Protein AF-0000000080265928 (afdb_homodimer)

Structure (mmCIF, N/CA/C/O backbone):
data_AF-0000000080265928-model_v1
#
loop_
_entity.id
_entity.type
_entity.pdbx_description
1 polymer '2-dehydropantoate 2-reductase'
#
loop_
_atom_site.group_PDB
_atom_site.id
_atom_site.type_symbol
_atom_site.label_atom_id
_atom_site.label_alt_id
_atom_site.label_comp_id
_atom_site.label_asym_id
_atom_site.label_entity_id
_atom_site.label_seq_id
_atom_site.pdbx_PDB_ins_code
_atom_site.Cartn_x
_atom_site.Cartn_y
_atom_site.Cartn_z
_atom_site.occupancy
_atom_site.B_iso_or_equiv
_atom_site.auth_seq_id
_atom_site.auth_comp_id
_atom_site.auth_asym_id
_atom_site.auth_atom_id
_atom_site.pdbx_PDB_model_num
ATOM 1 N N . MET A 1 1 ? 5.426 -40.594 -25.359 1 94.56 1 MET A N 1
ATOM 2 C CA . MET A 1 1 ? 4.672 -39.469 -24.828 1 94.56 1 MET A CA 1
ATOM 3 C C . MET A 1 1 ? 5.484 -38.188 -24.922 1 94.56 1 MET A C 1
ATOM 5 O O . MET A 1 1 ? 6.688 -38.188 -24.656 1 94.56 1 MET A O 1
ATOM 9 N N . HIS A 1 2 ? 4.863 -37.156 -25.438 1 96.19 2 HIS A N 1
ATOM 10 C CA . HIS A 1 2 ? 5.527 -35.844 -25.562 1 96.19 2 HIS A CA 1
ATOM 11 C C . HIS A 1 2 ? 5.051 -34.875 -24.484 1 96.19 2 HIS A C 1
ATOM 13 O O . HIS A 1 2 ? 3.916 -34.406 -24.531 1 96.19 2 HIS A O 1
ATOM 19 N N . VAL A 1 3 ? 5.969 -34.594 -23.531 1 97.94 3 VAL A N 1
ATOM 20 C CA . VAL A 1 3 ? 5.668 -33.688 -22.422 1 97.94 3 VAL A CA 1
ATOM 21 C C . VAL A 1 3 ? 6.234 -32.312 -22.719 1 97.94 3 VAL A C 1
ATOM 23 O O . VAL A 1 3 ? 7.406 -32.188 -23.078 1 97.94 3 VAL A O 1
ATOM 26 N N . HIS A 1 4 ? 5.379 -31.344 -22.609 1 97.94 4 HIS A N 1
ATOM 27 C CA . HIS A 1 4 ? 5.762 -29.953 -22.859 1 97.94 4 HIS A CA 1
ATOM 28 C C . HIS A 1 4 ? 5.668 -29.125 -21.578 1 97.94 4 HIS A C 1
ATOM 30 O O . HIS A 1 4 ? 4.738 -29.297 -20.781 1 97.94 4 HIS A O 1
ATOM 36 N N . VAL A 1 5 ? 6.621 -28.266 -21.344 1 97.56 5 VAL A N 1
ATOM 37 C CA . VAL A 1 5 ? 6.598 -27.312 -20.234 1 97.56 5 VAL A CA 1
ATOM 38 C C . VAL A 1 5 ? 6.562 -25.891 -20.781 1 97.56 5 VAL A C 1
ATOM 40 O O . VAL A 1 5 ? 7.461 -25.469 -21.516 1 97.56 5 VAL A O 1
ATOM 43 N N . LEU A 1 6 ? 5.488 -25.234 -20.453 1 96.06 6 LEU A N 1
ATOM 44 C CA . LEU A 1 6 ? 5.301 -23.859 -20.875 1 96.06 6 LEU A CA 1
ATOM 45 C C . LEU A 1 6 ? 5.66 -22.891 -19.75 1 96.06 6 LEU A C 1
ATOM 47 O O . LEU A 1 6 ? 4.945 -22.797 -18.75 1 96.06 6 LEU A O 1
ATOM 51 N N . GLY A 1 7 ? 6.734 -22.188 -19.875 1 92.69 7 GLY A N 1
ATOM 52 C CA . GLY A 1 7 ? 7.246 -21.312 -18.828 1 92.69 7 GLY A CA 1
ATOM 53 C C . GLY A 1 7 ? 8.406 -21.922 -18.062 1 92.69 7 GLY A C 1
ATOM 54 O O . GLY A 1 7 ? 8.211 -22.75 -17.172 1 92.69 7 GLY A O 1
ATOM 55 N N . VAL A 1 8 ? 9.555 -21.422 -18.344 1 92 8 VAL A N 1
ATOM 56 C CA . VAL A 1 8 ? 10.758 -21.953 -17.719 1 92 8 VAL A CA 1
ATOM 57 C C . VAL A 1 8 ? 11.273 -20.953 -16.688 1 92 8 VAL A C 1
ATOM 59 O O . VAL A 1 8 ? 12.438 -20.547 -16.734 1 92 8 VAL A O 1
ATOM 62 N N . GLY A 1 9 ? 10.406 -20.562 -15.805 1 90.56 9 GLY A N 1
ATOM 63 C CA . GLY A 1 9 ? 10.781 -19.828 -14.609 1 90.56 9 GLY A CA 1
ATOM 64 C C . GLY A 1 9 ? 11.242 -20.734 -13.477 1 90.56 9 GLY A C 1
ATOM 65 O O . GLY A 1 9 ? 11.773 -21.828 -13.719 1 90.56 9 GLY A O 1
ATOM 66 N N . ALA A 1 10 ? 11.094 -20.266 -12.297 1 90.81 10 ALA A N 1
ATOM 67 C CA . ALA A 1 10 ? 11.578 -21.031 -11.141 1 90.81 10 ALA A CA 1
ATOM 68 C C . ALA A 1 10 ? 10.852 -22.359 -11.023 1 90.81 10 ALA A C 1
ATOM 70 O O . ALA A 1 10 ? 11.492 -23.422 -10.914 1 90.81 10 ALA A O 1
ATOM 71 N N . LEU A 1 11 ? 9.555 -22.312 -11.07 1 93.12 11 LEU A N 1
ATOM 72 C CA . LEU A 1 11 ? 8.766 -23.531 -10.914 1 93.12 11 LEU A CA 1
ATOM 73 C C . LEU A 1 11 ? 8.891 -24.422 -12.148 1 93.12 11 LEU A C 1
ATOM 75 O O . LEU A 1 11 ? 8.953 -25.641 -12.039 1 93.12 11 LEU A O 1
ATOM 79 N N . GLY A 1 12 ? 8.828 -23.781 -13.305 1 95.88 12 GLY A N 1
ATOM 80 C CA . GLY A 1 12 ? 9.008 -24.547 -14.531 1 95.88 12 GLY A CA 1
ATOM 81 C C . GLY A 1 12 ? 10.328 -25.281 -14.578 1 95.88 12 GLY A C 1
ATOM 82 O O . GLY A 1 12 ? 10.383 -26.453 -14.984 1 95.88 12 GLY A O 1
ATOM 83 N N . THR A 1 13 ? 11.359 -24.609 -14.188 1 95.81 13 THR A N 1
ATOM 84 C CA . THR A 1 13 ? 12.688 -25.219 -14.133 1 95.81 13 THR A CA 1
ATOM 85 C C . THR A 1 13 ? 12.711 -26.375 -13.133 1 95.81 13 THR A C 1
ATOM 87 O O . THR A 1 13 ? 13.281 -27.438 -13.406 1 95.81 13 THR A O 1
ATOM 90 N N . LEU A 1 14 ? 12.078 -26.172 -12.023 1 96.56 14 LEU A N 1
ATOM 91 C CA . LEU A 1 14 ? 12.016 -27.203 -10.992 1 96.56 14 LEU A CA 1
ATOM 92 C C . LEU A 1 14 ? 11.344 -28.469 -11.531 1 96.56 14 LEU A C 1
ATOM 94 O O . LEU A 1 14 ? 11.898 -29.562 -11.438 1 96.56 14 LEU A O 1
ATOM 98 N N . VAL A 1 15 ? 10.227 -28.328 -12.125 1 97.44 15 VAL A N 1
ATOM 99 C CA . VAL A 1 15 ? 9.422 -29.469 -12.57 1 97.44 15 VAL A CA 1
ATOM 100 C C . VAL A 1 15 ? 10.086 -30.109 -13.789 1 97.44 15 VAL A C 1
ATOM 102 O O . VAL A 1 15 ? 10.203 -31.344 -13.852 1 97.44 15 VAL A O 1
ATOM 105 N N . ALA A 1 16 ? 10.539 -29.312 -14.742 1 97.75 16 ALA A N 1
ATOM 106 C CA . ALA A 1 16 ? 11.148 -29.828 -15.961 1 97.75 16 ALA A CA 1
ATOM 107 C C . ALA A 1 16 ? 12.406 -30.625 -15.648 1 97.75 16 ALA A C 1
ATOM 109 O O . ALA A 1 16 ? 12.633 -31.688 -16.234 1 97.75 16 ALA A O 1
ATOM 110 N N . THR A 1 17 ? 13.211 -30.094 -14.766 1 97.12 17 THR A N 1
ATOM 111 C CA . THR A 1 17 ? 14.453 -30.766 -14.406 1 97.12 17 THR A CA 1
ATOM 112 C C . THR A 1 17 ? 14.172 -32.125 -13.75 1 97.12 17 THR A C 1
ATOM 114 O O . THR A 1 17 ? 14.812 -33.125 -14.07 1 97.12 17 THR A O 1
ATOM 117 N N . HIS A 1 18 ? 13.242 -32.156 -12.875 1 97.06 18 HIS A N 1
ATOM 118 C CA . HIS A 1 18 ? 12.914 -33.406 -12.195 1 97.06 18 HIS A CA 1
ATOM 119 C C . HIS A 1 18 ? 12.266 -34.406 -13.148 1 97.06 18 HIS A C 1
ATOM 121 O O . HIS A 1 18 ? 12.477 -35.594 -13.023 1 97.06 18 HIS A O 1
ATOM 127 N N . LEU A 1 19 ? 11.438 -33.906 -14.039 1 96.94 19 LEU A N 1
ATOM 128 C CA . LEU A 1 19 ? 10.836 -34.781 -15.039 1 96.94 19 LEU A CA 1
ATOM 129 C C . LEU A 1 19 ? 11.914 -35.438 -15.906 1 96.94 19 LEU A C 1
ATOM 131 O O . LEU A 1 19 ? 11.883 -36.625 -16.156 1 96.94 19 LEU A O 1
ATOM 135 N N . ARG A 1 20 ? 12.828 -34.625 -16.359 1 95.44 20 ARG A N 1
ATOM 136 C CA . ARG A 1 20 ? 13.914 -35.125 -17.188 1 95.44 20 ARG A CA 1
ATOM 137 C C . ARG A 1 20 ? 14.773 -36.125 -16.422 1 95.44 20 ARG A C 1
ATOM 139 O O . ARG A 1 20 ? 15.164 -37.156 -16.984 1 95.44 20 ARG A O 1
ATOM 146 N N . ALA A 1 21 ? 15.047 -35.75 -15.234 1 94.56 21 ALA A N 1
ATOM 147 C CA . ALA A 1 21 ? 15.82 -36.656 -14.398 1 94.56 21 ALA A CA 1
ATOM 148 C C . ALA A 1 21 ? 15.102 -38 -14.227 1 94.56 21 ALA A C 1
ATOM 150 O O . ALA A 1 21 ? 15.734 -39.062 -14.258 1 94.56 21 ALA A O 1
ATOM 151 N N . SER A 1 22 ? 13.859 -37.938 -13.969 1 93.31 22 SER A N 1
ATOM 152 C CA . SER A 1 22 ? 13.062 -39.156 -13.812 1 93.31 22 SER A CA 1
ATOM 153 C C . SER A 1 22 ? 13.133 -40.031 -15.07 1 93.31 22 SER A C 1
ATOM 155 O O . SER A 1 22 ? 13.336 -41.219 -14.984 1 93.31 22 SER A O 1
ATOM 157 N N . VAL A 1 23 ? 12.961 -39.438 -16.234 1 91.69 23 VAL A N 1
ATOM 158 C CA . VAL A 1 23 ? 13 -40.156 -17.5 1 91.69 23 VAL A CA 1
ATOM 159 C C . VAL A 1 23 ? 14.383 -40.75 -17.719 1 91.69 23 VAL A C 1
ATOM 161 O O . VAL A 1 23 ? 14.516 -41.906 -18.094 1 91.69 23 VAL A O 1
ATOM 164 N N . ARG A 1 24 ? 15.422 -39.969 -17.469 1 90.12 24 ARG A N 1
ATOM 165 C CA . ARG A 1 24 ? 16.797 -40.406 -17.625 1 90.12 24 ARG A CA 1
ATOM 166 C C . ARG A 1 24 ? 17.094 -41.594 -16.719 1 90.12 24 ARG A C 1
ATOM 168 O O . ARG A 1 24 ? 17.688 -42.594 -17.156 1 90.12 24 ARG A O 1
ATOM 175 N N . GLN A 1 25 ? 16.719 -41.5 -15.516 1 89.81 25 GLN A N 1
ATOM 176 C CA . GLN A 1 25 ? 16.984 -42.562 -14.547 1 89.81 25 GLN A CA 1
ATOM 177 C C . GLN A 1 25 ? 16.281 -43.844 -14.945 1 89.81 25 GLN A C 1
ATOM 179 O O . GLN A 1 25 ? 16.844 -44.938 -14.758 1 89.81 25 GLN A O 1
ATOM 184 N N . ARG A 1 26 ? 15.141 -43.75 -15.445 1 88.5 26 ARG A N 1
ATOM 185 C CA . ARG A 1 26 ? 14.391 -44.938 -15.859 1 88.5 26 ARG A CA 1
ATOM 186 C C . ARG A 1 26 ? 14.984 -45.562 -17.109 1 88.5 26 ARG A C 1
ATOM 188 O O . ARG A 1 26 ? 14.883 -46.781 -17.312 1 88.5 26 ARG A O 1
ATOM 195 N N . LEU A 1 27 ? 15.57 -44.719 -17.969 1 86.25 27 LEU A N 1
ATOM 196 C CA . LEU A 1 27 ? 16.25 -45.219 -19.156 1 86.25 27 LEU A CA 1
ATOM 197 C C . LEU A 1 27 ? 17.531 -45.969 -18.781 1 86.25 27 LEU A C 1
ATOM 199 O O . LEU A 1 27 ? 17.891 -46.938 -19.438 1 86.25 27 LEU A O 1
ATOM 203 N N . MET A 1 28 ? 18.188 -45.406 -17.734 1 78.88 28 MET A N 1
ATOM 204 C CA . MET A 1 28 ? 19.422 -46.062 -17.281 1 78.88 28 MET A CA 1
ATOM 205 C C . MET A 1 28 ? 19.141 -47.344 -16.562 1 78.88 28 MET A C 1
ATOM 207 O O . MET A 1 28 ? 19.984 -48.25 -16.547 1 78.88 28 MET A O 1
ATOM 211 N N . GLN A 1 29 ? 18.203 -47.344 -15.5 1 64.12 29 GLN A N 1
ATOM 212 C CA . GLN A 1 29 ? 17.859 -48.562 -14.805 1 64.12 29 GLN A CA 1
ATOM 213 C C . GLN A 1 29 ? 17.656 -49.719 -15.797 1 64.12 29 GLN A C 1
ATOM 215 O O . GLN A 1 29 ? 17.984 -50.875 -15.5 1 64.12 29 GLN A O 1
ATOM 220 N N . VAL A 1 30 ? 16.953 -49.281 -16.75 1 49.44 30 VAL A N 1
ATOM 221 C CA . VAL A 1 30 ? 16.891 -50.312 -17.766 1 49.44 30 VAL A CA 1
ATOM 222 C C . VAL A 1 30 ? 18.312 -50.719 -18.172 1 49.44 30 VAL A C 1
ATOM 224 O O . VAL A 1 30 ? 18.562 -51.875 -18.484 1 49.44 30 VAL A O 1
ATOM 227 N N . SER A 1 31 ? 19.219 -49.562 -17.828 1 45.28 31 SER A N 1
ATOM 228 C CA . SER A 1 31 ? 20.641 -49.906 -18.016 1 45.28 31 SER A CA 1
ATOM 229 C C . SER A 1 31 ? 21.344 -50.094 -16.688 1 45.28 31 SER A C 1
ATOM 231 O O . SER A 1 31 ? 21.031 -49.406 -15.703 1 45.28 31 SER A O 1
ATOM 233 N N . ARG A 1 32 ? 21.828 -51.125 -16.078 1 49.53 32 ARG A N 1
ATOM 234 C CA . ARG A 1 32 ? 22.469 -51.688 -14.898 1 49.53 32 ARG A CA 1
ATOM 235 C C . ARG A 1 32 ? 23.078 -50.625 -14.023 1 49.53 32 ARG A C 1
ATOM 237 O O . ARG A 1 32 ? 23.953 -50.906 -13.188 1 49.53 32 ARG A O 1
ATOM 244 N N . SER A 1 33 ? 22.766 -49.25 -14.203 1 43.19 33 SER A N 1
ATOM 245 C CA . SER A 1 33 ? 23.688 -48.375 -13.477 1 43.19 33 SER A CA 1
ATOM 246 C C . SER A 1 33 ? 23.125 -48 -12.109 1 43.19 33 SER A C 1
ATOM 248 O O . SER A 1 33 ? 21.906 -48 -11.914 1 43.19 33 SER A O 1
ATOM 250 N N . ARG A 1 34 ? 23.891 -47.844 -10.766 1 43.06 34 ARG A N 1
ATOM 251 C CA . ARG A 1 34 ? 23.859 -47.656 -9.32 1 43.06 34 ARG A CA 1
ATOM 252 C C . ARG A 1 34 ? 23.312 -46.25 -8.977 1 43.06 34 ARG A C 1
ATOM 254 O O . ARG A 1 34 ? 23.672 -45.688 -7.945 1 43.06 34 ARG A O 1
ATOM 261 N N . VAL A 1 35 ? 22.688 -45.469 -9.781 1 44.47 35 VAL A N 1
ATOM 262 C CA . VAL A 1 35 ? 22.359 -44.094 -9.375 1 44.47 35 VAL A CA 1
ATOM 263 C C . VAL A 1 35 ? 21.141 -44.125 -8.453 1 44.47 35 VAL A C 1
ATOM 265 O O . VAL A 1 35 ? 20.281 -45 -8.555 1 44.47 35 VAL A O 1
ATOM 268 N N . SER A 1 36 ? 21.312 -43.438 -7.273 1 47.91 36 SER A N 1
ATOM 269 C CA . SER A 1 36 ? 20.266 -43.219 -6.27 1 47.91 36 SER A CA 1
ATOM 270 C C . SER A 1 36 ? 18.922 -42.938 -6.926 1 47.91 36 SER A C 1
ATOM 272 O O . SER A 1 36 ? 18.797 -42.031 -7.746 1 47.91 36 SER A O 1
ATOM 274 N N . ARG A 1 37 ? 18 -43.906 -6.969 1 63.44 37 ARG A N 1
ATOM 275 C CA . ARG A 1 37 ? 16.688 -43.969 -7.602 1 63.44 37 ARG A CA 1
ATOM 276 C C . ARG A 1 37 ? 15.625 -43.344 -6.711 1 63.44 37 ARG A C 1
ATOM 278 O O . ARG A 1 37 ? 15.586 -43.562 -5.504 1 63.44 37 ARG A O 1
ATOM 285 N N . TRP A 1 38 ? 15.062 -42.281 -7.375 1 77.38 38 TRP A N 1
ATOM 286 C CA . TRP A 1 38 ? 13.859 -41.812 -6.684 1 77.38 38 TRP A CA 1
ATOM 287 C C . TRP A 1 38 ? 12.875 -42.969 -6.484 1 77.38 38 TRP A C 1
ATOM 289 O O . TRP A 1 38 ? 12.719 -43.812 -7.363 1 77.38 38 TRP A O 1
ATOM 299 N N . LEU A 1 39 ? 12.438 -43.125 -5.285 1 84 39 LEU A N 1
ATOM 300 C CA . LEU A 1 39 ? 11.43 -44.125 -4.992 1 84 39 LEU A CA 1
ATOM 301 C C . LEU A 1 39 ? 10.086 -43.781 -5.613 1 84 39 LEU A C 1
ATOM 303 O O . LEU A 1 39 ? 9.531 -42.719 -5.312 1 84 39 LEU A O 1
ATOM 307 N N . VAL A 1 40 ? 9.672 -44.594 -6.609 1 90.5 40 VAL A N 1
ATOM 308 C CA . VAL A 1 40 ? 8.367 -44.406 -7.234 1 90.5 40 VAL A CA 1
ATOM 309 C C . VAL A 1 40 ? 7.328 -45.25 -6.516 1 90.5 40 VAL A C 1
ATOM 311 O O . VAL A 1 40 ? 7.535 -46.469 -6.297 1 90.5 40 VAL A O 1
ATOM 314 N N . PRO A 1 41 ? 6.266 -44.625 -6.113 1 91 41 PRO A N 1
ATOM 315 C CA . PRO A 1 41 ? 5.219 -45.438 -5.473 1 91 41 PRO A CA 1
ATOM 316 C C . PRO A 1 41 ? 4.766 -46.625 -6.336 1 91 41 PRO A C 1
ATOM 318 O O . PRO A 1 41 ? 4.648 -46.469 -7.555 1 91 41 PRO A O 1
ATOM 321 N N . GLN A 1 42 ? 4.449 -47.688 -5.684 1 90.88 42 GLN A N 1
ATOM 322 C CA . GLN A 1 42 ? 4.121 -48.938 -6.371 1 90.88 42 GLN A CA 1
ATOM 323 C C . GLN A 1 42 ? 2.85 -48.781 -7.203 1 90.88 42 GLN A C 1
ATOM 325 O O . GLN A 1 42 ? 2.73 -49.406 -8.273 1 90.88 42 GLN A O 1
ATOM 330 N N . HIS A 1 43 ? 1.931 -48.062 -6.719 1 91.81 43 HIS A N 1
ATOM 331 C CA . HIS A 1 43 ? 0.649 -47.938 -7.402 1 91.81 43 HIS A CA 1
ATOM 332 C C . HIS A 1 43 ? 0.757 -47 -8.602 1 91.81 43 HIS A C 1
ATOM 334 O O . HIS A 1 43 ? -0.178 -46.906 -9.398 1 91.81 43 HIS A O 1
ATOM 340 N N . VAL A 1 44 ? 1.949 -46.344 -8.805 1 95.38 44 VAL A N 1
ATOM 341 C CA . VAL A 1 44 ? 2.172 -45.375 -9.867 1 95.38 44 VAL A CA 1
ATOM 342 C C . VAL A 1 44 ? 3.059 -46 -10.953 1 95.38 44 VAL A C 1
ATOM 344 O O . VAL A 1 44 ? 2.822 -45.812 -12.141 1 95.38 44 VAL A O 1
ATOM 347 N N . ALA A 1 45 ? 3.953 -46.844 -10.672 1 94.12 45 ALA A N 1
ATOM 348 C CA . ALA A 1 45 ? 5.059 -47.344 -11.492 1 94.12 45 ALA A CA 1
ATOM 349 C C . ALA A 1 45 ? 4.543 -48 -12.766 1 94.12 45 ALA A C 1
ATOM 351 O O . ALA A 1 45 ? 5.078 -47.781 -13.852 1 94.12 45 ALA A O 1
ATOM 352 N N . PRO A 1 46 ? 3.457 -48.781 -12.633 1 94.88 46 PRO A N 1
ATOM 353 C CA . PRO A 1 46 ? 3.01 -49.531 -13.82 1 94.88 46 PRO A CA 1
ATOM 354 C C . PRO A 1 46 ? 2.441 -48.594 -14.898 1 94.88 46 PRO A C 1
ATOM 356 O O . PRO A 1 46 ? 2.27 -49.031 -16.047 1 94.88 46 PRO A O 1
ATOM 359 N N . TYR A 1 47 ? 2.178 -47.406 -14.562 1 94.94 47 TYR A N 1
ATOM 360 C CA . TYR A 1 47 ? 1.437 -46.531 -15.477 1 94.94 47 TYR A CA 1
ATOM 361 C C . TYR A 1 47 ? 2.342 -45.469 -16.062 1 94.94 47 TYR A C 1
ATOM 363 O O . TYR A 1 47 ? 1.875 -44.594 -16.781 1 94.94 47 TYR A O 1
ATOM 371 N N . LEU A 1 48 ? 3.623 -45.5 -15.75 1 95.94 48 LEU A N 1
ATOM 372 C CA . LEU A 1 48 ? 4.594 -44.594 -16.312 1 95.94 48 LEU A CA 1
ATOM 373 C C . LEU A 1 48 ? 4.789 -44.844 -17.812 1 95.94 48 LEU A C 1
ATOM 375 O O . LEU A 1 48 ? 4.848 -46 -18.234 1 95.94 48 LEU A O 1
ATOM 379 N N . PRO A 1 49 ? 4.805 -43.812 -18.594 1 95.81 49 PRO A N 1
ATOM 380 C CA . PRO A 1 49 ? 5.059 -44.031 -20.016 1 95.81 49 PRO A CA 1
ATOM 381 C C . PRO A 1 49 ? 6.469 -44.562 -20.297 1 95.81 49 PRO A C 1
ATOM 383 O O . PRO A 1 49 ? 7.359 -44.406 -19.453 1 95.81 49 PRO A O 1
ATOM 386 N N . ASP A 1 50 ? 6.625 -45.156 -21.453 1 94.75 50 ASP A N 1
ATOM 387 C CA . ASP A 1 50 ? 7.934 -45.656 -21.891 1 94.75 50 ASP A CA 1
ATOM 388 C C . ASP A 1 50 ? 8.953 -44.5 -21.938 1 94.75 50 ASP A C 1
ATOM 390 O O . ASP A 1 50 ? 8.797 -43.562 -22.703 1 94.75 50 ASP A O 1
ATOM 394 N N . PRO A 1 51 ? 10.008 -44.625 -21.062 1 93.56 51 PRO A N 1
ATOM 395 C CA . PRO A 1 51 ? 10.984 -43.531 -21.016 1 93.56 51 PRO A CA 1
ATOM 396 C C . PRO A 1 51 ? 11.703 -43.344 -22.359 1 93.56 51 PRO A C 1
ATOM 398 O O . PRO A 1 51 ? 12.109 -42.25 -22.688 1 93.56 51 PRO A O 1
ATOM 401 N N . ALA A 1 52 ? 11.852 -44.344 -23.156 1 92.5 52 ALA A N 1
ATOM 402 C CA . ALA A 1 52 ? 12.539 -44.25 -24.438 1 92.5 52 ALA A CA 1
ATOM 403 C C . ALA A 1 52 ? 11.727 -43.469 -25.469 1 92.5 52 ALA A C 1
ATOM 405 O O . ALA A 1 52 ? 12.273 -42.938 -26.438 1 92.5 52 ALA A O 1
ATOM 406 N N . ARG A 1 53 ? 10.508 -43.406 -25.203 1 93.94 53 ARG A N 1
ATOM 407 C CA . ARG A 1 53 ? 9.617 -42.719 -26.141 1 93.94 53 ARG A CA 1
ATOM 408 C C . ARG A 1 53 ? 9.039 -41.438 -25.516 1 93.94 53 ARG A C 1
ATOM 410 O O . ARG A 1 53 ? 8 -40.969 -25.953 1 93.94 53 ARG A O 1
ATOM 417 N N . THR A 1 54 ? 9.602 -41.094 -24.406 1 94.56 54 THR A N 1
ATOM 418 C CA . THR A 1 54 ? 9.148 -39.875 -23.734 1 94.56 54 THR A CA 1
ATOM 419 C C . THR A 1 54 ? 10.109 -38.719 -24.016 1 94.56 54 THR A C 1
ATOM 421 O O . THR A 1 54 ? 11.312 -38.844 -23.797 1 94.56 54 THR A O 1
ATOM 424 N N . SER A 1 55 ? 9.609 -37.625 -24.562 1 94 55 SER A N 1
ATOM 425 C CA . SER A 1 55 ? 10.414 -36.438 -24.812 1 94 55 SER A CA 1
ATOM 426 C C . SER A 1 55 ? 9.93 -35.25 -23.984 1 94 55 SER A C 1
ATOM 428 O O . SER A 1 55 ? 8.773 -35.219 -23.562 1 94 55 SER A O 1
ATOM 430 N N . LEU A 1 56 ? 10.844 -34.406 -23.672 1 95.94 56 LEU A N 1
ATOM 431 C CA . LEU A 1 56 ? 10.531 -33.156 -22.953 1 95.94 56 LEU A CA 1
ATOM 432 C C . LEU A 1 56 ? 10.859 -31.938 -23.812 1 95.94 56 LEU A C 1
ATOM 434 O O . LEU A 1 56 ? 11.992 -31.781 -24.25 1 95.94 56 LEU A O 1
ATOM 438 N N . THR A 1 57 ? 9.875 -31.141 -24.078 1 95.75 57 THR A N 1
ATOM 439 C CA . THR A 1 57 ? 10.047 -29.922 -24.859 1 95.75 57 THR A CA 1
ATOM 440 C C . THR A 1 57 ? 9.789 -28.688 -24 1 95.75 57 THR A C 1
ATOM 442 O O . THR A 1 57 ? 8.758 -28.594 -23.328 1 95.75 57 THR A O 1
ATOM 445 N N . LEU A 1 58 ? 10.703 -27.781 -24 1 95.38 58 LEU A N 1
ATOM 446 C CA . LEU A 1 58 ? 10.562 -26.516 -23.297 1 95.38 58 LEU A CA 1
ATOM 447 C C . LEU A 1 58 ? 10.125 -25.406 -24.234 1 95.38 58 LEU A C 1
ATOM 449 O O . LEU A 1 58 ? 10.719 -25.219 -25.297 1 95.38 58 LEU A O 1
ATOM 453 N N . HIS A 1 59 ? 9.062 -24.766 -23.828 1 93.5 59 HIS A N 1
ATOM 454 C CA . HIS A 1 59 ? 8.633 -23.578 -24.562 1 93.5 59 HIS A CA 1
ATOM 455 C C . HIS A 1 59 ? 9.172 -22.297 -23.922 1 93.5 59 HIS A C 1
ATOM 457 O O . HIS A 1 59 ? 8.898 -22.031 -22.75 1 93.5 59 HIS A O 1
ATOM 463 N N . MET A 1 60 ? 9.922 -21.547 -24.641 1 88.12 60 MET A N 1
ATOM 464 C CA . MET A 1 60 ? 10.562 -20.344 -24.109 1 88.12 60 MET A CA 1
ATOM 465 C C . MET A 1 60 ? 10.461 -19.188 -25.109 1 88.12 60 MET A C 1
ATOM 467 O O . MET A 1 60 ? 10.273 -19.406 -26.297 1 88.12 60 MET A O 1
ATOM 471 N N . ARG A 1 61 ? 10.594 -17.969 -24.516 1 79.44 61 ARG A N 1
ATOM 472 C CA . ARG A 1 61 ? 10.711 -16.812 -25.391 1 79.44 61 ARG A CA 1
ATOM 473 C C . ARG A 1 61 ? 12.086 -16.75 -26.047 1 79.44 61 ARG A C 1
ATOM 475 O O . ARG A 1 61 ? 13.094 -17.094 -25.406 1 79.44 61 ARG A O 1
ATOM 482 N N . ASP A 1 62 ? 12.039 -16.312 -27.188 1 72.38 62 ASP A N 1
ATOM 483 C CA . ASP A 1 62 ? 13.289 -16.234 -27.922 1 72.38 62 ASP A CA 1
ATOM 484 C C . ASP A 1 62 ? 14.094 -15 -27.516 1 72.38 62 ASP A C 1
ATOM 486 O O . ASP A 1 62 ? 14.031 -13.961 -28.172 1 72.38 62 ASP A O 1
ATOM 490 N N . ARG A 1 63 ? 14.719 -15.125 -26.391 1 66.88 63 ARG A N 1
ATOM 491 C CA . ARG A 1 63 ? 15.578 -14.031 -25.938 1 66.88 63 ARG A CA 1
ATOM 492 C C . ARG A 1 63 ? 17.047 -14.461 -25.906 1 66.88 63 ARG A C 1
ATOM 494 O O . ARG A 1 63 ? 17.375 -15.477 -25.297 1 66.88 63 ARG A O 1
ATOM 501 N N . PRO A 1 64 ? 17.703 -13.758 -26.641 1 56.47 64 PRO A N 1
ATOM 502 C CA . PRO A 1 64 ? 19.109 -14.125 -26.75 1 56.47 64 PRO A CA 1
ATOM 503 C C . PRO A 1 64 ? 19.766 -14.375 -25.391 1 56.47 64 PRO A C 1
ATOM 505 O O . PRO A 1 64 ? 20.609 -15.266 -25.266 1 56.47 64 PRO A O 1
ATOM 508 N N . MET A 1 65 ? 19.281 -13.664 -24.438 1 58.12 65 MET A N 1
ATOM 509 C CA . MET A 1 65 ? 19.969 -13.727 -23.156 1 58.12 65 MET A CA 1
ATOM 510 C C . MET A 1 65 ? 19.688 -15.047 -22.453 1 58.12 65 MET A C 1
ATOM 512 O O . MET A 1 65 ? 20.453 -15.461 -21.578 1 58.12 65 MET A O 1
ATOM 516 N N . MET A 1 66 ? 18.797 -15.766 -22.984 1 63.38 66 MET A N 1
ATOM 517 C CA . MET A 1 66 ? 18.406 -17 -22.297 1 63.38 66 MET A CA 1
ATOM 518 C C . MET A 1 66 ? 19.062 -18.203 -22.938 1 63.38 66 MET A C 1
ATOM 520 O O . MET A 1 66 ? 19.109 -19.281 -22.344 1 63.38 66 MET A O 1
ATOM 524 N N . MET A 1 67 ? 19.672 -17.938 -24.047 1 66.56 67 MET A N 1
ATOM 525 C CA . MET A 1 67 ? 20.219 -19.062 -24.797 1 66.56 67 MET A CA 1
ATOM 526 C C . MET A 1 67 ? 21.734 -19.141 -24.625 1 66.56 67 MET A C 1
ATOM 528 O O . MET A 1 67 ? 22.406 -18.109 -24.562 1 66.56 67 MET A O 1
ATOM 532 N N . PRO A 1 68 ? 22.125 -20.328 -24.312 1 63.91 68 PRO A N 1
ATOM 533 C CA . PRO A 1 68 ? 23.578 -20.469 -24.266 1 63.91 68 PRO A CA 1
ATOM 534 C C . PRO A 1 68 ? 24.266 -20.078 -25.562 1 63.91 68 PRO A C 1
ATOM 536 O O . PRO A 1 68 ? 23.625 -20.047 -26.625 1 63.91 68 PRO A O 1
ATOM 539 N N . ALA A 1 69 ? 25.531 -19.609 -25.344 1 63.59 69 ALA A N 1
ATOM 540 C CA . ALA A 1 69 ? 26.359 -19.312 -26.5 1 63.59 69 ALA A CA 1
ATOM 541 C C . ALA A 1 69 ? 26.344 -20.469 -27.5 1 63.59 69 ALA A C 1
ATOM 543 O O . ALA A 1 69 ? 26.172 -21.625 -27.109 1 63.59 69 ALA A O 1
ATOM 544 N N . GLN A 1 70 ? 26.453 -20.094 -28.766 1 63.94 70 GLN A N 1
ATOM 545 C CA . GLN A 1 70 ? 26.484 -21.094 -29.828 1 63.94 70 GLN A CA 1
ATOM 546 C C . GLN A 1 70 ? 27.531 -22.172 -29.531 1 63.94 70 GLN A C 1
ATOM 548 O O . GLN A 1 70 ? 28.656 -21.875 -29.156 1 63.94 70 GLN A O 1
ATOM 553 N N . GLY A 1 71 ? 26.969 -23.375 -29.547 1 65.75 71 GLY A N 1
ATOM 554 C CA . GLY A 1 71 ? 27.875 -24.5 -29.359 1 65.75 71 GLY A CA 1
ATOM 555 C C . GLY A 1 71 ? 27.891 -25.016 -27.938 1 65.75 71 GLY A C 1
ATOM 556 O O . GLY A 1 71 ? 28.578 -25.984 -27.641 1 65.75 71 GLY A O 1
ATOM 557 N N . THR A 1 72 ? 27.203 -24.359 -27.141 1 79.31 72 THR A N 1
ATOM 558 C CA . THR A 1 72 ? 27.188 -24.828 -25.75 1 79.31 72 THR A CA 1
ATOM 559 C C . THR A 1 72 ? 25.922 -25.625 -25.453 1 79.31 72 THR A C 1
ATOM 561 O O . THR A 1 72 ? 24.891 -25.422 -26.094 1 79.31 72 THR A O 1
ATOM 564 N N . SER A 1 73 ? 26.078 -26.578 -24.562 1 84.88 73 SER A N 1
ATOM 565 C CA . SER A 1 73 ? 24.984 -27.469 -24.188 1 84.88 73 SER A CA 1
ATOM 566 C C . SER A 1 73 ? 23.906 -26.703 -23.406 1 84.88 73 SER A C 1
ATOM 568 O O . SER A 1 73 ? 24.234 -25.859 -22.578 1 84.88 73 SER A O 1
ATOM 570 N N . PHE A 1 74 ? 22.656 -26.984 -23.797 1 89.75 74 PHE A N 1
ATOM 571 C CA . PHE A 1 74 ? 21.531 -26.438 -23.031 1 89.75 74 PHE A CA 1
ATOM 572 C C . PHE A 1 74 ? 21.203 -27.328 -21.844 1 89.75 74 PHE A C 1
ATOM 574 O O . PHE A 1 74 ? 21.156 -28.547 -21.969 1 89.75 74 PHE A O 1
ATOM 581 N N . HIS A 1 75 ? 21.094 -26.703 -20.688 1 92.44 75 HIS A N 1
ATOM 582 C CA . HIS A 1 75 ? 20.781 -27.484 -19.5 1 92.44 75 HIS A CA 1
ATOM 583 C C . HIS A 1 75 ? 19.938 -26.672 -18.516 1 92.44 75 HIS A C 1
ATOM 585 O O . HIS A 1 75 ? 19.922 -25.438 -18.578 1 92.44 75 HIS A O 1
ATOM 591 N N . LEU A 1 76 ? 19.141 -27.328 -17.75 1 95 76 LEU A N 1
ATOM 592 C CA . LEU A 1 76 ? 18.453 -26.781 -16.578 1 95 76 LEU A CA 1
ATOM 593 C C . LEU A 1 76 ? 19.109 -27.266 -15.289 1 95 76 LEU A C 1
ATOM 595 O O . LEU A 1 76 ? 19.609 -28.391 -15.219 1 95 76 LEU A O 1
ATOM 599 N N . SER A 1 77 ? 19.141 -26.359 -14.359 1 96.12 77 SER A N 1
ATOM 600 C CA . SER A 1 77 ? 19.734 -26.719 -13.078 1 96.12 77 SER A CA 1
ATOM 601 C C . SER A 1 77 ? 18.812 -26.375 -11.914 1 96.12 77 SER A C 1
ATOM 603 O O . SER A 1 77 ? 18.156 -25.344 -11.93 1 96.12 77 SER A O 1
ATOM 605 N N . VAL A 1 78 ? 18.734 -27.266 -10.938 1 96.81 78 VAL A N 1
ATOM 606 C CA . VAL A 1 78 ? 18.047 -27.047 -9.664 1 96.81 78 VAL A CA 1
ATOM 607 C C . VAL A 1 78 ? 19.031 -27.203 -8.516 1 96.81 78 VAL A C 1
ATOM 609 O O . VAL A 1 78 ? 19.656 -28.266 -8.367 1 96.81 78 VAL A O 1
ATOM 612 N N . GLU A 1 79 ? 19.125 -26.109 -7.773 1 96 79 GLU A N 1
ATOM 613 C CA . GLU A 1 79 ? 20.062 -26.109 -6.66 1 96 79 GLU A CA 1
ATOM 614 C C . GLU A 1 79 ? 19.344 -26.219 -5.32 1 96 79 GLU A C 1
ATOM 616 O O . GLU A 1 79 ? 18.438 -25.438 -5.039 1 96 79 GLU A O 1
ATOM 621 N N . ARG A 1 80 ? 19.641 -27.188 -4.523 1 92.69 80 ARG A N 1
ATOM 622 C CA . ARG A 1 80 ? 19.125 -27.359 -3.17 1 92.69 80 ARG A CA 1
ATOM 623 C C . ARG A 1 80 ? 20.25 -27.5 -2.158 1 92.69 80 ARG A C 1
ATOM 625 O O . ARG A 1 80 ? 21.141 -28.328 -2.328 1 92.69 80 ARG A O 1
ATOM 632 N N . ASP A 1 81 ? 20.25 -26.625 -1.135 1 89.62 81 ASP A N 1
ATOM 633 C CA . ASP A 1 81 ? 21.281 -26.625 -0.096 1 89.62 81 ASP A CA 1
ATOM 634 C C . ASP A 1 81 ? 22.672 -26.531 -0.703 1 89.62 81 ASP A C 1
ATOM 636 O O . ASP A 1 81 ? 23.578 -27.266 -0.3 1 89.62 81 ASP A O 1
ATOM 640 N N . GLY A 1 82 ? 22.781 -25.797 -1.763 1 89.75 82 GLY A N 1
ATOM 641 C CA . GLY A 1 82 ? 24.062 -25.516 -2.389 1 89.75 82 GLY A CA 1
ATOM 642 C C . GLY A 1 82 ? 24.469 -26.578 -3.389 1 89.75 82 GLY A C 1
ATOM 643 O O . GLY A 1 82 ? 25.516 -26.453 -4.043 1 89.75 82 GLY A O 1
ATOM 644 N N . VAL A 1 83 ? 23.75 -27.609 -3.598 1 92.88 83 VAL A N 1
ATOM 645 C CA . VAL A 1 83 ? 24.094 -28.703 -4.496 1 92.88 83 VAL A CA 1
ATOM 646 C C . VAL A 1 83 ? 23.234 -28.641 -5.75 1 92.88 83 VAL A C 1
ATOM 648 O O . VAL A 1 83 ? 22.016 -28.828 -5.684 1 92.88 83 VAL A O 1
ATOM 651 N N . PRO A 1 84 ? 23.781 -28.5 -6.891 1 94.75 84 PRO A N 1
ATOM 652 C CA . PRO A 1 84 ? 23 -28.406 -8.125 1 94.75 84 PRO A CA 1
ATOM 653 C C . PRO A 1 84 ? 22.734 -29.75 -8.773 1 94.75 84 PRO A C 1
ATOM 655 O O . PRO A 1 84 ? 23.609 -30.641 -8.758 1 94.75 84 PRO A O 1
ATOM 658 N N . MET A 1 85 ? 21.609 -30.031 -9.211 1 94.25 85 MET A N 1
ATOM 659 C CA . MET A 1 85 ? 21.234 -31.078 -10.148 1 94.25 85 MET A CA 1
ATOM 660 C C . MET A 1 85 ? 21 -30.516 -11.539 1 94.25 85 MET A C 1
ATOM 662 O O . MET A 1 85 ? 20.172 -29.625 -11.727 1 94.25 85 MET A O 1
ATOM 666 N N . THR A 1 86 ? 21.781 -31.016 -12.508 1 94.62 86 THR A N 1
ATOM 667 C CA . THR A 1 86 ? 21.719 -30.484 -13.867 1 94.62 86 THR A CA 1
ATOM 668 C C . THR A 1 86 ? 21.234 -31.547 -14.844 1 94.62 86 THR A C 1
ATOM 670 O O . THR A 1 86 ? 21.672 -32.688 -14.781 1 94.62 86 THR A O 1
ATOM 673 N N . GLU A 1 87 ? 20.359 -31.203 -15.641 1 93.56 87 GLU A N 1
ATOM 674 C CA . GLU A 1 87 ? 19.812 -32.125 -16.641 1 93.56 87 GLU A CA 1
ATOM 675 C C . GLU A 1 87 ? 19.922 -31.547 -18.047 1 93.56 87 GLU A C 1
ATOM 677 O O . GLU A 1 87 ? 19.75 -30.328 -18.234 1 93.56 87 GLU A O 1
ATOM 682 N N . HIS A 1 88 ? 20.203 -32.438 -18.984 1 91.44 88 HIS A N 1
ATOM 683 C CA . HIS A 1 88 ? 20.328 -32.094 -20.406 1 91.44 88 HIS A CA 1
ATOM 684 C C . HIS A 1 88 ? 19.312 -32.875 -21.234 1 91.44 88 HIS A C 1
ATOM 686 O O . HIS A 1 88 ? 18.531 -33.656 -20.703 1 91.44 88 HIS A O 1
ATOM 692 N N . GLY A 1 89 ? 19.297 -32.5 -22.547 1 89.69 89 GLY A N 1
ATOM 693 C CA . GLY A 1 89 ? 18.516 -33.312 -23.469 1 89.69 89 GLY A CA 1
ATOM 694 C C . GLY A 1 89 ? 17.109 -32.781 -23.688 1 89.69 89 GLY A C 1
ATOM 695 O O . GLY A 1 89 ? 16.219 -33.531 -24.094 1 89.69 89 GLY A O 1
ATOM 696 N N . PHE A 1 90 ? 16.891 -31.578 -23.453 1 93.19 90 PHE A N 1
ATOM 697 C CA . PHE A 1 90 ? 15.594 -30.953 -23.688 1 93.19 90 PHE A CA 1
ATOM 698 C C . PHE A 1 90 ? 15.453 -30.547 -25.156 1 93.19 90 PHE A C 1
ATOM 700 O O . PHE A 1 90 ? 16.422 -30.109 -25.766 1 93.19 90 PHE A O 1
ATOM 707 N N . GLN A 1 91 ? 14.289 -30.734 -25.703 1 92.31 91 GLN A N 1
ATOM 708 C CA . GLN A 1 91 ? 13.922 -30.031 -26.938 1 92.31 91 GLN A CA 1
ATOM 709 C C . GLN A 1 91 ? 13.43 -28.625 -26.641 1 92.31 91 GLN A C 1
ATOM 711 O O . GLN A 1 91 ? 12.875 -28.359 -25.562 1 92.31 91 GLN A O 1
ATOM 716 N N . LEU A 1 92 ? 13.695 -27.703 -27.562 1 92.19 92 LEU A N 1
ATOM 717 C CA . LEU A 1 92 ? 13.312 -26.312 -27.344 1 92.19 92 LEU A CA 1
ATOM 718 C C . LEU A 1 92 ? 12.398 -25.828 -28.453 1 92.19 92 LEU A C 1
ATOM 720 O O . LEU A 1 92 ? 12.609 -26.156 -29.625 1 92.19 92 LEU A O 1
ATOM 724 N N . GLU A 1 93 ? 11.406 -25.219 -28.078 1 91.31 93 GLU A N 1
ATOM 725 C CA . GLU A 1 93 ? 10.594 -24.422 -29 1 91.31 93 GLU A CA 1
ATOM 726 C C . GLU A 1 93 ? 10.625 -22.938 -28.609 1 91.31 93 GLU A C 1
ATOM 728 O O . GLU A 1 93 ? 10.094 -22.562 -27.562 1 91.31 93 GLU A O 1
ATOM 733 N N . LEU A 1 94 ? 11.219 -22.156 -29.438 1 88.19 94 LEU A N 1
ATOM 734 C CA . LEU A 1 94 ? 11.422 -20.734 -29.156 1 88.19 94 LEU A CA 1
ATOM 735 C C . LEU A 1 94 ? 10.414 -19.891 -29.922 1 88.19 94 LEU A C 1
ATOM 737 O O . LEU A 1 94 ? 10.336 -19.953 -31.141 1 88.19 94 LEU A O 1
ATOM 741 N N . VAL A 1 95 ? 9.68 -19.219 -29.094 1 81.5 95 VAL A N 1
ATOM 742 C CA . VAL A 1 95 ? 8.648 -18.391 -29.703 1 81.5 95 VAL A CA 1
ATOM 743 C C . VAL A 1 95 ? 9.125 -16.938 -29.766 1 81.5 95 VAL A C 1
ATOM 745 O O . VAL A 1 95 ? 9.609 -16.391 -28.781 1 81.5 95 VAL A O 1
ATOM 748 N N . SER A 1 96 ? 9.141 -16.375 -30.969 1 74.44 96 SER A N 1
ATOM 749 C CA . SER A 1 96 ? 9.492 -14.969 -31.156 1 74.44 96 SER A CA 1
ATOM 750 C C . SER A 1 96 ? 8.32 -14.047 -30.844 1 74.44 96 SER A C 1
ATOM 752 O O . SER A 1 96 ? 7.172 -14.367 -31.156 1 74.44 96 SER A O 1
ATOM 754 N N . PRO A 1 97 ? 8.609 -12.977 -30.125 1 67.44 97 PRO A N 1
ATOM 755 C CA . PRO A 1 97 ? 7.527 -12.023 -29.875 1 67.44 97 PRO A CA 1
ATOM 756 C C . PRO A 1 97 ? 6.953 -11.422 -31.156 1 67.44 97 PRO A C 1
ATOM 758 O O . PRO A 1 97 ? 5.781 -11.031 -31.188 1 67.44 97 PRO A O 1
ATOM 761 N N . VAL A 1 98 ? 7.742 -11.359 -32.219 1 62.59 98 VAL A N 1
ATOM 762 C CA . VAL A 1 98 ? 7.359 -10.734 -33.469 1 62.59 98 VAL A CA 1
ATOM 763 C C . VAL A 1 98 ? 6.461 -11.68 -34.25 1 62.59 98 VAL A C 1
ATOM 765 O O . VAL A 1 98 ? 5.488 -11.25 -34.875 1 62.59 98 VAL A O 1
ATOM 768 N N . ASP A 1 99 ? 6.801 -12.961 -34.281 1 66.69 99 ASP A N 1
ATOM 769 C CA . ASP A 1 99 ? 6.008 -13.945 -35 1 66.69 99 ASP A CA 1
ATOM 770 C C . ASP A 1 99 ? 5.766 -15.188 -34.156 1 66.69 99 ASP A C 1
ATOM 772 O O . ASP A 1 99 ? 6.434 -16.203 -34.344 1 66.69 99 ASP A O 1
ATOM 776 N N . PRO A 1 100 ? 4.758 -15.164 -33.406 1 66.25 100 PRO A N 1
ATOM 777 C CA . PRO A 1 100 ? 4.543 -16.25 -32.438 1 66.25 100 PRO A CA 1
ATOM 778 C C . PRO A 1 100 ? 4.016 -17.531 -33.125 1 66.25 100 PRO A C 1
ATOM 780 O O . PRO A 1 100 ? 4.086 -18.609 -32.531 1 66.25 100 PRO A O 1
ATOM 783 N N . ALA A 1 101 ? 3.66 -17.422 -34.344 1 68.06 101 ALA A N 1
ATOM 784 C CA . ALA A 1 101 ? 3.027 -18.562 -35.031 1 68.06 101 ALA A CA 1
ATOM 785 C C . ALA A 1 101 ? 4.07 -19.531 -35.562 1 68.06 101 ALA A C 1
ATOM 787 O O . ALA A 1 101 ? 3.756 -20.688 -35.875 1 68.06 101 ALA A O 1
ATOM 788 N N . GLN A 1 102 ? 5.277 -19.078 -35.656 1 74.5 102 GLN A N 1
ATOM 789 C CA . GLN A 1 102 ? 6.301 -19.969 -36.219 1 74.5 102 GLN A CA 1
ATOM 790 C C . GLN A 1 102 ? 7.477 -20.094 -35.25 1 74.5 102 GLN A C 1
ATOM 792 O O . GLN A 1 102 ? 8.492 -19.422 -35.406 1 74.5 102 GLN A O 1
ATOM 797 N N . PRO A 1 103 ? 7.332 -21.078 -34.375 1 80.56 103 PRO A N 1
ATOM 798 C CA . PRO A 1 103 ? 8.43 -21.219 -33.406 1 80.56 103 PRO A CA 1
ATOM 799 C C . PRO A 1 103 ? 9.656 -21.906 -34.031 1 80.56 103 PRO A C 1
ATOM 801 O O . PRO A 1 103 ? 9.531 -22.656 -35 1 80.56 103 PRO A O 1
ATOM 804 N N . ARG A 1 104 ? 10.836 -21.484 -33.562 1 84.25 104 ARG A N 1
ATOM 805 C CA . ARG A 1 104 ? 12.062 -22.188 -33.906 1 84.25 104 ARG A CA 1
ATOM 806 C C . ARG A 1 104 ? 12.234 -23.438 -33.062 1 84.25 104 ARG A C 1
ATOM 808 O O . ARG A 1 104 ? 12.156 -23.359 -31.828 1 84.25 104 ARG A O 1
ATOM 815 N N . LEU A 1 105 ? 12.352 -24.516 -33.75 1 87.56 105 LEU A N 1
ATOM 816 C CA . LEU A 1 105 ? 12.539 -25.781 -33.031 1 87.56 105 LEU A CA 1
ATOM 817 C C . LEU A 1 105 ? 14.016 -26.156 -32.938 1 87.56 105 LEU A C 1
ATOM 819 O O . LEU A 1 105 ? 14.727 -26.125 -33.969 1 87.56 105 LEU A O 1
ATOM 823 N N . LEU A 1 106 ? 14.438 -26.422 -31.719 1 87.88 106 LEU A N 1
ATOM 824 C CA . LEU A 1 106 ? 15.805 -26.875 -31.5 1 87.88 106 LEU A CA 1
ATOM 825 C C . LEU A 1 106 ? 15.812 -28.25 -30.859 1 87.88 106 LEU A C 1
ATOM 827 O O . LEU A 1 106 ? 15.125 -28.484 -29.859 1 87.88 106 LEU A O 1
ATOM 831 N N . VAL A 1 107 ? 16.547 -29.156 -31.422 1 88.25 107 VAL A N 1
ATOM 832 C CA . VAL A 1 107 ? 16.672 -30.5 -30.891 1 88.25 107 VAL A CA 1
ATOM 833 C C . VAL A 1 107 ? 18.125 -30.75 -30.469 1 88.25 107 VAL A C 1
ATOM 835 O O . VAL A 1 107 ? 19.062 -30.328 -31.156 1 88.25 107 VAL A O 1
ATOM 838 N N . PRO A 1 108 ? 18.234 -31.328 -29.312 1 85.62 108 PRO A N 1
ATOM 839 C CA . PRO A 1 108 ? 19.609 -31.578 -28.875 1 85.62 108 PRO A CA 1
ATOM 840 C C . PRO A 1 108 ? 20.312 -32.656 -29.703 1 85.62 108 PRO A C 1
ATOM 842 O O . PRO A 1 108 ? 19.703 -33.625 -30.094 1 85.62 108 PRO A O 1
ATOM 845 N N . ASP A 1 109 ? 21.531 -32.375 -29.938 1 83.06 109 ASP A N 1
ATOM 846 C CA . ASP A 1 109 ? 22.359 -33.375 -30.594 1 83.06 109 ASP A CA 1
ATOM 847 C C . ASP A 1 109 ? 22.969 -34.344 -29.578 1 83.06 109 ASP A C 1
ATOM 849 O O . ASP A 1 109 ? 22.547 -34.375 -28.422 1 83.06 109 ASP A O 1
ATOM 853 N N . ALA A 1 110 ? 23.797 -35.156 -30.031 1 78.75 110 ALA A N 1
ATOM 854 C CA . ALA A 1 110 ? 24.375 -36.219 -29.203 1 78.75 110 ALA A CA 1
ATOM 855 C C . ALA A 1 110 ? 25.109 -35.625 -28 1 78.75 110 ALA A C 1
ATOM 857 O O . ALA A 1 110 ? 25.188 -36.219 -26.938 1 78.75 110 ALA A O 1
ATOM 858 N N . ASP A 1 111 ? 25.547 -34.344 -28.156 1 75.88 111 ASP A N 1
ATOM 859 C CA . ASP A 1 111 ? 26.297 -33.688 -27.094 1 75.88 111 ASP A CA 1
ATOM 860 C C . ASP A 1 111 ? 25.391 -32.781 -26.266 1 75.88 111 ASP A C 1
ATOM 862 O O . ASP A 1 111 ? 25.859 -32.062 -25.375 1 75.88 111 ASP A O 1
ATOM 866 N N . GLY A 1 112 ? 24.156 -32.875 -26.578 1 79.5 112 GLY A N 1
ATOM 867 C CA . GLY A 1 112 ? 23.203 -32.062 -25.828 1 79.5 112 GLY A CA 1
ATOM 868 C C . GLY A 1 112 ? 23.109 -30.641 -26.344 1 79.5 112 GLY A C 1
ATOM 869 O O . GLY A 1 112 ? 22.484 -29.781 -25.703 1 79.5 112 GLY A O 1
ATOM 870 N N . VAL A 1 113 ? 23.75 -30.312 -27.469 1 81.81 113 VAL A N 1
ATOM 871 C CA . VAL A 1 113 ? 23.734 -28.984 -28.047 1 81.81 113 VAL A CA 1
ATOM 872 C C . VAL A 1 113 ? 22.5 -28.812 -28.922 1 81.81 113 VAL A C 1
ATOM 874 O O . VAL A 1 113 ? 22.234 -29.625 -29.812 1 81.81 113 VAL A O 1
ATOM 877 N N . PRO A 1 114 ? 21.75 -27.797 -28.562 1 85.88 114 PRO A N 1
ATOM 878 C CA . PRO A 1 114 ? 20.547 -27.578 -29.375 1 85.88 114 PRO A CA 1
ATOM 879 C C . PRO A 1 114 ? 20.875 -27.219 -30.828 1 85.88 114 PRO A C 1
ATOM 881 O O . PRO A 1 114 ? 21.703 -26.344 -31.078 1 85.88 114 PRO A O 1
ATOM 884 N N . ARG A 1 115 ? 20.234 -27.906 -31.734 1 86.75 115 ARG A N 1
ATOM 885 C CA . ARG A 1 115 ? 20.359 -27.641 -33.156 1 86.75 115 ARG A CA 1
ATOM 886 C C . ARG A 1 115 ? 19 -27.359 -33.781 1 86.75 115 ARG A C 1
ATOM 888 O O . ARG A 1 115 ? 18 -28 -33.469 1 86.75 115 ARG A O 1
ATOM 895 N N . GLU A 1 116 ? 19.094 -26.375 -34.625 1 86.56 116 GLU A N 1
ATOM 896 C CA . GLU A 1 116 ? 17.859 -26.062 -35.344 1 86.56 116 GLU A CA 1
ATOM 897 C C . GLU A 1 116 ? 17.422 -27.234 -36.219 1 86.56 116 GLU A C 1
ATOM 899 O O . GLU A 1 116 ? 18.25 -27.891 -36.844 1 86.56 116 GLU A O 1
ATOM 904 N N . ALA A 1 117 ? 16.234 -27.516 -36.125 1 84 117 ALA A N 1
ATOM 905 C CA . ALA A 1 117 ? 15.648 -28.562 -36.969 1 84 117 ALA A CA 1
ATOM 906 C C . ALA A 1 117 ? 14.586 -28 -37.906 1 84 117 ALA A C 1
ATOM 908 O O . ALA A 1 117 ? 13.391 -28.219 -37.688 1 84 117 ALA A O 1
ATOM 909 N N . PRO A 1 118 ? 15.211 -27.359 -38.938 1 78.75 118 PRO A N 1
ATOM 910 C CA . PRO A 1 118 ? 14.227 -26.797 -39.875 1 78.75 118 PRO A CA 1
ATOM 911 C C . PRO A 1 118 ? 13.398 -27.859 -40.594 1 78.75 118 PRO A C 1
ATOM 913 O O . PRO A 1 118 ? 13.914 -28.922 -40.938 1 78.75 118 PRO A O 1
ATOM 916 N N . GLY A 1 119 ? 12.141 -27.703 -40.75 1 76.69 119 GLY A N 1
ATOM 917 C CA . GLY A 1 119 ? 11.273 -28.594 -41.469 1 76.69 119 GLY A CA 1
ATOM 918 C C . GLY A 1 119 ? 10.641 -29.672 -40.625 1 76.69 119 GLY A C 1
ATOM 919 O O . GLY A 1 119 ? 9.727 -30.359 -41.062 1 76.69 119 GLY A O 1
ATOM 920 N N . VAL A 1 120 ? 11.242 -29.891 -39.5 1 78.81 120 VAL A N 1
ATOM 921 C CA . VAL A 1 120 ? 10.648 -30.875 -38.594 1 78.81 120 VAL A CA 1
ATOM 922 C C . VAL A 1 120 ? 9.398 -30.281 -37.938 1 78.81 120 VAL A C 1
ATOM 924 O O . VAL A 1 120 ? 9.43 -29.172 -37.406 1 78.81 120 VAL A O 1
ATOM 927 N N . PRO A 1 121 ? 8.344 -31.031 -38.156 1 82.25 121 PRO A N 1
ATOM 928 C CA . PRO A 1 121 ? 7.133 -30.516 -37.5 1 82.25 121 PRO A CA 1
ATOM 929 C C . PRO A 1 121 ? 7.215 -30.562 -35.969 1 82.25 121 PRO A C 1
ATOM 931 O O . PRO A 1 121 ? 7.879 -31.438 -35.406 1 82.25 121 PRO A O 1
ATOM 934 N N . PRO A 1 122 ? 6.582 -29.641 -35.375 1 84.69 122 PRO A N 1
ATOM 935 C CA . PRO A 1 122 ? 6.551 -29.672 -33.906 1 84.69 122 PRO A CA 1
ATOM 936 C C . PRO A 1 122 ? 5.91 -30.953 -33.375 1 84.69 122 PRO A C 1
ATOM 938 O O . PRO A 1 122 ? 4.984 -31.5 -33.969 1 84.69 122 PRO A O 1
ATOM 941 N N . ALA A 1 123 ? 6.406 -31.422 -32.281 1 83.75 123 ALA A N 1
ATOM 942 C CA . ALA A 1 123 ? 5.863 -32.625 -31.641 1 83.75 123 ALA A CA 1
ATOM 943 C C . ALA A 1 123 ? 4.43 -32.406 -31.172 1 83.75 123 ALA A C 1
ATOM 945 O O . ALA A 1 123 ? 4.074 -31.297 -30.766 1 83.75 123 ALA A O 1
ATOM 946 N N . PRO A 1 124 ? 3.637 -33.5 -31.281 1 91.12 124 PRO A N 1
ATOM 947 C CA . PRO A 1 124 ? 2.307 -33.375 -30.688 1 91.12 124 PRO A CA 1
ATOM 948 C C . PRO A 1 124 ? 2.359 -33.125 -29.188 1 91.12 124 PRO A C 1
ATOM 950 O O . PRO A 1 124 ? 3.357 -33.438 -28.531 1 91.12 124 PRO A O 1
ATOM 953 N N . ILE A 1 125 ? 1.375 -32.562 -28.656 1 96.75 125 ILE A N 1
ATOM 954 C CA . ILE A 1 125 ? 1.345 -32.25 -27.234 1 96.75 125 ILE A CA 1
ATOM 955 C C . ILE A 1 125 ? 0.451 -33.25 -26.5 1 96.75 125 ILE A C 1
ATOM 957 O O . ILE A 1 125 ? -0.777 -33.156 -26.547 1 96.75 125 ILE A O 1
ATOM 961 N N . ASP A 1 126 ? 1.043 -34.219 -25.891 1 97.31 126 ASP A N 1
ATOM 962 C CA . ASP A 1 126 ? 0.283 -35.125 -25.047 1 97.31 126 ASP A CA 1
ATOM 963 C C . ASP A 1 126 ? 0.003 -34.531 -23.688 1 97.31 126 ASP A C 1
ATOM 965 O O . ASP A 1 126 ? -1.114 -34.625 -23.172 1 97.31 126 ASP A O 1
ATOM 969 N N . SER A 1 127 ? 1.062 -33.938 -23.125 1 98 127 SER A N 1
ATOM 970 C CA . SER A 1 127 ? 1.014 -33.312 -21.812 1 98 127 SER A CA 1
ATOM 971 C C . SER A 1 127 ? 1.634 -31.906 -21.859 1 98 127 SER A C 1
ATOM 973 O O . SER A 1 127 ? 2.742 -31.734 -22.375 1 98 127 SER A O 1
ATOM 975 N N . LEU A 1 128 ? 0.875 -30.953 -21.391 1 98.25 128 LEU A N 1
ATOM 976 C CA . LEU A 1 128 ? 1.36 -29.578 -21.312 1 98.25 128 LEU A CA 1
ATOM 977 C C . LEU A 1 128 ? 1.319 -29.078 -19.875 1 98.25 128 LEU A C 1
ATOM 979 O O . LEU A 1 128 ? 0.24 -28.906 -19.297 1 98.25 128 LEU A O 1
ATOM 983 N N . ILE A 1 129 ? 2.49 -28.875 -19.297 1 98.12 129 ILE A N 1
ATOM 984 C CA . ILE A 1 129 ? 2.594 -28.297 -17.953 1 98.12 129 ILE A CA 1
ATOM 985 C C . ILE A 1 129 ? 2.779 -26.781 -18.062 1 98.12 129 ILE A C 1
ATOM 987 O O . ILE A 1 129 ? 3.826 -26.312 -18.516 1 98.12 129 ILE A O 1
ATOM 991 N N . VAL A 1 130 ? 1.739 -26.094 -17.641 1 97.12 130 VAL A N 1
ATOM 992 C CA . VAL A 1 130 ? 1.758 -24.641 -17.688 1 97.12 130 VAL A CA 1
ATOM 993 C C . VAL A 1 130 ? 2.307 -24.078 -16.375 1 97.12 130 VAL A C 1
ATOM 995 O O . VAL A 1 130 ? 1.615 -24.094 -15.352 1 97.12 130 VAL A O 1
ATOM 998 N N . ALA A 1 131 ? 3.518 -23.578 -16.422 1 95.44 131 ALA A N 1
ATOM 999 C CA . ALA A 1 131 ? 4.176 -23.047 -15.234 1 95.44 131 ALA A CA 1
ATOM 1000 C C . ALA A 1 131 ? 4.5 -21.562 -15.406 1 95.44 131 ALA A C 1
ATOM 1002 O O . ALA A 1 131 ? 5.438 -21.047 -14.781 1 95.44 131 ALA A O 1
ATOM 1003 N N . THR A 1 132 ? 3.793 -20.875 -16.281 1 91.62 132 THR A N 1
ATOM 1004 C CA . THR A 1 132 ? 3.896 -19.422 -16.406 1 91.62 132 THR A CA 1
ATOM 1005 C C . THR A 1 132 ? 3.191 -18.734 -15.242 1 91.62 132 THR A C 1
ATOM 1007 O O . THR A 1 132 ? 2.387 -19.359 -14.539 1 91.62 132 THR A O 1
ATOM 1010 N N . LYS A 1 133 ? 3.551 -17.547 -15.039 1 88.19 133 LYS A N 1
ATOM 1011 C CA . LYS A 1 133 ? 2.721 -16.75 -14.148 1 88.19 133 LYS A CA 1
ATOM 1012 C C . LYS A 1 133 ? 1.323 -16.547 -14.727 1 88.19 133 LYS A C 1
ATOM 1014 O O . LYS A 1 133 ? 1.148 -16.531 -15.953 1 88.19 133 LYS A O 1
ATOM 1019 N N . ALA A 1 134 ? 0.369 -16.344 -13.859 1 88.31 134 ALA A N 1
ATOM 1020 C CA . ALA A 1 134 ? -1.039 -16.297 -14.25 1 88.31 134 ALA A CA 1
ATOM 1021 C C . ALA A 1 134 ? -1.285 -15.203 -15.289 1 88.31 134 ALA A C 1
ATOM 1023 O O . ALA A 1 134 ? -2.051 -15.406 -16.234 1 88.31 134 ALA A O 1
ATOM 1024 N N . ASP A 1 135 ? -0.619 -14.094 -15.156 1 85.44 135 ASP A N 1
ATOM 1025 C CA . ASP A 1 135 ? -0.848 -12.945 -16.031 1 85.44 135 ASP A CA 1
ATOM 1026 C C . ASP A 1 135 ? -0.344 -13.227 -17.453 1 85.44 135 ASP A C 1
ATOM 1028 O O . ASP A 1 135 ? -0.792 -12.594 -18.406 1 85.44 135 ASP A O 1
ATOM 1032 N N . ALA A 1 136 ? 0.497 -14.25 -17.656 1 87.75 136 ALA A N 1
ATOM 1033 C CA . ALA A 1 136 ? 1.128 -14.523 -18.938 1 87.75 136 ALA A CA 1
ATOM 1034 C C . ALA A 1 136 ? 0.543 -15.781 -19.578 1 87.75 136 ALA A C 1
ATOM 1036 O O . ALA A 1 136 ? 0.838 -16.094 -20.734 1 87.75 136 ALA A O 1
ATOM 1037 N N . THR A 1 137 ? -0.301 -16.453 -18.938 1 91.69 137 THR A N 1
ATOM 1038 C CA . THR A 1 137 ? -0.737 -17.797 -19.328 1 91.69 137 THR A CA 1
ATOM 1039 C C . THR A 1 137 ? -1.485 -17.766 -20.656 1 91.69 137 THR A C 1
ATOM 1041 O O . THR A 1 137 ? -1.168 -18.516 -21.562 1 91.69 137 THR A O 1
ATOM 1044 N N . LEU A 1 138 ? -2.426 -16.859 -20.797 1 90.31 138 LEU A N 1
ATOM 1045 C CA . LEU A 1 138 ? -3.256 -16.797 -22 1 90.31 138 LEU A CA 1
ATOM 1046 C C . LEU A 1 138 ? -2.408 -16.5 -23.234 1 90.31 138 LEU A C 1
ATOM 1048 O O . LEU A 1 138 ? -2.533 -17.188 -24.266 1 90.31 138 LEU A O 1
ATOM 1052 N N . ALA A 1 139 ? -1.572 -15.539 -23.109 1 88.56 139 ALA A N 1
ATOM 1053 C CA . ALA A 1 139 ? -0.721 -15.148 -24.234 1 88.56 139 ALA A CA 1
ATOM 1054 C C . ALA A 1 139 ? 0.246 -16.266 -24.609 1 88.56 139 ALA A C 1
ATOM 1056 O O . ALA A 1 139 ? 0.534 -16.484 -25.781 1 88.56 139 ALA A O 1
ATOM 1057 N N . ALA A 1 140 ? 0.719 -16.969 -23.641 1 90.5 140 ALA A N 1
ATOM 1058 C CA . ALA A 1 140 ? 1.699 -18.016 -23.859 1 90.5 140 ALA A CA 1
ATOM 1059 C C . ALA A 1 140 ? 1.047 -19.25 -24.484 1 90.5 140 ALA A C 1
ATOM 1061 O O . ALA A 1 140 ? 1.688 -19.984 -25.25 1 90.5 140 ALA A O 1
ATOM 1062 N N . LEU A 1 141 ? -0.22 -19.469 -24.219 1 92.81 141 LEU A N 1
ATOM 1063 C CA . LEU A 1 141 ? -0.924 -20.656 -24.672 1 92.81 141 LEU A CA 1
ATOM 1064 C C . LEU A 1 141 ? -1.477 -20.484 -26.078 1 92.81 141 LEU A C 1
ATOM 1066 O O . LEU A 1 141 ? -1.693 -21.453 -26.797 1 92.81 141 LEU A O 1
ATOM 1070 N N . ARG A 1 142 ? -1.671 -19.312 -26.516 1 89.94 142 ARG A N 1
ATOM 1071 C CA . ARG A 1 142 ? -2.361 -19 -27.766 1 89.94 142 ARG A CA 1
ATOM 1072 C C . ARG A 1 142 ? -1.676 -19.672 -28.953 1 89.94 142 ARG A C 1
ATOM 1074 O O . ARG A 1 142 ? -2.334 -20.297 -29.797 1 89.94 142 ARG A O 1
ATOM 1081 N N . PRO A 1 143 ? -0.379 -19.578 -29.047 1 88.19 143 PRO A N 1
ATOM 1082 C CA . PRO A 1 143 ? 0.279 -20.203 -30.203 1 88.19 143 PRO A CA 1
ATOM 1083 C C . PRO A 1 143 ? 0.181 -21.719 -30.188 1 88.19 143 PRO A C 1
ATOM 1085 O O . PRO A 1 143 ? 0.426 -22.359 -31.219 1 88.19 143 PRO A O 1
ATOM 1088 N N . LEU A 1 144 ? -0.176 -22.312 -29.125 1 92.69 144 LEU A N 1
ATOM 1089 C CA . LEU A 1 144 ? -0.162 -23.766 -28.969 1 92.69 144 LEU A CA 1
ATOM 1090 C C . LEU A 1 144 ? -1.565 -24.344 -29.141 1 92.69 144 LEU A C 1
ATOM 1092 O O . LEU A 1 144 ? -1.735 -25.562 -29.219 1 92.69 144 LEU A O 1
ATOM 1096 N N . ILE A 1 145 ? -2.521 -23.547 -29.25 1 91.88 145 ILE A N 1
ATOM 1097 C CA . ILE A 1 145 ? -3.922 -23.953 -29.156 1 91.88 145 ILE A CA 1
ATOM 1098 C C . ILE A 1 145 ? -4.246 -24.953 -30.266 1 91.88 145 ILE A C 1
ATOM 1100 O O . ILE A 1 145 ? -5.027 -25.875 -30.047 1 91.88 145 ILE A O 1
ATOM 1104 N N . THR A 1 146 ? -3.721 -24.766 -31.422 1 90.19 146 THR A N 1
ATOM 1105 C CA . THR A 1 146 ? -4.035 -25.609 -32.562 1 90.19 146 THR A CA 1
ATOM 1106 C C . THR A 1 146 ? -3.459 -27.016 -32.375 1 90.19 146 THR A C 1
ATOM 1108 O O . THR A 1 146 ? -3.875 -27.953 -33.062 1 90.19 146 THR A O 1
ATOM 1111 N N . ARG A 1 147 ? -2.551 -27.125 -31.453 1 93.56 147 ARG A N 1
ATOM 1112 C CA . ARG A 1 147 ? -1.914 -28.422 -31.203 1 93.56 147 ARG A CA 1
ATOM 1113 C C . ARG A 1 147 ? -2.52 -29.109 -29.984 1 93.56 147 ARG A C 1
ATOM 1115 O O . ARG A 1 147 ? -2.174 -30.25 -29.672 1 93.56 147 ARG A O 1
ATOM 1122 N N . ILE A 1 148 ? -3.365 -28.453 -29.312 1 96 148 ILE A N 1
ATOM 1123 C CA . ILE A 1 148 ? -4.031 -29.016 -28.141 1 96 148 ILE A CA 1
ATOM 1124 C C . ILE A 1 148 ? -5.363 -29.625 -28.562 1 96 148 ILE A C 1
ATOM 1126 O O . ILE A 1 148 ? -6.211 -28.953 -29.156 1 96 148 ILE A O 1
ATOM 1130 N N . THR A 1 149 ? -5.551 -30.906 -28.281 1 94.75 149 THR A N 1
ATOM 1131 C CA . THR A 1 149 ? -6.746 -31.656 -28.625 1 94.75 149 THR A CA 1
ATOM 1132 C C . THR A 1 149 ? -7.453 -32.156 -27.375 1 94.75 149 THR A C 1
ATOM 1134 O O . THR A 1 149 ? -6.922 -32.031 -26.266 1 94.75 149 THR A O 1
ATOM 1137 N N . PRO A 1 150 ? -8.609 -32.719 -27.5 1 93.62 150 PRO A N 1
ATOM 1138 C CA . PRO A 1 150 ? -9.312 -33.281 -26.344 1 93.62 150 PRO A CA 1
ATOM 1139 C C . PRO A 1 150 ? -8.547 -34.406 -25.688 1 93.62 150 PRO A C 1
ATOM 1141 O O . PRO A 1 150 ? -8.859 -34.812 -24.562 1 93.62 150 PRO A O 1
ATOM 1144 N N . ALA A 1 151 ? -7.551 -34.938 -26.406 1 94.12 151 ALA A N 1
ATOM 1145 C CA . ALA A 1 151 ? -6.742 -36.031 -25.844 1 94.12 151 ALA A CA 1
ATOM 1146 C C . ALA A 1 151 ? -5.508 -35.5 -25.141 1 94.12 151 ALA A C 1
ATOM 1148 O O . ALA A 1 151 ? -4.754 -36.25 -24.516 1 94.12 151 ALA A O 1
ATOM 1149 N N . THR A 1 152 ? -5.324 -34.156 -25.188 1 96.56 152 THR A N 1
ATOM 1150 C CA . THR A 1 152 ? -4.211 -33.5 -24.5 1 96.56 152 THR A CA 1
ATOM 1151 C C . THR A 1 152 ? -4.535 -33.281 -23.031 1 96.56 152 THR A C 1
ATOM 1153 O O . THR A 1 152 ? -5.691 -33.062 -22.672 1 96.56 152 THR A O 1
ATOM 1156 N N . THR A 1 153 ? -3.555 -33.438 -22.188 1 96.56 153 THR A N 1
ATOM 1157 C CA . THR A 1 153 ? -3.691 -33.094 -20.781 1 96.56 153 THR A CA 1
ATOM 1158 C C . THR A 1 153 ? -2.932 -31.812 -20.469 1 96.56 153 THR A C 1
ATOM 1160 O O . THR A 1 153 ? -1.731 -31.719 -20.734 1 96.56 153 THR A O 1
ATOM 1163 N N . VAL A 1 154 ? -3.645 -30.812 -19.891 1 96.88 154 VAL A N 1
ATOM 1164 C CA . VAL A 1 154 ? -3.057 -29.531 -19.516 1 96.88 154 VAL A CA 1
ATOM 1165 C C . VAL A 1 154 ? -2.998 -29.422 -17.984 1 96.88 154 VAL A C 1
ATOM 1167 O O . VAL A 1 154 ? -4.023 -29.516 -17.312 1 96.88 154 VAL A O 1
ATOM 1170 N N . VAL A 1 155 ? -1.783 -29.297 -17.469 1 97.38 155 VAL A N 1
ATOM 1171 C CA . VAL A 1 155 ? -1.564 -29.109 -16.047 1 97.38 155 VAL A CA 1
ATOM 1172 C C . VAL A 1 155 ? -1.326 -27.625 -15.758 1 97.38 155 VAL A C 1
ATOM 1174 O O . VAL A 1 155 ? -0.378 -27.031 -16.281 1 97.38 155 VAL A O 1
ATOM 1177 N N . VAL A 1 156 ? -2.195 -27.047 -14.953 1 95.5 156 VAL A N 1
ATOM 1178 C CA . VAL A 1 156 ? -2.039 -25.656 -14.586 1 95.5 156 VAL A CA 1
ATOM 1179 C C . VAL A 1 156 ? -1.374 -25.547 -13.219 1 95.5 156 VAL A C 1
ATOM 1181 O O . VAL A 1 156 ? -2.041 -25.656 -12.188 1 95.5 156 VAL A O 1
ATOM 1184 N N . LEU A 1 157 ? -0.078 -25.281 -13.25 1 94.94 157 LEU A N 1
ATOM 1185 C CA . LEU A 1 157 ? 0.726 -25.156 -12.039 1 94.94 157 LEU A CA 1
ATOM 1186 C C . LEU A 1 157 ? 1.052 -23.688 -11.758 1 94.94 157 LEU A C 1
ATOM 1188 O O . LEU A 1 157 ? 2.092 -23.188 -12.188 1 94.94 157 LEU A O 1
ATOM 1192 N N . GLN A 1 158 ? 0.16 -23 -11.125 1 86.5 158 GLN A N 1
ATOM 1193 C CA . GLN A 1 158 ? 0.309 -21.578 -10.906 1 86.5 158 GLN A CA 1
ATOM 1194 C C . GLN A 1 158 ? -0.335 -21.141 -9.594 1 86.5 158 GLN A C 1
ATOM 1196 O O . GLN A 1 158 ? -1.033 -21.938 -8.953 1 86.5 158 GLN A O 1
ATOM 1201 N N . ASN A 1 159 ? 0.151 -19.938 -9.25 1 78.44 159 ASN A N 1
ATOM 1202 C CA . ASN A 1 159 ? -0.542 -19.297 -8.133 1 78.44 159 ASN A CA 1
ATOM 1203 C C . ASN A 1 159 ? -1.74 -18.484 -8.609 1 78.44 159 ASN A C 1
ATOM 1205 O O . ASN A 1 159 ? -1.798 -18.078 -9.773 1 78.44 159 ASN A O 1
ATOM 1209 N N . GLY A 1 160 ? -2.707 -18.359 -7.801 1 79.38 160 GLY A N 1
ATOM 1210 C CA . GLY A 1 160 ? -3.871 -17.562 -8.148 1 79.38 160 GLY A CA 1
ATOM 1211 C C . GLY A 1 160 ? -5.059 -18.406 -8.586 1 79.38 160 GLY A C 1
ATOM 1212 O O . GLY A 1 160 ? -4.965 -19.625 -8.672 1 79.38 160 GLY A O 1
ATOM 1213 N N . MET A 1 161 ? -6.102 -17.688 -8.742 1 84.06 161 MET A N 1
ATOM 1214 C CA . MET A 1 161 ? -7.34 -18.328 -9.156 1 84.06 161 MET A CA 1
ATOM 1215 C C . MET A 1 161 ? -7.969 -17.594 -10.336 1 84.06 161 MET A C 1
ATOM 1217 O O . MET A 1 161 ? -7.637 -16.438 -10.602 1 84.06 161 MET A O 1
ATOM 1221 N N . GLY A 1 162 ? -8.742 -18.359 -11.125 1 84.75 162 GLY A N 1
ATOM 1222 C CA . GLY A 1 162 ? -9.469 -17.75 -12.234 1 84.75 162 GLY A CA 1
ATOM 1223 C C . GLY A 1 162 ? -8.852 -18.047 -13.586 1 84.75 162 GLY A C 1
ATOM 1224 O O . GLY A 1 162 ? -9.484 -17.844 -14.625 1 84.75 162 GLY A O 1
ATOM 1225 N N . VAL A 1 163 ? -7.652 -18.531 -13.562 1 88.06 163 VAL A N 1
ATOM 1226 C CA . VAL A 1 163 ? -6.945 -18.797 -14.812 1 88.06 163 VAL A CA 1
ATOM 1227 C C . VAL A 1 163 ? -7.691 -19.859 -15.617 1 88.06 163 VAL A C 1
ATOM 1229 O O . VAL A 1 163 ? -7.898 -19.703 -16.828 1 88.06 163 VAL A O 1
ATOM 1232 N N . LEU A 1 164 ? -8.078 -20.922 -14.922 1 88.62 164 LEU A N 1
ATOM 1233 C CA . LEU A 1 164 ? -8.789 -22 -15.617 1 88.62 164 LEU A CA 1
ATOM 1234 C C . LEU A 1 164 ? -10.055 -21.469 -16.281 1 88.62 164 LEU A C 1
ATOM 1236 O O . LEU A 1 164 ? -10.32 -21.781 -17.438 1 88.62 164 LEU A O 1
ATOM 1240 N N . ASP A 1 165 ? -10.766 -20.656 -15.547 1 84.81 165 ASP A N 1
ATOM 1241 C CA . ASP A 1 165 ? -12 -20.094 -16.078 1 84.81 165 ASP A CA 1
ATOM 1242 C C . ASP A 1 165 ? -11.727 -19.219 -17.312 1 84.81 165 ASP A C 1
ATOM 1244 O O . ASP A 1 165 ? -12.461 -19.281 -18.297 1 84.81 165 ASP A O 1
ATOM 1248 N N . GLN A 1 166 ? -10.766 -18.516 -17.188 1 87.94 166 GLN A N 1
ATOM 1249 C CA . GLN A 1 166 ? -10.375 -17.656 -18.297 1 87.94 166 GLN A CA 1
ATOM 1250 C C . GLN A 1 166 ? -9.977 -18.484 -19.516 1 87.94 166 GLN A C 1
ATOM 1252 O O . GLN A 1 166 ? -10.328 -18.141 -20.641 1 87.94 166 GLN A O 1
ATOM 1257 N N . LEU A 1 167 ? -9.234 -19.5 -19.281 1 90.44 167 LEU A N 1
ATOM 1258 C CA . LEU A 1 167 ? -8.789 -20.375 -20.375 1 90.44 167 LEU A CA 1
ATOM 1259 C C . LEU A 1 167 ? -9.984 -21.047 -21.047 1 90.44 167 LEU A C 1
ATOM 1261 O O . LEU A 1 167 ? -10.055 -21.078 -22.281 1 90.44 167 LEU A O 1
ATOM 1265 N N . ILE A 1 168 ? -10.875 -21.516 -20.281 1 88.62 168 ILE A N 1
ATOM 1266 C CA . ILE A 1 168 ? -12.047 -22.219 -20.812 1 88.62 168 ILE A CA 1
ATOM 1267 C C . ILE A 1 168 ? -12.898 -21.25 -21.625 1 88.62 168 ILE A C 1
ATOM 1269 O O . ILE A 1 168 ? -13.328 -21.562 -22.734 1 88.62 168 ILE A O 1
ATOM 1273 N N . GLU A 1 169 ? -13.062 -20.062 -21.109 1 88.38 169 GLU A N 1
ATOM 1274 C CA . GLU A 1 169 ? -13.898 -19.047 -21.766 1 88.38 169 GLU A CA 1
ATOM 1275 C C . GLU A 1 169 ? -13.258 -18.562 -23.062 1 88.38 169 GLU A C 1
ATOM 1277 O O . GLU A 1 169 ? -13.945 -18.406 -24.078 1 88.38 169 GLU A O 1
ATOM 1282 N N . ARG A 1 170 ? -12.016 -18.406 -23.031 1 91.88 170 ARG A N 1
ATOM 1283 C CA . ARG A 1 170 ? -11.375 -17.703 -24.141 1 91.88 170 ARG A CA 1
ATOM 1284 C C . ARG A 1 170 ? -10.852 -18.703 -25.188 1 91.88 170 ARG A C 1
ATOM 1286 O O . ARG A 1 170 ? -10.836 -18.391 -26.375 1 91.88 170 ARG A O 1
ATOM 1293 N N . LEU A 1 171 ? -10.43 -19.875 -24.734 1 93 171 LEU A N 1
ATOM 1294 C CA . LEU A 1 171 ? -9.734 -20.766 -25.656 1 93 171 LEU A CA 1
ATOM 1295 C C . LEU A 1 171 ? -10.578 -22 -25.953 1 93 171 LEU A C 1
ATOM 1297 O O . LEU A 1 171 ? -10.453 -22.594 -27.031 1 93 171 LEU A O 1
ATOM 1301 N N . TRP A 1 172 ? -11.375 -22.422 -25.031 1 91.06 172 TRP A N 1
ATOM 1302 C CA . TRP A 1 172 ? -12.156 -23.641 -25.234 1 91.06 172 TRP A CA 1
ATOM 1303 C C . TRP A 1 172 ? -13.594 -23.453 -24.766 1 91.06 172 TRP A C 1
ATOM 1305 O O . TRP A 1 172 ? -14.07 -24.172 -23.875 1 91.06 172 TRP A O 1
ATOM 1315 N N . PRO A 1 173 ? -14.344 -22.625 -25.438 1 87.75 173 PRO A N 1
ATOM 1316 C CA . PRO A 1 173 ? -15.727 -22.375 -25.016 1 87.75 173 PRO A CA 1
ATOM 1317 C C . PRO A 1 173 ? -16.641 -23.578 -25.234 1 87.75 173 PRO A C 1
ATOM 1319 O O . PRO A 1 173 ? -17.656 -23.719 -24.531 1 87.75 173 PRO A O 1
ATOM 1322 N N . ARG A 1 174 ? -16.297 -24.422 -26.203 1 87.06 174 ARG A N 1
ATOM 1323 C CA . ARG A 1 174 ? -17.094 -25.625 -26.453 1 87.06 174 ARG A CA 1
ATOM 1324 C C . ARG A 1 174 ? -16.547 -26.812 -25.672 1 87.06 174 ARG A C 1
ATOM 1326 O O . ARG A 1 174 ? -15.414 -27.234 -25.891 1 87.06 174 ARG A O 1
ATOM 1333 N N . PRO A 1 175 ? -17.219 -27.453 -24.844 1 86.5 175 PRO A N 1
ATOM 1334 C CA . PRO A 1 175 ? -16.766 -28.516 -23.953 1 86.5 175 PRO A CA 1
ATOM 1335 C C . PRO A 1 175 ? -16.156 -29.703 -24.703 1 86.5 175 PRO A C 1
ATOM 1337 O O . PRO A 1 175 ? -15.227 -30.344 -24.203 1 86.5 175 PRO A O 1
ATOM 1340 N N . GLU A 1 176 ? -16.656 -29.953 -25.859 1 87.31 176 GLU A N 1
ATOM 1341 C CA . GLU A 1 176 ? -16.219 -31.125 -26.609 1 87.31 176 GLU A CA 1
ATOM 1342 C C . GLU A 1 176 ? -14.773 -30.969 -27.078 1 87.31 176 GLU A C 1
ATOM 1344 O O . GLU A 1 176 ? -14.109 -31.953 -27.391 1 87.31 176 GLU A O 1
ATOM 1349 N N . HIS A 1 177 ? -14.328 -29.812 -27.109 1 91.19 177 HIS A N 1
ATOM 1350 C CA . HIS A 1 177 ? -12.984 -29.547 -27.625 1 91.19 177 HIS A CA 1
ATOM 1351 C C . HIS A 1 177 ? -12 -29.328 -26.469 1 91.19 177 HIS A C 1
ATOM 1353 O O . HIS A 1 177 ? -10.805 -29.141 -26.703 1 91.19 177 HIS A O 1
ATOM 1359 N N . ARG A 1 178 ? -12.438 -29.422 -25.25 1 92.75 178 ARG A N 1
ATOM 1360 C CA . ARG A 1 178 ? -11.602 -29.141 -24.094 1 92.75 178 ARG A CA 1
ATOM 1361 C C . ARG A 1 178 ? -10.625 -30.281 -23.812 1 92.75 178 ARG A C 1
ATOM 1363 O O . ARG A 1 178 ? -10.977 -31.453 -23.938 1 92.75 178 ARG A O 1
ATOM 1370 N N . PRO A 1 179 ? -9.461 -29.938 -23.531 1 94.94 179 PRO A N 1
ATOM 1371 C CA . PRO A 1 179 ? -8.523 -30.969 -23.047 1 94.94 179 PRO A CA 1
ATOM 1372 C C . PRO A 1 179 ? -8.812 -31.391 -21.609 1 94.94 179 PRO A C 1
ATOM 1374 O O . PRO A 1 179 ? -9.758 -30.906 -20.984 1 94.94 179 PRO A O 1
ATOM 1377 N N . HIS A 1 180 ? -8.055 -32.406 -21.172 1 93.25 180 HIS A N 1
ATOM 1378 C CA . HIS A 1 180 ? -8.07 -32.688 -19.734 1 93.25 180 HIS A CA 1
ATOM 1379 C C . HIS A 1 180 ? -7.32 -31.625 -18.938 1 93.25 180 HIS A C 1
ATOM 1381 O O . HIS A 1 180 ? -6.285 -31.125 -19.391 1 93.25 180 HIS A O 1
ATOM 1387 N N . PHE A 1 181 ? -7.91 -31.25 -17.844 1 93.56 181 PHE A N 1
ATOM 1388 C CA . PHE A 1 181 ? -7.238 -30.281 -17 1 93.56 181 PHE A CA 1
ATOM 1389 C C . PHE A 1 181 ? -6.879 -30.891 -15.648 1 93.56 181 PHE A C 1
ATOM 1391 O O . PHE A 1 181 ? -7.703 -31.562 -15.031 1 93.56 181 PHE A O 1
ATOM 1398 N N . ILE A 1 182 ? -5.648 -30.734 -15.289 1 94.31 182 ILE A N 1
ATOM 1399 C CA . ILE A 1 182 ? -5.184 -30.984 -13.93 1 94.31 182 ILE A CA 1
ATOM 1400 C C . ILE A 1 182 ? -4.75 -29.672 -13.281 1 94.31 182 ILE A C 1
ATOM 1402 O O . ILE A 1 182 ? -3.947 -28.922 -13.852 1 94.31 182 ILE A O 1
ATOM 1406 N N . LEU A 1 183 ? -5.383 -29.359 -12.164 1 93.69 183 LEU A N 1
ATOM 1407 C CA . LEU A 1 183 ? -4.93 -28.203 -11.391 1 93.69 183 LEU A CA 1
ATOM 1408 C C . LEU A 1 183 ? -3.854 -28.609 -10.391 1 93.69 183 LEU A C 1
ATOM 1410 O O . LEU A 1 183 ? -3.941 -29.672 -9.773 1 93.69 183 LEU A O 1
ATOM 1414 N N . ALA A 1 184 ? -2.824 -27.828 -10.289 1 95.94 184 ALA A N 1
ATOM 1415 C CA . ALA A 1 184 ? -1.729 -28.125 -9.375 1 95.94 184 ALA A CA 1
ATOM 1416 C C . ALA A 1 184 ? -1.392 -26.922 -8.508 1 95.94 184 ALA A C 1
ATOM 1418 O O . ALA A 1 184 ? -1.413 -25.781 -8.984 1 95.94 184 ALA A O 1
ATOM 1419 N N . SER A 1 185 ? -1.172 -27.141 -7.266 1 93.5 185 SER A N 1
ATOM 1420 C CA . SER A 1 185 ? -0.732 -26.141 -6.293 1 93.5 185 SER A CA 1
ATOM 1421 C C . SER A 1 185 ? 0.523 -26.594 -5.559 1 93.5 185 SER A C 1
ATOM 1423 O O . SER A 1 185 ? 0.645 -27.766 -5.203 1 93.5 185 SER A O 1
ATOM 1425 N N . THR A 1 186 ? 1.461 -25.719 -5.363 1 93.19 186 THR A N 1
ATOM 1426 C CA . THR A 1 186 ? 2.703 -26.141 -4.727 1 93.19 186 THR A CA 1
ATOM 1427 C C . THR A 1 186 ? 3.059 -25.219 -3.566 1 93.19 186 THR A C 1
ATOM 1429 O O . THR A 1 186 ? 2.678 -24.047 -3.562 1 93.19 186 THR A O 1
ATOM 1432 N N . THR A 1 187 ? 3.672 -25.719 -2.523 1 88.62 187 THR A N 1
ATOM 1433 C CA . THR A 1 187 ? 4.223 -24.953 -1.412 1 88.62 187 THR A CA 1
ATOM 1434 C C . THR A 1 187 ? 5.75 -24.953 -1.453 1 88.62 187 THR A C 1
ATOM 1436 O O . THR A 1 187 ? 6.402 -24.469 -0.528 1 88.62 187 THR A O 1
ATOM 1439 N N . HIS A 1 188 ? 6.23 -25.578 -2.572 1 90.69 188 HIS A N 1
ATOM 1440 C CA . HIS A 1 188 ? 7.676 -25.484 -2.742 1 90.69 188 HIS A CA 1
ATOM 1441 C C . HIS A 1 188 ? 8.125 -24.047 -2.914 1 90.69 188 HIS A C 1
ATOM 1443 O O . HIS A 1 188 ? 7.5 -23.281 -3.652 1 90.69 188 HIS A O 1
ATOM 1449 N N . GLY A 1 189 ? 9.156 -23.672 -2.139 1 85.12 189 GLY A N 1
ATOM 1450 C CA . GLY A 1 189 ? 9.797 -22.391 -2.332 1 85.12 189 GLY A CA 1
ATOM 1451 C C . GLY A 1 189 ? 10.953 -22.422 -3.314 1 85.12 189 GLY A C 1
ATOM 1452 O O . GLY A 1 189 ? 11.875 -23.234 -3.16 1 85.12 189 GLY A O 1
ATOM 1453 N N . CYS A 1 190 ? 10.828 -21.688 -4.418 1 89.12 190 CYS A N 1
ATOM 1454 C CA . CYS A 1 190 ? 11.906 -21.641 -5.406 1 89.12 190 CYS A CA 1
ATOM 1455 C C . CYS A 1 190 ? 12.078 -20.234 -5.969 1 89.12 190 CYS A C 1
ATOM 1457 O O . CYS A 1 190 ? 11.125 -19.453 -6 1 89.12 190 CYS A O 1
ATOM 1459 N N . TYR A 1 191 ? 13.305 -19.938 -6.34 1 86.25 191 TYR A N 1
ATOM 1460 C CA . TYR A 1 191 ? 13.586 -18.688 -7.039 1 86.25 191 TYR A CA 1
ATOM 1461 C C . TYR A 1 191 ? 14.695 -18.875 -8.062 1 86.25 191 TYR A C 1
ATOM 1463 O O . TYR A 1 191 ? 15.523 -19.781 -7.938 1 86.25 191 TYR A O 1
ATOM 1471 N N . LEU A 1 192 ? 14.703 -18.031 -9.047 1 88.12 192 LEU A N 1
ATOM 1472 C CA . LEU A 1 192 ? 15.742 -18.094 -10.07 1 88.12 192 LEU A CA 1
ATOM 1473 C C . LEU A 1 192 ? 17.016 -17.391 -9.594 1 88.12 192 LEU A C 1
ATOM 1475 O O . LEU A 1 192 ? 17 -16.203 -9.305 1 88.12 192 LEU A O 1
ATOM 1479 N N . LYS A 1 193 ? 18.047 -18.078 -9.414 1 88.19 193 LYS A N 1
ATOM 1480 C CA . LYS A 1 193 ? 19.359 -17.484 -9.172 1 88.19 193 LYS A CA 1
ATOM 1481 C C . LYS A 1 193 ? 19.875 -16.781 -10.422 1 88.19 193 LYS A C 1
ATOM 1483 O O . LYS A 1 193 ? 20.469 -15.703 -10.336 1 88.19 193 LYS A O 1
ATOM 1488 N N . ARG A 1 194 ? 19.719 -17.359 -11.531 1 87.5 194 ARG A N 1
ATOM 1489 C CA . ARG A 1 194 ? 19.969 -16.906 -12.898 1 87.5 194 ARG A CA 1
ATOM 1490 C C . ARG A 1 194 ? 19.078 -17.641 -13.891 1 87.5 194 ARG A C 1
ATOM 1492 O O . ARG A 1 194 ? 18.406 -18.609 -13.531 1 87.5 194 ARG A O 1
ATOM 1499 N N . PRO A 1 195 ? 19.062 -17.203 -15.094 1 87.56 195 PRO A N 1
ATOM 1500 C CA . PRO A 1 195 ? 18.219 -17.922 -16.062 1 87.56 195 PRO A CA 1
ATOM 1501 C C . PRO A 1 195 ? 18.547 -19.406 -16.125 1 87.56 195 PRO A C 1
ATOM 1503 O O . PRO A 1 195 ? 19.719 -19.797 -16.156 1 87.56 195 PRO A O 1
ATOM 1506 N N . LEU A 1 196 ? 17.531 -20.266 -16.094 1 91.94 196 LEU A N 1
ATOM 1507 C CA . LEU A 1 196 ? 17.625 -21.719 -16.266 1 91.94 196 LEU A CA 1
ATOM 1508 C C . LEU A 1 196 ? 18.25 -22.375 -15.031 1 91.94 196 LEU A C 1
ATOM 1510 O O . LEU A 1 196 ? 18.625 -23.547 -15.07 1 91.94 196 LEU A O 1
ATOM 1514 N N . HIS A 1 197 ? 18.375 -21.578 -14.016 1 94.19 197 HIS A N 1
ATOM 1515 C CA . HIS A 1 197 ? 18.906 -22.078 -12.75 1 94.19 197 HIS A CA 1
ATOM 1516 C C . HIS A 1 197 ? 18.016 -21.672 -11.578 1 94.19 197 HIS A C 1
ATOM 1518 O O . HIS A 1 197 ? 18 -20.5 -11.18 1 94.19 197 HIS A O 1
ATOM 1524 N N . THR A 1 198 ? 17.375 -22.656 -11.008 1 95 198 THR A N 1
ATOM 1525 C CA . THR A 1 198 ? 16.453 -22.391 -9.906 1 95 198 THR A CA 1
ATOM 1526 C C . THR A 1 198 ? 17.031 -22.922 -8.594 1 95 198 THR A C 1
ATOM 1528 O O . THR A 1 198 ? 17.625 -24 -8.547 1 95 198 THR A O 1
ATOM 1531 N N . VAL A 1 199 ? 16.969 -22.125 -7.559 1 93.5 199 VAL A N 1
ATOM 1532 C CA . VAL A 1 199 ? 17.297 -22.562 -6.203 1 93.5 199 VAL A CA 1
ATOM 1533 C C . VAL A 1 199 ? 16.031 -23.047 -5.496 1 93.5 199 VAL A C 1
ATOM 1535 O O . VAL A 1 199 ? 15.047 -22.312 -5.398 1 93.5 199 VAL A O 1
ATOM 1538 N N . HIS A 1 200 ? 16.047 -24.281 -5.172 1 93.75 200 HIS A N 1
ATOM 1539 C CA . HIS A 1 200 ? 14.992 -24.859 -4.355 1 93.75 200 HIS A CA 1
ATOM 1540 C C . HIS A 1 200 ? 15.203 -24.547 -2.877 1 93.75 200 HIS A C 1
ATOM 1542 O O . HIS A 1 200 ? 15.797 -25.344 -2.143 1 93.75 200 HIS A O 1
ATOM 1548 N N . ALA A 1 201 ? 14.617 -23.5 -2.389 1 84.06 201 ALA A N 1
ATOM 1549 C CA . ALA A 1 201 ? 14.93 -22.875 -1.099 1 84.06 201 ALA A CA 1
ATOM 1550 C C . ALA A 1 201 ? 14.102 -23.516 0.019 1 84.06 201 ALA A C 1
ATOM 1552 O O . ALA A 1 201 ? 14.5 -23.484 1.186 1 84.06 201 ALA A O 1
ATOM 1553 N N . GLY A 1 202 ? 12.953 -24.031 -0.246 1 84.94 202 GLY A N 1
ATOM 1554 C CA . GLY A 1 202 ? 12.086 -24.656 0.734 1 84.94 202 GLY A CA 1
ATOM 1555 C C . GLY A 1 202 ? 11.336 -25.859 0.183 1 84.94 202 GLY A C 1
ATOM 1556 O O . GLY A 1 202 ? 10.594 -25.734 -0.793 1 84.94 202 GLY A O 1
ATOM 1557 N N . PHE A 1 203 ? 11.516 -27.016 0.816 1 90.81 203 PHE A N 1
ATOM 1558 C CA . PHE A 1 203 ? 10.828 -28.234 0.393 1 90.81 203 PHE A CA 1
ATOM 1559 C C . PHE A 1 203 ? 9.391 -28.25 0.895 1 90.81 203 PHE A C 1
ATOM 1561 O O . PHE A 1 203 ? 9.141 -28.078 2.092 1 90.81 203 PHE A O 1
ATOM 1568 N N . GLY A 1 204 ? 8.477 -28.328 0.006 1 91.56 204 GLY A N 1
ATOM 1569 C CA . GLY A 1 204 ? 7.055 -28.406 0.295 1 91.56 204 GLY A CA 1
ATOM 1570 C C . GLY A 1 204 ? 6.391 -29.625 -0.338 1 91.56 204 GLY A C 1
ATOM 1571 O O . GLY A 1 204 ? 6.926 -30.734 -0.281 1 91.56 204 GLY A O 1
ATOM 1572 N N . SER A 1 205 ? 5.16 -29.391 -0.79 1 94.56 205 SER A N 1
ATOM 1573 C CA . SER A 1 205 ? 4.379 -30.422 -1.459 1 94.56 205 SER A CA 1
ATOM 1574 C C . SER A 1 205 ? 3.709 -29.875 -2.719 1 94.56 205 SER A C 1
ATOM 1576 O O . SER A 1 205 ? 3.639 -28.672 -2.916 1 94.56 205 SER A O 1
ATOM 1578 N N . VAL A 1 206 ? 3.369 -30.797 -3.605 1 96.25 206 VAL A N 1
ATOM 1579 C CA . VAL A 1 206 ? 2.537 -30.484 -4.762 1 96.25 206 VAL A CA 1
ATOM 1580 C C . VAL A 1 206 ? 1.214 -31.234 -4.668 1 96.25 206 VAL A C 1
ATOM 1582 O O . VAL A 1 206 ? 1.199 -32.438 -4.41 1 96.25 206 VAL A O 1
ATOM 1585 N N . TYR A 1 207 ? 0.187 -30.516 -4.809 1 95.31 207 TYR A N 1
ATOM 1586 C CA . TYR A 1 207 ? -1.132 -31.141 -4.805 1 95.31 207 TYR A CA 1
ATOM 1587 C C . TYR A 1 207 ? -1.778 -31.062 -6.184 1 95.31 207 TYR A C 1
ATOM 1589 O O . TYR A 1 207 ? -1.725 -30.016 -6.84 1 95.31 207 TYR A O 1
ATOM 1597 N N . LEU A 1 208 ? -2.354 -32.188 -6.629 1 95.56 208 LEU A N 1
ATOM 1598 C CA . LEU A 1 208 ? -3.008 -32.281 -7.93 1 95.56 208 LEU A CA 1
ATOM 1599 C C . LEU A 1 208 ? -4.508 -32.5 -7.773 1 95.56 208 LEU A C 1
ATOM 1601 O O . LEU A 1 208 ? -4.934 -33.281 -6.914 1 95.56 208 LEU A O 1
ATOM 1605 N N . GLY A 1 209 ? -5.281 -31.75 -8.508 1 92.56 209 GLY A N 1
ATOM 1606 C CA . GLY A 1 209 ? -6.715 -31.969 -8.648 1 92.56 209 GLY A CA 1
ATOM 1607 C C . GLY A 1 209 ? -7.16 -32.125 -10.086 1 92.56 209 GLY A C 1
ATOM 1608 O O . GLY A 1 209 ? -6.914 -31.234 -10.914 1 92.56 209 GLY A O 1
ATOM 1609 N N . VAL A 1 210 ? -7.816 -33.25 -10.406 1 92.06 210 VAL A N 1
ATOM 1610 C CA . VAL A 1 210 ? -8.297 -33.5 -11.758 1 92.06 210 VAL A CA 1
ATOM 1611 C C . VAL A 1 210 ? -9.648 -32.812 -11.961 1 92.06 210 VAL A C 1
ATOM 1613 O O . VAL A 1 210 ? -10.586 -33.031 -11.188 1 92.06 210 VAL A O 1
ATOM 1616 N N . VAL A 1 211 ? -9.68 -31.953 -12.945 1 88.5 211 VAL A N 1
ATOM 1617 C CA . VAL A 1 211 ? -10.938 -31.281 -13.281 1 88.5 211 VAL A CA 1
ATOM 1618 C C . VAL A 1 211 ? -11.859 -32.25 -14.016 1 88.5 211 VAL A C 1
ATOM 1620 O O . VAL A 1 211 ? -11.445 -32.906 -14.992 1 88.5 211 VAL A O 1
ATOM 1623 N N . PRO A 1 212 ? -13.047 -32.344 -13.555 1 82.19 212 PRO A N 1
ATOM 1624 C CA . PRO A 1 212 ? -13.961 -33.25 -14.25 1 82.19 212 PRO A CA 1
ATOM 1625 C C . PRO A 1 212 ? -14.227 -32.844 -15.695 1 82.19 212 PRO A C 1
ATOM 1627 O O . PRO A 1 212 ? -14.422 -31.656 -15.969 1 82.19 212 PRO A O 1
ATOM 1630 N N . GLY A 1 213 ? -14.016 -33.75 -16.594 1 74.25 213 GLY A N 1
ATOM 1631 C CA . GLY A 1 213 ? -14.25 -33.469 -18 1 74.25 213 GLY A CA 1
ATOM 1632 C C . GLY A 1 213 ? -15.523 -34.125 -18.531 1 74.25 213 GLY A C 1
ATOM 1633 O O . GLY A 1 213 ? -16.359 -34.562 -17.75 1 74.25 213 GLY A O 1
ATOM 1634 N N . THR A 1 214 ? -15.703 -33.969 -19.828 1 61.88 214 THR A N 1
ATOM 1635 C CA . THR A 1 214 ? -16.875 -34.5 -20.5 1 61.88 214 THR A CA 1
ATOM 1636 C C . THR A 1 214 ? -16.938 -36.031 -20.375 1 61.88 214 THR A C 1
ATOM 1638 O O . THR A 1 214 ? -18 -36.625 -20.469 1 61.88 214 THR A O 1
ATOM 1641 N N . HIS A 1 215 ? -15.789 -36.562 -20.172 1 59.41 215 HIS A N 1
ATOM 1642 C CA . HIS A 1 215 ? -15.773 -38.031 -20.141 1 59.41 215 HIS A CA 1
ATOM 1643 C C . HIS A 1 215 ? -16.094 -38.562 -18.75 1 59.41 215 HIS A C 1
ATOM 1645 O O . HIS A 1 215 ? -16.031 -39.75 -18.5 1 59.41 215 HIS A O 1
ATOM 1651 N N . GLY A 1 216 ? -16.578 -37.719 -17.922 1 57.5 216 GLY A N 1
ATOM 1652 C CA . GLY A 1 216 ? -17 -38.125 -16.594 1 57.5 216 GLY A CA 1
ATOM 1653 C C . GLY A 1 216 ? -15.883 -38.094 -15.562 1 57.5 216 GLY A C 1
ATOM 1654 O O . GLY A 1 216 ? -14.773 -37.625 -15.867 1 57.5 216 GLY A O 1
ATOM 1655 N N . ALA A 1 217 ? -16.312 -38.5 -14.242 1 59.06 217 ALA A N 1
ATOM 1656 C CA . ALA A 1 217 ? -15.414 -38.438 -13.094 1 59.06 217 ALA A CA 1
ATOM 1657 C C . ALA A 1 217 ? -14.367 -39.562 -13.164 1 59.06 217 ALA A C 1
ATOM 1659 O O . ALA A 1 217 ? -14.711 -40.75 -13.188 1 59.06 217 ALA A O 1
ATOM 1660 N N . VAL A 1 218 ? -13.078 -39.219 -13.562 1 65.12 218 VAL A N 1
ATOM 1661 C CA . VAL A 1 218 ? -12.023 -40.188 -13.727 1 65.12 218 VAL A CA 1
ATOM 1662 C C . VAL A 1 218 ? -11.281 -40.406 -12.406 1 65.12 218 VAL A C 1
ATOM 1664 O O . VAL A 1 218 ? -10.453 -41.312 -12.281 1 65.12 218 VAL A O 1
ATOM 1667 N N . GLU A 1 219 ? -11.789 -39.719 -11.344 1 74.62 219 GLU A N 1
ATOM 1668 C CA . GLU A 1 219 ? -10.945 -39.781 -10.156 1 74.62 219 GLU A CA 1
ATOM 1669 C C . GLU A 1 219 ? -11.555 -40.688 -9.102 1 74.62 219 GLU A C 1
ATOM 1671 O O . GLU A 1 219 ? -12.734 -40.594 -8.781 1 74.62 219 GLU A O 1
ATOM 1676 N N . ARG A 1 220 ? -10.844 -41.75 -8.766 1 82.75 220 ARG A N 1
ATOM 1677 C CA . ARG A 1 220 ? -11.195 -42.656 -7.656 1 82.75 220 ARG A CA 1
ATOM 1678 C C . ARG A 1 220 ? -9.977 -42.969 -6.801 1 82.75 220 ARG A C 1
ATOM 1680 O O . ARG A 1 220 ? -8.875 -43.156 -7.328 1 82.75 220 ARG A O 1
ATOM 1687 N N . PRO A 1 221 ? -10.242 -42.906 -5.551 1 86.62 221 PRO A N 1
ATOM 1688 C CA . PRO A 1 221 ? -9.133 -43.312 -4.68 1 86.62 221 PRO A CA 1
ATOM 1689 C C . PRO A 1 221 ? -8.82 -44.812 -4.762 1 86.62 221 PRO A C 1
ATOM 1691 O O . PRO A 1 221 ? -9.703 -45.594 -5.086 1 86.62 221 PRO A O 1
ATOM 1694 N N . LEU A 1 222 ? -7.602 -45 -4.48 1 87.44 222 LEU A N 1
ATOM 1695 C CA . LEU A 1 222 ? -7.246 -46.406 -4.27 1 87.44 222 LEU A CA 1
ATOM 1696 C C . LEU A 1 222 ? -8.086 -47.031 -3.15 1 87.44 222 LEU A C 1
ATOM 1698 O O . LEU A 1 222 ? -8.305 -46.375 -2.117 1 87.44 222 LEU A O 1
ATOM 1702 N N . PRO A 1 223 ? -8.547 -48.188 -3.398 1 80.81 223 PRO A N 1
ATOM 1703 C CA . PRO A 1 223 ? -9.367 -48.812 -2.365 1 80.81 223 PRO A CA 1
ATOM 1704 C C . PRO A 1 223 ? -8.664 -48.875 -1.01 1 80.81 223 PRO A C 1
ATOM 1706 O O . PRO A 1 223 ? -9.305 -48.688 0.029 1 80.81 223 PRO A O 1
ATOM 1709 N N . SER A 1 224 ? -7.398 -49.094 -1.005 1 80.19 224 SER A N 1
ATOM 1710 C CA . SER A 1 224 ? -6.645 -49.25 0.231 1 80.19 224 SER A CA 1
ATOM 1711 C C . SER A 1 224 ? -6.527 -47.938 0.999 1 80.19 224 SER A C 1
ATOM 1713 O O . SER A 1 224 ? -6.281 -47.938 2.207 1 80.19 224 SER A O 1
ATOM 1715 N N . SER A 1 225 ? -6.707 -46.875 0.288 1 79.19 225 SER A N 1
ATOM 1716 C CA . SER A 1 225 ? -6.48 -45.562 0.94 1 79.19 225 SER A CA 1
ATOM 1717 C C . SER A 1 225 ? -7.746 -44.719 0.945 1 79.19 225 SER A C 1
ATOM 1719 O O . SER A 1 225 ? -7.703 -43.531 1.286 1 79.19 225 SER A O 1
ATOM 1721 N N . SER A 1 226 ? -8.789 -45.25 0.602 1 76 226 SER A N 1
ATOM 1722 C CA . SER A 1 226 ? -10.031 -44.531 0.396 1 76 226 SER A CA 1
ATOM 1723 C C . SER A 1 226 ? -10.508 -43.875 1.688 1 76 226 SER A C 1
ATOM 1725 O O . SER A 1 226 ? -11.148 -42.812 1.657 1 76 226 SER A O 1
ATOM 1727 N N . ASN A 1 227 ? -10.133 -44.375 2.76 1 72.19 227 ASN A N 1
ATOM 1728 C CA . ASN A 1 227 ? -10.656 -43.844 4.027 1 72.19 227 ASN A CA 1
ATOM 1729 C C . ASN A 1 227 ? -9.594 -43.094 4.797 1 72.19 227 ASN A C 1
ATOM 1731 O O . ASN A 1 227 ? -9.773 -42.781 5.98 1 72.19 227 ASN A O 1
ATOM 1735 N N . THR A 1 228 ? -8.664 -42.844 4.09 1 75.69 228 THR A N 1
ATOM 1736 C CA . THR A 1 228 ? -7.609 -42.094 4.754 1 75.69 228 THR A CA 1
ATOM 1737 C C . THR A 1 228 ? -7.754 -40.594 4.477 1 75.69 228 THR A C 1
ATOM 1739 O O . THR A 1 228 ? -8.555 -40.188 3.627 1 75.69 228 THR A O 1
ATOM 1742 N N . MET A 1 229 ? -7.039 -39.781 5.223 1 73.12 229 MET A N 1
ATOM 1743 C CA . MET A 1 229 ? -7.074 -38.344 5.094 1 73.12 229 MET A CA 1
ATOM 1744 C C . MET A 1 229 ? -6.434 -37.875 3.783 1 73.12 229 MET A C 1
ATOM 1746 O O . MET A 1 229 ? -6.758 -36.812 3.26 1 73.12 229 MET A O 1
ATOM 1750 N N . ASP A 1 230 ? -5.562 -38.75 3.363 1 81.06 230 ASP A N 1
ATOM 1751 C CA . ASP A 1 230 ? -4.832 -38.469 2.137 1 81.06 230 ASP A CA 1
ATOM 1752 C C . ASP A 1 230 ? -4.902 -39.625 1.156 1 81.06 230 ASP A C 1
ATOM 1754 O O . ASP A 1 230 ? -3.906 -40.312 0.929 1 81.06 230 ASP A O 1
ATOM 1758 N N . PRO A 1 231 ? -6.023 -39.719 0.553 1 86.06 231 PRO A N 1
ATOM 1759 C CA . PRO A 1 231 ? -6.152 -40.875 -0.345 1 86.06 231 PRO A CA 1
ATOM 1760 C C . PRO A 1 231 ? -5.246 -40.781 -1.569 1 86.06 231 PRO A C 1
ATOM 1762 O O . PRO A 1 231 ? -4.93 -39.656 -2.018 1 86.06 231 PRO A O 1
ATOM 1765 N N . GLU A 1 232 ? -4.887 -42 -2.039 1 91.12 232 GLU A N 1
ATOM 1766 C CA . GLU A 1 232 ? -4.066 -42.094 -3.242 1 91.12 232 GLU A CA 1
ATOM 1767 C C . GLU A 1 232 ? -4.926 -42.312 -4.48 1 91.12 232 GLU A C 1
ATOM 1769 O O . GLU A 1 232 ? -5.941 -43 -4.418 1 91.12 232 GLU A O 1
ATOM 1774 N N . LEU A 1 233 ? -4.547 -41.781 -5.551 1 93 233 LEU A N 1
ATOM 1775 C CA . LEU A 1 233 ? -5.305 -41.875 -6.789 1 93 233 LEU A CA 1
ATOM 1776 C C . LEU A 1 233 ? -5.164 -43.281 -7.391 1 93 233 LEU A C 1
ATOM 1778 O O . LEU A 1 233 ? -4.055 -43.812 -7.465 1 93 233 LEU A O 1
ATOM 1782 N N . ASP A 1 234 ? -6.277 -43.844 -7.773 1 93.5 234 ASP A N 1
ATOM 1783 C CA . ASP A 1 234 ? -6.262 -45.125 -8.5 1 93.5 234 ASP A CA 1
ATOM 1784 C C . ASP A 1 234 ? -6.082 -44.875 -10 1 93.5 234 ASP A C 1
ATOM 1786 O O . ASP A 1 234 ? -7.066 -44.719 -10.734 1 93.5 234 ASP A O 1
ATOM 1790 N N . LEU A 1 235 ? -4.859 -44.969 -10.43 1 93.81 235 LEU A N 1
ATOM 1791 C CA . LEU A 1 235 ? -4.551 -44.75 -11.836 1 93.81 235 LEU A CA 1
ATOM 1792 C C . LEU A 1 235 ? -5.152 -45.812 -12.719 1 93.81 235 LEU A C 1
ATOM 1794 O O . LEU A 1 235 ? -5.461 -45.594 -13.891 1 93.81 235 LEU A O 1
ATOM 1798 N N . ALA A 1 236 ? -5.379 -46.969 -12.125 1 91.44 236 ALA A N 1
ATOM 1799 C CA . ALA A 1 236 ? -5.957 -48.094 -12.859 1 91.44 236 ALA A CA 1
ATOM 1800 C C . ALA A 1 236 ? -7.402 -47.812 -13.25 1 91.44 236 ALA A C 1
ATOM 1802 O O . ALA A 1 236 ? -7.922 -48.406 -14.203 1 91.44 236 ALA A O 1
ATOM 1803 N N . ALA A 1 237 ? -7.941 -47 -12.5 1 89.12 237 ALA A N 1
ATOM 1804 C CA . ALA A 1 237 ? -9.344 -46.656 -12.742 1 89.12 237 ALA A CA 1
ATOM 1805 C C . ALA A 1 237 ? -9.5 -45.75 -13.953 1 89.12 237 ALA A C 1
ATOM 1807 O O . ALA A 1 237 ? -10.594 -45.625 -14.5 1 89.12 237 ALA A O 1
ATOM 1808 N N . ILE A 1 238 ? -8.438 -45.094 -14.414 1 91.12 238 ILE A N 1
ATOM 1809 C CA . ILE A 1 238 ? -8.461 -44.312 -15.633 1 91.12 238 ILE A CA 1
ATOM 1810 C C . ILE A 1 238 ? -8.297 -45.188 -16.859 1 91.12 238 ILE A C 1
ATOM 1812 O O . ILE A 1 238 ? -7.27 -45.875 -17.016 1 91.12 238 ILE A O 1
ATOM 1816 N N . PRO A 1 239 ? -9.266 -45.188 -17.672 1 88.31 239 PRO A N 1
ATOM 1817 C CA . PRO A 1 239 ? -9.234 -46.125 -18.812 1 88.31 239 PRO A CA 1
ATOM 1818 C C . PRO A 1 239 ? -8 -45.938 -19.703 1 88.31 239 PRO A C 1
ATOM 1820 O O . PRO A 1 239 ? -7.57 -44.781 -19.922 1 88.31 239 PRO A O 1
ATOM 1823 N N . ASP A 1 240 ? -7.488 -47 -20.172 1 87.88 240 ASP A N 1
ATOM 1824 C CA . ASP A 1 240 ? -6.355 -46.938 -21.094 1 87.88 240 ASP A CA 1
ATOM 1825 C C . ASP A 1 240 ? -6.832 -46.812 -22.531 1 87.88 240 ASP A C 1
ATOM 1827 O O . ASP A 1 240 ? -6.82 -47.781 -23.297 1 87.88 240 ASP A O 1
ATOM 1831 N N . THR A 1 241 ? -7.305 -45.719 -22.875 1 90.81 241 THR A N 1
ATOM 1832 C CA . THR A 1 241 ? -7.781 -45.375 -24.219 1 90.81 241 THR A CA 1
ATOM 1833 C C . THR A 1 241 ? -6.988 -44.219 -24.797 1 90.81 241 THR A C 1
ATOM 1835 O O . THR A 1 241 ? -6.258 -43.531 -24.078 1 90.81 241 THR A O 1
ATOM 1838 N N . HIS A 1 242 ? -7.121 -44.062 -26.047 1 90.5 242 HIS A N 1
ATOM 1839 C CA . HIS A 1 242 ? -6.449 -42.938 -26.703 1 90.5 242 HIS A CA 1
ATOM 1840 C C . HIS A 1 242 ? -6.867 -41.594 -26.094 1 90.5 242 HIS A C 1
ATOM 1842 O O . HIS A 1 242 ? -6.051 -40.688 -25.969 1 90.5 242 HIS A O 1
ATOM 1848 N N . ALA A 1 243 ? -8.055 -41.531 -25.672 1 90 243 ALA A N 1
ATOM 1849 C CA . ALA A 1 243 ? -8.633 -40.281 -25.156 1 90 243 ALA A CA 1
ATOM 1850 C C . ALA A 1 243 ? -8.086 -39.969 -23.766 1 90 243 ALA A C 1
ATOM 1852 O O . ALA A 1 243 ? -7.949 -38.812 -23.391 1 90 243 ALA A O 1
ATOM 1853 N N . THR A 1 244 ? -7.684 -41 -22.984 1 92.5 244 THR A N 1
ATOM 1854 C CA . THR A 1 244 ? -7.363 -40.75 -21.578 1 92.5 244 THR A CA 1
ATOM 1855 C C . THR A 1 244 ? -5.914 -41.125 -21.281 1 92.5 244 THR A C 1
ATOM 1857 O O . THR A 1 244 ? -5.445 -40.969 -20.156 1 92.5 244 THR A O 1
ATOM 1860 N N . TYR A 1 245 ? -5.262 -41.562 -22.25 1 93.44 245 TYR A N 1
ATOM 1861 C CA . TYR A 1 245 ? -3.887 -42.031 -22.078 1 93.44 245 TYR A CA 1
ATOM 1862 C C . TYR A 1 245 ? -3.012 -40.906 -21.531 1 93.44 245 TYR A C 1
ATOM 1864 O O . TYR A 1 245 ? -2.234 -41.125 -20.594 1 93.44 245 TYR A O 1
ATOM 1872 N N . SER A 1 246 ? -3.133 -39.75 -22.141 1 95.56 246 SER A N 1
ATOM 1873 C CA . SER A 1 246 ? -2.301 -38.625 -21.719 1 95.56 246 SER A CA 1
ATOM 1874 C C . SER A 1 246 ? -2.6 -38.25 -20.266 1 95.56 246 SER A C 1
ATOM 1876 O O . SER A 1 246 ? -1.693 -37.844 -19.531 1 95.56 246 SER A O 1
ATOM 1878 N N . LEU A 1 247 ? -3.846 -38.312 -19.859 1 95.12 247 LEU A N 1
ATOM 1879 C CA . LEU A 1 247 ? -4.238 -38 -18.5 1 95.12 247 LEU A CA 1
ATOM 1880 C C . LEU A 1 247 ? -3.588 -38.938 -17.5 1 95.12 247 LEU A C 1
ATOM 1882 O O . LEU A 1 247 ? -2.953 -38.5 -16.547 1 95.12 247 LEU A O 1
ATOM 1886 N N . ARG A 1 248 ? -3.717 -40.219 -17.781 1 94.62 248 ARG A N 1
ATOM 1887 C CA . ARG A 1 248 ? -3.164 -41.25 -16.906 1 94.62 248 ARG A CA 1
ATOM 1888 C C . ARG A 1 248 ? -1.645 -41.125 -16.828 1 94.62 248 ARG A C 1
ATOM 1890 O O . ARG A 1 248 ? -1.069 -41.188 -15.742 1 94.62 248 ARG A O 1
ATOM 1897 N N . SER A 1 249 ? -1.047 -41 -17.953 1 96.62 249 SER A N 1
ATOM 1898 C CA . SER A 1 249 ? 0.41 -40.938 -18.016 1 96.62 249 SER A CA 1
ATOM 1899 C C . SER A 1 249 ? 0.956 -39.688 -17.359 1 96.62 249 SER A C 1
ATOM 1901 O O . SER A 1 249 ? 1.995 -39.719 -16.703 1 96.62 249 SER A O 1
ATOM 1903 N N . THR A 1 250 ? 0.286 -38.562 -17.562 1 97.31 250 THR A N 1
ATOM 1904 C CA . THR A 1 250 ? 0.706 -37.312 -16.938 1 97.31 250 THR A CA 1
ATOM 1905 C C . THR A 1 250 ? 0.627 -37.406 -15.422 1 97.31 250 THR A C 1
ATOM 1907 O O . THR A 1 250 ? 1.556 -37 -14.719 1 97.31 250 THR A O 1
ATOM 1910 N N . LEU A 1 251 ? -0.465 -37.875 -14.961 1 96.75 251 LEU A N 1
ATOM 1911 C CA . LEU A 1 251 ? -0.629 -38.094 -13.523 1 96.75 251 LEU A CA 1
ATOM 1912 C C . LEU A 1 251 ? 0.456 -39 -12.977 1 96.75 251 LEU A C 1
ATOM 1914 O O . LEU A 1 251 ? 1.048 -38.719 -11.93 1 96.75 251 LEU A O 1
ATOM 1918 N N . ALA A 1 252 ? 0.696 -40.062 -13.648 1 96.69 252 ALA A N 1
ATOM 1919 C CA . ALA A 1 252 ? 1.722 -41 -13.211 1 96.69 252 ALA A CA 1
ATOM 1920 C C . ALA A 1 252 ? 3.094 -40.344 -13.164 1 96.69 252 ALA A C 1
ATOM 1922 O O . ALA A 1 252 ? 3.84 -40.531 -12.195 1 96.69 252 ALA A O 1
ATOM 1923 N N . LEU A 1 253 ? 3.414 -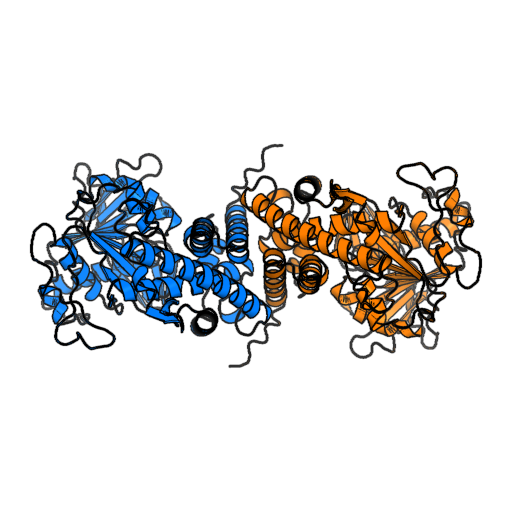39.625 -14.148 1 97.19 253 LEU A N 1
ATOM 1924 C CA . LEU A 1 253 ? 4.699 -38.938 -14.211 1 97.19 253 LEU A CA 1
ATOM 1925 C C . LEU A 1 253 ? 4.855 -37.969 -13.039 1 97.19 253 LEU A C 1
ATOM 1927 O O . LEU A 1 253 ? 5.879 -37.969 -12.352 1 97.19 253 LEU A O 1
ATOM 1931 N N . LEU A 1 254 ? 3.859 -37.156 -12.82 1 97.75 254 LEU A N 1
ATOM 1932 C CA . LEU A 1 254 ? 3.941 -36.156 -11.773 1 97.75 254 LEU A CA 1
ATOM 1933 C C . LEU A 1 254 ? 3.982 -36.781 -10.391 1 97.75 254 LEU A C 1
ATOM 1935 O O . LEU A 1 254 ? 4.781 -36.406 -9.539 1 97.75 254 LEU A O 1
ATOM 1939 N N . LEU A 1 255 ? 3.172 -37.781 -10.188 1 96.5 255 LEU A N 1
ATOM 1940 C CA . LEU A 1 255 ? 3.094 -38.469 -8.898 1 96.5 255 LEU A CA 1
ATOM 1941 C C . LEU A 1 255 ? 4.391 -39.219 -8.594 1 96.5 255 LEU A C 1
ATOM 1943 O O . LEU A 1 255 ? 4.66 -39.562 -7.441 1 96.5 255 LEU A O 1
ATOM 1947 N N . SER A 1 256 ? 5.188 -39.5 -9.594 1 96 256 SER A N 1
ATOM 1948 C CA . SER A 1 256 ? 6.422 -40.281 -9.414 1 96 256 SER A CA 1
ATOM 1949 C C . SER A 1 256 ? 7.578 -39.344 -9.016 1 96 256 SER A C 1
ATOM 1951 O O . SER A 1 256 ? 8.625 -39.812 -8.578 1 96 256 SER A O 1
ATOM 1953 N N . LEU A 1 257 ? 7.418 -38.031 -9.117 1 96.12 257 LEU A N 1
ATOM 1954 C CA . LEU A 1 257 ? 8.5 -37.094 -8.867 1 96.12 257 LEU A CA 1
ATOM 1955 C C . LEU A 1 257 ? 8.828 -37.031 -7.379 1 96.12 257 LEU A C 1
ATOM 1957 O O . LEU A 1 257 ? 7.941 -37.156 -6.535 1 96.12 257 LEU A O 1
ATOM 1961 N N . PRO A 1 258 ? 10.109 -36.875 -6.988 1 94.81 258 PRO A N 1
ATOM 1962 C CA . PRO A 1 258 ? 10.516 -36.719 -5.59 1 94.81 258 PRO A CA 1
ATOM 1963 C C . PRO A 1 258 ? 10.234 -35.344 -5.035 1 94.81 258 PRO A C 1
ATOM 1965 O O . PRO A 1 258 ? 11.102 -34.719 -4.391 1 94.81 258 PRO A O 1
ATOM 1968 N N . LEU A 1 259 ? 9.039 -34.844 -5.227 1 95.81 259 LEU A N 1
ATOM 1969 C CA . LEU A 1 259 ? 8.625 -33.5 -4.809 1 95.81 259 LEU A CA 1
ATOM 1970 C C . LEU A 1 259 ? 7.383 -33.562 -3.926 1 95.81 259 LEU A C 1
ATOM 1972 O O . LEU A 1 259 ? 6.609 -32.594 -3.861 1 95.81 259 LEU A O 1
ATOM 1976 N N . ASP A 1 260 ? 7.203 -34.75 -3.312 1 95.56 260 ASP A N 1
ATOM 1977 C CA . ASP A 1 260 ? 6.027 -34.938 -2.473 1 95.56 260 ASP A CA 1
ATOM 1978 C C . ASP A 1 260 ? 4.75 -34.562 -3.205 1 95.56 260 ASP A C 1
ATOM 1980 O O . ASP A 1 260 ? 3.982 -33.719 -2.715 1 95.56 260 ASP A O 1
ATOM 1984 N N . VAL A 1 261 ? 4.527 -35.156 -4.359 1 96.38 261 VAL A N 1
ATOM 1985 C CA . VAL A 1 261 ? 3.35 -34.906 -5.176 1 96.38 261 VAL A CA 1
ATOM 1986 C C . VAL A 1 261 ? 2.191 -35.781 -4.715 1 96.38 261 VAL A C 1
ATOM 1988 O O . VAL A 1 261 ? 2.342 -37 -4.602 1 96.38 261 VAL A O 1
ATOM 1991 N N . ARG A 1 262 ? 1.03 -35.094 -4.496 1 95.25 262 ARG A N 1
ATOM 1992 C CA . ARG A 1 262 ? -0.145 -35.812 -3.98 1 95.25 262 ARG A CA 1
ATOM 1993 C C . ARG A 1 262 ? -1.383 -35.469 -4.809 1 95.25 262 ARG A C 1
ATOM 1995 O O . ARG A 1 262 ? -1.433 -34.438 -5.469 1 95.25 262 ARG A O 1
ATOM 2002 N N . TRP A 1 263 ? -2.258 -36.438 -4.789 1 94.81 263 TRP A N 1
ATOM 2003 C CA . TRP A 1 263 ? -3.562 -36.219 -5.406 1 94.81 263 TRP A CA 1
ATOM 2004 C C . TRP A 1 263 ? -4.621 -35.906 -4.348 1 94.81 263 TRP A C 1
ATOM 2006 O O . TRP A 1 263 ? -4.598 -36.5 -3.26 1 94.81 263 TRP A O 1
ATOM 2016 N N . GLU A 1 264 ? -5.492 -35 -4.672 1 90.75 264 GLU A N 1
ATOM 2017 C CA . GLU A 1 264 ? -6.672 -34.688 -3.865 1 90.75 264 GLU A CA 1
ATOM 2018 C C . GLU A 1 264 ? -7.926 -34.594 -4.73 1 90.75 264 GLU A C 1
ATOM 2020 O O . GLU A 1 264 ? -7.855 -34.219 -5.898 1 90.75 264 GLU A O 1
ATOM 2025 N N . ARG A 1 265 ? -9 -35 -4.035 1 86.69 265 ARG A N 1
ATOM 2026 C CA . ARG A 1 265 ? -10.266 -34.719 -4.711 1 86.69 265 ARG A CA 1
ATOM 2027 C C . ARG A 1 265 ? -10.414 -33.25 -5.059 1 86.69 265 ARG A C 1
ATOM 2029 O O . ARG A 1 265 ? -9.969 -32.375 -4.305 1 86.69 265 ARG A O 1
ATOM 2036 N N . ILE A 1 266 ? -11.07 -33 -6.152 1 84.62 266 ILE A N 1
ATOM 2037 C CA . ILE A 1 266 ? -11.133 -31.641 -6.707 1 84.62 266 ILE A CA 1
ATOM 2038 C C . ILE A 1 266 ? -11.719 -30.688 -5.672 1 84.62 266 ILE A C 1
ATOM 2040 O O . ILE A 1 266 ? -11.32 -29.516 -5.59 1 84.62 266 ILE A O 1
ATOM 2044 N N . ARG A 1 267 ? -12.648 -31.125 -4.863 1 80.19 267 ARG A N 1
ATOM 2045 C CA . ARG A 1 267 ? -13.227 -30.297 -3.814 1 80.19 267 ARG A CA 1
ATOM 2046 C C . ARG A 1 267 ? -12.18 -29.906 -2.781 1 80.19 267 ARG A C 1
ATOM 2048 O O . ARG A 1 267 ? -12.102 -28.734 -2.369 1 80.19 267 ARG A O 1
ATOM 2055 N N . MET A 1 268 ? -11.461 -30.906 -2.334 1 84.31 268 MET A N 1
ATOM 2056 C CA . MET A 1 268 ? -10.422 -30.656 -1.335 1 84.31 268 MET A CA 1
ATOM 2057 C C . MET A 1 268 ? -9.312 -29.781 -1.906 1 84.31 268 MET A C 1
ATOM 2059 O O . MET A 1 268 ? -8.766 -28.922 -1.202 1 84.31 268 MET A O 1
ATOM 2063 N N . PHE A 1 269 ? -9.102 -30.016 -3.152 1 88.5 269 PHE A N 1
ATOM 2064 C CA . PHE A 1 269 ? -8.109 -29.188 -3.826 1 88.5 269 PHE A CA 1
ATOM 2065 C C . PHE A 1 269 ? -8.547 -27.734 -3.854 1 88.5 269 PHE A C 1
ATOM 2067 O O . PHE A 1 269 ? -7.742 -26.828 -3.596 1 88.5 269 PHE A O 1
ATOM 2074 N N . GLN A 1 270 ? -9.742 -27.562 -4.195 1 84.5 270 GLN A N 1
ATOM 2075 C CA . GLN A 1 270 ? -10.273 -26.203 -4.277 1 84.5 270 GLN A CA 1
ATOM 2076 C C . GLN A 1 270 ? -10.188 -25.5 -2.928 1 84.5 270 GLN A C 1
ATOM 2078 O O . GLN A 1 270 ? -9.852 -24.312 -2.863 1 84.5 270 GLN A O 1
ATOM 2083 N N . LEU A 1 271 ? -10.547 -26.203 -1.886 1 85 271 LEU A N 1
ATOM 2084 C CA . LEU A 1 271 ? -10.453 -25.641 -0.547 1 85 271 LEU A CA 1
ATOM 2085 C C . LEU A 1 271 ? -9.016 -25.219 -0.231 1 85 271 LEU A C 1
ATOM 2087 O O . LEU A 1 271 ? -8.781 -24.141 0.31 1 85 271 LEU A O 1
ATOM 2091 N N . ARG A 1 272 ? -8.141 -26.078 -0.58 1 88.88 272 ARG A N 1
ATOM 2092 C CA . ARG A 1 272 ? -6.73 -25.781 -0.366 1 88.88 272 ARG A CA 1
ATOM 2093 C C . ARG A 1 272 ? -6.293 -24.562 -1.171 1 88.88 272 ARG A C 1
ATOM 2095 O O . ARG A 1 272 ? -5.594 -23.688 -0.654 1 88.88 272 ARG A O 1
ATOM 2102 N N . ALA A 1 273 ? -6.719 -24.578 -2.389 1 90.12 273 ALA A N 1
ATOM 2103 C CA . ALA A 1 273 ? -6.344 -23.484 -3.289 1 90.12 273 ALA A CA 1
ATOM 2104 C C . ALA A 1 273 ? -6.898 -22.156 -2.801 1 90.12 273 ALA A C 1
ATOM 2106 O O . ALA A 1 273 ? -6.23 -21.125 -2.898 1 90.12 273 ALA A O 1
ATOM 2107 N N . LEU A 1 274 ? -8.086 -22.172 -2.301 1 89.81 274 LEU A N 1
ATOM 2108 C CA . LEU A 1 274 ? -8.719 -20.953 -1.812 1 89.81 274 LEU A CA 1
ATOM 2109 C C . LEU A 1 274 ? -8.031 -20.453 -0.546 1 89.81 274 LEU A C 1
ATOM 2111 O O . LEU A 1 274 ? -7.848 -19.25 -0.371 1 89.81 274 LEU A O 1
ATOM 2115 N N . ARG A 1 275 ? -7.727 -21.344 0.327 1 91.62 275 ARG A N 1
ATOM 2116 C CA . ARG A 1 275 ? -6.988 -20.969 1.528 1 91.62 275 ARG A CA 1
ATOM 2117 C C . ARG A 1 275 ? -5.652 -20.328 1.172 1 91.62 275 ARG A C 1
ATOM 2119 O O . ARG A 1 275 ? -5.281 -19.297 1.74 1 91.62 275 ARG A O 1
ATOM 2126 N N . LYS A 1 276 ? -4.988 -20.938 0.276 1 93.25 276 LYS A N 1
ATOM 2127 C CA . LYS A 1 276 ? -3.719 -20.391 -0.192 1 93.25 276 LYS A CA 1
ATOM 2128 C C . LYS A 1 276 ? -3.91 -19.016 -0.819 1 93.25 276 LYS A C 1
ATOM 2130 O O . LYS A 1 276 ? -3.08 -18.125 -0.635 1 93.25 276 LYS A O 1
ATOM 2135 N N . LEU A 1 277 ? -4.953 -18.875 -1.552 1 94.25 277 LEU A N 1
ATOM 2136 C CA . LEU A 1 277 ? -5.27 -17.609 -2.193 1 94.25 277 LEU A CA 1
ATOM 2137 C C . LEU A 1 277 ? -5.395 -16.5 -1.158 1 94.25 277 LEU A C 1
ATOM 2139 O O . LEU A 1 277 ? -4.816 -15.414 -1.328 1 94.25 277 LEU A O 1
ATOM 2143 N N . ILE A 1 278 ? -6.133 -16.766 -0.12 1 96.38 278 ILE A N 1
ATOM 2144 C CA . ILE A 1 278 ? -6.387 -15.766 0.906 1 96.38 278 ILE A CA 1
ATOM 2145 C C . ILE A 1 278 ? -5.086 -15.438 1.64 1 96.38 278 ILE A C 1
ATOM 2147 O O . ILE A 1 278 ? -4.801 -14.273 1.92 1 96.38 278 ILE A O 1
ATOM 2151 N N . VAL A 1 279 ? -4.344 -16.438 1.94 1 96.44 279 VAL A N 1
ATOM 2152 C CA . VAL A 1 279 ? -3.055 -16.234 2.596 1 96.44 279 VAL A CA 1
ATOM 2153 C C . VAL A 1 279 ? -2.17 -15.344 1.731 1 96.44 279 VAL A C 1
ATOM 2155 O O . VAL A 1 279 ? -1.583 -14.375 2.223 1 96.44 279 VAL A O 1
ATOM 2158 N N . ASN A 1 280 ? -2.062 -15.68 0.462 1 95.44 280 ASN A N 1
ATOM 2159 C CA . ASN A 1 280 ? -1.262 -14.898 -0.473 1 95.44 280 ASN A CA 1
ATOM 2160 C C . ASN A 1 280 ? -1.801 -13.477 -0.619 1 95.44 280 ASN A C 1
ATOM 2162 O O . ASN A 1 280 ? -1.03 -12.531 -0.792 1 95.44 280 ASN A O 1
ATOM 2166 N N . ALA A 1 281 ? -3.113 -13.32 -0.569 1 97.94 281 ALA A N 1
ATOM 2167 C CA . ALA A 1 281 ? -3.75 -12.016 -0.708 1 97.94 281 ALA A CA 1
ATOM 2168 C C . ALA A 1 281 ? -3.381 -11.102 0.455 1 97.94 281 ALA A C 1
ATOM 2170 O O . ALA A 1 281 ? -3.424 -9.875 0.326 1 97.94 281 ALA A O 1
ATOM 2171 N N . CYS A 1 282 ? -3.082 -11.711 1.554 1 98.31 282 CYS A N 1
ATOM 2172 C CA . CYS A 1 282 ? -2.695 -10.945 2.736 1 98.31 282 CYS A CA 1
ATOM 2173 C C . CYS A 1 282 ? -1.204 -10.633 2.715 1 98.31 282 CYS A C 1
ATOM 2175 O O . CYS A 1 282 ? -0.81 -9.469 2.865 1 98.31 282 CYS A O 1
ATOM 2177 N N . ILE A 1 283 ? -0.396 -11.578 2.453 1 97.25 283 ILE A N 1
ATOM 2178 C CA . ILE A 1 283 ? 1.041 -11.492 2.686 1 97.25 283 ILE A CA 1
ATOM 2179 C C . ILE A 1 283 ? 1.721 -10.844 1.479 1 97.25 283 ILE A C 1
ATOM 2181 O O . ILE A 1 283 ? 2.521 -9.922 1.628 1 97.25 283 ILE A O 1
ATOM 2185 N N . ASN A 1 284 ? 1.398 -11.312 0.247 1 96.5 284 ASN A N 1
ATOM 2186 C CA . ASN A 1 284 ? 2.164 -10.961 -0.945 1 96.5 284 ASN A CA 1
ATOM 2187 C C . ASN A 1 284 ? 2.107 -9.461 -1.229 1 96.5 284 ASN A C 1
ATOM 2189 O O . ASN A 1 284 ? 3.145 -8.812 -1.369 1 96.5 284 ASN A O 1
ATOM 2193 N N . PRO A 1 285 ? 0.898 -8.867 -1.33 1 98.12 285 PRO A N 1
ATOM 2194 C CA . PRO A 1 285 ? 0.871 -7.434 -1.616 1 98.12 285 PRO A CA 1
ATOM 2195 C C . PRO A 1 285 ? 1.442 -6.594 -0.476 1 98.12 285 PRO A C 1
ATOM 2197 O O . PRO A 1 285 ? 2.084 -5.57 -0.722 1 98.12 285 PRO A O 1
ATOM 2200 N N . THR A 1 286 ? 1.199 -7.023 0.789 1 98 286 THR A N 1
ATOM 2201 C CA . THR A 1 286 ? 1.69 -6.281 1.944 1 98 286 THR A CA 1
ATOM 2202 C C . THR A 1 286 ? 3.215 -6.203 1.93 1 98 286 THR A C 1
ATOM 2204 O O . THR A 1 286 ? 3.787 -5.121 2.082 1 98 286 THR A O 1
ATOM 2207 N N . THR A 1 287 ? 3.887 -7.305 1.706 1 96.88 287 THR A N 1
ATOM 2208 C CA . THR A 1 287 ? 5.344 -7.336 1.688 1 96.88 287 THR A CA 1
ATOM 2209 C C . THR A 1 287 ? 5.887 -6.562 0.488 1 96.88 287 THR A C 1
ATOM 2211 O O . THR A 1 287 ? 6.934 -5.914 0.581 1 96.88 287 THR A O 1
ATOM 2214 N N . ALA A 1 288 ? 5.195 -6.688 -0.632 1 96.31 288 ALA A N 1
ATOM 2215 C CA . ALA A 1 288 ? 5.621 -5.988 -1.843 1 96.31 288 ALA A CA 1
ATOM 2216 C C . ALA A 1 288 ? 5.547 -4.477 -1.661 1 96.31 288 ALA A C 1
ATOM 2218 O O . ALA A 1 288 ? 6.422 -3.742 -2.127 1 96.31 288 ALA A O 1
ATOM 2219 N N . LEU A 1 289 ? 4.539 -4.008 -1.006 1 97.19 289 LEU A N 1
ATOM 2220 C CA . LEU A 1 289 ? 4.328 -2.578 -0.814 1 97.19 289 LEU A CA 1
ATOM 2221 C C . LEU A 1 289 ? 5.223 -2.041 0.3 1 97.19 289 LEU A C 1
ATOM 2223 O O . LEU A 1 289 ? 5.789 -0.955 0.176 1 97.19 289 LEU A O 1
ATOM 2227 N N . VAL A 1 290 ? 5.363 -2.805 1.365 1 95.81 290 VAL A N 1
ATOM 2228 C CA . VAL A 1 290 ? 6.113 -2.391 2.547 1 95.81 290 VAL A CA 1
ATOM 2229 C C . VAL A 1 290 ? 7.602 -2.637 2.324 1 95.81 290 VAL A C 1
ATOM 2231 O O . VAL A 1 290 ? 8.445 -2.039 3 1 95.81 290 VAL A O 1
ATOM 2234 N N . ASP A 1 291 ? 7.938 -3.488 1.345 1 93.5 291 ASP A N 1
ATOM 2235 C CA . ASP A 1 291 ? 9.312 -3.855 1.031 1 93.5 291 ASP A CA 1
ATOM 2236 C C . ASP A 1 291 ? 9.984 -4.547 2.217 1 93.5 291 ASP A C 1
ATOM 2238 O O . ASP A 1 291 ? 11.016 -4.086 2.715 1 93.5 291 ASP A O 1
ATOM 2242 N N . CYS A 1 292 ? 9.445 -5.715 2.516 1 94.19 292 CYS A N 1
ATOM 2243 C CA . CYS A 1 292 ? 9.953 -6.438 3.676 1 94.19 292 CYS A CA 1
ATOM 2244 C C . CYS A 1 292 ? 9.812 -7.945 3.486 1 94.19 292 CYS A C 1
ATOM 2246 O O . CYS A 1 292 ? 9.133 -8.398 2.564 1 94.19 292 CYS A O 1
ATOM 2248 N N . LYS A 1 293 ? 10.484 -8.742 4.309 1 93.56 293 LYS A N 1
ATOM 2249 C CA . LYS A 1 293 ? 10.328 -10.188 4.352 1 93.56 293 LYS A CA 1
ATOM 2250 C C . LYS A 1 293 ? 9.031 -10.578 5.059 1 93.56 293 LYS A C 1
ATOM 2252 O O . LYS A 1 293 ? 8.438 -9.766 5.773 1 93.56 293 LYS A O 1
ATOM 2257 N N . ASN A 1 294 ? 8.586 -11.859 4.914 1 93.56 294 ASN A N 1
ATOM 2258 C CA . ASN A 1 294 ? 7.332 -12.312 5.508 1 93.56 294 ASN A CA 1
ATOM 2259 C C . ASN A 1 294 ? 7.355 -12.195 7.027 1 93.56 294 ASN A C 1
ATOM 2261 O O . ASN A 1 294 ? 6.375 -11.75 7.637 1 93.56 294 ASN A O 1
ATOM 2265 N N . GLY A 1 295 ? 8.492 -12.469 7.621 1 93.69 295 GLY A N 1
ATOM 2266 C CA . GLY A 1 295 ? 8.586 -12.523 9.07 1 93.69 295 GLY A CA 1
ATOM 2267 C C . GLY A 1 295 ? 8.461 -11.164 9.727 1 93.69 295 GLY A C 1
ATOM 2268 O O . GLY A 1 295 ? 8.141 -11.07 10.914 1 93.69 295 GLY A O 1
ATOM 2269 N N . GLU A 1 296 ? 8.711 -10.125 9.008 1 93.25 296 GLU A N 1
ATOM 2270 C CA . GLU A 1 296 ? 8.656 -8.766 9.547 1 93.25 296 GLU A CA 1
ATOM 2271 C C . GLU A 1 296 ? 7.215 -8.328 9.789 1 93.25 296 GLU A C 1
ATOM 2273 O O . GLU A 1 296 ? 6.969 -7.336 10.477 1 93.25 296 GLU A O 1
ATOM 2278 N N . LEU A 1 297 ? 6.289 -9.055 9.258 1 95 297 LEU A N 1
ATOM 2279 C CA . LEU A 1 297 ? 4.875 -8.773 9.477 1 95 297 LEU A CA 1
ATOM 2280 C C . LEU A 1 297 ? 4.383 -9.406 10.773 1 95 297 LEU A C 1
ATOM 2282 O O . LEU A 1 297 ? 3.305 -9.062 11.266 1 95 297 LEU A O 1
ATOM 2286 N N . PHE A 1 298 ? 5.145 -10.336 11.297 1 90.5 298 PHE A N 1
ATOM 2287 C CA . PHE A 1 298 ? 4.715 -11.078 12.477 1 90.5 298 PHE A CA 1
ATOM 2288 C C . PHE A 1 298 ? 4.703 -10.18 13.703 1 90.5 298 PHE A C 1
ATOM 2290 O O . PHE A 1 298 ? 5.68 -9.477 13.977 1 90.5 298 PHE A O 1
ATOM 2297 N N . GLY A 1 299 ? 3.602 -10.188 14.414 1 87.62 299 GLY A N 1
ATOM 2298 C CA . GLY A 1 299 ? 3.498 -9.453 15.664 1 87.62 299 GLY A CA 1
ATOM 2299 C C . GLY A 1 299 ? 3.186 -7.98 15.469 1 87.62 299 GLY A C 1
ATOM 2300 O O . GLY A 1 299 ? 2.98 -7.25 16.438 1 87.62 299 GLY A O 1
ATOM 2301 N N . ALA A 1 300 ? 3.268 -7.441 14.312 1 91.12 300 ALA A N 1
ATOM 2302 C CA . ALA A 1 300 ? 2.912 -6.047 14.055 1 91.12 300 ALA A CA 1
ATOM 2303 C C . ALA A 1 300 ? 1.4 -5.848 14.109 1 91.12 300 ALA A C 1
ATOM 2305 O O . ALA A 1 300 ? 0.659 -6.461 13.336 1 91.12 300 ALA A O 1
ATOM 2306 N N . SER A 1 301 ? 0.976 -4.996 14.977 1 93.62 301 SER A N 1
ATOM 2307 C CA . SER A 1 301 ? -0.453 -4.762 15.164 1 93.62 301 SER A CA 1
ATOM 2308 C C . SER A 1 301 ? -1.107 -4.289 13.867 1 93.62 301 SER A C 1
ATOM 2310 O O . SER A 1 301 ? -2.229 -4.695 13.547 1 93.62 301 SER A O 1
ATOM 2312 N N . SER A 1 302 ? -0.417 -3.424 13.148 1 94.94 302 SER A N 1
ATOM 2313 C CA . SER A 1 302 ? -0.958 -2.912 11.898 1 94.94 302 SER A CA 1
ATOM 2314 C C . SER A 1 302 ? -1.145 -4.031 10.875 1 94.94 302 SER A C 1
ATOM 2316 O O . SER A 1 302 ? -2.111 -4.023 10.109 1 94.94 302 SER A O 1
ATOM 2318 N N . ALA A 1 303 ? -0.248 -4.992 10.82 1 96.12 303 ALA A N 1
ATOM 2319 C CA . ALA A 1 303 ? -0.379 -6.129 9.914 1 96.12 303 ALA A CA 1
ATOM 2320 C C . ALA A 1 303 ? -1.584 -6.988 10.281 1 96.12 303 ALA A C 1
ATOM 2322 O O . ALA A 1 303 ? -2.332 -7.43 9.406 1 96.12 303 ALA A O 1
ATOM 2323 N N . LEU A 1 304 ? -1.733 -7.188 11.562 1 95.88 304 LEU A N 1
ATOM 2324 C CA . LEU A 1 304 ? -2.842 -8.008 12.047 1 95.88 304 LEU A CA 1
ATOM 2325 C C . LEU A 1 304 ? -4.18 -7.398 11.641 1 95.88 304 LEU A C 1
ATOM 2327 O O . LEU A 1 304 ? -5.086 -8.117 11.203 1 95.88 304 LEU A O 1
ATOM 2331 N N . GLU A 1 305 ? -4.285 -6.121 11.836 1 95.81 305 GLU A N 1
ATOM 2332 C CA . GLU A 1 305 ? -5.527 -5.445 11.477 1 95.81 305 GLU A CA 1
ATOM 2333 C C . GLU A 1 305 ? -5.777 -5.508 9.969 1 95.81 305 GLU A C 1
ATOM 2335 O O . GLU A 1 305 ? -6.914 -5.672 9.531 1 95.81 305 GLU A O 1
ATOM 2340 N N . LEU A 1 306 ? -4.75 -5.367 9.234 1 96.44 306 LEU A N 1
ATOM 2341 C CA . LEU A 1 306 ? -4.836 -5.477 7.781 1 96.44 306 LEU A CA 1
ATOM 2342 C C . LEU A 1 306 ? -5.309 -6.867 7.371 1 96.44 306 LEU A C 1
ATOM 2344 O O . LEU A 1 306 ? -6.219 -6.996 6.547 1 96.44 306 LEU A O 1
ATOM 2348 N N . PHE A 1 307 ? -4.73 -7.887 7.949 1 98 307 PHE A N 1
ATOM 2349 C CA . PHE A 1 307 ? -5.078 -9.266 7.629 1 98 307 PHE A CA 1
ATOM 2350 C C . PHE A 1 307 ? -6.523 -9.562 8.008 1 98 307 PHE A C 1
ATOM 2352 O O . PHE A 1 307 ? -7.23 -10.258 7.281 1 98 307 PHE A O 1
ATOM 2359 N N . ARG A 1 308 ? -6.91 -9.016 9.156 1 97.25 308 ARG A N 1
ATOM 2360 C CA . ARG A 1 308 ? -8.281 -9.219 9.602 1 97.25 308 ARG A CA 1
ATOM 2361 C C . ARG A 1 308 ? -9.273 -8.68 8.578 1 97.25 308 ARG A C 1
ATOM 2363 O O . ARG A 1 308 ? -10.281 -9.328 8.281 1 97.25 308 ARG A O 1
ATOM 2370 N N . ALA A 1 309 ? -9.008 -7.504 8.102 1 96.75 309 ALA A N 1
ATOM 2371 C CA . ALA A 1 309 ? -9.891 -6.891 7.113 1 96.75 309 ALA A CA 1
ATOM 2372 C C . ALA A 1 309 ? -9.938 -7.723 5.836 1 96.75 309 ALA A C 1
ATOM 2374 O O . ALA A 1 309 ? -11.016 -7.953 5.277 1 96.75 309 ALA A O 1
ATOM 2375 N N . LEU A 1 310 ? -8.797 -8.18 5.348 1 98.06 310 LEU A N 1
ATOM 2376 C CA . LEU A 1 310 ? -8.711 -8.945 4.109 1 98.06 310 LEU A CA 1
ATOM 2377 C C . LEU A 1 310 ? -9.391 -10.297 4.258 1 98.06 310 LEU A C 1
ATOM 2379 O O . LEU A 1 310 ? -10.133 -10.727 3.367 1 98.06 310 LEU A O 1
ATOM 2383 N N . CYS A 1 311 ? -9.164 -10.977 5.395 1 97.88 311 CYS A N 1
ATOM 2384 C CA . CYS A 1 311 ? -9.781 -12.273 5.652 1 97.88 311 CYS A CA 1
ATOM 2385 C C . CYS A 1 311 ? -11.297 -12.141 5.734 1 97.88 311 CYS A C 1
ATOM 2387 O O . CYS A 1 311 ? -12.031 -13 5.234 1 97.88 311 CYS A O 1
ATOM 2389 N N . THR A 1 312 ? -11.75 -11.047 6.332 1 97.12 312 THR A N 1
ATOM 2390 C CA . THR A 1 312 ? -13.18 -10.82 6.461 1 97.12 312 THR A CA 1
ATOM 2391 C C . THR A 1 312 ? -13.828 -10.625 5.094 1 97.12 312 THR A C 1
ATOM 2393 O O . THR A 1 312 ? -14.852 -11.242 4.789 1 97.12 312 THR A O 1
ATOM 2396 N N . GLU A 1 313 ? -13.219 -9.758 4.266 1 97.25 313 GLU A N 1
ATOM 2397 C CA . GLU A 1 313 ? -13.727 -9.547 2.914 1 97.25 313 GLU A CA 1
ATOM 2398 C C . GLU A 1 313 ? -13.75 -10.852 2.127 1 97.25 313 GLU A C 1
ATOM 2400 O O . GLU A 1 313 ? -14.742 -11.164 1.468 1 97.25 313 GLU A O 1
ATOM 2405 N N . ALA A 1 314 ? -12.688 -11.625 2.213 1 96.12 314 ALA A N 1
ATOM 2406 C CA . ALA A 1 314 ? -12.57 -12.859 1.447 1 96.12 314 ALA A CA 1
ATOM 2407 C C . ALA A 1 314 ? -13.633 -13.867 1.869 1 96.12 314 ALA A C 1
ATOM 2409 O O . ALA A 1 314 ? -14.273 -14.5 1.021 1 96.12 314 ALA A O 1
ATOM 2410 N N . SER A 1 315 ? -13.812 -14.008 3.162 1 93.94 315 SER A N 1
ATOM 2411 C CA . SER A 1 315 ? -14.805 -14.945 3.684 1 93.94 315 SER A CA 1
ATOM 2412 C C . SER A 1 315 ? -16.203 -14.578 3.223 1 93.94 315 SER A C 1
ATOM 2414 O O . SER A 1 315 ? -17 -15.461 2.867 1 93.94 315 SER A O 1
ATOM 2416 N N . GLN A 1 316 ? -16.531 -13.289 3.242 1 93.44 316 GLN A N 1
ATOM 2417 C CA . GLN A 1 316 ? -17.859 -12.836 2.812 1 93.44 316 GLN A CA 1
ATOM 2418 C C . GLN A 1 316 ? -18.078 -13.133 1.335 1 93.44 316 GLN A C 1
ATOM 2420 O O . GLN A 1 316 ? -19.172 -13.586 0.951 1 93.44 316 GLN A O 1
ATOM 2425 N N . VAL A 1 317 ? -17.094 -12.875 0.547 1 92.44 317 VAL A N 1
ATOM 2426 C CA . VAL A 1 317 ? -17.188 -13.102 -0.891 1 92.44 317 VAL A CA 1
ATOM 2427 C C . VAL A 1 317 ? -17.344 -14.594 -1.169 1 92.44 317 VAL A C 1
ATOM 2429 O O . VAL A 1 317 ? -18.188 -14.992 -1.982 1 92.44 317 VAL A O 1
ATOM 2432 N N . LEU A 1 318 ? -16.547 -15.438 -0.504 1 88.38 318 LEU A N 1
ATOM 2433 C CA . LEU A 1 318 ? -16.562 -16.875 -0.741 1 88.38 318 LEU A CA 1
ATOM 2434 C C . LEU A 1 318 ? -17.875 -17.484 -0.258 1 88.38 318 LEU A C 1
ATOM 2436 O O . LEU A 1 318 ? -18.375 -18.438 -0.853 1 88.38 318 LEU A O 1
ATOM 2440 N N . GLU A 1 319 ? -18.391 -16.922 0.823 1 86.69 319 GLU A N 1
ATOM 2441 C CA . GLU A 1 319 ? -19.703 -17.359 1.302 1 86.69 319 GLU A CA 1
ATOM 2442 C C . GLU A 1 319 ? -20.781 -17.094 0.267 1 86.69 319 GLU A C 1
ATOM 2444 O O . GLU A 1 319 ? -21.641 -17.953 0.014 1 86.69 319 GLU A O 1
ATOM 2449 N N . ALA A 1 320 ? -20.75 -15.914 -0.279 1 85 320 ALA A N 1
ATOM 2450 C CA . ALA A 1 320 ? -21.719 -15.57 -1.317 1 85 320 ALA A CA 1
ATOM 2451 C C . ALA A 1 320 ? -21.547 -16.469 -2.541 1 85 320 ALA A C 1
ATOM 2453 O O . ALA A 1 320 ? -22.531 -16.891 -3.148 1 85 320 ALA A O 1
ATOM 2454 N N . HIS A 1 321 ? -20.312 -16.703 -2.863 1 79.38 321 HIS A N 1
ATOM 2455 C CA . HIS A 1 321 ? -20 -17.562 -3.996 1 79.38 321 HIS A CA 1
ATOM 2456 C C . HIS A 1 321 ? -20.516 -18.984 -3.779 1 79.38 321 HIS A C 1
ATOM 2458 O O . HIS A 1 321 ? -21.094 -19.578 -4.688 1 79.38 321 HIS A O 1
ATOM 2464 N N . ALA A 1 322 ? -20.312 -19.484 -2.652 1 77.06 322 ALA A N 1
ATOM 2465 C CA . ALA A 1 322 ? -20.75 -20.844 -2.312 1 77.06 322 ALA A CA 1
ATOM 2466 C C . ALA A 1 322 ? -22.266 -20.922 -2.307 1 77.06 322 ALA A C 1
ATOM 2468 O O . ALA A 1 322 ? -22.844 -21.938 -2.746 1 77.06 322 ALA A O 1
ATOM 2469 N N . ARG A 1 323 ? -22.906 -19.922 -1.847 1 77.31 323 ARG A N 1
ATOM 2470 C CA . ARG A 1 323 ? -24.375 -19.891 -1.806 1 77.31 323 ARG A CA 1
ATOM 2471 C C . ARG A 1 323 ? -24.953 -19.875 -3.213 1 77.31 323 ARG A C 1
ATOM 2473 O O . ARG A 1 323 ? -25.984 -20.516 -3.477 1 77.31 323 ARG A O 1
ATOM 2480 N N . ASP A 1 324 ? -24.344 -19.156 -3.988 1 75.75 324 ASP A N 1
ATOM 2481 C CA . ASP A 1 324 ? -24.797 -19.078 -5.375 1 75.75 324 ASP A CA 1
ATOM 2482 C C . ASP A 1 324 ? -24.641 -20.422 -6.078 1 75.75 324 ASP A C 1
ATOM 2484 O O . ASP A 1 324 ? -25.516 -20.844 -6.828 1 75.75 324 ASP A O 1
ATOM 2488 N N . ALA A 1 325 ? -23.547 -21.078 -5.879 1 69.88 325 ALA A N 1
ATOM 2489 C CA . ALA A 1 325 ? -23.297 -22.391 -6.484 1 69.88 325 ALA A CA 1
ATOM 2490 C C . ALA A 1 325 ? -24.312 -23.422 -6.012 1 69.88 325 ALA A C 1
ATOM 2492 O O . ALA A 1 325 ? -24.781 -24.25 -6.801 1 69.88 325 ALA A O 1
ATOM 2493 N N . LYS A 1 326 ? -24.641 -23.344 -4.836 1 70.31 326 LYS A N 1
ATOM 2494 C CA . LYS A 1 326 ? -25.641 -24.266 -4.293 1 70.31 326 LYS A CA 1
ATOM 2495 C C . LYS A 1 326 ? -27.016 -24 -4.898 1 70.31 326 LYS A C 1
ATOM 2497 O O . LYS A 1 326 ? -27.734 -24.953 -5.227 1 70.31 326 LYS A O 1
ATOM 2502 N N . ALA A 1 327 ? -27.297 -22.766 -4.949 1 70 327 ALA A N 1
ATOM 2503 C CA . ALA A 1 327 ? -28.594 -22.391 -5.535 1 70 327 ALA A CA 1
ATOM 2504 C C . ALA A 1 327 ? -28.688 -22.859 -6.988 1 70 327 ALA A C 1
ATOM 2506 O O . ALA A 1 327 ? -29.734 -23.297 -7.441 1 70 327 ALA A O 1
ATOM 2507 N N . ALA A 1 328 ? -27.625 -22.75 -7.641 1 65.75 328 ALA A N 1
ATOM 2508 C CA . ALA A 1 328 ? -27.594 -23.156 -9.039 1 65.75 328 ALA A CA 1
ATOM 2509 C C . ALA A 1 328 ? -27.766 -24.656 -9.18 1 65.75 328 ALA A C 1
ATOM 2511 O O . ALA A 1 328 ? -28.344 -25.141 -10.156 1 65.75 328 ALA A O 1
ATOM 2512 N N . GLN A 1 329 ? -27.188 -25.406 -8.32 1 62.5 329 GLN A N 1
ATOM 2513 C CA . GLN A 1 329 ? -27.312 -26.859 -8.344 1 62.5 329 GLN A CA 1
ATOM 2514 C C . GLN A 1 329 ? -28.75 -27.297 -8.102 1 62.5 329 GLN A C 1
ATOM 2516 O O . GLN A 1 329 ? -29.188 -28.312 -8.633 1 62.5 329 GLN A O 1
ATOM 2521 N N . THR A 1 330 ? -29.328 -26.484 -7.258 1 58.12 330 THR A N 1
ATOM 2522 C CA . THR A 1 330 ? -30.703 -26.828 -6.941 1 58.12 330 THR A CA 1
ATOM 2523 C C . THR A 1 330 ? -31.641 -26.375 -8.047 1 58.12 330 THR A C 1
ATOM 2525 O O . THR A 1 330 ? -32.719 -26.953 -8.242 1 58.12 330 THR A O 1
ATOM 2528 N N . SER A 1 331 ? -31.266 -25.156 -8.57 1 54.41 331 SER A N 1
ATOM 2529 C CA . SER A 1 331 ? -32.156 -24.641 -9.617 1 54.41 331 SER A CA 1
ATOM 2530 C C . SER A 1 331 ? -31.828 -25.281 -10.969 1 54.41 331 SER A C 1
ATOM 2532 O O . SER A 1 331 ? -30.672 -25.609 -11.242 1 54.41 331 SER A O 1
ATOM 2534 N N . SER A 1 332 ? -32.688 -26.203 -11.508 1 44.66 332 SER A N 1
ATOM 2535 C CA . SER A 1 332 ? -32.625 -26.781 -12.844 1 44.66 332 SER A CA 1
ATOM 2536 C C . SER A 1 332 ? -32.188 -25.75 -13.875 1 44.66 332 SER A C 1
ATOM 2538 O O . SER A 1 332 ? -32.094 -26.062 -15.07 1 44.66 332 SER A O 1
ATOM 2540 N N . GLU A 1 333 ? -32.219 -24.562 -13.703 1 39.66 333 GLU A N 1
ATOM 2541 C CA . GLU A 1 333 ? -32.094 -23.594 -14.773 1 39.66 333 GLU A CA 1
ATOM 2542 C C . GLU A 1 333 ? -30.625 -23.453 -15.203 1 39.66 333 GLU A C 1
ATOM 2544 O O . GLU A 1 333 ? -29.75 -23.219 -14.367 1 39.66 333 GLU A O 1
ATOM 2549 N N . ALA A 1 334 ? -30.375 -24 -16.344 1 40.16 334 ALA A N 1
ATOM 2550 C CA . ALA A 1 334 ? -29.203 -24.203 -17.188 1 40.16 334 ALA A CA 1
ATOM 2551 C C . ALA A 1 334 ? -28.375 -22.922 -17.281 1 40.16 334 ALA A C 1
ATOM 2553 O O . ALA A 1 334 ? -27.219 -22.938 -17.719 1 40.16 334 ALA A O 1
ATOM 2554 N N . ASP A 1 335 ? -28.969 -21.797 -17.219 1 35.44 335 ASP A N 1
ATOM 2555 C CA . ASP A 1 335 ? -28.391 -20.656 -17.922 1 35.44 335 ASP A CA 1
ATOM 2556 C C . ASP A 1 335 ? -27.516 -19.812 -17.016 1 35.44 335 ASP A C 1
ATOM 2558 O O . ASP A 1 335 ? -27.094 -18.719 -17.375 1 35.44 335 ASP A O 1
ATOM 2562 N N . VAL A 1 336 ? -27.609 -20.047 -15.805 1 38.75 336 VAL A N 1
ATOM 2563 C CA . VAL A 1 336 ? -26.969 -18.953 -15.07 1 38.75 336 VAL A CA 1
ATOM 2564 C C . VAL A 1 336 ? -25.469 -18.969 -15.305 1 38.75 336 VAL A C 1
ATOM 2566 O O . VAL A 1 336 ? -24.844 -20.031 -15.32 1 38.75 336 VAL A O 1
ATOM 2569 N N . ALA A 1 337 ? -24.844 -17.906 -15.711 1 41.34 337 ALA A N 1
ATOM 2570 C CA . ALA A 1 337 ? -23.469 -17.484 -15.961 1 41.34 337 ALA A CA 1
ATOM 2571 C C . ALA A 1 337 ? -22.531 -18.016 -14.883 1 41.34 337 ALA A C 1
ATOM 2573 O O . ALA A 1 337 ? -22.531 -17.531 -13.75 1 41.34 337 ALA A O 1
ATOM 2574 N N . HIS A 1 338 ? -22.297 -19.406 -14.828 1 46.31 338 HIS A N 1
ATOM 2575 C CA . HIS A 1 338 ? -21.453 -20.062 -13.852 1 46.31 338 HIS A CA 1
ATOM 2576 C C . HIS A 1 338 ? -20.047 -19.469 -13.844 1 46.31 338 HIS A C 1
ATOM 2578 O O . HIS A 1 338 ? -19.344 -19.531 -14.859 1 46.31 338 HIS A O 1
ATOM 2584 N N . LEU A 1 339 ? -19.781 -18.516 -12.977 1 45.78 339 LEU A N 1
ATOM 2585 C CA . LEU A 1 339 ? -18.484 -17.844 -12.891 1 45.78 339 LEU A CA 1
ATOM 2586 C C . LEU A 1 339 ? -17.375 -18.828 -12.602 1 45.78 339 LEU A C 1
ATOM 2588 O O . LEU A 1 339 ? -16.188 -18.531 -12.781 1 45.78 339 LEU A O 1
ATOM 2592 N N . SER A 1 340 ? -17.734 -20 -11.914 1 54.53 340 SER A N 1
ATOM 2593 C CA . SER A 1 340 ? -16.625 -20.906 -11.625 1 54.53 340 SER A CA 1
ATOM 2594 C C . SER A 1 340 ? -16.875 -22.281 -12.25 1 54.53 340 SER A C 1
ATOM 2596 O O . SER A 1 340 ? -17.969 -22.828 -12.148 1 54.53 340 SER A O 1
ATOM 2598 N N . SER A 1 341 ? -16.031 -22.688 -13.203 1 54.69 341 SER A N 1
ATOM 2599 C CA . SER A 1 341 ? -16.047 -24.016 -13.797 1 54.69 341 SER A CA 1
ATOM 2600 C C . SER A 1 341 ? -15.914 -25.109 -12.734 1 54.69 341 SER A C 1
ATOM 2602 O O . SER A 1 341 ? -16.188 -26.281 -13 1 54.69 341 SER A O 1
ATOM 2604 N N . LEU A 1 342 ? -15.602 -24.641 -11.492 1 58.84 342 LEU A N 1
ATOM 2605 C CA . LEU A 1 342 ? -15.422 -25.625 -10.422 1 58.84 342 LEU A CA 1
ATOM 2606 C C . LEU A 1 342 ? -16.656 -25.672 -9.523 1 58.84 342 LEU A C 1
ATOM 2608 O O . LEU A 1 342 ? -17.312 -24.656 -9.312 1 58.84 342 LEU A O 1
ATOM 2612 N N . PRO A 1 343 ? -17.062 -26.891 -9.211 1 57.31 343 PRO A N 1
ATOM 2613 C CA . PRO A 1 343 ? -18.219 -27.031 -8.328 1 57.31 343 PRO A CA 1
ATOM 2614 C C . PRO A 1 343 ? -18.016 -26.406 -6.961 1 57.31 343 PRO A C 1
ATOM 2616 O O . PRO A 1 343 ? -17.406 -27.016 -6.078 1 57.31 343 PRO A O 1
ATOM 2619 N N . LEU A 1 344 ? -18.453 -25.25 -6.746 1 60.56 344 LEU A N 1
ATOM 2620 C CA . LEU A 1 344 ? -18.219 -24.484 -5.527 1 60.56 344 LEU A CA 1
ATOM 2621 C C . LEU A 1 344 ? -19.25 -24.844 -4.457 1 60.56 344 LEU A C 1
ATOM 2623 O O . LEU A 1 344 ? -19.031 -24.594 -3.271 1 60.56 344 LEU A O 1
ATOM 2627 N N . ALA A 1 345 ? -20.219 -25.484 -4.934 1 55.5 345 ALA A N 1
ATOM 2628 C CA . ALA A 1 345 ? -21.25 -25.922 -3.996 1 55.5 345 ALA A CA 1
ATOM 2629 C C . ALA A 1 345 ? -20.656 -26.781 -2.891 1 55.5 345 ALA A C 1
ATOM 2631 O O . ALA A 1 345 ? -21.172 -26.797 -1.765 1 55.5 345 ALA A O 1
ATOM 2632 N N . ASP A 1 346 ? -19.625 -27.312 -3.248 1 59.88 346 ASP A N 1
ATOM 2633 C CA . ASP A 1 346 ? -19.031 -28.266 -2.311 1 59.88 346 ASP A CA 1
ATOM 2634 C C . ASP A 1 346 ? -18.219 -27.547 -1.24 1 59.88 346 ASP A C 1
ATOM 2636 O O . ASP A 1 346 ? -17.766 -28.172 -0.275 1 59.88 346 ASP A O 1
ATOM 2640 N N . LEU A 1 347 ? -18.188 -26.344 -1.367 1 61.53 347 LEU A N 1
ATOM 2641 C CA . LEU A 1 347 ? -17.453 -25.578 -0.362 1 61.53 347 LEU A CA 1
ATOM 2642 C C . LEU A 1 347 ? -18.344 -25.266 0.835 1 61.53 347 LEU A C 1
ATOM 2644 O O . LEU A 1 347 ? -17.859 -24.859 1.888 1 61.53 347 LEU A O 1
ATOM 2648 N N . LEU A 1 348 ? -19.641 -25.453 0.652 1 56.97 348 LEU A N 1
ATOM 2649 C CA . LEU A 1 348 ? -20.609 -25.203 1.707 1 56.97 348 LEU A CA 1
ATOM 2650 C C . LEU A 1 348 ? -20.859 -26.469 2.531 1 56.97 348 LEU A C 1
ATOM 2652 O O . LEU A 1 348 ? -21.719 -27.281 2.197 1 56.97 348 LEU A O 1
ATOM 2656 N N . THR A 1 349 ? -20.016 -26.688 3.463 1 55.97 349 THR A N 1
ATOM 2657 C CA . THR A 1 349 ? -20.031 -27.984 4.137 1 55.97 349 THR A CA 1
ATOM 2658 C C . THR A 1 349 ? -20.797 -27.891 5.453 1 55.97 349 THR A C 1
ATOM 2660 O O . THR A 1 349 ? -20.984 -28.906 6.129 1 55.97 349 THR A O 1
ATOM 2663 N N . GLN A 1 350 ? -21.062 -26.641 5.84 1 56.75 350 GLN A N 1
ATOM 2664 C CA . GLN A 1 350 ? -21.734 -26.484 7.125 1 56.75 350 GLN A CA 1
ATOM 2665 C C . GLN A 1 350 ? -23.109 -25.859 6.957 1 56.75 350 GLN A C 1
ATOM 2667 O O . GLN A 1 350 ? -23.484 -25.438 5.855 1 56.75 350 GLN A O 1
ATOM 2672 N N . THR A 1 351 ? -24.031 -26.234 7.73 1 57.81 351 THR A N 1
ATOM 2673 C CA . THR A 1 351 ? -25.344 -25.594 7.766 1 57.81 351 THR A CA 1
ATOM 2674 C C . THR A 1 351 ? -25.562 -24.875 9.094 1 57.81 351 THR A C 1
ATOM 2676 O O . THR A 1 351 ? -25.062 -25.312 10.133 1 57.81 351 THR A O 1
ATOM 2679 N N . ASP A 1 352 ? -26 -23.625 9 1 55 352 ASP A N 1
ATOM 2680 C CA . ASP A 1 352 ? -26.297 -22.906 10.234 1 55 352 ASP A CA 1
ATOM 2681 C C . ASP A 1 352 ? -27.578 -23.438 10.891 1 55 352 ASP A C 1
ATOM 2683 O O . ASP A 1 352 ? -28.094 -24.484 10.484 1 55 352 ASP A O 1
ATOM 2687 N N . ALA A 1 353 ? -27.797 -22.875 12.055 1 57.16 353 ALA A N 1
ATOM 2688 C CA . ALA A 1 353 ? -28.938 -23.297 12.859 1 57.16 353 ALA A CA 1
ATOM 2689 C C . ALA A 1 353 ? -30.219 -23.328 12.031 1 57.16 353 ALA A C 1
ATOM 2691 O O . ALA A 1 353 ? -31.109 -24.141 12.273 1 57.16 353 ALA A O 1
ATOM 2692 N N . ASP A 1 354 ? -30.203 -22.469 11.062 1 58.28 354 ASP A N 1
ATOM 2693 C CA . ASP A 1 354 ? -31.422 -22.344 10.258 1 58.28 354 ASP A CA 1
ATOM 2694 C C . ASP A 1 354 ? -31.328 -23.203 9 1 58.28 354 ASP A C 1
ATOM 2696 O O . ASP A 1 354 ? -32.219 -23.141 8.133 1 58.28 354 ASP A O 1
ATOM 2700 N N . GLY A 1 355 ? -30.234 -24.016 8.953 1 57.81 355 GLY A N 1
ATOM 2701 C CA . GLY A 1 355 ? -30.062 -24.922 7.836 1 57.81 355 GLY A CA 1
ATOM 2702 C C . GLY A 1 355 ? -29.359 -24.297 6.641 1 57.81 355 GLY A C 1
ATOM 2703 O O . GLY A 1 355 ? -29.312 -24.875 5.559 1 57.81 355 GLY A O 1
ATOM 2704 N N . LEU A 1 356 ? -28.984 -23.078 6.926 1 58.06 356 LEU A N 1
ATOM 2705 C CA . LEU A 1 356 ? -28.359 -22.375 5.809 1 58.06 356 LEU A CA 1
ATOM 2706 C C . LEU A 1 356 ? -26.906 -22.781 5.648 1 58.06 356 LEU A C 1
ATOM 2708 O O . LEU A 1 356 ? -26.188 -22.906 6.637 1 58.06 356 LEU A O 1
ATOM 2712 N N . PRO A 1 357 ? -26.562 -23.25 4.453 1 62.31 357 PRO A N 1
ATOM 2713 C CA . PRO A 1 357 ? -25.172 -23.672 4.207 1 62.31 357 PRO A CA 1
ATOM 2714 C C . PRO A 1 357 ? -24.156 -22.609 4.613 1 62.31 357 PRO A C 1
ATOM 2716 O O . PRO A 1 357 ? -24.375 -21.422 4.395 1 62.31 357 PRO A O 1
ATOM 2719 N N . LEU A 1 358 ? -23.219 -23.188 5.398 1 70.56 358 LEU A N 1
ATOM 2720 C CA . LEU A 1 358 ? -22.156 -22.312 5.887 1 70.56 358 LEU A CA 1
ATOM 2721 C C . LEU A 1 358 ? -20.828 -22.656 5.223 1 70.56 358 LEU A C 1
ATOM 2723 O O . LEU A 1 358 ? -20.609 -23.812 4.832 1 70.56 358 LEU A O 1
ATOM 2727 N N . LEU A 1 359 ? -20.109 -21.609 5.008 1 79.56 359 LEU A N 1
ATOM 2728 C CA . LEU A 1 359 ? -18.75 -21.766 4.508 1 79.56 359 LEU A CA 1
ATOM 2729 C C . LEU A 1 359 ? -17.953 -22.719 5.395 1 79.56 359 LEU A C 1
ATOM 2731 O O . LEU A 1 359 ? -18.156 -22.766 6.609 1 79.56 359 LEU A O 1
ATOM 2735 N N . ASP A 1 360 ? -17.156 -23.531 4.762 1 84.06 360 ASP A N 1
ATOM 2736 C CA . ASP A 1 360 ? -16.234 -24.391 5.504 1 84.06 360 ASP A CA 1
ATOM 2737 C C . ASP A 1 360 ? -15.539 -23.609 6.617 1 84.06 360 ASP A C 1
ATOM 2739 O O . ASP A 1 360 ? -15.141 -22.469 6.426 1 84.06 360 ASP A O 1
ATOM 2743 N N . ALA A 1 361 ? -15.398 -24.172 7.762 1 84.62 361 ALA A N 1
ATOM 2744 C CA . ALA A 1 361 ? -14.828 -23.531 8.938 1 84.62 361 ALA A CA 1
ATOM 2745 C C . ALA A 1 361 ? -13.43 -22.984 8.641 1 84.62 361 ALA A C 1
ATOM 2747 O O . ALA A 1 361 ? -13.031 -21.953 9.18 1 84.62 361 ALA A O 1
ATOM 2748 N N . SER A 1 362 ? -12.75 -23.703 7.773 1 88.19 362 SER A N 1
ATOM 2749 C CA . SER A 1 362 ? -11.375 -23.344 7.469 1 88.19 362 SER A CA 1
ATOM 2750 C C . SER A 1 362 ? -11.305 -22.062 6.645 1 88.19 362 SER A C 1
ATOM 2752 O O . SER A 1 362 ? -10.242 -21.438 6.531 1 88.19 362 SER A O 1
ATOM 2754 N N . LEU A 1 363 ? -12.461 -21.594 6.148 1 91.5 363 LEU A N 1
ATOM 2755 C CA . LEU A 1 363 ? -12.477 -20.406 5.309 1 91.5 363 LEU A CA 1
ATOM 2756 C C . LEU A 1 363 ? -13.117 -19.234 6.047 1 91.5 363 LEU A C 1
ATOM 2758 O O . LEU A 1 363 ? -13.32 -18.172 5.465 1 91.5 363 LEU A O 1
ATOM 2762 N N . GLN A 1 364 ? -13.383 -19.453 7.309 1 92.44 364 GLN A N 1
ATOM 2763 C CA . GLN A 1 364 ? -13.906 -18.375 8.133 1 92.44 364 GLN A CA 1
ATOM 2764 C C . GLN A 1 364 ? -12.812 -17.375 8.492 1 92.44 364 GLN A C 1
ATOM 2766 O O . GLN A 1 364 ? -11.633 -17.734 8.57 1 92.44 364 GLN A O 1
ATOM 2771 N N . PRO A 1 365 ? -13.219 -16.141 8.773 1 95.06 365 PRO A N 1
ATOM 2772 C CA . PRO A 1 365 ? -12.227 -15.094 8.984 1 95.06 365 PRO A CA 1
ATOM 2773 C C . PRO A 1 365 ? -11.227 -15.43 10.086 1 95.06 365 PRO A C 1
ATOM 2775 O O . PRO A 1 365 ? -10.016 -15.258 9.898 1 95.06 365 PRO A O 1
ATOM 2778 N N . ALA A 1 366 ? -11.68 -15.883 11.188 1 95.38 366 ALA A N 1
ATOM 2779 C CA . ALA A 1 366 ? -10.797 -16.172 12.312 1 95.38 366 ALA A CA 1
ATOM 2780 C C . ALA A 1 366 ? -9.812 -17.281 11.961 1 95.38 366 ALA A C 1
ATOM 2782 O O . ALA A 1 366 ? -8.633 -17.203 12.312 1 95.38 366 ALA A O 1
ATOM 2783 N N . SER A 1 367 ? -10.32 -18.344 11.344 1 95.19 367 SER A N 1
ATOM 2784 C CA . SER A 1 367 ? -9.469 -19.453 10.93 1 95.19 367 SER A CA 1
ATOM 2785 C C . SER A 1 367 ? -8.438 -19 9.898 1 95.19 367 SER A C 1
ATOM 2787 O O . SER A 1 367 ? -7.273 -19.391 9.961 1 95.19 367 SER A O 1
ATOM 2789 N N . MET A 1 368 ? -8.875 -18.203 9 1 96 368 MET A N 1
ATOM 2790 C CA . MET A 1 368 ? -7.977 -17.719 7.957 1 96 368 MET A CA 1
ATOM 2791 C C . MET A 1 368 ? -6.898 -16.812 8.555 1 96 368 MET A C 1
ATOM 2793 O O . MET A 1 368 ? -5.738 -16.875 8.141 1 96 368 MET A O 1
ATOM 2797 N N . LEU A 1 369 ? -7.32 -15.945 9.484 1 96.94 369 LEU A N 1
ATOM 2798 C CA . LEU A 1 369 ? -6.352 -15.078 10.148 1 96.94 369 LEU A CA 1
ATOM 2799 C C . LEU A 1 369 ? -5.262 -15.898 10.828 1 96.94 369 LEU A C 1
ATOM 2801 O O . LEU A 1 369 ? -4.078 -15.562 10.734 1 96.94 369 LEU A O 1
ATOM 2805 N N . HIS A 1 370 ? -5.68 -16.922 11.477 1 96.5 370 HIS A N 1
ATOM 2806 C CA . HIS A 1 370 ? -4.734 -17.828 12.125 1 96.5 370 HIS A CA 1
ATOM 2807 C C . HIS A 1 370 ? -3.793 -18.453 11.109 1 96.5 370 HIS A C 1
ATOM 2809 O O . HIS A 1 370 ? -2.588 -18.562 11.352 1 96.5 370 HIS A O 1
ATOM 2815 N N . GLU A 1 371 ? -4.324 -18.891 10.016 1 95.69 371 GLU A N 1
ATOM 2816 C CA . GLU A 1 371 ? -3.52 -19.516 8.969 1 95.69 371 GLU A CA 1
ATOM 2817 C C . GLU A 1 371 ? -2.512 -18.531 8.391 1 95.69 371 GLU A C 1
ATOM 2819 O O . GLU A 1 371 ? -1.364 -18.891 8.117 1 95.69 371 GLU A O 1
ATOM 2824 N N . VAL A 1 372 ? -2.93 -17.281 8.156 1 97.38 372 VAL A N 1
ATOM 2825 C CA . VAL A 1 372 ? -2.035 -16.25 7.645 1 97.38 372 VAL A CA 1
ATOM 2826 C C . VAL A 1 372 ? -0.856 -16.062 8.594 1 97.38 372 VAL A C 1
ATOM 2828 O O . VAL A 1 372 ? 0.298 -16.016 8.164 1 97.38 372 VAL A O 1
ATOM 2831 N N . GLU A 1 373 ? -1.141 -15.984 9.844 1 96.25 373 GLU A N 1
ATOM 2832 C CA . GLU A 1 373 ? -0.091 -15.812 10.844 1 96.25 373 GLU A CA 1
ATOM 2833 C C . GLU A 1 373 ? 0.865 -17 10.859 1 96.25 373 GLU A C 1
ATOM 2835 O O . GLU A 1 373 ? 2.078 -16.828 10.992 1 96.25 373 GLU A O 1
ATOM 2840 N N . ASN A 1 374 ? 0.305 -18.172 10.727 1 94.5 374 ASN A N 1
ATOM 2841 C CA . ASN A 1 374 ? 1.128 -19.375 10.672 1 94.5 374 ASN A CA 1
ATOM 2842 C C . ASN A 1 374 ? 2.074 -19.344 9.477 1 94.5 374 ASN A C 1
ATOM 2844 O O . ASN A 1 374 ? 3.246 -19.703 9.602 1 94.5 374 ASN A O 1
ATOM 2848 N N . VAL A 1 375 ? 1.589 -18.984 8.367 1 92.88 375 VAL A N 1
ATOM 2849 C CA . VAL A 1 375 ? 2.395 -18.953 7.152 1 92.88 375 VAL A CA 1
ATOM 2850 C C . VAL A 1 375 ? 3.467 -17.875 7.262 1 92.88 375 VAL A C 1
ATOM 2852 O O . VAL A 1 375 ? 4.609 -18.078 6.836 1 92.88 375 VAL A O 1
ATOM 2855 N N . VAL A 1 376 ? 3.104 -16.688 7.816 1 94.69 376 VAL A N 1
ATOM 2856 C CA . VAL A 1 376 ? 4.07 -15.625 8.047 1 94.69 376 VAL A CA 1
ATOM 2857 C C . VAL A 1 376 ? 5.23 -16.141 8.891 1 94.69 376 VAL A C 1
ATOM 2859 O O . VAL A 1 376 ? 6.398 -15.914 8.562 1 94.69 376 VAL A O 1
ATOM 2862 N N . ARG A 1 377 ? 4.898 -16.906 9.883 1 92.69 377 ARG A N 1
ATOM 2863 C CA . ARG A 1 377 ? 5.906 -17.453 10.781 1 92.69 377 ARG A CA 1
ATOM 2864 C C . ARG A 1 377 ? 6.738 -18.516 10.078 1 92.69 377 ARG A C 1
ATOM 2866 O O . ARG A 1 377 ? 7.969 -18.516 10.164 1 92.69 377 ARG A O 1
ATOM 2873 N N . ALA A 1 378 ? 6.105 -19.391 9.391 1 87.38 378 ALA A N 1
ATOM 2874 C CA . ALA A 1 378 ? 6.758 -20.531 8.75 1 87.38 378 ALA A CA 1
ATOM 2875 C C . ALA A 1 378 ? 7.664 -20.062 7.609 1 87.38 378 ALA A C 1
ATOM 2877 O O . ALA A 1 378 ? 8.664 -20.719 7.297 1 87.38 378 ALA A O 1
ATOM 2878 N N . THR A 1 379 ? 7.328 -18.953 7 1 87.94 379 THR A N 1
ATOM 2879 C CA . THR A 1 379 ? 8.094 -18.438 5.867 1 87.94 379 THR A CA 1
ATOM 2880 C C . THR A 1 379 ? 8.766 -17.109 6.223 1 87.94 379 THR A C 1
ATOM 2882 O O . THR A 1 379 ? 8.914 -16.234 5.371 1 87.94 379 THR A O 1
ATOM 2885 N N . ALA A 1 380 ? 9.18 -16.938 7.441 1 91.19 380 ALA A N 1
ATOM 2886 C CA . ALA A 1 380 ? 9.656 -15.672 8 1 91.19 380 ALA A CA 1
ATOM 2887 C C . ALA A 1 380 ? 10.867 -15.156 7.238 1 91.19 380 ALA A C 1
ATOM 2889 O O . ALA A 1 380 ? 11.016 -13.945 7.043 1 91.19 380 ALA A O 1
ATOM 2890 N N . THR A 1 381 ? 11.688 -16.031 6.762 1 87.94 381 THR A N 1
ATOM 2891 C CA . THR A 1 381 ? 12.945 -15.617 6.148 1 87.94 381 THR A CA 1
ATOM 2892 C C . THR A 1 381 ? 12.766 -15.398 4.648 1 87.94 381 THR A C 1
ATOM 2894 O O . THR A 1 381 ? 13.68 -14.93 3.969 1 87.94 381 THR A O 1
ATOM 2897 N N . ASN A 1 382 ? 11.57 -15.656 4.133 1 84.19 382 ASN A N 1
ATOM 2898 C CA . ASN A 1 382 ? 11.344 -15.617 2.693 1 84.19 382 ASN A CA 1
ATOM 2899 C C . ASN A 1 382 ? 10.875 -14.234 2.24 1 84.19 382 ASN A C 1
ATOM 2901 O O . ASN A 1 382 ? 10.281 -13.484 3.018 1 84.19 382 ASN A O 1
ATOM 2905 N N . TRP A 1 383 ? 11.297 -13.93 1.015 1 89.44 383 TRP A N 1
ATOM 2906 C CA . TRP A 1 383 ? 10.633 -12.875 0.25 1 89.44 383 TRP A CA 1
ATOM 2907 C C . TRP A 1 383 ? 9.438 -13.438 -0.521 1 89.44 383 TRP A C 1
ATOM 2909 O O . TRP A 1 383 ? 9.523 -14.516 -1.115 1 89.44 383 TRP A O 1
ATOM 2919 N N . SER A 1 384 ? 8.32 -12.75 -0.345 1 91.62 384 SER A N 1
ATOM 2920 C CA . SER A 1 384 ? 7.172 -13.242 -1.098 1 91.62 384 SER A CA 1
ATOM 2921 C C . SER A 1 384 ? 7.43 -13.188 -2.6 1 91.62 384 SER A C 1
ATOM 2923 O O . SER A 1 384 ? 8.32 -12.469 -3.055 1 91.62 384 SER A O 1
ATOM 2925 N N . SER A 1 385 ? 6.688 -14 -3.361 1 88 385 SER A N 1
ATOM 2926 C CA . SER A 1 385 ? 6.844 -14.047 -4.812 1 88 385 SER A CA 1
ATOM 2927 C C . SER A 1 385 ? 6.492 -12.703 -5.441 1 88 385 SER A C 1
ATOM 2929 O O . SER A 1 385 ? 7.125 -12.281 -6.414 1 88 385 SER A O 1
ATOM 2931 N N . MET A 1 386 ? 5.562 -12 -4.914 1 92.62 386 MET A N 1
ATOM 2932 C CA . MET A 1 386 ? 5.156 -10.703 -5.453 1 92.62 386 MET A CA 1
ATOM 2933 C C . MET A 1 386 ? 6.215 -9.641 -5.168 1 92.62 386 MET A C 1
ATOM 2935 O O . MET A 1 386 ? 6.48 -8.781 -6.012 1 92.62 386 MET A O 1
ATOM 2939 N N . HIS A 1 387 ? 6.809 -9.688 -3.965 1 93.62 387 HIS A N 1
ATOM 2940 C CA . HIS A 1 387 ? 7.938 -8.812 -3.66 1 93.62 387 HIS A CA 1
ATOM 2941 C C . HIS A 1 387 ? 9.07 -9.008 -4.664 1 93.62 387 HIS A C 1
ATOM 2943 O O . HIS A 1 387 ? 9.664 -8.031 -5.125 1 93.62 387 HIS A O 1
ATOM 2949 N N . GLN A 1 388 ? 9.281 -10.273 -5.039 1 87.62 388 GLN A N 1
ATOM 2950 C CA . GLN A 1 388 ? 10.336 -10.594 -5.992 1 87.62 388 GLN A CA 1
ATOM 2951 C C . GLN A 1 388 ? 10.016 -10.039 -7.379 1 87.62 388 GLN A C 1
ATOM 2953 O O . GLN A 1 388 ? 10.906 -9.586 -8.094 1 87.62 388 GLN A O 1
ATOM 2958 N N . ASP A 1 389 ? 8.766 -10.133 -7.719 1 88.69 389 ASP A N 1
ATOM 2959 C CA . ASP A 1 389 ? 8.344 -9.57 -9 1 88.69 389 ASP A CA 1
ATOM 2960 C C . ASP A 1 389 ? 8.633 -8.07 -9.062 1 88.69 389 ASP A C 1
ATOM 2962 O O . ASP A 1 389 ? 9.086 -7.562 -10.086 1 88.69 389 ASP A O 1
ATOM 2966 N N . ILE A 1 390 ? 8.352 -7.344 -7.984 1 92.12 390 ILE A N 1
ATOM 2967 C CA . ILE A 1 390 ? 8.555 -5.898 -7.922 1 92.12 390 ILE A CA 1
ATOM 2968 C C . ILE A 1 390 ? 10.047 -5.582 -7.918 1 92.12 390 ILE A C 1
ATOM 2970 O O . ILE A 1 390 ? 10.5 -4.695 -8.648 1 92.12 390 ILE A O 1
ATOM 2974 N N . ARG A 1 391 ? 10.805 -6.305 -7.176 1 88.44 391 ARG A N 1
ATOM 2975 C CA . ARG A 1 391 ? 12.242 -6.074 -7.039 1 88.44 391 ARG A CA 1
ATOM 2976 C C . ARG A 1 391 ? 12.969 -6.352 -8.344 1 88.44 391 ARG A C 1
ATOM 2978 O O . ARG A 1 391 ? 13.938 -5.668 -8.68 1 88.44 391 ARG A O 1
ATOM 2985 N N . SER A 1 392 ? 12.469 -7.375 -9.039 1 83.75 392 SER A N 1
ATOM 2986 C CA . SER A 1 392 ? 13.109 -7.746 -10.297 1 83.75 392 SER A CA 1
ATOM 2987 C C . SER A 1 392 ? 12.656 -6.844 -11.438 1 83.75 392 SER A C 1
ATOM 2989 O O . SER A 1 392 ? 13.094 -7 -12.578 1 83.75 392 SER A O 1
ATOM 2991 N N . ARG A 1 393 ? 11.688 -5.879 -11.18 1 85.56 393 ARG A N 1
ATOM 2992 C CA . ARG A 1 393 ? 11.172 -4.91 -12.141 1 85.56 393 ARG A CA 1
ATOM 2993 C C . ARG A 1 393 ? 10.539 -5.605 -13.336 1 85.56 393 ARG A C 1
ATOM 2995 O O . ARG A 1 393 ? 10.789 -5.234 -14.484 1 85.56 393 ARG A O 1
ATOM 3002 N N . ARG A 1 394 ? 9.773 -6.656 -13.07 1 78.75 394 ARG A N 1
ATOM 3003 C CA . ARG A 1 394 ? 9.078 -7.414 -14.102 1 78.75 394 ARG A CA 1
ATOM 3004 C C . ARG A 1 394 ? 8.023 -6.551 -14.789 1 78.75 394 ARG A C 1
ATOM 3006 O O . ARG A 1 394 ? 7.621 -6.836 -15.922 1 78.75 394 ARG A O 1
ATOM 3013 N N . GLY A 1 395 ? 7.496 -5.535 -14.078 1 84.94 395 GLY A N 1
ATOM 3014 C CA . GLY A 1 395 ? 6.496 -4.621 -14.609 1 84.94 395 GLY A CA 1
ATOM 3015 C C . GLY A 1 395 ? 5.074 -5.07 -14.336 1 84.94 395 GLY A C 1
ATOM 3016 O O . GLY A 1 395 ? 4.133 -4.285 -14.477 1 84.94 395 GLY A O 1
ATOM 3017 N N . ARG A 1 396 ? 4.895 -6.383 -14.016 1 89.62 396 ARG A N 1
ATOM 3018 C CA . ARG A 1 396 ? 3.588 -6.93 -13.672 1 89.62 396 ARG A CA 1
ATOM 3019 C C . ARG A 1 396 ? 3.705 -7.965 -12.555 1 89.62 396 ARG A C 1
ATOM 3021 O O . ARG A 1 396 ? 4.801 -8.453 -12.266 1 89.62 396 ARG A O 1
ATOM 3028 N N . THR A 1 397 ? 2.588 -8.156 -11.867 1 92.25 397 THR A N 1
ATOM 3029 C CA . THR A 1 397 ? 2.514 -9.195 -10.852 1 92.25 397 THR A CA 1
ATOM 3030 C C . THR A 1 397 ? 1.255 -10.047 -11.031 1 92.25 397 THR A C 1
ATOM 3032 O O . THR A 1 397 ? 0.518 -9.867 -12 1 92.25 397 THR A O 1
ATOM 3035 N N . GLU A 1 398 ? 1.066 -10.961 -10.148 1 92.31 398 GLU A N 1
ATOM 3036 C CA . GLU A 1 398 ? -0.109 -11.82 -10.188 1 92.31 398 GLU A CA 1
ATOM 3037 C C . GLU A 1 398 ? -1.26 -11.227 -9.383 1 92.31 398 GLU A C 1
ATOM 3039 O O . GLU A 1 398 ? -2.232 -11.922 -9.07 1 92.31 398 GLU A O 1
ATOM 3044 N N . ILE A 1 399 ? -1.228 -9.938 -9.062 1 96.12 399 ILE A N 1
ATOM 3045 C CA . ILE A 1 399 ? -2.152 -9.281 -8.148 1 96.12 399 ILE A CA 1
ATOM 3046 C C . ILE A 1 399 ? -3.58 -9.414 -8.672 1 96.12 399 ILE A C 1
ATOM 3048 O O . ILE A 1 399 ? -4.523 -9.555 -7.887 1 96.12 399 ILE A O 1
ATOM 3052 N N . ASP A 1 400 ? -3.818 -9.383 -10.008 1 93.69 400 ASP A N 1
ATOM 3053 C CA . ASP A 1 400 ? -5.148 -9.469 -10.609 1 93.69 400 ASP A CA 1
ATOM 3054 C C . ASP A 1 400 ? -5.77 -10.844 -10.359 1 93.69 400 ASP A C 1
ATOM 3056 O O . ASP A 1 400 ? -6.996 -10.977 -10.312 1 93.69 400 ASP A O 1
ATOM 3060 N N . TYR A 1 401 ? -4.891 -11.82 -10.148 1 93.44 401 TYR A N 1
ATOM 3061 C CA . TYR A 1 401 ? -5.355 -13.195 -9.984 1 93.44 401 TYR A CA 1
ATOM 3062 C C . TYR A 1 401 ? -5.379 -13.594 -8.516 1 93.44 401 TYR A C 1
ATOM 3064 O O . TYR A 1 401 ? -5.668 -14.75 -8.188 1 93.44 401 TYR A O 1
ATOM 3072 N N . ILE A 1 402 ? -5 -12.711 -7.688 1 95.25 402 ILE A N 1
ATOM 3073 C CA . ILE A 1 402 ? -5.043 -12.922 -6.242 1 95.25 402 ILE A CA 1
ATOM 3074 C C . ILE A 1 402 ? -6.074 -11.992 -5.613 1 95.25 402 ILE A C 1
ATOM 3076 O O . ILE A 1 402 ? -7.258 -12.328 -5.543 1 95.25 402 ILE A O 1
ATOM 3080 N N . ASN A 1 403 ? -5.66 -10.742 -5.301 1 97.5 403 ASN A N 1
ATOM 3081 C CA . ASN A 1 403 ? -6.609 -9.789 -4.738 1 97.5 403 ASN A CA 1
ATOM 3082 C C . ASN A 1 403 ? -7.652 -9.359 -5.77 1 97.5 403 ASN A C 1
ATOM 3084 O O . ASN A 1 403 ? -8.82 -9.156 -5.43 1 97.5 403 ASN A O 1
ATOM 3088 N N . GLY A 1 404 ? -7.215 -9.211 -6.992 1 95.25 404 GLY A N 1
ATOM 3089 C CA . GLY A 1 404 ? -8.141 -8.852 -8.055 1 95.25 404 GLY A CA 1
ATOM 3090 C C . GLY A 1 404 ? -9.234 -9.883 -8.266 1 95.25 404 GLY A C 1
ATOM 3091 O O . GLY A 1 404 ? -10.375 -9.531 -8.555 1 95.25 404 GLY A O 1
ATOM 3092 N N . TYR A 1 405 ? -8.867 -11.156 -8.125 1 93.19 405 TYR A N 1
ATOM 3093 C CA . TYR A 1 405 ? -9.852 -12.234 -8.25 1 93.19 405 TYR A CA 1
ATOM 3094 C C . TYR A 1 405 ? -10.938 -12.102 -7.191 1 93.19 405 TYR A C 1
ATOM 3096 O O . TYR A 1 405 ? -12.125 -12.211 -7.496 1 93.19 405 TYR A O 1
ATOM 3104 N N . LEU A 1 406 ? -10.562 -11.844 -5.973 1 94.25 406 LEU A N 1
ATOM 3105 C CA . LEU A 1 406 ? -11.5 -11.656 -4.875 1 94.25 406 LEU A CA 1
ATOM 3106 C C . LEU A 1 406 ? -12.383 -10.43 -5.117 1 94.25 406 LEU A C 1
ATOM 3108 O O . LEU A 1 406 ? -13.586 -10.461 -4.852 1 94.25 406 LEU A O 1
ATOM 3112 N N . GLY A 1 407 ? -11.734 -9.336 -5.609 1 94.75 407 GLY A N 1
ATOM 3113 C CA . GLY A 1 407 ? -12.492 -8.148 -5.957 1 94.75 407 GLY A CA 1
ATOM 3114 C C . GLY A 1 407 ? -13.531 -8.398 -7.035 1 94.75 407 GLY A C 1
ATOM 3115 O O . GLY A 1 407 ? -14.656 -7.898 -6.953 1 94.75 407 GLY A O 1
ATOM 3116 N N . GLU A 1 408 ? -13.156 -9.156 -8.062 1 91.81 408 GLU A N 1
ATOM 3117 C CA . GLU A 1 408 ? -14.07 -9.484 -9.148 1 91.81 408 GLU A CA 1
ATOM 3118 C C . GLU A 1 408 ? -15.25 -10.32 -8.648 1 91.81 408 GLU A C 1
ATOM 3120 O O . GLU A 1 408 ? -16.391 -10.078 -9.039 1 91.81 408 GLU A O 1
ATOM 3125 N N . LEU A 1 409 ? -14.961 -11.312 -7.867 1 89 409 LEU A N 1
ATOM 3126 C CA . LEU A 1 409 ? -16.031 -12.109 -7.27 1 89 409 LEU A CA 1
ATOM 3127 C C . LEU A 1 409 ? -16.953 -11.242 -6.418 1 89 409 LEU A C 1
ATOM 3129 O O . LEU A 1 409 ? -18.172 -11.43 -6.434 1 89 409 LEU A O 1
ATOM 3133 N N . GLY A 1 410 ? -16.344 -10.352 -5.617 1 93 410 GLY A N 1
ATOM 3134 C CA . GLY A 1 410 ? -17.141 -9.43 -4.82 1 93 410 GLY A CA 1
ATOM 3135 C C . GLY A 1 410 ? -18.109 -8.609 -5.652 1 93 410 GLY A C 1
ATOM 3136 O O . GLY A 1 410 ? -19.281 -8.5 -5.309 1 93 410 GLY A O 1
ATOM 3137 N N . ARG A 1 411 ? -17.672 -8.047 -6.703 1 92.31 411 ARG A N 1
ATOM 3138 C CA . ARG A 1 411 ? -18.516 -7.254 -7.594 1 92.31 411 ARG A CA 1
ATOM 3139 C C . ARG A 1 411 ? -19.641 -8.102 -8.18 1 92.31 411 ARG A C 1
ATOM 3141 O O . ARG A 1 411 ? -20.781 -7.645 -8.289 1 92.31 411 ARG A O 1
ATOM 3148 N N . ALA A 1 412 ? -19.312 -9.328 -8.531 1 86.12 412 ALA A N 1
ATOM 3149 C CA . ALA A 1 412 ? -20.297 -10.227 -9.117 1 86.12 412 ALA A CA 1
ATOM 3150 C C . ALA A 1 412 ? -21.438 -10.508 -8.141 1 86.12 412 ALA A C 1
ATOM 3152 O O . ALA A 1 412 ? -22.594 -10.664 -8.539 1 86.12 412 ALA A O 1
ATOM 3153 N N . TYR A 1 413 ? -21.156 -10.539 -6.898 1 88.25 413 TYR A N 1
ATOM 3154 C CA . TYR A 1 413 ? -22.141 -10.922 -5.898 1 88.25 413 TYR A CA 1
ATOM 3155 C C . TYR A 1 413 ? -22.609 -9.711 -5.098 1 88.25 413 TYR A C 1
ATOM 3157 O O . TYR A 1 413 ? -23.328 -9.852 -4.113 1 88.25 413 TYR A O 1
ATOM 3165 N N . GLY A 1 414 ? -22.062 -8.578 -5.477 1 92.44 414 GLY A N 1
ATOM 3166 C CA . GLY A 1 414 ? -22.469 -7.355 -4.809 1 92.44 414 GLY A CA 1
ATOM 3167 C C . GLY A 1 414 ? -21.875 -7.211 -3.42 1 92.44 414 GLY A C 1
ATOM 3168 O O . GLY A 1 414 ? -22.5 -6.613 -2.535 1 92.44 414 GLY A O 1
ATOM 3169 N N . ILE A 1 415 ? -20.844 -7.832 -3.096 1 93.94 415 ILE A N 1
ATOM 3170 C CA . ILE A 1 415 ? -20.141 -7.738 -1.821 1 93.94 415 ILE A CA 1
ATOM 3171 C C . ILE A 1 415 ? -18.953 -6.781 -1.956 1 93.94 415 ILE A C 1
ATOM 3173 O O . ILE A 1 415 ? -18.047 -7.027 -2.74 1 93.94 415 ILE A O 1
ATOM 3177 N N . PRO A 1 416 ? -18.906 -5.633 -1.176 1 95 416 PRO A N 1
ATOM 3178 C CA . PRO A 1 416 ? -17.781 -4.703 -1.273 1 95 416 PRO A CA 1
ATOM 3179 C C . PRO A 1 416 ? -16.469 -5.312 -0.79 1 95 416 PRO A C 1
ATOM 3181 O O . PRO A 1 416 ? -16.453 -6.027 0.215 1 95 416 PRO A O 1
ATOM 3184 N N . THR A 1 417 ? -15.43 -5.133 -1.567 1 97.31 417 THR A N 1
ATOM 3185 C CA . THR A 1 417 ? -14.094 -5.586 -1.189 1 97.31 417 THR A CA 1
ATOM 3186 C C . THR A 1 417 ? -13.094 -4.441 -1.281 1 97.31 417 THR A C 1
ATOM 3188 O O . THR A 1 417 ? -12.078 -4.551 -1.974 1 97.31 417 THR A O 1
ATOM 3191 N N . PRO A 1 418 ? -13.281 -3.412 -0.505 1 96.69 418 PRO A N 1
ATOM 3192 C CA . PRO A 1 418 ? -12.445 -2.219 -0.657 1 96.69 418 PRO A CA 1
ATOM 3193 C C . PRO A 1 418 ? -10.977 -2.484 -0.354 1 96.69 418 PRO A C 1
ATOM 3195 O O . PRO A 1 418 ? -10.094 -1.91 -1.001 1 96.69 418 PRO A O 1
ATOM 3198 N N . ALA A 1 419 ? -10.688 -3.289 0.637 1 96.94 419 ALA A N 1
ATOM 3199 C CA . ALA A 1 419 ? -9.297 -3.564 0.98 1 96.94 419 ALA A CA 1
ATOM 3200 C C . ALA A 1 419 ? -8.586 -4.289 -0.158 1 96.94 419 ALA A C 1
ATOM 3202 O O . ALA A 1 419 ? -7.469 -3.924 -0.533 1 96.94 419 ALA A O 1
ATOM 3203 N N . ASN A 1 420 ? -9.219 -5.324 -0.712 1 98 420 ASN A N 1
ATOM 3204 C CA . ASN A 1 420 ? -8.641 -6.055 -1.833 1 98 420 ASN A CA 1
ATOM 3205 C C . ASN A 1 420 ? -8.477 -5.164 -3.061 1 98 420 ASN A C 1
ATOM 3207 O O . ASN A 1 420 ? -7.469 -5.25 -3.766 1 98 420 ASN A O 1
ATOM 3211 N N . ASP A 1 421 ? -9.453 -4.344 -3.301 1 97.44 421 ASP A N 1
ATOM 3212 C CA . ASP A 1 421 ? -9.391 -3.438 -4.441 1 97.44 421 ASP A CA 1
ATOM 3213 C C . ASP A 1 421 ? -8.242 -2.443 -4.289 1 97.44 421 ASP A C 1
ATOM 3215 O O . ASP A 1 421 ? -7.508 -2.186 -5.246 1 97.44 421 ASP A O 1
ATOM 3219 N N . LEU A 1 422 ? -8.141 -1.905 -3.135 1 97 422 LEU A N 1
ATOM 3220 C CA . LEU A 1 422 ? -7.09 -0.924 -2.885 1 97 422 LEU A CA 1
ATOM 3221 C C . LEU A 1 422 ? -5.711 -1.546 -3.072 1 97 422 LEU A C 1
ATOM 3223 O O . LEU A 1 422 ? -4.836 -0.948 -3.701 1 97 422 LEU A O 1
ATOM 3227 N N . LEU A 1 423 ? -5.477 -2.703 -2.51 1 98.25 423 LEU A N 1
ATOM 3228 C CA . LEU A 1 423 ? -4.195 -3.387 -2.666 1 98.25 423 LEU A CA 1
ATOM 3229 C C . LEU A 1 423 ? -3.9 -3.658 -4.137 1 98.25 423 LEU A C 1
ATOM 3231 O O . LEU A 1 423 ? -2.756 -3.539 -4.574 1 98.25 423 LEU A O 1
ATOM 3235 N N . THR A 1 424 ? -4.941 -4.074 -4.863 1 97.75 424 THR A N 1
ATOM 3236 C CA . THR A 1 424 ? -4.777 -4.344 -6.289 1 97.75 424 THR A CA 1
ATOM 3237 C C . THR A 1 424 ? -4.27 -3.102 -7.02 1 97.75 424 THR A C 1
ATOM 3239 O O . THR A 1 424 ? -3.297 -3.174 -7.773 1 97.75 424 THR A O 1
ATOM 3242 N N . HIS A 1 425 ? -4.844 -1.977 -6.734 1 96.75 425 HIS A N 1
ATOM 3243 C CA . HIS A 1 425 ? -4.465 -0.737 -7.406 1 96.75 425 HIS A CA 1
ATOM 3244 C C . HIS A 1 425 ? -3.066 -0.291 -6.988 1 96.75 425 HIS A C 1
ATOM 3246 O O . HIS A 1 425 ? -2.275 0.153 -7.824 1 96.75 425 HIS A O 1
ATOM 3252 N N . LEU A 1 426 ? -2.758 -0.371 -5.707 1 97.56 426 LEU A N 1
ATOM 3253 C CA . LEU A 1 426 ? -1.458 0.061 -5.207 1 97.56 426 LEU A CA 1
ATOM 3254 C C . LEU A 1 426 ? -0.336 -0.768 -5.824 1 97.56 426 LEU A C 1
ATOM 3256 O O . LEU A 1 426 ? 0.685 -0.222 -6.25 1 97.56 426 LEU A O 1
ATOM 3260 N N . VAL A 1 427 ? -0.53 -2.094 -5.863 1 97.31 427 VAL A N 1
ATOM 3261 C CA . VAL A 1 427 ? 0.502 -2.979 -6.391 1 97.31 427 VAL A CA 1
ATOM 3262 C C . VAL A 1 427 ? 0.669 -2.738 -7.891 1 97.31 427 VAL A C 1
ATOM 3264 O O . VAL A 1 427 ? 1.789 -2.762 -8.406 1 97.31 427 VAL A O 1
ATOM 3267 N N . LYS A 1 428 ? -0.427 -2.553 -8.602 1 95.5 428 LYS A N 1
ATOM 3268 C CA . LYS A 1 428 ? -0.338 -2.254 -10.031 1 95.5 428 LYS A CA 1
ATOM 3269 C C . LYS A 1 428 ? 0.448 -0.968 -10.273 1 95.5 428 LYS A C 1
ATOM 3271 O O . LYS A 1 428 ? 1.277 -0.905 -11.18 1 95.5 428 LYS A O 1
ATOM 3276 N N . LEU A 1 429 ? 0.212 0.053 -9.453 1 94.31 429 LEU A N 1
ATOM 3277 C CA . LEU A 1 429 ? 0.943 1.311 -9.57 1 94.31 429 LEU A CA 1
ATOM 3278 C C . LEU A 1 429 ? 2.432 1.098 -9.32 1 94.31 429 LEU A C 1
ATOM 3280 O O . LEU A 1 429 ? 3.27 1.602 -10.078 1 94.31 429 LEU A O 1
ATOM 3284 N N . LYS A 1 430 ? 2.723 0.396 -8.289 1 94.75 430 LYS A N 1
ATOM 3285 C CA . LYS A 1 430 ? 4.117 0.169 -7.926 1 94.75 430 LYS A CA 1
ATOM 3286 C C . LYS A 1 430 ? 4.84 -0.639 -9 1 94.75 430 LYS A C 1
ATOM 3288 O O . LYS A 1 430 ? 6.004 -0.37 -9.312 1 94.75 430 LYS A O 1
ATOM 3293 N N . ALA A 1 431 ? 4.125 -1.681 -9.562 1 92.25 431 ALA A N 1
ATOM 3294 C CA . ALA A 1 431 ? 4.715 -2.529 -10.594 1 92.25 431 ALA A CA 1
ATOM 3295 C C . ALA A 1 431 ? 5 -1.732 -11.859 1 92.25 431 ALA A C 1
ATOM 3297 O O . ALA A 1 431 ? 6.012 -1.959 -12.531 1 92.25 431 ALA A O 1
ATOM 3298 N N . GLN A 1 432 ? 4.164 -0.825 -12.203 1 84.88 432 GLN A N 1
ATOM 3299 C CA . GLN A 1 432 ? 4.316 -0.012 -13.406 1 84.88 432 GLN A CA 1
ATOM 3300 C C . GLN A 1 432 ? 5.461 0.986 -13.258 1 84.88 432 GLN A C 1
ATOM 3302 O O . GLN A 1 432 ? 6.168 1.282 -14.227 1 84.88 432 GLN A O 1
ATOM 3307 N N . ARG A 1 433 ? 5.648 1.55 -12.141 1 76.44 433 ARG A N 1
ATOM 3308 C CA . ARG A 1 433 ? 6.688 2.537 -11.875 1 76.44 433 ARG A CA 1
ATOM 3309 C C . ARG A 1 433 ? 8.078 1.931 -12.039 1 76.44 433 ARG A C 1
ATOM 3311 O O . ARG A 1 433 ? 8.977 2.561 -12.609 1 76.44 433 ARG A O 1
ATOM 3318 N N . THR A 1 434 ? 8.203 0.834 -11.586 1 65.56 434 THR A N 1
ATOM 3319 C CA . THR A 1 434 ? 9.523 0.218 -11.57 1 65.56 434 THR A CA 1
ATOM 3320 C C . THR A 1 434 ? 10.023 -0.05 -12.984 1 65.56 434 THR A C 1
ATOM 3322 O O . THR A 1 434 ? 11.227 -0.18 -13.219 1 65.56 434 THR A O 1
ATOM 3325 N N . THR A 1 435 ? 9.109 -0.187 -14 1 59.03 435 THR A N 1
ATOM 3326 C CA . THR A 1 435 ? 9.562 -0.47 -15.359 1 59.03 435 THR A CA 1
ATOM 3327 C C . THR A 1 435 ? 9.68 0.818 -16.172 1 59.03 435 THR A C 1
ATOM 3329 O O . THR A 1 435 ? 10.258 0.821 -17.25 1 59.03 435 THR A O 1
ATOM 3332 N N . GLY A 1 436 ? 9.523 2.107 -15.547 1 55.25 436 GLY A N 1
ATOM 3333 C CA . GLY A 1 436 ? 9.57 3.348 -16.312 1 55.25 436 GLY A CA 1
ATOM 3334 C C . GLY A 1 436 ? 8.453 3.477 -17.312 1 55.25 436 GLY A C 1
ATOM 3335 O O . GLY A 1 436 ? 8.469 4.375 -18.156 1 55.25 436 GLY A O 1
ATOM 3336 N N . SER A 1 437 ? 7.699 2.559 -17.656 1 43.94 437 SER A N 1
ATOM 3337 C CA . SER A 1 437 ? 6.703 2.566 -18.734 1 43.94 437 SER A CA 1
ATOM 3338 C C . SER A 1 437 ? 5.562 3.525 -18.422 1 43.94 437 SER A C 1
ATOM 3340 O O . SER A 1 437 ? 4.41 3.266 -18.781 1 43.94 437 SER A O 1
ATOM 3342 N N . TRP A 1 438 ? 5.828 4.41 -17.5 1 43.12 438 TRP A N 1
ATOM 3343 C CA . TRP A 1 438 ? 4.809 5.434 -17.297 1 43.12 438 TRP A CA 1
ATOM 3344 C C . TRP A 1 438 ? 4.688 6.324 -18.531 1 43.12 438 TRP A C 1
ATOM 3346 O O . TRP A 1 438 ? 5.691 6.855 -19.016 1 43.12 438 TRP A O 1
ATOM 3356 N N . GLN A 1 439 ? 3.945 6.082 -19.469 1 35.75 439 GLN A N 1
ATOM 3357 C CA . GLN A 1 439 ? 3.734 7.066 -20.516 1 35.75 439 GLN A CA 1
ATOM 3358 C C . GLN A 1 439 ? 3.41 8.438 -19.938 1 35.75 439 GLN A C 1
ATOM 3360 O O . GLN A 1 439 ? 2.322 8.648 -19.391 1 35.75 439 GLN A O 1
ATOM 3365 N N . VAL A 1 440 ? 4.312 9.156 -19.344 1 35.25 440 VAL A N 1
ATOM 3366 C CA . VAL A 1 440 ? 3.994 10.562 -19.141 1 35.25 440 VAL A CA 1
ATOM 3367 C C . VAL A 1 440 ? 3.561 11.195 -20.453 1 35.25 440 VAL A C 1
ATOM 3369 O O . VAL A 1 440 ? 4.297 11.148 -21.453 1 35.25 440 VAL A O 1
ATOM 3372 N N . PRO A 1 441 ? 2.285 11.422 -20.641 1 27.06 441 PRO A N 1
ATOM 3373 C CA . PRO A 1 441 ? 2.094 12.133 -21.906 1 27.06 441 PRO A CA 1
ATOM 3374 C C . PRO A 1 441 ? 3.068 13.289 -22.094 1 27.06 441 PRO A C 1
ATOM 3376 O O . PRO A 1 441 ? 3.484 13.914 -21.109 1 27.06 441 PRO A O 1
ATOM 3379 N N . SER A 1 442 ? 3.93 13.18 -23.141 1 26.19 442 SER A N 1
ATOM 3380 C CA . SER A 1 442 ? 4.625 14.383 -23.578 1 26.19 442 SER A CA 1
ATOM 3381 C C . SER A 1 442 ? 3.791 15.633 -23.312 1 26.19 442 SER A C 1
ATOM 3383 O O . SER A 1 442 ? 2.646 15.727 -23.766 1 26.19 442 SER A O 1
ATOM 3385 N N . MET A 1 443 ? 4.035 16.219 -22.203 1 22.77 443 MET A N 1
ATOM 3386 C CA . MET A 1 443 ? 3.555 17.594 -22.328 1 22.77 443 MET A CA 1
ATOM 3387 C C . MET A 1 443 ? 4.156 18.281 -23.547 1 22.77 443 MET A C 1
ATOM 3389 O O . MET A 1 443 ? 5.352 18.141 -23.812 1 22.77 443 MET A O 1
ATOM 3393 N N . MET B 1 1 ? 7.895 41.5 23.031 1 94.62 1 MET B N 1
ATOM 3394 C CA . MET B 1 1 ? 7.176 40.281 22.734 1 94.62 1 MET B CA 1
ATOM 3395 C C . MET B 1 1 ? 8.141 39.125 22.531 1 94.62 1 MET B C 1
ATOM 3397 O O . MET B 1 1 ? 9.18 39.281 21.891 1 94.62 1 MET B O 1
ATOM 3401 N N . HIS B 1 2 ? 7.879 38 23.188 1 96.19 2 HIS B N 1
ATOM 3402 C CA . HIS B 1 2 ? 8.719 36.812 23.047 1 96.19 2 HIS B CA 1
ATOM 3403 C C . HIS B 1 2 ? 8.047 35.781 22.172 1 96.19 2 HIS B C 1
ATOM 3405 O O . HIS B 1 2 ? 7.074 35.156 22.578 1 96.19 2 HIS B O 1
ATOM 3411 N N . VAL B 1 3 ? 8.625 35.594 20.969 1 98 3 VAL B N 1
ATOM 3412 C CA . VAL B 1 3 ? 8.102 34.625 20 1 98 3 VAL B CA 1
ATOM 3413 C C . VAL B 1 3 ? 8.914 33.344 20.062 1 98 3 VAL B C 1
ATOM 3415 O O . VAL B 1 3 ? 10.148 33.375 20.016 1 98 3 VAL B O 1
ATOM 3418 N N . HIS B 1 4 ? 8.211 32.281 20.203 1 97.94 4 HIS B N 1
ATOM 3419 C CA . HIS B 1 4 ? 8.844 30.969 20.281 1 97.94 4 HIS B CA 1
ATOM 3420 C C . HIS B 1 4 ? 8.445 30.094 19.094 1 97.94 4 HIS B C 1
ATOM 3422 O O . HIS B 1 4 ? 7.293 30.125 18.656 1 97.94 4 HIS B O 1
ATOM 3428 N N . VAL B 1 5 ? 9.367 29.359 18.531 1 97.62 5 VAL B N 1
ATOM 3429 C CA . VAL B 1 5 ? 9.109 28.391 17.484 1 97.62 5 VAL B CA 1
ATOM 3430 C C . VAL B 1 5 ? 9.453 26.984 17.969 1 97.62 5 VAL B C 1
ATOM 3432 O O . VAL B 1 5 ? 10.594 26.719 18.359 1 97.62 5 VAL B O 1
ATOM 3435 N N . LEU B 1 6 ? 8.438 26.188 18 1 96.06 6 LEU B N 1
ATOM 3436 C CA . LEU B 1 6 ? 8.586 24.797 18.422 1 96.06 6 LEU B CA 1
ATOM 3437 C C . LEU B 1 6 ? 8.68 23.875 17.219 1 96.06 6 LEU B C 1
ATOM 3439 O O . LEU B 1 6 ? 7.691 23.672 16.516 1 96.06 6 LEU B O 1
ATOM 3443 N N . GLY B 1 7 ? 9.812 23.328 16.953 1 92.75 7 GLY B N 1
ATOM 3444 C CA . GLY B 1 7 ? 10.062 22.516 15.781 1 92.75 7 GLY B CA 1
ATOM 3445 C C . GLY B 1 7 ? 10.812 23.25 14.688 1 92.75 7 GLY B C 1
ATOM 3446 O O . GLY B 1 7 ? 10.219 24.047 13.945 1 92.75 7 GLY B O 1
ATOM 3447 N N . VAL B 1 8 ? 12.047 22.922 14.562 1 92 8 VAL B N 1
ATOM 3448 C CA . VAL B 1 8 ? 12.891 23.594 13.586 1 92 8 VAL B CA 1
ATOM 3449 C C . VAL B 1 8 ? 13.172 22.656 12.406 1 92 8 VAL B C 1
ATOM 3451 O O . VAL B 1 8 ? 14.328 22.406 12.07 1 92 8 VAL B O 1
ATOM 3454 N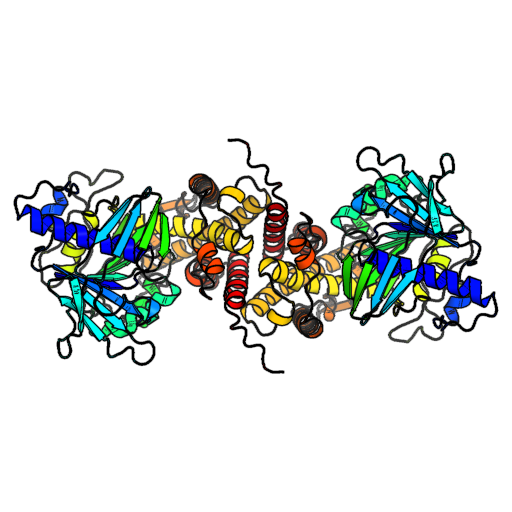 N . GLY B 1 9 ? 12.117 22.125 11.875 1 90.56 9 GLY B N 1
ATOM 3455 C CA . GLY B 1 9 ? 12.164 21.422 10.602 1 90.56 9 GLY B CA 1
ATOM 3456 C C . GLY B 1 9 ? 12.102 22.359 9.406 1 90.56 9 GLY B C 1
ATOM 3457 O O . GLY B 1 9 ? 12.531 23.516 9.484 1 90.56 9 GLY B O 1
ATOM 3458 N N . ALA B 1 10 ? 11.641 21.859 8.32 1 90.94 10 ALA B N 1
ATOM 3459 C CA . ALA B 1 10 ? 11.609 22.656 7.09 1 90.94 10 ALA B CA 1
ATOM 3460 C C . ALA B 1 10 ? 10.711 23.875 7.25 1 90.94 10 ALA B C 1
ATOM 3462 O O . ALA B 1 10 ? 11.125 25 6.961 1 90.94 10 ALA B O 1
ATOM 3463 N N . LEU B 1 11 ? 9.516 23.641 7.723 1 93.12 11 LEU B N 1
ATOM 3464 C CA . LEU B 1 11 ? 8.562 24.734 7.871 1 93.12 11 LEU B CA 1
ATOM 3465 C C . LEU B 1 11 ? 8.969 25.656 9.016 1 93.12 11 LEU B C 1
ATOM 3467 O O . LEU B 1 11 ? 8.82 26.875 8.914 1 93.12 11 LEU B O 1
ATOM 3471 N N . GLY B 1 12 ? 9.383 25.047 10.109 1 95.94 12 GLY B N 1
ATOM 3472 C CA . GLY B 1 12 ? 9.852 25.859 11.219 1 95.94 12 GLY B CA 1
ATOM 3473 C C . GLY B 1 12 ? 11.008 26.766 10.852 1 95.94 12 GLY B C 1
ATOM 3474 O O . GLY B 1 12 ? 11.031 27.938 11.242 1 95.94 12 GLY B O 1
ATOM 3475 N N . THR B 1 13 ? 11.93 26.234 10.109 1 95.81 13 THR B N 1
ATOM 3476 C CA . THR B 1 13 ? 13.062 27.016 9.641 1 95.81 13 THR B CA 1
ATOM 3477 C C . THR B 1 13 ? 12.594 28.141 8.711 1 95.81 13 THR B C 1
ATOM 3479 O O . THR B 1 13 ? 13.07 29.266 8.805 1 95.81 13 THR B O 1
ATOM 3482 N N . LEU B 1 14 ? 11.664 27.828 7.871 1 96.56 14 LEU B N 1
ATOM 3483 C CA . LEU B 1 14 ? 11.125 28.812 6.949 1 96.56 14 LEU B CA 1
ATOM 3484 C C . LEU B 1 14 ? 10.5 29.984 7.707 1 96.56 14 LEU B C 1
ATOM 3486 O O . LEU B 1 14 ? 10.836 31.141 7.457 1 96.56 14 LEU B O 1
ATOM 3490 N N . VAL B 1 15 ? 9.672 29.719 8.633 1 97.44 15 VAL B N 1
ATOM 3491 C CA . VAL B 1 15 ? 8.922 30.734 9.352 1 97.44 15 VAL B CA 1
ATOM 3492 C C . VAL B 1 15 ? 9.852 31.5 10.297 1 97.44 15 VAL B C 1
ATOM 3494 O O . VAL B 1 15 ? 9.812 32.719 10.352 1 97.44 15 VAL B O 1
ATOM 3497 N N . ALA B 1 16 ? 10.703 30.781 11.031 1 97.75 16 ALA B N 1
ATOM 3498 C CA . ALA B 1 16 ? 11.609 31.406 12 1 97.75 16 ALA B CA 1
ATOM 3499 C C . ALA B 1 16 ? 12.57 32.375 11.305 1 97.75 16 ALA B C 1
ATOM 3501 O O . ALA B 1 16 ? 12.828 33.469 11.805 1 97.75 16 ALA B O 1
ATOM 3502 N N . THR B 1 17 ? 13.094 31.938 10.188 1 97.12 17 THR B N 1
ATOM 3503 C CA . THR B 1 17 ? 14.039 32.781 9.453 1 97.12 17 THR B CA 1
ATOM 3504 C C . THR B 1 17 ? 13.367 34.031 8.961 1 97.12 17 THR B C 1
ATOM 3506 O O . THR B 1 17 ? 13.938 35.125 9.07 1 97.12 17 THR B O 1
ATOM 3509 N N . HIS B 1 18 ? 12.219 33.938 8.445 1 97.06 18 HIS B N 1
ATOM 3510 C CA . HIS B 1 18 ? 11.508 35.125 7.945 1 97.06 18 HIS B CA 1
ATOM 3511 C C . HIS B 1 18 ? 11.078 36.031 9.086 1 97.06 18 HIS B C 1
ATOM 3513 O O . HIS B 1 18 ? 11.07 37.25 8.93 1 97.06 18 HIS B O 1
ATOM 3519 N N . LEU B 1 19 ? 10.664 35.438 10.188 1 96.88 19 LEU B N 1
ATOM 3520 C CA . LEU B 1 19 ? 10.32 36.25 11.352 1 96.88 19 LEU B CA 1
ATOM 3521 C C . LEU B 1 19 ? 11.531 37.062 11.828 1 96.88 19 LEU B C 1
ATOM 3523 O O . LEU B 1 19 ? 11.414 38.25 12.102 1 96.88 19 LEU B O 1
ATOM 3527 N N . ARG B 1 20 ? 12.633 36.406 11.922 1 95.38 20 ARG B N 1
ATOM 3528 C CA . ARG B 1 20 ? 13.859 37.062 12.359 1 95.38 20 ARG B CA 1
ATOM 3529 C C . ARG B 1 20 ? 14.266 38.156 11.383 1 95.38 20 ARG B C 1
ATOM 3531 O O . ARG B 1 20 ? 14.68 39.25 11.805 1 95.38 20 ARG B O 1
ATOM 3538 N N . ALA B 1 21 ? 14.18 37.812 10.164 1 94.5 21 ALA B N 1
ATOM 3539 C CA . ALA B 1 21 ? 14.508 38.812 9.141 1 94.5 21 ALA B CA 1
ATOM 3540 C C . ALA B 1 21 ? 13.594 40.031 9.25 1 94.5 21 ALA B C 1
ATOM 3542 O O . ALA B 1 21 ? 14.055 41.156 9.094 1 94.5 21 ALA B O 1
ATOM 3543 N N . SER B 1 22 ? 12.352 39.781 9.406 1 93.19 22 SER B N 1
ATOM 3544 C CA . SER B 1 22 ? 11.398 40.875 9.562 1 93.19 22 SER B CA 1
ATOM 3545 C C . SER B 1 22 ? 11.758 41.75 10.742 1 93.19 22 SER B C 1
ATOM 3547 O O . SER B 1 22 ? 11.75 42.969 10.625 1 93.19 22 SER B O 1
ATOM 3549 N N . VAL B 1 23 ? 12.07 41.188 11.883 1 91.69 23 VAL B N 1
ATOM 3550 C CA . VAL B 1 23 ? 12.43 41.906 13.086 1 91.69 23 VAL B CA 1
ATOM 3551 C C . VAL B 1 23 ? 13.711 42.719 12.836 1 91.69 23 VAL B C 1
ATOM 3553 O O . VAL B 1 23 ? 13.797 43.906 13.188 1 91.69 23 VAL B O 1
ATOM 3556 N N . ARG B 1 24 ? 14.695 42.062 12.242 1 90.06 24 ARG B N 1
ATOM 3557 C CA . ARG B 1 24 ? 15.977 42.719 11.953 1 90.06 24 ARG B CA 1
ATOM 3558 C C . ARG B 1 24 ? 15.781 43.906 11.031 1 90.06 24 ARG B C 1
ATOM 3560 O O . ARG B 1 24 ? 16.344 44.969 11.273 1 90.06 24 ARG B O 1
ATOM 3567 N N . GLN B 1 25 ? 15.055 43.75 10.008 1 89.62 25 GLN B N 1
ATOM 3568 C CA . GLN B 1 25 ? 14.828 44.812 9.039 1 89.62 25 GLN B CA 1
ATOM 3569 C C . GLN B 1 25 ? 14.133 46 9.68 1 89.62 25 GLN B C 1
ATOM 3571 O O . GLN B 1 25 ? 14.438 47.156 9.344 1 89.62 25 GLN B O 1
ATOM 3576 N N . ARG B 1 26 ? 13.242 45.75 10.516 1 88.38 26 ARG B N 1
ATOM 3577 C CA . ARG B 1 26 ? 12.516 46.812 11.188 1 88.38 26 ARG B CA 1
ATOM 3578 C C . ARG B 1 26 ? 13.406 47.562 12.188 1 88.38 26 ARG B C 1
ATOM 3580 O O . ARG B 1 26 ? 13.219 48.75 12.445 1 88.38 26 ARG B O 1
ATOM 3587 N N . LEU B 1 27 ? 14.352 46.812 12.781 1 86.19 27 LEU B N 1
ATOM 3588 C CA . LEU B 1 27 ? 15.312 47.406 13.688 1 86.19 27 LEU B CA 1
ATOM 3589 C C . LEU B 1 27 ? 16.266 48.344 12.93 1 86.19 27 LEU B C 1
ATOM 3591 O O . LEU B 1 27 ? 16.703 49.375 13.453 1 86.19 27 LEU B O 1
ATOM 3595 N N . MET B 1 28 ? 16.609 47.875 11.695 1 78.94 28 MET B N 1
ATOM 3596 C CA . MET B 1 28 ? 17.531 48.656 10.883 1 78.94 28 MET B CA 1
ATOM 3597 C C . MET B 1 28 ? 16.844 49.906 10.328 1 78.94 28 MET B C 1
ATOM 3599 O O . MET B 1 28 ? 17.484 50.906 10.062 1 78.94 28 MET B O 1
ATOM 3603 N N . GLN B 1 29 ? 15.609 49.719 9.641 1 63.84 29 GLN B N 1
ATOM 3604 C CA . GLN B 1 29 ? 14.883 50.875 9.133 1 63.84 29 GLN B CA 1
ATOM 3605 C C . GLN B 1 29 ? 14.859 52 10.164 1 63.84 29 GLN B C 1
ATOM 3607 O O . GLN B 1 29 ? 14.898 53.188 9.805 1 63.84 29 GLN B O 1
ATOM 3612 N N . VAL B 1 30 ? 14.602 51.5 11.281 1 49.06 30 VAL B N 1
ATOM 3613 C CA . VAL B 1 30 ? 14.742 52.531 12.281 1 49.06 30 VAL B CA 1
ATOM 3614 C C . VAL B 1 30 ? 16.141 53.156 12.203 1 49.06 30 VAL B C 1
ATOM 3616 O O . VAL B 1 30 ? 16.312 54.344 12.461 1 49.06 30 VAL B O 1
ATOM 3619 N N . SER B 1 31 ? 17.031 52.156 11.523 1 44.81 31 SER B N 1
ATOM 3620 C CA . SER B 1 31 ? 18.359 52.656 11.227 1 44.81 31 SER B CA 1
ATOM 3621 C C . SER B 1 31 ? 18.531 52.906 9.734 1 44.81 31 SER B C 1
ATOM 3623 O O . SER B 1 31 ? 18 52.188 8.906 1 44.81 31 SER B O 1
ATOM 3625 N N . ARG B 1 32 ? 18.672 53.969 9.016 1 48.66 32 ARG B N 1
ATOM 3626 C CA . ARG B 1 32 ? 18.766 54.594 7.699 1 48.66 32 ARG B CA 1
ATOM 3627 C C . ARG B 1 32 ? 19.188 53.594 6.641 1 48.66 32 ARG B C 1
ATOM 3629 O O . ARG B 1 32 ? 19.688 53.969 5.578 1 48.66 32 ARG B O 1
ATOM 3636 N N . SER B 1 33 ? 19.172 52.188 6.891 1 42.47 33 SER B N 1
ATOM 3637 C CA . SER B 1 33 ? 19.891 51.438 5.867 1 42.47 33 SER B CA 1
ATOM 3638 C C . SER B 1 33 ? 18.969 50.969 4.77 1 42.47 33 SER B C 1
ATOM 3640 O O . SER B 1 33 ? 17.766 50.75 5.004 1 42.47 33 SER B O 1
ATOM 3642 N N . ARG B 1 34 ? 19.234 50.906 3.246 1 41.81 34 ARG B N 1
ATOM 3643 C CA . ARG B 1 34 ? 18.734 50.656 1.898 1 41.81 34 ARG B CA 1
ATOM 3644 C C . ARG B 1 34 ? 18.312 49.219 1.73 1 41.81 34 ARG B C 1
ATOM 3646 O O . ARG B 1 34 ? 18.344 48.656 0.624 1 41.81 34 ARG B O 1
ATOM 3653 N N . VAL B 1 35 ? 18.141 48.344 2.666 1 44.12 35 VAL B N 1
ATOM 3654 C CA . VAL B 1 35 ? 17.906 46.938 2.346 1 44.12 35 VAL B CA 1
ATOM 3655 C C . VAL B 1 35 ? 16.469 46.75 1.893 1 44.12 35 VAL B C 1
ATOM 3657 O O . VAL B 1 35 ? 15.578 47.5 2.293 1 44.12 35 VAL B O 1
ATOM 3660 N N . SER B 1 36 ? 16.312 46.031 0.704 1 47.56 36 SER B N 1
ATOM 3661 C CA . SER B 1 36 ? 15.047 45.625 0.1 1 47.56 36 SER B CA 1
ATOM 3662 C C . SER B 1 36 ? 14.039 45.219 1.161 1 47.56 36 SER B C 1
ATOM 3664 O O . SER B 1 36 ? 14.32 44.312 1.96 1 47.56 36 SER B O 1
ATOM 3666 N N . ARG B 1 37 ? 13.078 46.062 1.547 1 63.06 37 ARG B N 1
ATOM 3667 C CA . ARG B 1 37 ? 12.055 45.969 2.584 1 63.06 37 ARG B CA 1
ATOM 3668 C C . ARG B 1 37 ? 10.852 45.188 2.1 1 63.06 37 ARG B C 1
ATOM 3670 O O . ARG B 1 37 ? 10.375 45.375 0.979 1 63.06 37 ARG B O 1
ATOM 3677 N N . TRP B 1 38 ? 10.68 44.094 2.889 1 77.31 38 TRP B N 1
ATOM 3678 C CA . TRP B 1 38 ? 9.383 43.438 2.639 1 77.31 38 TRP B CA 1
ATOM 3679 C C . TRP B 1 38 ? 8.25 44.438 2.803 1 77.31 38 TRP B C 1
ATOM 3681 O O . TRP B 1 38 ? 8.289 45.312 3.688 1 77.31 38 TRP B O 1
ATOM 3691 N N . LEU B 1 39 ? 7.414 44.5 1.82 1 83.88 39 LEU B N 1
ATOM 3692 C CA . LEU B 1 39 ? 6.242 45.375 1.901 1 83.88 39 LEU B CA 1
ATOM 3693 C C . LEU B 1 39 ? 5.242 44.844 2.922 1 83.88 39 LEU B C 1
ATOM 3695 O O . LEU B 1 39 ? 4.754 43.719 2.787 1 83.88 39 LEU B O 1
ATOM 3699 N N . VAL B 1 40 ? 5.09 45.625 4.023 1 90.5 40 VAL B N 1
ATOM 3700 C CA . VAL B 1 40 ? 4.102 45.281 5.043 1 90.5 40 VAL B CA 1
ATOM 3701 C C . VAL B 1 40 ? 2.773 45.969 4.73 1 90.5 40 VAL B C 1
ATOM 3703 O O . VAL B 1 40 ? 2.736 47.188 4.492 1 90.5 40 VAL B O 1
ATOM 3706 N N . PRO B 1 41 ? 1.73 45.188 4.684 1 91 41 PRO B N 1
ATOM 3707 C CA . PRO B 1 41 ? 0.433 45.812 4.449 1 91 41 PRO B CA 1
ATOM 3708 C C . PRO B 1 41 ? 0.139 46.938 5.441 1 91 41 PRO B C 1
ATOM 3710 O O . PRO B 1 41 ? 0.451 46.812 6.629 1 91 41 PRO B O 1
ATOM 3713 N N . GLN B 1 42 ? -0.525 47.969 4.949 1 90.94 42 GLN B N 1
ATOM 3714 C CA . GLN B 1 42 ? -0.775 49.156 5.738 1 90.94 42 GLN B CA 1
ATOM 3715 C C . GLN B 1 42 ? -1.664 48.875 6.941 1 90.94 42 GLN B C 1
ATOM 3717 O O . GLN B 1 42 ? -1.505 49.469 8.008 1 90.94 42 GLN B O 1
ATOM 3722 N N . HIS B 1 43 ? -2.582 48.031 6.773 1 91.75 43 HIS B N 1
ATOM 3723 C CA . HIS B 1 43 ? -3.531 47.719 7.84 1 91.75 43 HIS B CA 1
ATOM 3724 C C . HIS B 1 43 ? -2.906 46.844 8.906 1 91.75 43 HIS B C 1
ATOM 3726 O O . HIS B 1 43 ? -3.502 46.625 9.969 1 91.75 43 HIS B O 1
ATOM 3732 N N . VAL B 1 44 ? -1.636 46.344 8.695 1 95.31 44 VAL B N 1
ATOM 3733 C CA . VAL B 1 44 ? -0.941 45.438 9.602 1 95.31 44 VAL B CA 1
ATOM 3734 C C . VAL B 1 44 ? 0.161 46.188 10.344 1 95.31 44 VAL B C 1
ATOM 3736 O O . VAL B 1 44 ? 0.364 46 11.547 1 95.31 44 VAL B O 1
ATOM 3739 N N . ALA B 1 45 ? 0.802 47.156 9.805 1 94.06 45 ALA B N 1
ATOM 3740 C CA . ALA B 1 45 ? 2.037 47.812 10.219 1 94.06 45 ALA B CA 1
ATOM 3741 C C . ALA B 1 45 ? 1.89 48.438 11.609 1 94.06 45 ALA B C 1
ATOM 3743 O O . ALA B 1 45 ? 2.783 48.312 12.445 1 94.06 45 ALA B O 1
ATOM 3744 N N . PRO B 1 46 ? 0.725 49.062 11.867 1 94.81 46 PRO B N 1
ATOM 3745 C CA . PRO B 1 46 ? 0.605 49.75 13.156 1 94.81 46 PRO B CA 1
ATOM 3746 C C . PRO B 1 46 ? 0.555 48.781 14.336 1 94.81 46 PRO B C 1
ATOM 3748 O O . PRO B 1 46 ? 0.727 49.219 15.484 1 94.81 46 PRO B O 1
ATOM 3751 N N . TYR B 1 47 ? 0.353 47.562 14.078 1 95.06 47 TYR B N 1
ATOM 3752 C CA . TYR B 1 47 ? 0.082 46.625 15.164 1 95.06 47 TYR B CA 1
ATOM 3753 C C . TYR B 1 47 ? 1.268 45.719 15.391 1 95.06 47 TYR B C 1
ATOM 3755 O O . TYR B 1 47 ? 1.193 44.781 16.203 1 95.06 47 TYR B O 1
ATOM 3763 N N . LEU B 1 48 ? 2.355 45.906 14.664 1 95.94 48 LEU B N 1
ATOM 3764 C CA . LEU B 1 48 ? 3.574 45.156 14.859 1 95.94 48 LEU B CA 1
ATOM 3765 C C . LEU B 1 48 ? 4.215 45.469 16.203 1 95.94 48 LEU B C 1
ATOM 3767 O O . LEU B 1 48 ? 4.246 46.625 16.625 1 95.94 48 LEU B O 1
ATOM 3771 N N . PRO B 1 49 ? 4.633 44.469 16.922 1 95.88 49 PRO B N 1
ATOM 3772 C CA . PRO B 1 49 ? 5.312 44.75 18.188 1 95.88 49 PRO B CA 1
ATOM 3773 C C . PRO B 1 49 ? 6.648 45.469 17.984 1 95.88 49 PRO B C 1
ATOM 3775 O O . PRO B 1 49 ? 7.227 45.406 16.891 1 95.88 49 PRO B O 1
ATOM 3778 N N . ASP B 1 50 ? 7.113 46.125 19.047 1 94.75 50 ASP B N 1
ATOM 3779 C CA . ASP B 1 50 ? 8.406 46.781 19.031 1 94.75 50 ASP B CA 1
ATOM 3780 C C . ASP B 1 50 ? 9.531 45.812 18.703 1 94.75 50 ASP B C 1
ATOM 3782 O O . ASP B 1 50 ? 9.773 44.844 19.469 1 94.75 50 ASP B O 1
ATOM 3786 N N . PRO B 1 51 ? 10.211 46.031 17.531 1 93.5 51 PRO B N 1
ATOM 3787 C CA . PRO B 1 51 ? 11.258 45.094 17.141 1 93.5 51 PRO B CA 1
ATOM 3788 C C . PRO B 1 51 ? 12.398 45.031 18.156 1 93.5 51 PRO B C 1
ATOM 3790 O O . PRO B 1 51 ? 13.047 44 18.297 1 93.5 51 PRO B O 1
ATOM 3793 N N . ALA B 1 52 ? 12.664 46.031 18.891 1 92.38 52 ALA B N 1
ATOM 3794 C CA . ALA B 1 52 ? 13.75 46.094 19.875 1 92.38 52 ALA B CA 1
ATOM 3795 C C . ALA B 1 52 ? 13.438 45.219 21.094 1 92.38 52 ALA B C 1
ATOM 3797 O O . ALA B 1 52 ? 14.344 44.812 21.812 1 92.38 52 ALA B O 1
ATOM 3798 N N . ARG B 1 53 ? 12.211 44.969 21.25 1 93.81 53 ARG B N 1
ATOM 3799 C CA . ARG B 1 53 ? 11.789 44.188 22.406 1 93.81 53 ARG B CA 1
ATOM 3800 C C . ARG B 1 53 ? 11.219 42.844 21.984 1 93.81 53 ARG B C 1
ATOM 3802 O O . ARG B 1 53 ? 10.477 42.219 22.734 1 93.81 53 ARG B O 1
ATOM 3809 N N . THR B 1 54 ? 11.414 42.531 20.734 1 94.62 54 THR B N 1
ATOM 3810 C CA . THR B 1 54 ? 10.938 41.25 20.234 1 94.62 54 THR B CA 1
ATOM 3811 C C . THR B 1 54 ? 12.086 40.25 20.141 1 94.62 54 THR B C 1
ATOM 3813 O O . THR B 1 54 ? 13.117 40.531 19.531 1 94.62 54 THR B O 1
ATOM 3816 N N . SER B 1 55 ? 11.953 39.125 20.812 1 94 55 SER B N 1
ATOM 3817 C CA . SER B 1 55 ? 12.953 38.062 20.75 1 94 55 SER B CA 1
ATOM 3818 C C . SER B 1 55 ? 12.391 36.781 20.094 1 94 55 SER B C 1
ATOM 3820 O O . SER B 1 55 ? 11.172 36.594 20.078 1 94 55 SER B O 1
ATOM 3822 N N . LEU B 1 56 ? 13.242 36.062 19.469 1 96 56 LEU B N 1
ATOM 3823 C CA . LEU B 1 56 ? 12.883 34.781 18.875 1 96 56 LEU B CA 1
ATOM 3824 C C . LEU B 1 56 ? 13.641 33.625 19.531 1 96 56 LEU B C 1
ATOM 3826 O O . LEU B 1 56 ? 14.875 33.625 19.578 1 96 56 LEU B O 1
ATOM 3830 N N . THR B 1 57 ? 12.93 32.719 20.094 1 95.75 57 THR B N 1
ATOM 3831 C CA . THR B 1 57 ? 13.508 31.547 20.75 1 95.75 57 THR B CA 1
ATOM 3832 C C . THR B 1 57 ? 13.156 30.266 20 1 95.75 57 THR B C 1
ATOM 3834 O O . THR B 1 57 ? 11.984 30.031 19.688 1 95.75 57 THR B O 1
ATOM 3837 N N . LEU B 1 58 ? 14.133 29.484 19.688 1 95.38 58 LEU B N 1
ATOM 3838 C CA . LEU B 1 58 ? 13.938 28.203 19.031 1 95.38 58 LEU B CA 1
ATOM 3839 C C . LEU B 1 58 ? 14 27.062 20.031 1 95.38 58 LEU B C 1
ATOM 3841 O O . LEU B 1 58 ? 14.93 26.984 20.844 1 95.38 58 LEU B O 1
ATOM 3845 N N . HIS B 1 59 ? 12.961 26.281 19.984 1 93.5 59 HIS B N 1
ATOM 3846 C CA . HIS B 1 59 ? 12.969 25.062 20.797 1 93.5 59 HIS B CA 1
ATOM 3847 C C . HIS B 1 59 ? 13.43 23.859 19.969 1 93.5 59 HIS B C 1
ATOM 3849 O O . HIS B 1 59 ? 12.82 23.531 18.953 1 93.5 59 HIS B O 1
ATOM 3855 N N . MET B 1 60 ? 14.484 23.25 20.391 1 88.19 60 MET B N 1
ATOM 3856 C CA . MET B 1 60 ? 15.062 22.125 19.641 1 88.19 60 MET B CA 1
ATOM 3857 C C . MET B 1 60 ? 15.461 21 20.594 1 88.19 60 MET B C 1
ATOM 3859 O O . MET B 1 60 ? 15.656 21.219 21.781 1 88.19 60 MET B O 1
ATOM 3863 N N . ARG B 1 61 ? 15.547 19.797 19.953 1 79.56 61 ARG B N 1
ATOM 3864 C CA . ARG B 1 61 ? 16.109 18.688 20.719 1 79.56 61 ARG B CA 1
ATOM 3865 C C . ARG B 1 61 ? 17.609 18.828 20.875 1 79.56 61 ARG B C 1
ATOM 3867 O O . ARG B 1 61 ? 18.297 19.281 19.953 1 79.56 61 ARG B O 1
ATOM 3874 N N . ASP B 1 62 ? 17.984 18.406 21.953 1 71.75 62 ASP B N 1
ATOM 3875 C CA . ASP B 1 62 ? 19.422 18.516 22.25 1 71.75 62 ASP B CA 1
ATOM 3876 C C . ASP B 1 62 ? 20.203 17.406 21.562 1 71.75 62 ASP B C 1
ATOM 3878 O O . ASP B 1 62 ? 20.469 16.375 22.172 1 71.75 62 ASP B O 1
ATOM 3882 N N . ARG B 1 63 ? 20.375 17.578 20.297 1 67.94 63 ARG B N 1
ATOM 3883 C CA . ARG B 1 63 ? 21.188 16.594 19.562 1 67.94 63 ARG B CA 1
ATOM 3884 C C . ARG B 1 63 ? 22.484 17.219 19.062 1 67.94 63 ARG B C 1
ATOM 3886 O O . ARG B 1 63 ? 22.453 18.25 18.391 1 67.94 63 ARG B O 1
ATOM 3893 N N . PRO B 1 64 ? 23.438 16.641 19.516 1 55.84 64 PRO B N 1
ATOM 3894 C CA . PRO B 1 64 ? 24.75 17.203 19.172 1 55.84 64 PRO B CA 1
ATOM 3895 C C . PRO B 1 64 ? 24.875 17.5 17.672 1 55.84 64 PRO B C 1
ATOM 3897 O O . PRO B 1 64 ? 25.5 18.484 17.297 1 55.84 64 PRO B O 1
ATOM 3900 N N . MET B 1 65 ? 24.219 16.688 16.922 1 57.62 65 MET B N 1
ATOM 3901 C CA . MET B 1 65 ? 24.438 16.812 15.484 1 57.62 65 MET B CA 1
ATOM 3902 C C . MET B 1 65 ? 23.75 18.062 14.938 1 57.62 65 MET B C 1
ATOM 3904 O O . MET B 1 65 ? 24.109 18.547 13.867 1 57.62 65 MET B O 1
ATOM 3908 N N . MET B 1 66 ? 23 18.656 15.734 1 63.16 66 MET B N 1
ATOM 3909 C CA . MET B 1 66 ? 22.234 19.812 15.25 1 63.16 66 MET B CA 1
ATOM 3910 C C . MET B 1 66 ? 22.891 21.125 15.672 1 63.16 66 MET B C 1
ATOM 3912 O O . MET B 1 66 ? 22.594 22.172 15.109 1 63.16 66 MET B O 1
ATOM 3916 N N . MET B 1 67 ? 23.859 20.969 16.531 1 66 67 MET B N 1
ATOM 3917 C CA . MET B 1 67 ? 24.469 22.172 17.078 1 66 67 MET B CA 1
ATOM 3918 C C . MET B 1 67 ? 25.812 22.453 16.406 1 66 67 MET B C 1
ATOM 3920 O O . MET B 1 67 ? 26.578 21.516 16.109 1 66 67 MET B O 1
ATOM 3924 N N . PRO B 1 68 ? 25.906 23.672 16 1 63.53 68 PRO B N 1
ATOM 3925 C CA . PRO B 1 68 ? 27.234 24.016 15.469 1 63.53 68 PRO B CA 1
ATOM 3926 C C . PRO B 1 68 ? 28.359 23.75 16.469 1 63.53 68 PRO B C 1
ATOM 3928 O O . PRO B 1 68 ? 28.109 23.656 17.672 1 63.53 68 PRO B O 1
ATOM 3931 N N . ALA B 1 69 ? 29.531 23.469 15.828 1 63.09 69 ALA B N 1
ATOM 3932 C CA . ALA B 1 69 ? 30.719 23.312 16.641 1 63.09 69 ALA B CA 1
ATOM 3933 C C . ALA B 1 69 ? 30.891 24.469 17.625 1 63.09 69 ALA B C 1
ATOM 3935 O O . ALA B 1 69 ? 30.438 25.594 17.344 1 63.09 69 ALA B O 1
ATOM 3936 N N . GLN B 1 70 ? 31.438 24.156 18.781 1 63.97 70 GLN B N 1
ATOM 3937 C CA . GLN B 1 70 ? 31.688 25.172 19.797 1 63.97 70 GLN B CA 1
ATOM 3938 C C . GLN B 1 70 ? 32.406 26.375 19.203 1 63.97 70 GLN B C 1
ATOM 3940 O O . GLN B 1 70 ? 33.375 26.219 18.469 1 63.97 70 GLN B O 1
ATOM 3945 N N . GLY B 1 71 ? 31.734 27.469 19.406 1 65.38 71 GLY B N 1
ATOM 3946 C CA . GLY B 1 71 ? 32.375 28.703 18.969 1 65.38 71 GLY B CA 1
ATOM 3947 C C . GLY B 1 71 ? 31.844 29.203 17.641 1 65.38 71 GLY B C 1
ATOM 3948 O O . GLY B 1 71 ? 32.25 30.25 17.156 1 65.38 71 GLY B O 1
ATOM 3949 N N . THR B 1 72 ? 31.016 28.438 17.094 1 79.06 72 THR B N 1
ATOM 3950 C CA . THR B 1 72 ? 30.5 28.859 15.797 1 79.06 72 THR B CA 1
ATOM 3951 C C . THR B 1 72 ? 29.109 29.484 15.953 1 79.06 72 THR B C 1
ATOM 3953 O O . THR B 1 72 ? 28.375 29.141 16.891 1 79.06 72 THR B O 1
ATOM 3956 N N . SER B 1 73 ? 28.828 30.438 15.086 1 84.56 73 SER B N 1
ATOM 3957 C CA . SER B 1 73 ? 27.547 31.141 15.125 1 84.56 73 SER B CA 1
ATOM 3958 C C . SER B 1 73 ? 26.391 30.234 14.711 1 84.56 73 SER B C 1
ATOM 3960 O O . SER B 1 73 ? 26.547 29.406 13.805 1 84.56 73 SER B O 1
ATOM 3962 N N . PHE B 1 74 ? 25.328 30.328 15.492 1 89.69 74 PHE B N 1
ATOM 3963 C CA . PHE B 1 74 ? 24.094 29.625 15.141 1 89.69 74 PHE B CA 1
ATOM 3964 C C . PHE B 1 74 ? 23.266 30.438 14.141 1 89.69 74 PHE B C 1
ATOM 3966 O O . PHE B 1 74 ? 23.109 31.641 14.305 1 89.69 74 PHE B O 1
ATOM 3973 N N . HIS B 1 75 ? 22.859 29.781 13.07 1 92.44 75 HIS B N 1
ATOM 3974 C CA . HIS B 1 75 ? 22.062 30.484 12.07 1 92.44 75 HIS B CA 1
ATOM 3975 C C . HIS B 1 75 ? 21.062 29.547 11.406 1 92.44 75 HIS B C 1
ATOM 3977 O O . HIS B 1 75 ? 21.25 28.328 11.438 1 92.44 75 HIS B O 1
ATOM 3983 N N . LEU B 1 76 ? 19.984 30.062 10.961 1 95 76 LEU B N 1
ATOM 3984 C CA . LEU B 1 76 ? 19.031 29.406 10.078 1 95 76 LEU B CA 1
ATOM 3985 C C . LEU B 1 76 ? 19.141 29.938 8.656 1 95 76 LEU B C 1
ATOM 3987 O O . LEU B 1 76 ? 19.422 31.125 8.453 1 95 76 LEU B O 1
ATOM 3991 N N . SER B 1 77 ? 18.984 29.016 7.742 1 96.19 77 SER B N 1
ATOM 3992 C CA . SER B 1 77 ? 19.078 29.438 6.348 1 96.19 77 SER B CA 1
ATOM 3993 C C . SER B 1 77 ? 17.875 28.953 5.547 1 96.19 77 SER B C 1
ATOM 3995 O O . SER B 1 77 ? 17.406 27.828 5.75 1 96.19 77 SER B O 1
ATOM 3997 N N . VAL B 1 78 ? 17.344 29.797 4.68 1 96.81 78 VAL B N 1
ATOM 3998 C CA . VAL B 1 78 ? 16.312 29.469 3.703 1 96.81 78 VAL B CA 1
ATOM 3999 C C . VAL B 1 78 ? 16.828 29.734 2.291 1 96.81 78 VAL B C 1
ATOM 4001 O O . VAL B 1 78 ? 17.219 30.859 1.973 1 96.81 78 VAL B O 1
ATOM 4004 N N . GLU B 1 79 ? 16.812 28.641 1.522 1 95.94 79 GLU B N 1
ATOM 4005 C CA . GLU B 1 79 ? 17.328 28.75 0.16 1 95.94 79 GLU B CA 1
ATOM 4006 C C . GLU B 1 79 ? 16.188 28.719 -0.86 1 95.94 79 GLU B C 1
ATOM 4008 O O . GLU B 1 79 ? 15.352 27.812 -0.841 1 95.94 79 GLU B O 1
ATOM 4013 N N . ARG B 1 80 ? 16.062 29.703 -1.69 1 92.56 80 ARG B N 1
ATOM 4014 C CA . ARG B 1 80 ? 15.109 29.766 -2.787 1 92.56 80 ARG B CA 1
ATOM 4015 C C . ARG B 1 80 ? 15.812 30.047 -4.113 1 92.56 80 ARG B C 1
ATOM 4017 O O . ARG B 1 80 ? 16.594 31 -4.223 1 92.56 80 ARG B O 1
ATOM 4024 N N . ASP B 1 81 ? 15.586 29.156 -5.102 1 89.5 81 ASP B N 1
ATOM 4025 C CA . ASP B 1 81 ? 16.188 29.297 -6.418 1 89.5 81 ASP B CA 1
ATOM 4026 C C . ASP B 1 81 ? 17.719 29.406 -6.312 1 89.5 81 ASP B C 1
ATOM 4028 O O . ASP B 1 81 ? 18.328 30.25 -6.973 1 89.5 81 ASP B O 1
ATOM 4032 N N . GLY B 1 82 ? 18.266 28.703 -5.363 1 89.75 82 GLY B N 1
ATOM 4033 C CA . GLY B 1 82 ? 19.703 28.625 -5.207 1 89.75 82 GLY B CA 1
ATOM 4034 C C . GLY B 1 82 ? 20.281 29.75 -4.379 1 89.75 82 GLY B C 1
ATOM 4035 O O . GLY B 1 82 ? 21.484 29.781 -4.109 1 89.75 82 GLY B O 1
ATOM 4036 N N . VAL B 1 83 ? 19.547 30.688 -3.91 1 92.81 83 VAL B N 1
ATOM 4037 C CA . VAL B 1 83 ? 20.016 31.828 -3.148 1 92.81 83 VAL B CA 1
ATOM 4038 C C . VAL B 1 83 ? 19.641 31.672 -1.68 1 92.81 83 VAL B C 1
ATOM 4040 O O . VAL B 1 83 ? 18.453 31.703 -1.335 1 92.81 83 VAL B O 1
ATOM 4043 N N . PRO B 1 84 ? 20.562 31.625 -0.792 1 94.62 84 PRO B N 1
ATOM 4044 C CA . PRO B 1 84 ? 20.25 31.453 0.627 1 94.62 84 PRO B CA 1
ATOM 4045 C C . PRO B 1 84 ? 20.031 32.781 1.362 1 94.62 84 PRO B C 1
ATOM 4047 O O . PRO B 1 84 ? 20.719 33.75 1.073 1 94.62 84 PRO B O 1
ATOM 4050 N N . MET B 1 85 ? 19.094 32.906 2.16 1 94.12 85 MET B N 1
ATOM 4051 C CA . MET B 1 85 ? 18.906 33.906 3.195 1 94.12 85 MET B CA 1
ATOM 4052 C C . MET B 1 85 ? 19.234 33.344 4.574 1 94.12 85 MET B C 1
ATOM 4054 O O . MET B 1 85 ? 18.656 32.344 4.996 1 94.12 85 MET B O 1
ATOM 4058 N N . THR B 1 86 ? 20.219 33.969 5.238 1 94.56 86 THR B N 1
ATOM 4059 C CA . THR B 1 86 ? 20.688 33.469 6.527 1 94.56 86 THR B CA 1
ATOM 4060 C C . THR B 1 86 ? 20.422 34.469 7.637 1 94.56 86 THR B C 1
ATOM 4062 O O . THR B 1 86 ? 20.641 35.656 7.457 1 94.56 86 THR B O 1
ATOM 4065 N N . GLU B 1 87 ? 19.891 34.031 8.672 1 93.5 87 GLU B N 1
ATOM 4066 C CA . GLU B 1 87 ? 19.609 34.875 9.812 1 93.5 87 GLU B CA 1
ATOM 4067 C C . GLU B 1 87 ? 20.25 34.344 11.086 1 93.5 87 GLU B C 1
ATOM 4069 O O . GLU B 1 87 ? 20.312 33.156 11.305 1 93.5 87 GLU B O 1
ATOM 4074 N N . HIS B 1 88 ? 20.703 35.281 11.914 1 91.31 88 HIS B N 1
ATOM 4075 C CA . HIS B 1 88 ? 21.328 35 13.195 1 91.31 88 HIS B CA 1
ATOM 4076 C C . HIS B 1 88 ? 20.547 35.656 14.344 1 91.31 88 HIS B C 1
ATOM 4078 O O . HIS B 1 88 ? 19.531 36.312 14.117 1 91.31 88 HIS B O 1
ATOM 4084 N N . GLY B 1 89 ? 21.016 35.312 15.578 1 89.69 89 GLY B N 1
ATOM 4085 C CA . GLY B 1 89 ? 20.484 36.031 16.719 1 89.69 89 GLY B CA 1
ATOM 4086 C C . GLY B 1 89 ? 19.312 35.312 17.375 1 89.69 89 GLY B C 1
ATOM 4087 O O . GLY B 1 89 ? 18.516 35.969 18.062 1 89.69 89 GLY B O 1
ATOM 4088 N N . PHE B 1 90 ? 19.203 34.094 17.203 1 93.19 90 PHE B N 1
ATOM 4089 C CA . PHE B 1 90 ? 18.156 33.312 17.844 1 93.19 90 PHE B CA 1
ATOM 4090 C C . PHE B 1 90 ? 18.578 32.906 19.25 1 93.19 90 PHE B C 1
ATOM 4092 O O . PHE B 1 90 ? 19.75 32.625 19.516 1 93.19 90 PHE B O 1
ATOM 4099 N N . GLN B 1 91 ? 17.641 32.938 20.156 1 92.31 91 GLN B N 1
ATOM 4100 C CA . GLN B 1 91 ? 17.812 32.25 21.422 1 92.31 91 GLN B CA 1
ATOM 4101 C C . GLN B 1 91 ? 17.438 30.766 21.281 1 92.31 91 GLN B C 1
ATOM 4103 O O . GLN B 1 91 ? 16.609 30.406 20.453 1 92.31 91 GLN B O 1
ATOM 4108 N N . LEU B 1 92 ? 18.109 29.906 22.031 1 92.12 92 LEU B N 1
ATOM 4109 C CA . LEU B 1 92 ? 17.875 28.484 21.922 1 92.12 92 LEU B CA 1
ATOM 4110 C C . LEU B 1 92 ? 17.453 27.891 23.266 1 92.12 92 LEU B C 1
ATOM 4112 O O . LEU B 1 92 ? 18 28.266 24.297 1 92.12 92 LEU B O 1
ATOM 4116 N N . GLU B 1 93 ? 16.5 27.156 23.219 1 91.38 93 GLU B N 1
ATOM 4117 C CA . GLU B 1 93 ? 16.156 26.266 24.328 1 91.38 93 GLU B CA 1
ATOM 4118 C C . GLU B 1 93 ? 16.25 24.797 23.922 1 91.38 93 GLU B C 1
ATOM 4120 O O . GLU B 1 93 ? 15.461 24.328 23.109 1 91.38 93 GLU B O 1
ATOM 4125 N N . LEU B 1 94 ? 17.188 24.125 24.5 1 88.19 94 LEU B N 1
ATOM 4126 C CA . LEU B 1 94 ? 17.469 22.734 24.141 1 88.19 94 LEU B CA 1
ATOM 4127 C C . LEU B 1 94 ? 16.891 21.781 25.156 1 88.19 94 LEU B C 1
ATOM 4129 O O . LEU B 1 94 ? 17.219 21.859 26.344 1 88.19 94 LEU B O 1
ATOM 4133 N N . VAL B 1 95 ? 16.031 21 24.609 1 81.44 95 VAL B N 1
ATOM 4134 C CA . VAL B 1 95 ? 15.383 20.047 25.5 1 81.44 95 VAL B CA 1
ATOM 4135 C C . VAL B 1 95 ? 16.047 18.672 25.359 1 81.44 95 VAL B C 1
ATOM 4137 O O . VAL B 1 95 ? 16.25 18.188 24.25 1 81.44 95 VAL B O 1
ATOM 4140 N N . SER B 1 96 ? 16.531 18.141 26.469 1 74.56 96 SER B N 1
ATOM 4141 C CA . SER B 1 96 ? 17.125 16.812 26.5 1 74.56 96 SER B CA 1
ATOM 4142 C C . SER B 1 96 ? 16.047 15.727 26.578 1 74.56 96 SER B C 1
ATOM 4144 O O . SER B 1 96 ? 15.039 15.898 27.266 1 74.56 96 SER B O 1
ATOM 4146 N N . PRO B 1 97 ? 16.203 14.688 25.797 1 67.5 97 PRO B N 1
ATOM 4147 C CA . PRO B 1 97 ? 15.242 13.594 25.891 1 67.5 97 PRO B CA 1
ATOM 4148 C C . PRO B 1 97 ? 15.219 12.953 27.281 1 67.5 97 PRO B C 1
ATOM 4150 O O . PRO B 1 97 ? 14.195 12.414 27.703 1 67.5 97 PRO B O 1
ATOM 4153 N N . VAL B 1 98 ? 16.312 13.031 27.984 1 62.25 98 VAL B N 1
ATOM 4154 C CA . VAL B 1 98 ? 16.469 12.383 29.281 1 62.25 98 VAL B CA 1
ATOM 4155 C C . VAL B 1 98 ? 15.773 13.219 30.359 1 62.25 98 VAL B C 1
ATOM 4157 O O . VAL B 1 98 ? 15.133 12.672 31.266 1 62.25 98 VAL B O 1
ATOM 4160 N N . ASP B 1 99 ? 15.914 14.523 30.297 1 66.38 99 ASP B N 1
ATOM 4161 C CA . ASP B 1 99 ? 15.281 15.406 31.266 1 66.38 99 ASP B CA 1
ATOM 4162 C C . ASP B 1 99 ? 14.602 16.594 30.578 1 66.38 99 ASP B C 1
ATOM 4164 O O . ASP B 1 99 ? 15.141 17.703 30.547 1 66.38 99 ASP B O 1
ATOM 4168 N N . PRO B 1 100 ? 13.422 16.406 30.188 1 66 100 PRO B N 1
ATOM 4169 C CA . PRO B 1 100 ? 12.758 17.438 29.391 1 66 100 PRO B CA 1
ATOM 4170 C C . PRO B 1 100 ? 12.305 18.641 30.219 1 66 100 PRO B C 1
ATOM 4172 O O . PRO B 1 100 ? 12.031 19.719 29.672 1 66 100 PRO B O 1
ATOM 4175 N N . ALA B 1 101 ? 12.383 18.516 31.516 1 67.94 101 ALA B N 1
ATOM 4176 C CA . ALA B 1 101 ? 11.852 19.562 32.375 1 67.94 101 ALA B CA 1
ATOM 4177 C C . ALA B 1 101 ? 12.875 20.672 32.562 1 67.94 101 ALA B C 1
ATOM 4179 O O . ALA B 1 101 ? 12.531 21.781 33 1 67.94 101 ALA B O 1
ATOM 4180 N N . GLN B 1 102 ? 14.102 20.391 32.25 1 74.06 102 GLN B N 1
ATOM 4181 C CA . GLN B 1 102 ? 15.117 21.422 32.438 1 74.06 102 GLN B CA 1
ATOM 4182 C C . GLN B 1 102 ? 15.883 21.688 31.156 1 74.06 102 GLN B C 1
ATOM 4184 O O . GLN B 1 102 ? 16.984 21.172 30.953 1 74.06 102 GLN B O 1
ATOM 4189 N N . PRO B 1 103 ? 15.344 22.594 30.406 1 79.94 103 PRO B N 1
ATOM 4190 C CA . PRO B 1 103 ? 16.031 22.875 29.141 1 79.94 103 PRO B CA 1
ATOM 4191 C C . PRO B 1 103 ? 17.281 23.734 29.328 1 79.94 103 PRO B C 1
ATOM 4193 O O . PRO B 1 103 ? 17.375 24.484 30.297 1 79.94 103 PRO B O 1
ATOM 4196 N N . ARG B 1 104 ? 18.281 23.484 28.516 1 84.56 104 ARG B N 1
ATOM 4197 C CA . ARG B 1 104 ? 19.438 24.359 28.438 1 84.56 104 ARG B CA 1
ATOM 4198 C C . ARG B 1 104 ? 19.141 25.594 27.594 1 84.56 104 ARG B C 1
ATOM 4200 O O . ARG B 1 104 ? 18.656 25.484 26.469 1 84.56 104 ARG B O 1
ATOM 4207 N N . LEU B 1 105 ? 19.344 26.719 28.219 1 87.62 105 LEU B N 1
ATOM 4208 C CA . LEU B 1 105 ? 19.109 27.984 27.531 1 87.62 105 LEU B CA 1
ATOM 4209 C C . LEU B 1 105 ? 20.406 28.547 26.969 1 87.62 105 LEU B C 1
ATOM 4211 O O . LEU B 1 105 ? 21.406 28.641 27.688 1 87.62 105 LEU B O 1
ATOM 4215 N N . LEU B 1 106 ? 20.344 28.844 25.688 1 87.62 106 LEU B N 1
ATOM 4216 C CA . LEU B 1 106 ? 21.484 29.484 25.031 1 87.62 106 LEU B CA 1
ATOM 4217 C C . LEU B 1 106 ? 21.094 30.828 24.453 1 87.62 106 LEU B C 1
ATOM 4219 O O . LEU B 1 106 ? 20.078 30.938 23.75 1 87.62 106 LEU B O 1
ATOM 4223 N N . VAL B 1 107 ? 21.844 31.828 24.766 1 88.25 107 VAL B N 1
ATOM 4224 C CA . VAL B 1 107 ? 21.609 33.156 24.25 1 88.25 107 VAL B CA 1
ATOM 4225 C C . VAL B 1 107 ? 22.781 33.594 23.375 1 88.25 107 VAL B C 1
ATOM 4227 O O . VAL B 1 107 ? 23.938 33.344 23.703 1 88.25 107 VAL B O 1
ATOM 4230 N N . PRO B 1 108 ? 22.438 34.156 22.266 1 85.19 108 PRO B N 1
ATOM 4231 C CA . PRO B 1 108 ? 23.547 34.594 21.406 1 85.19 108 PRO B CA 1
ATOM 4232 C C . PRO B 1 108 ? 24.344 35.75 21.984 1 85.19 108 PRO B C 1
ATOM 4234 O O . PRO B 1 108 ? 23.766 36.656 22.578 1 85.19 108 PRO B O 1
ATOM 4237 N N . ASP B 1 109 ? 25.594 35.656 21.797 1 82.56 109 ASP B N 1
ATOM 4238 C CA . ASP B 1 109 ? 26.438 36.781 22.172 1 82.56 109 ASP B CA 1
ATOM 4239 C C . ASP B 1 109 ? 26.547 37.781 21.031 1 82.56 109 ASP B C 1
ATOM 4241 O O . ASP B 1 109 ? 25.766 37.75 20.078 1 82.56 109 ASP B O 1
ATOM 4245 N N . ALA B 1 110 ? 27.359 38.75 21.203 1 78.5 110 ALA B N 1
ATOM 4246 C CA . ALA B 1 110 ? 27.484 39.844 20.25 1 78.5 110 ALA B CA 1
ATOM 4247 C C . ALA B 1 110 ? 27.859 39.312 18.859 1 78.5 110 ALA B C 1
ATOM 4249 O O . ALA B 1 110 ? 27.5 39.906 17.844 1 78.5 110 ALA B O 1
ATOM 4250 N N . ASP B 1 111 ? 28.469 38.125 18.828 1 75.56 111 ASP B N 1
ATOM 4251 C CA . ASP B 1 111 ? 28.906 37.562 17.562 1 75.56 111 ASP B CA 1
ATOM 4252 C C . ASP B 1 111 ? 27.906 36.5 17.062 1 75.56 111 ASP B C 1
ATOM 4254 O O . ASP B 1 111 ? 28.156 35.844 16.047 1 75.56 111 ASP B O 1
ATOM 4258 N N . GLY B 1 112 ? 26.859 36.438 17.781 1 79.56 112 GLY B N 1
ATOM 4259 C CA . GLY B 1 112 ? 25.844 35.5 17.359 1 79.56 112 GLY B CA 1
ATOM 4260 C C . GLY B 1 112 ? 26.109 34.094 17.844 1 79.56 112 GLY B C 1
ATOM 4261 O O . GLY B 1 112 ? 25.422 33.125 17.422 1 79.56 112 GLY B O 1
ATOM 4262 N N . VAL B 1 113 ? 27.125 33.875 18.688 1 81.38 113 VAL B N 1
ATOM 4263 C CA . VAL B 1 113 ? 27.484 32.562 19.219 1 81.38 113 VAL B CA 1
ATOM 4264 C C . VAL B 1 113 ? 26.641 32.25 20.438 1 81.38 113 VAL B C 1
ATOM 4266 O O . VAL B 1 113 ? 26.562 33.031 21.375 1 81.38 113 VAL B O 1
ATOM 4269 N N . PRO B 1 114 ? 25.953 31.141 20.328 1 85.5 114 PRO B N 1
ATOM 4270 C CA . PRO B 1 114 ? 25.141 30.766 21.484 1 85.5 114 PRO B CA 1
ATOM 4271 C C . PRO B 1 114 ? 25.969 30.484 22.734 1 85.5 114 PRO B C 1
ATOM 4273 O O . PRO B 1 114 ? 26.953 29.734 22.672 1 85.5 114 PRO B O 1
ATOM 4276 N N . ARG B 1 115 ? 25.578 31.109 23.828 1 86.44 115 ARG B N 1
ATOM 4277 C CA . ARG B 1 115 ? 26.203 30.875 25.125 1 86.44 115 ARG B CA 1
ATOM 4278 C C . ARG B 1 115 ? 25.188 30.438 26.156 1 86.44 115 ARG B C 1
ATOM 4280 O O . ARG B 1 115 ? 24.062 30.938 26.188 1 86.44 115 ARG B O 1
ATOM 4287 N N . GLU B 1 116 ? 25.703 29.5 26.875 1 86.44 116 GLU B N 1
ATOM 4288 C CA . GLU B 1 116 ? 24.812 29.047 27.938 1 86.44 116 GLU B CA 1
ATOM 4289 C C . GLU B 1 116 ? 24.531 30.156 28.953 1 86.44 116 GLU B C 1
ATOM 4291 O O . GLU B 1 116 ? 25.422 30.938 29.281 1 86.44 116 GLU B O 1
ATOM 4296 N N . ALA B 1 117 ? 23.344 30.266 29.281 1 83.69 117 ALA B N 1
ATOM 4297 C CA . ALA B 1 117 ? 22.938 31.25 30.266 1 83.69 117 ALA B CA 1
ATOM 4298 C C . ALA B 1 117 ? 22.328 30.562 31.5 1 83.69 117 ALA B C 1
ATOM 4300 O O . ALA B 1 117 ? 21.109 30.625 31.703 1 83.69 117 ALA B O 1
ATOM 4301 N N . PRO B 1 118 ? 23.359 30.047 32.25 1 78.69 118 PRO B N 1
ATOM 4302 C CA . PRO B 1 118 ? 22.828 29.359 33.438 1 78.69 118 PRO B CA 1
ATOM 4303 C C . PRO B 1 118 ? 22.141 30.312 34.406 1 78.69 118 PRO B C 1
ATOM 4305 O O . PRO B 1 118 ? 22.594 31.438 34.594 1 78.69 118 PRO B O 1
ATOM 4308 N N . GLY B 1 119 ? 21.031 29.969 34.969 1 76.69 119 GLY B N 1
ATOM 4309 C CA . GLY B 1 119 ? 20.344 30.75 36 1 76.69 119 GLY B CA 1
ATOM 4310 C C . GLY B 1 119 ? 19.312 31.719 35.406 1 76.69 119 GLY B C 1
ATOM 4311 O O . GLY B 1 119 ? 18.5 32.281 36.156 1 76.69 119 GLY B O 1
ATOM 4312 N N . VAL B 1 120 ? 19.484 32.031 34.156 1 78.5 120 VAL B N 1
ATOM 4313 C CA . VAL B 1 120 ? 18.5 32.906 33.531 1 78.5 120 VAL B CA 1
ATOM 4314 C C . VAL B 1 120 ? 17.203 32.125 33.312 1 78.5 120 VAL B C 1
ATOM 4316 O O . VAL B 1 120 ? 17.203 31.031 32.75 1 78.5 120 VAL B O 1
ATOM 4319 N N . PRO B 1 121 ? 16.172 32.719 33.875 1 82.19 121 PRO B N 1
ATOM 4320 C CA . PRO B 1 121 ? 14.891 32.031 33.656 1 82.19 121 PRO B CA 1
ATOM 4321 C C . PRO B 1 121 ? 14.461 32.031 32.188 1 82.19 121 PRO B C 1
ATOM 4323 O O . PRO B 1 121 ? 14.781 33 31.469 1 82.19 121 PRO B O 1
ATOM 4326 N N . PRO B 1 122 ? 13.797 31.047 31.781 1 84.5 122 PRO B N 1
ATOM 4327 C CA . PRO B 1 122 ? 13.281 31.047 30.422 1 84.5 122 PRO B CA 1
ATOM 4328 C C . PRO B 1 122 ? 12.32 32.219 30.141 1 84.5 122 PRO B C 1
ATOM 4330 O O . PRO B 1 122 ? 11.594 32.625 31.047 1 84.5 122 PRO B O 1
ATOM 4333 N N . ALA B 1 123 ? 12.359 32.719 28.969 1 83.81 123 ALA B N 1
ATOM 4334 C CA . ALA B 1 123 ? 11.477 33.812 28.594 1 83.81 123 ALA B CA 1
ATOM 4335 C C . ALA B 1 123 ? 10.016 33.375 28.609 1 83.81 123 ALA B C 1
ATOM 4337 O O . ALA B 1 123 ? 9.703 32.25 28.312 1 83.81 123 ALA B O 1
ATOM 4338 N N . PRO B 1 124 ? 9.172 34.344 29.031 1 91.06 124 PRO B N 1
ATOM 4339 C CA . PRO B 1 124 ? 7.742 34.031 28.906 1 91.06 124 PRO B CA 1
ATOM 4340 C C . PRO B 1 124 ? 7.328 33.781 27.453 1 91.06 124 PRO B C 1
ATOM 4342 O O . PRO B 1 124 ? 8.008 34.219 26.531 1 91.06 124 PRO B O 1
ATOM 4345 N N . ILE B 1 125 ? 6.305 33.062 27.266 1 96.69 125 ILE B N 1
ATOM 4346 C CA . ILE B 1 125 ? 5.852 32.719 25.922 1 96.69 125 ILE B CA 1
ATOM 4347 C C . ILE B 1 125 ? 4.637 33.562 25.562 1 96.69 125 ILE B C 1
ATOM 4349 O O . ILE B 1 125 ? 3.518 33.281 25.984 1 96.69 125 ILE B O 1
ATOM 4353 N N . ASP B 1 126 ? 4.855 34.625 24.812 1 97.38 126 ASP B N 1
ATOM 4354 C CA . ASP B 1 126 ? 3.742 35.406 24.297 1 97.38 126 ASP B CA 1
ATOM 4355 C C . ASP B 1 126 ? 3.113 34.719 23.078 1 97.38 126 ASP B C 1
ATOM 4357 O O . ASP B 1 126 ? 1.888 34.656 22.969 1 97.38 126 ASP B O 1
ATOM 4361 N N . SER B 1 127 ? 3.994 34.281 22.188 1 98.06 127 SER B N 1
ATOM 4362 C CA . SER B 1 127 ? 3.604 33.594 20.953 1 98.06 127 SER B CA 1
ATOM 4363 C C . SER B 1 127 ? 4.391 32.312 20.766 1 98.06 127 SER B C 1
ATOM 4365 O O . SER B 1 127 ? 5.617 32.281 20.875 1 98.06 127 SER B O 1
ATOM 4367 N N . LEU B 1 128 ? 3.654 31.25 20.547 1 98.25 128 LEU B N 1
ATOM 4368 C CA . LEU B 1 128 ? 4.27 29.953 20.266 1 98.25 128 LEU B CA 1
ATOM 4369 C C . LEU B 1 128 ? 3.822 29.422 18.906 1 98.25 128 LEU B C 1
ATOM 4371 O O . LEU B 1 128 ? 2.65 29.078 18.734 1 98.25 128 LEU B O 1
ATOM 4375 N N . ILE B 1 129 ? 4.75 29.359 17.984 1 98.12 129 ILE B N 1
ATOM 4376 C CA . ILE B 1 129 ? 4.484 28.766 16.672 1 98.12 129 ILE B CA 1
ATOM 4377 C C . ILE B 1 129 ? 4.902 27.297 16.688 1 98.12 129 ILE B C 1
ATOM 4379 O O . ILE B 1 129 ? 6.094 26.984 16.75 1 98.12 129 ILE B O 1
ATOM 4383 N N . VAL B 1 130 ? 3.885 26.469 16.609 1 97.12 130 VAL B N 1
ATOM 4384 C CA . VAL B 1 130 ? 4.117 25.031 16.609 1 97.12 130 VAL B CA 1
ATOM 4385 C C . VAL B 1 130 ? 4.27 24.531 15.18 1 97.12 130 VAL B C 1
ATOM 4387 O O . VAL B 1 130 ? 3.285 24.422 14.445 1 97.12 130 VAL B O 1
ATOM 4390 N N . ALA B 1 131 ? 5.484 24.188 14.82 1 95.5 131 ALA B N 1
ATOM 4391 C CA . ALA B 1 131 ? 5.777 23.719 13.469 1 95.5 131 ALA B CA 1
ATOM 4392 C C . ALA B 1 131 ? 6.34 22.297 13.484 1 95.5 131 ALA B C 1
ATOM 4394 O O . ALA B 1 131 ? 7.074 21.906 12.57 1 95.5 131 ALA B O 1
ATOM 4395 N N . THR B 1 132 ? 6.066 21.562 14.531 1 91.69 132 THR B N 1
ATOM 4396 C CA . THR B 1 132 ? 6.398 20.141 14.578 1 91.69 132 THR B CA 1
ATOM 4397 C C . THR B 1 132 ? 5.445 19.328 13.703 1 91.69 132 THR B C 1
ATOM 4399 O O . THR B 1 132 ? 4.375 19.812 13.336 1 91.69 132 THR B O 1
ATOM 4402 N N . LYS B 1 133 ? 5.891 18.188 13.367 1 88.31 133 LYS B N 1
ATOM 4403 C CA . LYS B 1 133 ? 4.93 17.25 12.781 1 88.31 133 LYS B CA 1
ATOM 4404 C C . LYS B 1 133 ? 3.846 16.875 13.789 1 88.31 133 LYS B C 1
ATOM 4406 O O . LYS B 1 133 ? 4.09 16.859 15 1 88.31 133 LYS B O 1
ATOM 4411 N N . ALA B 1 134 ? 2.686 16.547 13.266 1 88.5 134 ALA B N 1
ATOM 4412 C CA . ALA B 1 134 ? 1.506 16.312 14.094 1 88.5 134 ALA B CA 1
ATOM 4413 C C . ALA B 1 134 ? 1.77 15.219 15.133 1 88.5 134 ALA B C 1
ATOM 4415 O O . ALA B 1 134 ? 1.342 15.336 16.281 1 88.5 134 ALA B O 1
ATOM 4416 N N . ASP B 1 135 ? 2.504 14.211 14.766 1 85.38 135 ASP B N 1
ATOM 4417 C CA . ASP B 1 135 ? 2.738 13.062 15.633 1 85.38 135 ASP B CA 1
ATOM 4418 C C . ASP B 1 135 ? 3.637 13.445 16.812 1 85.38 135 ASP B C 1
ATOM 4420 O O . ASP B 1 135 ? 3.619 12.781 17.844 1 85.38 135 ASP B O 1
ATOM 4424 N N . ALA B 1 136 ? 4.355 14.57 16.75 1 87.75 136 ALA B N 1
ATOM 4425 C CA . ALA B 1 136 ? 5.332 14.961 17.766 1 87.75 136 ALA B CA 1
ATOM 4426 C C . ALA B 1 136 ? 4.828 16.141 18.594 1 87.75 136 ALA B C 1
ATOM 4428 O O . ALA B 1 136 ? 5.449 16.516 19.594 1 87.75 136 ALA B O 1
ATOM 4429 N N . THR B 1 137 ? 3.736 16.688 18.281 1 91.75 137 THR B N 1
ATOM 4430 C CA . THR B 1 137 ? 3.271 17.953 18.828 1 91.75 137 THR B CA 1
ATOM 4431 C C . THR B 1 137 ? 3.018 17.844 20.328 1 91.75 137 THR B C 1
ATOM 4433 O O . THR B 1 137 ? 3.506 18.672 21.094 1 91.75 137 THR B O 1
ATOM 4436 N N . LEU B 1 138 ? 2.314 16.828 20.75 1 90.38 138 LEU B N 1
ATOM 4437 C CA . LEU B 1 138 ? 1.948 16.688 22.156 1 90.38 138 LEU B CA 1
ATOM 4438 C C . LEU B 1 138 ? 3.189 16.547 23.031 1 90.38 138 LEU B C 1
ATOM 4440 O O . LEU B 1 138 ? 3.318 17.219 24.062 1 90.38 138 LEU B O 1
ATOM 4444 N N . ALA B 1 139 ? 4.062 15.695 22.625 1 88.62 139 ALA B N 1
ATOM 4445 C CA . ALA B 1 139 ? 5.281 15.453 23.391 1 88.62 139 ALA B CA 1
ATOM 4446 C C . ALA B 1 139 ? 6.152 16.703 23.438 1 88.62 139 ALA B C 1
ATOM 4448 O O . ALA B 1 139 ? 6.785 16.984 24.469 1 88.62 139 ALA B O 1
ATOM 4449 N N . ALA B 1 140 ? 6.18 17.438 22.406 1 90.56 140 ALA B N 1
ATOM 4450 C CA . ALA B 1 140 ? 7.02 18.625 22.312 1 90.56 140 ALA B CA 1
ATOM 4451 C C . ALA B 1 140 ? 6.449 19.766 23.141 1 90.56 140 ALA B C 1
ATOM 4453 O O . ALA B 1 140 ? 7.195 20.594 23.656 1 90.56 140 ALA B O 1
ATOM 4454 N N . LEU B 1 141 ? 5.148 19.797 23.312 1 92.75 141 LEU B N 1
ATOM 4455 C CA . LEU B 1 141 ? 4.473 20.891 24 1 92.75 141 LEU B CA 1
ATOM 4456 C C . LEU B 1 141 ? 4.449 20.672 25.5 1 92.75 141 LEU B C 1
ATOM 4458 O O . LEU B 1 141 ? 4.348 21.625 26.266 1 92.75 141 LEU B O 1
ATOM 4462 N N . ARG B 1 142 ? 4.566 19.484 25.953 1 89.94 142 ARG B N 1
ATOM 4463 C CA . ARG B 1 142 ? 4.375 19.109 27.344 1 89.94 142 ARG B CA 1
ATOM 4464 C C . ARG B 1 142 ? 5.32 19.891 28.266 1 89.94 142 ARG B C 1
ATOM 4466 O O . ARG B 1 142 ? 4.902 20.438 29.281 1 89.94 142 ARG B O 1
ATOM 4473 N N . PRO B 1 143 ? 6.574 19.984 27.906 1 88.19 143 PRO B N 1
ATOM 4474 C CA . PRO B 1 143 ? 7.488 20.719 28.797 1 88.19 143 PRO B CA 1
ATOM 4475 C C . PRO B 1 143 ? 7.184 22.203 28.859 1 88.19 143 PRO B C 1
ATOM 4477 O O . PRO B 1 143 ? 7.66 22.906 29.766 1 88.19 143 PRO B O 1
ATOM 4480 N N . LEU B 1 144 ? 6.418 22.734 27.984 1 92.56 144 LEU B N 1
ATOM 4481 C CA . LEU B 1 144 ? 6.18 24.156 27.875 1 92.56 144 LEU B CA 1
ATOM 4482 C C . LEU B 1 144 ? 4.848 24.547 28.516 1 92.56 144 LEU B C 1
ATOM 4484 O O . LEU B 1 144 ? 4.543 25.719 28.672 1 92.56 144 LEU B O 1
ATOM 4488 N N . ILE B 1 145 ? 4.102 23.625 28.922 1 91.75 145 ILE B N 1
ATOM 4489 C CA . ILE B 1 145 ? 2.707 23.828 29.312 1 91.75 145 ILE B CA 1
ATOM 4490 C C . ILE B 1 145 ? 2.633 24.797 30.484 1 91.75 145 ILE B C 1
ATOM 4492 O O . ILE B 1 145 ? 1.704 25.609 30.562 1 91.75 145 ILE B O 1
ATOM 4496 N N . THR B 1 146 ? 3.547 24.719 31.406 1 90.12 146 THR B N 1
ATOM 4497 C CA . THR B 1 146 ? 3.514 25.547 32.594 1 90.12 146 THR B CA 1
ATOM 4498 C C . THR B 1 146 ? 3.793 27 32.25 1 90.12 146 THR B C 1
ATOM 4500 O O . THR B 1 146 ? 3.49 27.906 33.062 1 90.12 146 THR B O 1
ATOM 4503 N N . ARG B 1 147 ? 4.324 27.219 31.078 1 93.56 147 ARG B N 1
ATOM 4504 C CA . ARG B 1 147 ? 4.66 28.578 30.672 1 93.56 147 ARG B CA 1
ATOM 4505 C C . ARG B 1 147 ? 3.594 29.156 29.75 1 93.56 147 ARG B C 1
ATOM 4507 O O . ARG B 1 147 ? 3.648 30.328 29.375 1 93.56 147 ARG B O 1
ATOM 4514 N N . ILE B 1 148 ? 2.664 28.359 29.375 1 95.94 148 ILE B N 1
ATOM 4515 C CA . ILE B 1 148 ? 1.577 28.797 28.5 1 95.94 148 ILE B CA 1
ATOM 4516 C C . ILE B 1 148 ? 0.382 29.234 29.344 1 95.94 148 ILE B C 1
ATOM 4518 O O . ILE B 1 148 ? -0.116 28.469 30.172 1 95.94 148 ILE B O 1
ATOM 4522 N N . THR B 1 149 ? -0.049 30.469 29.188 1 94.69 149 THR B N 1
ATOM 4523 C CA . THR B 1 149 ? -1.155 31.062 29.938 1 94.69 149 THR B CA 1
ATOM 4524 C C . THR B 1 149 ? -2.295 31.438 29 1 94.69 149 THR B C 1
ATOM 4526 O O . THR B 1 149 ? -2.146 31.375 27.766 1 94.69 149 THR B O 1
ATOM 4529 N N . PRO B 1 150 ? -3.404 31.828 29.5 1 93.75 150 PRO B N 1
ATOM 4530 C CA . PRO B 1 150 ? -4.52 32.25 28.656 1 93.75 150 PRO B CA 1
ATOM 4531 C C . PRO B 1 150 ? -4.176 33.5 27.812 1 93.75 150 PRO B C 1
ATOM 4533 O O . PRO B 1 150 ? -4.887 33.812 26.859 1 93.75 150 PRO B O 1
ATOM 4536 N N . ALA B 1 151 ? -3.092 34.188 28.172 1 94.19 151 ALA B N 1
ATOM 4537 C CA . ALA B 1 151 ? -2.658 35.344 27.422 1 94.19 151 ALA B CA 1
ATOM 4538 C C . ALA B 1 151 ? -1.669 34.969 26.328 1 94.19 151 ALA B C 1
ATOM 4540 O O . ALA B 1 151 ? -1.268 35.812 25.516 1 94.19 151 ALA B O 1
ATOM 4541 N N . THR B 1 152 ? -1.317 33.656 26.266 1 96.62 152 THR B N 1
ATOM 4542 C CA . THR B 1 152 ? -0.418 33.156 25.234 1 96.62 152 THR B CA 1
ATOM 4543 C C . THR B 1 152 ? -1.181 32.875 23.953 1 96.62 152 THR B C 1
ATOM 4545 O O . THR B 1 152 ? -2.348 32.469 23.984 1 96.62 152 THR B O 1
ATOM 4548 N N . THR B 1 153 ? -0.565 33.125 22.828 1 96.62 153 THR B N 1
ATOM 4549 C CA . THR B 1 153 ? -1.112 32.75 21.531 1 96.62 153 THR B CA 1
ATOM 4550 C C . THR B 1 153 ? -0.327 31.562 20.953 1 96.62 153 THR B C 1
ATOM 4552 O O . THR B 1 153 ? 0.894 31.641 20.812 1 96.62 153 THR B O 1
ATOM 4555 N N . VAL B 1 154 ? -1.049 30.453 20.625 1 97 154 VAL B N 1
ATOM 4556 C CA . VAL B 1 154 ? -0.45 29.25 20.047 1 97 154 VAL B CA 1
ATOM 4557 C C . VAL B 1 154 ? -0.884 29.125 18.594 1 97 154 VAL B C 1
ATOM 4559 O O . VAL B 1 154 ? -2.08 29.062 18.297 1 97 154 VAL B O 1
ATOM 4562 N N . VAL B 1 155 ? 0.094 29.156 17.703 1 97.5 155 VAL B N 1
ATOM 4563 C CA . VAL B 1 155 ? -0.147 28.969 16.281 1 97.5 155 VAL B CA 1
ATOM 4564 C C . VAL B 1 155 ? 0.186 27.516 15.891 1 97.5 155 VAL B C 1
ATOM 4566 O O . VAL B 1 155 ? 1.324 27.078 16.062 1 97.5 155 VAL B O 1
ATOM 4569 N N . VAL B 1 156 ? -0.805 26.812 15.406 1 95.56 156 VAL B N 1
ATOM 4570 C CA . VAL B 1 156 ? -0.587 25.438 14.977 1 95.56 156 VAL B CA 1
ATOM 4571 C C . VAL B 1 156 ? -0.406 25.391 13.461 1 95.56 156 VAL B C 1
ATOM 4573 O O . VAL B 1 156 ? -1.387 25.391 12.711 1 95.56 156 VAL B O 1
ATOM 4576 N N . LEU B 1 157 ? 0.839 25.312 13.047 1 95 157 LEU B N 1
ATOM 4577 C CA . LEU B 1 157 ? 1.208 25.281 11.633 1 95 157 LEU B CA 1
ATOM 4578 C C . LEU B 1 157 ? 1.619 23.859 11.227 1 95 157 LEU B C 1
ATOM 4580 O O . LEU B 1 157 ? 2.803 23.531 11.258 1 95 157 LEU B O 1
ATOM 4584 N N . GLN B 1 158 ? 0.657 23.062 10.906 1 86.69 158 GLN B N 1
ATOM 4585 C CA . GLN B 1 158 ? 0.918 21.656 10.617 1 86.69 158 GLN B CA 1
ATOM 4586 C C . GLN B 1 158 ? -0.061 21.125 9.578 1 86.69 158 GLN B C 1
ATOM 4588 O O . GLN B 1 158 ? -1.034 21.797 9.227 1 86.69 158 GLN B O 1
ATOM 4593 N N . ASN B 1 159 ? 0.45 19.969 9.055 1 78.81 159 ASN B N 1
ATOM 4594 C CA . ASN B 1 159 ? -0.478 19.219 8.219 1 78.81 159 ASN B CA 1
ATOM 4595 C C . ASN B 1 159 ? -1.32 18.25 9.047 1 78.81 159 ASN B C 1
ATOM 4597 O O . ASN B 1 159 ? -0.924 17.859 10.148 1 78.81 159 ASN B O 1
ATOM 4601 N N . GLY B 1 160 ? -2.486 17.984 8.609 1 79.69 160 GLY B N 1
ATOM 4602 C CA . GLY B 1 160 ? -3.344 17.047 9.312 1 79.69 160 GLY B CA 1
ATOM 4603 C C . GLY B 1 160 ? -4.422 17.719 10.133 1 79.69 160 GLY B C 1
ATOM 4604 O O . GLY B 1 160 ? -4.477 18.953 10.219 1 79.69 160 GLY B O 1
ATOM 4605 N N . MET B 1 161 ? -5.246 16.875 10.617 1 83.88 161 MET B N 1
ATOM 4606 C CA . MET B 1 161 ? -6.352 17.359 11.43 1 83.88 161 MET B CA 1
ATOM 4607 C C . MET B 1 161 ? -6.449 16.562 12.734 1 83.88 161 MET B C 1
ATOM 4609 O O . MET B 1 161 ? -5.875 15.484 12.859 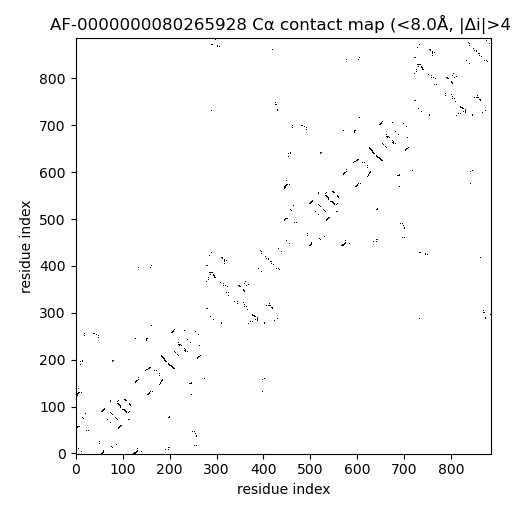1 83.88 161 MET B O 1
ATOM 4613 N N . GLY B 1 162 ? -7.008 17.234 13.758 1 84.75 162 GLY B N 1
ATOM 4614 C CA . GLY B 1 162 ? -7.242 16.562 15.023 1 84.75 162 GLY B CA 1
ATOM 4615 C C . GLY B 1 162 ? -6.254 16.969 16.109 1 84.75 162 GLY B C 1
ATOM 4616 O O . GLY B 1 162 ? -6.477 16.703 17.281 1 84.75 162 GLY B O 1
ATOM 4617 N N . VAL B 1 163 ? -5.207 17.609 15.695 1 87.94 163 VAL B N 1
ATOM 4618 C CA . VAL B 1 163 ? -4.168 17.984 16.656 1 87.94 163 VAL B CA 1
ATOM 4619 C C . VAL B 1 163 ? -4.738 18.953 17.688 1 87.94 163 VAL B C 1
ATOM 4621 O O . VAL B 1 163 ? -4.508 18.797 18.891 1 87.94 163 VAL B O 1
ATOM 4624 N N . LEU B 1 164 ? -5.465 19.953 17.203 1 88.62 164 LEU B N 1
ATOM 4625 C CA . LEU B 1 164 ? -6.047 20.922 18.109 1 88.62 164 LEU B CA 1
ATOM 4626 C C . LEU B 1 164 ? -6.934 20.234 19.141 1 88.62 164 LEU B C 1
ATOM 4628 O O . LEU B 1 164 ? -6.84 20.531 20.344 1 88.62 164 LEU B O 1
ATOM 4632 N N . ASP B 1 165 ? -7.738 19.328 18.672 1 84.56 165 ASP B N 1
ATOM 4633 C CA . ASP B 1 165 ? -8.633 18.609 19.562 1 84.56 165 ASP B CA 1
ATOM 4634 C C . ASP B 1 165 ? -7.848 17.812 20.609 1 84.56 165 ASP B C 1
ATOM 4636 O O . ASP B 1 165 ? -8.219 17.781 21.781 1 84.56 165 ASP B O 1
ATOM 4640 N N . GLN B 1 166 ? -6.898 17.234 20.141 1 87.81 166 GLN B N 1
ATOM 4641 C CA . GLN B 1 166 ? -6.051 16.469 21.047 1 87.81 166 GLN B CA 1
ATOM 4642 C C . GLN B 1 166 ? -5.391 17.359 22.094 1 87.81 166 GLN B C 1
ATOM 4644 O O . GLN B 1 166 ? -5.297 17 23.266 1 87.81 166 GLN B O 1
ATOM 4649 N N . LEU B 1 167 ? -4.902 18.469 21.656 1 90.44 167 LEU B N 1
ATOM 4650 C CA . LEU B 1 167 ? -4.246 19.422 22.547 1 90.44 167 LEU B CA 1
ATOM 4651 C C . LEU B 1 167 ? -5.223 19.938 23.609 1 90.44 167 LEU B C 1
ATOM 4653 O O . LEU B 1 167 ? -4.887 20 24.797 1 90.44 167 LEU B O 1
ATOM 4657 N N . ILE B 1 168 ? -6.387 20.281 23.188 1 88.5 168 ILE B N 1
ATOM 4658 C CA . ILE B 1 168 ? -7.395 20.828 24.094 1 88.5 168 ILE B CA 1
ATOM 4659 C C . ILE B 1 168 ? -7.789 19.766 25.125 1 88.5 168 ILE B C 1
ATOM 4661 O O . ILE B 1 168 ? -7.863 20.047 26.328 1 88.5 168 ILE B O 1
ATOM 4665 N N . GLU B 1 169 ? -7.957 18.562 24.672 1 88.25 169 GLU B N 1
ATOM 4666 C CA . GLU B 1 169 ? -8.383 17.469 25.531 1 88.25 169 GLU B CA 1
ATOM 4667 C C . GLU B 1 169 ? -7.293 17.109 26.547 1 88.25 169 GLU B C 1
ATOM 4669 O O . GLU B 1 169 ? -7.578 16.875 27.719 1 88.25 169 GLU B O 1
ATOM 4674 N N . ARG B 1 170 ? -6.121 17.094 26.094 1 91.81 170 ARG B N 1
ATOM 4675 C CA . ARG B 1 170 ? -5.059 16.516 26.906 1 91.81 170 ARG B CA 1
ATOM 4676 C C . ARG B 1 170 ? -4.363 17.594 27.734 1 91.81 170 ARG B C 1
ATOM 4678 O O . ARG B 1 170 ? -3.906 17.328 28.844 1 91.81 170 ARG B O 1
ATOM 4685 N N . LEU B 1 171 ? -4.266 18.812 27.203 1 92.88 171 LEU B N 1
ATOM 4686 C CA . LEU B 1 171 ? -3.432 19.812 27.859 1 92.88 171 LEU B CA 1
ATOM 4687 C C . LEU B 1 171 ? -4.285 20.922 28.453 1 92.88 171 LEU B C 1
ATOM 4689 O O . LEU B 1 171 ? -3.893 21.547 29.453 1 92.88 171 LEU B O 1
ATOM 4693 N N . TRP B 1 172 ? -5.383 21.203 27.859 1 91.06 172 TRP B N 1
ATOM 4694 C CA . TRP B 1 172 ? -6.215 22.312 28.344 1 91.06 172 TRP B CA 1
ATOM 4695 C C . TRP B 1 172 ? -7.684 21.906 28.375 1 91.06 172 TRP B C 1
ATOM 4697 O O . TRP B 1 172 ? -8.523 22.531 27.719 1 91.06 172 TRP B O 1
ATOM 4707 N N . PRO B 1 173 ? -8.07 21 29.219 1 88.44 173 PRO B N 1
ATOM 4708 C CA . PRO B 1 173 ? -9.453 20.547 29.297 1 88.44 173 PRO B CA 1
ATOM 4709 C C . PRO B 1 173 ? -10.406 21.609 29.828 1 88.44 173 PRO B C 1
ATOM 4711 O O . PRO B 1 173 ? -11.602 21.594 29.5 1 88.44 173 PRO B O 1
ATOM 4714 N N . ARG B 1 174 ? -9.844 22.5 30.625 1 88.81 174 ARG B N 1
ATOM 4715 C CA . ARG B 1 174 ? -10.656 23.578 31.156 1 88.81 174 ARG B CA 1
ATOM 4716 C C . ARG B 1 174 ? -10.578 24.812 30.281 1 88.81 174 ARG B C 1
ATOM 4718 O O . ARG B 1 174 ? -9.5 25.391 30.094 1 88.81 174 ARG B O 1
ATOM 4725 N N . PRO B 1 175 ? -11.617 25.328 29.766 1 87.06 175 PRO B N 1
ATOM 4726 C CA . PRO B 1 175 ? -11.633 26.438 28.781 1 87.06 175 PRO B CA 1
ATOM 4727 C C . PRO B 1 175 ? -10.992 27.703 29.328 1 87.06 175 PRO B C 1
ATOM 4729 O O . PRO B 1 175 ? -10.383 28.469 28.562 1 87.06 175 PRO B O 1
ATOM 4732 N N . GLU B 1 176 ? -11.094 27.938 30.594 1 87.31 176 GLU B N 1
ATOM 4733 C CA . GLU B 1 176 ? -10.594 29.172 31.188 1 87.31 176 GLU B CA 1
ATOM 4734 C C . GLU B 1 176 ? -9.07 29.234 31.141 1 87.31 176 GLU B C 1
ATOM 4736 O O . GLU B 1 176 ? -8.484 30.312 31.266 1 87.31 176 GLU B O 1
ATOM 4741 N N . HIS B 1 177 ? -8.469 28.141 30.984 1 91.06 177 HIS B N 1
ATOM 4742 C CA . HIS B 1 177 ? -7.012 28.078 31.016 1 91.06 177 HIS B CA 1
ATOM 4743 C C . HIS B 1 177 ? -6.449 27.969 29.594 1 91.06 177 HIS B C 1
ATOM 4745 O O . HIS B 1 177 ? -5.23 27.953 29.406 1 91.06 177 HIS B O 1
ATOM 4751 N N . ARG B 1 178 ? -7.285 27.984 28.578 1 92.62 178 ARG B N 1
ATOM 4752 C CA . ARG B 1 178 ? -6.852 27.797 27.203 1 92.62 178 ARG B CA 1
ATOM 4753 C C . ARG B 1 178 ? -6.18 29.047 26.656 1 92.62 178 ARG B C 1
ATOM 4755 O O . ARG B 1 178 ? -6.637 30.172 26.906 1 92.62 178 ARG B O 1
ATOM 4762 N N . PRO B 1 179 ? -5.141 28.891 25.984 1 95.06 179 PRO B N 1
ATOM 4763 C CA . PRO B 1 179 ? -4.57 30.016 25.234 1 95.06 179 PRO B CA 1
ATOM 4764 C C . PRO B 1 179 ? -5.375 30.375 24 1 95.06 179 PRO B C 1
ATOM 4766 O O . PRO B 1 179 ? -6.395 29.734 23.703 1 95.06 179 PRO B O 1
ATOM 4769 N N . HIS B 1 180 ? -4.961 31.453 23.344 1 93.38 180 HIS B N 1
ATOM 4770 C CA . HIS B 1 180 ? -5.488 31.719 22.016 1 93.38 180 HIS B CA 1
ATOM 4771 C C . HIS B 1 180 ? -4.902 30.75 20.984 1 93.38 180 HIS B C 1
ATOM 4773 O O . HIS B 1 180 ? -3.723 30.406 21.062 1 93.38 180 HIS B O 1
ATOM 4779 N N . PHE B 1 181 ? -5.762 30.266 20.125 1 93.62 181 PHE B N 1
ATOM 4780 C CA . PHE B 1 181 ? -5.281 29.375 19.078 1 93.62 181 PHE B CA 1
ATOM 4781 C C . PHE B 1 181 ? -5.477 30 17.703 1 93.62 181 PHE B C 1
ATOM 4783 O O . PHE B 1 181 ? -6.543 30.531 17.406 1 93.62 181 PHE B O 1
ATOM 4790 N N . ILE B 1 182 ? -4.426 30 16.953 1 94.44 182 ILE B N 1
ATOM 4791 C CA . ILE B 1 182 ? -4.473 30.281 15.531 1 94.44 182 ILE B CA 1
ATOM 4792 C C . ILE B 1 182 ? -4.105 29.031 14.742 1 94.44 182 ILE B C 1
ATOM 4794 O O . ILE B 1 182 ? -3.064 28.422 14.992 1 94.44 182 ILE B O 1
ATOM 4798 N N . LEU B 1 183 ? -5.027 28.609 13.891 1 93.75 183 LEU B N 1
ATOM 4799 C CA . LEU B 1 183 ? -4.703 27.516 12.984 1 93.75 183 LEU B CA 1
ATOM 4800 C C . LEU B 1 183 ? -4.09 28.047 11.688 1 93.75 183 LEU B C 1
ATOM 4802 O O . LEU B 1 183 ? -4.52 29.078 11.172 1 93.75 183 LEU B O 1
ATOM 4806 N N . ALA B 1 184 ? -3.057 27.406 11.234 1 95.94 184 ALA B N 1
ATOM 4807 C CA . ALA B 1 184 ? -2.379 27.828 10.016 1 95.94 184 ALA B CA 1
ATOM 4808 C C . ALA B 1 184 ? -2.184 26.656 9.055 1 95.94 184 ALA B C 1
ATOM 4810 O O . ALA B 1 184 ? -1.885 25.547 9.492 1 95.94 184 ALA B O 1
ATOM 4811 N N . SER B 1 185 ? -2.428 26.875 7.816 1 93.5 185 SER B N 1
ATOM 4812 C CA . SER B 1 185 ? -2.201 25.922 6.734 1 93.5 185 SER B CA 1
ATOM 4813 C C . SER B 1 185 ? -1.337 26.531 5.633 1 93.5 185 SER B C 1
ATOM 4815 O O . SER B 1 185 ? -1.501 27.703 5.285 1 93.5 185 SER B O 1
ATOM 4817 N N . THR B 1 186 ? -0.402 25.781 5.109 1 93.19 186 THR B N 1
ATOM 4818 C CA . THR B 1 186 ? 0.487 26.359 4.109 1 93.19 186 THR B CA 1
ATOM 4819 C C . THR B 1 186 ? 0.562 25.469 2.873 1 93.19 186 THR B C 1
ATOM 4821 O O . THR B 1 186 ? 0.363 24.25 2.967 1 93.19 186 THR B O 1
ATOM 4824 N N . THR B 1 187 ? 0.718 26.016 1.708 1 88.81 187 THR B N 1
ATOM 4825 C CA . THR B 1 187 ? 0.969 25.297 0.458 1 88.81 187 THR B CA 1
ATOM 4826 C C . THR B 1 187 ? 2.404 25.516 -0.01 1 88.81 187 THR B C 1
ATOM 4828 O O . THR B 1 187 ? 2.773 25.109 -1.11 1 88.81 187 THR B O 1
ATOM 4831 N N . HIS B 1 188 ? 3.141 26.234 0.897 1 90.88 188 HIS B N 1
ATOM 4832 C CA . HIS B 1 188 ? 4.559 26.344 0.576 1 90.88 188 HIS B CA 1
ATOM 4833 C C . HIS B 1 188 ? 5.23 24.984 0.558 1 90.88 188 HIS B C 1
ATOM 4835 O O . HIS B 1 188 ? 5 24.156 1.448 1 90.88 188 HIS B O 1
ATOM 4841 N N . GLY B 1 189 ? 5.988 24.719 -0.524 1 85.25 189 GLY B N 1
ATOM 4842 C CA . GLY B 1 189 ? 6.824 23.531 -0.583 1 85.25 189 GLY B CA 1
ATOM 4843 C C . GLY B 1 189 ? 8.227 23.766 -0.044 1 85.25 189 GLY B C 1
ATOM 4844 O O . GLY B 1 189 ? 8.922 24.688 -0.477 1 85.25 189 GLY B O 1
ATOM 4845 N N . CYS B 1 190 ? 8.586 23.031 1.018 1 89.19 190 CYS B N 1
ATOM 4846 C CA . CYS B 1 190 ? 9.922 23.172 1.586 1 89.19 190 CYS B CA 1
ATOM 4847 C C . CYS B 1 190 ? 10.461 21.812 2.031 1 89.19 190 CYS B C 1
ATOM 4849 O O . CYS B 1 190 ? 9.695 20.906 2.361 1 89.19 190 CYS B O 1
ATOM 4851 N N . TYR B 1 191 ? 11.781 21.703 1.969 1 86.38 191 TYR B N 1
ATOM 4852 C CA . TYR B 1 191 ? 12.445 20.516 2.504 1 86.38 191 TYR B CA 1
ATOM 4853 C C . TYR B 1 191 ? 13.797 20.875 3.104 1 86.38 191 TYR B C 1
ATOM 4855 O O . TYR B 1 191 ? 14.398 21.891 2.73 1 86.38 191 TYR B O 1
ATOM 4863 N N . LEU B 1 192 ? 14.25 20.078 4.008 1 88.25 192 LEU B N 1
ATOM 4864 C CA . LEU B 1 192 ? 15.547 20.297 4.633 1 88.25 192 LEU B CA 1
ATOM 4865 C C . LEU B 1 192 ? 16.672 19.766 3.746 1 88.25 192 LEU B C 1
ATOM 4867 O O . LEU B 1 192 ? 16.734 18.578 3.453 1 88.25 192 LEU B O 1
ATOM 4871 N N . LYS B 1 193 ? 17.484 20.578 3.244 1 88.19 193 LYS B N 1
ATOM 4872 C CA . LYS B 1 193 ? 18.703 20.172 2.562 1 88.19 193 LYS B CA 1
ATOM 4873 C C . LYS B 1 193 ? 19.703 19.578 3.549 1 88.19 193 LYS B C 1
ATOM 4875 O O . LYS B 1 193 ? 20.375 18.594 3.242 1 88.19 193 LYS B O 1
ATOM 4880 N N . ARG B 1 194 ? 19.844 20.156 4.672 1 87.5 194 ARG B N 1
ATOM 4881 C CA . ARG B 1 194 ? 20.594 19.781 5.859 1 87.5 194 ARG B CA 1
ATOM 4882 C C . ARG B 1 194 ? 19.984 20.406 7.113 1 87.5 194 ARG B C 1
ATOM 4884 O O . ARG B 1 194 ? 19.109 21.25 7.023 1 87.5 194 ARG B O 1
ATOM 4891 N N . PRO B 1 195 ? 20.438 19.984 8.242 1 87.56 195 PRO B N 1
ATOM 4892 C CA . PRO B 1 195 ? 19.875 20.594 9.445 1 87.56 195 PRO B CA 1
ATOM 4893 C C . PRO B 1 195 ? 19.984 22.109 9.445 1 87.56 195 PRO B C 1
ATOM 4895 O O . PRO B 1 195 ? 21.031 22.656 9.086 1 87.56 195 PRO B O 1
ATOM 4898 N N . LEU B 1 196 ? 18.922 22.828 9.773 1 91.88 196 LEU B N 1
ATOM 4899 C CA . LEU B 1 196 ? 18.859 24.281 9.938 1 91.88 196 LEU B CA 1
ATOM 4900 C C . LEU B 1 196 ? 18.922 24.984 8.594 1 91.88 196 LEU B C 1
ATOM 4902 O O . LEU B 1 196 ? 19.125 26.203 8.531 1 91.88 196 LEU B O 1
ATOM 4906 N N . HIS B 1 197 ? 18.812 24.203 7.555 1 94.19 197 HIS B N 1
ATOM 4907 C CA . HIS B 1 197 ? 18.828 24.734 6.195 1 94.19 197 HIS B CA 1
ATOM 4908 C C . HIS B 1 197 ? 17.656 24.172 5.383 1 94.19 197 HIS B C 1
ATOM 4910 O O . HIS B 1 197 ? 17.672 23.016 4.98 1 94.19 197 HIS B O 1
ATOM 4916 N N . THR B 1 198 ? 16.734 25.062 5.086 1 95.06 198 THR B N 1
ATOM 4917 C CA . THR B 1 198 ? 15.555 24.641 4.336 1 95.06 198 THR B CA 1
ATOM 4918 C C . THR B 1 198 ? 15.586 25.203 2.918 1 95.06 198 THR B C 1
ATOM 4920 O O . THR B 1 198 ? 15.969 26.359 2.713 1 95.06 198 THR B O 1
ATOM 4923 N N . VAL B 1 199 ? 15.281 24.391 1.942 1 93.5 199 VAL B N 1
ATOM 4924 C CA . VAL B 1 199 ? 15.086 24.828 0.565 1 93.5 199 VAL B CA 1
ATOM 4925 C C . VAL B 1 199 ? 13.609 25.125 0.325 1 93.5 199 VAL B C 1
ATOM 4927 O O . VAL B 1 199 ? 12.75 24.266 0.545 1 93.5 199 VAL B O 1
ATOM 4930 N N . HIS B 1 200 ? 13.344 26.344 0.047 1 93.75 200 HIS B N 1
ATOM 4931 C CA . HIS B 1 200 ? 12 26.75 -0.355 1 93.75 200 HIS B CA 1
ATOM 4932 C C . HIS B 1 200 ? 11.75 26.438 -1.825 1 93.75 200 HIS B C 1
ATOM 4934 O O . HIS B 1 200 ? 11.93 27.297 -2.689 1 93.75 200 HIS B O 1
ATOM 4940 N N . ALA B 1 201 ? 11.188 25.312 -2.119 1 84.06 201 ALA B N 1
ATOM 4941 C CA . ALA B 1 201 ? 11.133 24.719 -3.453 1 84.06 201 ALA B CA 1
ATOM 4942 C C . ALA B 1 201 ? 9.898 25.203 -4.215 1 84.06 201 ALA B C 1
ATOM 4944 O O . ALA B 1 201 ? 9.883 25.219 -5.445 1 84.06 201 ALA B O 1
ATOM 4945 N N . GLY B 1 202 ? 8.852 25.578 -3.576 1 84.94 202 GLY B N 1
ATOM 4946 C CA . GLY B 1 202 ? 7.629 26.047 -4.191 1 84.94 202 GLY B CA 1
ATOM 4947 C C . GLY B 1 202 ? 6.945 27.141 -3.391 1 84.94 202 GLY B C 1
ATOM 4948 O O . GLY B 1 202 ? 6.594 26.938 -2.227 1 84.94 202 GLY B O 1
ATOM 4949 N N . PHE B 1 203 ? 6.746 28.297 -4.023 1 90.81 203 PHE B N 1
ATOM 4950 C CA . PHE B 1 203 ? 6.078 29.422 -3.363 1 90.81 203 PHE B CA 1
ATOM 4951 C C . PHE B 1 203 ? 4.566 29.219 -3.359 1 90.81 203 PHE B C 1
ATOM 4953 O O . PHE B 1 203 ? 3.961 29 -4.41 1 90.81 203 PHE B O 1
ATOM 4960 N N . GLY B 1 204 ? 3.998 29.203 -2.215 1 91.69 204 GLY B N 1
ATOM 4961 C CA . GLY B 1 204 ? 2.562 29.094 -2.012 1 91.69 204 GLY B CA 1
ATOM 4962 C C . GLY B 1 204 ? 1.986 30.203 -1.165 1 91.69 204 GLY B C 1
ATOM 4963 O O . GLY B 1 204 ? 2.309 31.375 -1.371 1 91.69 204 GLY B O 1
ATOM 4964 N N . SER B 1 205 ? 1.026 29.828 -0.339 1 94.5 205 SER B N 1
ATOM 4965 C CA . SER B 1 205 ? 0.374 30.766 0.579 1 94.5 205 SER B CA 1
ATOM 4966 C C . SER B 1 205 ? 0.248 30.156 1.976 1 94.5 205 SER B C 1
ATOM 4968 O O . SER B 1 205 ? 0.411 28.953 2.154 1 94.5 205 SER B O 1
ATOM 4970 N N . VAL B 1 206 ? 0.103 31.016 2.951 1 96.25 206 VAL B N 1
ATOM 4971 C CA . VAL B 1 206 ? -0.248 30.625 4.312 1 96.25 206 VAL B CA 1
ATOM 4972 C C . VAL B 1 206 ? -1.617 31.188 4.676 1 96.25 206 VAL B C 1
ATOM 4974 O O . VAL B 1 206 ? -1.881 32.375 4.473 1 96.25 206 VAL B O 1
ATOM 4977 N N . TYR B 1 207 ? -2.439 30.359 5.133 1 95.25 207 TYR B N 1
ATOM 4978 C CA . TYR B 1 207 ? -3.758 30.797 5.582 1 95.25 207 TYR B CA 1
ATOM 4979 C C . TYR B 1 207 ? -3.893 30.656 7.094 1 95.25 207 TYR B C 1
ATOM 4981 O O . TYR B 1 207 ? -3.484 29.641 7.672 1 95.25 207 TYR B O 1
ATOM 4989 N N . LEU B 1 208 ? -4.43 31.703 7.738 1 95.69 208 LEU B N 1
ATOM 4990 C CA . LEU B 1 208 ? -4.617 31.734 9.188 1 95.69 208 LEU B CA 1
ATOM 4991 C C . LEU B 1 208 ? -6.102 31.75 9.539 1 95.69 208 LEU B C 1
ATOM 4993 O O . LEU B 1 208 ? -6.891 32.438 8.891 1 95.69 208 LEU B O 1
ATOM 4997 N N . GLY B 1 209 ? -6.477 30.922 10.469 1 92.5 209 GLY B N 1
ATOM 4998 C CA . GLY B 1 209 ? -7.797 30.938 11.078 1 92.5 209 GLY B CA 1
ATOM 4999 C C . GLY B 1 209 ? -7.754 31.062 12.594 1 92.5 209 GLY B C 1
ATOM 5000 O O . GLY B 1 209 ? -7.129 30.25 13.273 1 92.5 209 GLY B O 1
ATOM 5001 N N . VAL B 1 210 ? -8.422 32.094 13.141 1 92.12 210 VAL B N 1
ATOM 5002 C CA . VAL B 1 210 ? -8.453 32.312 14.586 1 92.12 210 VAL B CA 1
ATOM 5003 C C . VAL B 1 210 ? -9.555 31.453 15.203 1 92.12 210 VAL B C 1
ATOM 5005 O O . VAL B 1 210 ? -10.711 31.516 14.789 1 92.12 210 VAL B O 1
ATOM 5008 N N . VAL B 1 211 ? -9.141 30.609 16.125 1 88.44 211 VAL B N 1
ATOM 5009 C CA . VAL B 1 211 ? -10.109 29.781 16.844 1 88.44 211 VAL B CA 1
ATOM 5010 C C . VAL B 1 211 ? -10.852 30.641 17.875 1 88.44 211 VAL B C 1
ATOM 5012 O O . VAL B 1 211 ? -10.234 31.344 18.672 1 88.44 211 VAL B O 1
ATOM 5015 N N . PRO B 1 212 ? -12.125 30.562 17.828 1 82 212 PRO B N 1
ATOM 5016 C CA . PRO B 1 212 ? -12.867 31.359 18.812 1 82 212 PRO B CA 1
ATOM 5017 C C . PRO B 1 212 ? -12.586 30.922 20.25 1 82 212 PRO B C 1
ATOM 5019 O O . PRO B 1 212 ? -12.508 29.734 20.547 1 82 212 PRO B O 1
ATOM 5022 N N . GLY B 1 213 ? -12.211 31.859 21.078 1 73.94 213 GLY B N 1
ATOM 5023 C CA . GLY B 1 213 ? -11.938 31.594 22.484 1 73.94 213 GLY B CA 1
ATOM 5024 C C . GLY B 1 213 ? -13.047 32.031 23.406 1 73.94 213 GLY B C 1
ATOM 5025 O O . GLY B 1 213 ? -14.156 32.312 22.969 1 73.94 213 GLY B O 1
ATOM 5026 N N . THR B 1 214 ? -12.75 31.906 24.703 1 61.62 214 THR B N 1
ATOM 5027 C CA . THR B 1 214 ? -13.703 32.281 25.734 1 61.62 214 THR B CA 1
ATOM 5028 C C . THR B 1 214 ? -14.031 33.75 25.672 1 61.62 214 THR B C 1
ATOM 5030 O O . THR B 1 214 ? -15.094 34.188 26.125 1 61.62 214 THR B O 1
ATOM 5033 N N . HIS B 1 215 ? -13.133 34.469 25.125 1 59.81 215 HIS B N 1
ATOM 5034 C CA . HIS B 1 215 ? -13.344 35.906 25.109 1 59.81 215 HIS B CA 1
ATOM 5035 C C . HIS B 1 215 ? -14.172 36.312 23.891 1 59.81 215 HIS B C 1
ATOM 5037 O O . HIS B 1 215 ? -14.367 37.531 23.672 1 59.81 215 HIS B O 1
ATOM 5043 N N . GLY B 1 216 ? -14.727 35.406 23.234 1 58.66 216 GLY B N 1
ATOM 5044 C CA . GLY B 1 216 ? -15.617 35.688 22.125 1 58.66 216 GLY B CA 1
ATOM 5045 C C . GLY B 1 216 ? -14.875 35.812 20.797 1 58.66 216 GLY B C 1
ATOM 5046 O O . GLY B 1 216 ? -13.672 35.562 20.734 1 58.66 216 GLY B O 1
ATOM 5047 N N . ALA B 1 217 ? -15.742 36.094 19.672 1 59.97 217 ALA B N 1
ATOM 5048 C CA . ALA B 1 217 ? -15.242 36.219 18.297 1 59.97 217 ALA B CA 1
ATOM 5049 C C . ALA B 1 217 ? -14.477 37.5 18.094 1 59.97 217 ALA B C 1
ATOM 5051 O O . ALA B 1 217 ? -15.016 38.594 18.297 1 59.97 217 ALA B O 1
ATOM 5052 N N . VAL B 1 218 ? -13.086 37.375 18.016 1 66.25 218 VAL B N 1
ATOM 5053 C CA . VAL B 1 218 ? -12.25 38.562 17.859 1 66.25 218 VAL B CA 1
ATOM 5054 C C . VAL B 1 218 ? -12 38.812 16.375 1 66.25 218 VAL B C 1
ATOM 5056 O O . VAL B 1 218 ? -11.414 39.844 16.016 1 66.25 218 VAL B O 1
ATOM 5059 N N . GLU B 1 219 ? -12.695 38 15.531 1 75.56 219 GLU B N 1
ATOM 5060 C CA . GLU B 1 219 ? -12.344 38.156 14.117 1 75.56 219 GLU B CA 1
ATOM 5061 C C . GLU B 1 219 ? -13.367 39 13.375 1 75.56 219 GLU B C 1
ATOM 5063 O O . GLU B 1 219 ? -14.57 38.781 13.492 1 75.56 219 GLU B O 1
ATOM 5068 N N . ARG B 1 220 ? -12.945 40.094 12.797 1 82.25 220 ARG B N 1
ATOM 5069 C CA . ARG B 1 220 ? -13.75 40.938 11.906 1 82.25 220 ARG B CA 1
ATOM 5070 C C . ARG B 1 220 ? -12.945 41.375 10.695 1 82.25 220 ARG B C 1
ATOM 5072 O O . ARG B 1 220 ? -11.766 41.719 10.82 1 82.25 220 ARG B O 1
ATOM 5079 N N . PRO B 1 221 ? -13.609 41.25 9.594 1 86.31 221 PRO B N 1
ATOM 5080 C CA . PRO B 1 221 ? -12.922 41.75 8.414 1 86.31 221 PRO B CA 1
ATOM 5081 C C . PRO B 1 221 ? -12.805 43.281 8.406 1 86.31 221 PRO B C 1
ATOM 5083 O O . PRO B 1 221 ? -13.617 43.969 9.023 1 86.31 221 PRO B O 1
ATOM 5086 N N . LEU B 1 222 ? -11.797 43.625 7.75 1 87.44 222 LEU B N 1
ATOM 5087 C CA . LEU B 1 222 ? -11.727 45.062 7.465 1 87.44 222 LEU B CA 1
ATOM 5088 C C . LEU B 1 222 ? -12.969 45.531 6.703 1 87.44 222 LEU B C 1
ATOM 5090 O O . LEU B 1 222 ? -13.43 44.844 5.785 1 87.44 222 LEU B O 1
ATOM 5094 N N . PRO B 1 223 ? -13.461 46.625 7.109 1 80.44 223 PRO B N 1
ATOM 5095 C CA . PRO B 1 223 ? -14.656 47.094 6.426 1 80.44 223 PRO B CA 1
ATOM 5096 C C . PRO B 1 223 ? -14.469 47.219 4.914 1 80.44 223 PRO B C 1
ATOM 5098 O O . PRO B 1 223 ? -15.383 46.938 4.145 1 80.44 223 PRO B O 1
ATOM 5101 N N . SER B 1 224 ? -13.32 47.594 4.488 1 79.69 224 SER B N 1
ATOM 5102 C CA . SER B 1 224 ? -13.047 47.844 3.074 1 79.69 224 SER B CA 1
ATOM 5103 C C . SER B 1 224 ? -13.016 46.562 2.283 1 79.69 224 SER B C 1
ATOM 5105 O O . SER B 1 224 ? -13.188 46.562 1.062 1 79.69 224 SER B O 1
ATOM 5107 N N . SER B 1 225 ? -12.805 45.469 2.998 1 78.69 225 SER B N 1
ATOM 5108 C CA . SER B 1 225 ? -12.633 44.219 2.281 1 78.69 225 SER B CA 1
ATOM 5109 C C . SER B 1 225 ? -13.703 43.188 2.676 1 78.69 225 SER B C 1
ATOM 5111 O O . SER B 1 225 ? -13.617 42.031 2.316 1 78.69 225 SER B O 1
ATOM 5113 N N . SER B 1 226 ? -14.625 43.594 3.363 1 75.88 226 SER B N 1
ATOM 5114 C CA . SER B 1 226 ? -15.625 42.688 3.953 1 75.88 226 SER B CA 1
ATOM 5115 C C . SER B 1 226 ? -16.406 41.969 2.877 1 75.88 226 SER B C 1
ATOM 5117 O O . SER B 1 226 ? -16.859 40.812 3.096 1 75.88 226 SER B O 1
ATOM 5119 N N . ASN B 1 227 ? -16.484 42.469 1.766 1 71.62 227 ASN B N 1
ATOM 5120 C CA . ASN B 1 227 ? -17.312 41.875 0.732 1 71.62 227 ASN B CA 1
ATOM 5121 C C . ASN B 1 227 ? -16.484 41.219 -0.368 1 71.62 227 ASN B C 1
ATOM 5123 O O . ASN B 1 227 ? -17 40.875 -1.435 1 71.62 227 ASN B O 1
ATOM 5127 N N . THR B 1 228 ? -15.344 41.125 -0.026 1 75.19 228 THR B N 1
ATOM 5128 C CA . THR B 1 228 ? -14.477 40.5 -1.024 1 75.19 228 THR B CA 1
ATOM 5129 C C . THR B 1 228 ? -14.312 39 -0.75 1 75.19 228 THR B C 1
ATOM 5131 O O . THR B 1 228 ? -14.719 38.531 0.308 1 75.19 228 THR B O 1
ATOM 5134 N N . MET B 1 229 ? -13.789 38.312 -1.709 1 72.44 229 MET B N 1
ATOM 5135 C CA . MET B 1 229 ? -13.578 36.844 -1.608 1 72.44 229 MET B CA 1
ATOM 5136 C C . MET B 1 229 ? -12.477 36.531 -0.602 1 72.44 229 MET B C 1
ATOM 5138 O O . MET B 1 229 ? -12.445 35.438 -0.036 1 72.44 229 MET B O 1
ATOM 5142 N N . ASP B 1 230 ? -11.648 37.531 -0.474 1 80.75 230 ASP B N 1
ATOM 5143 C CA . ASP B 1 230 ? -10.516 37.375 0.428 1 80.75 230 ASP B CA 1
ATOM 5144 C C . ASP B 1 230 ? -10.414 38.531 1.407 1 80.75 230 ASP B C 1
ATOM 5146 O O . ASP B 1 230 ? -9.508 39.375 1.307 1 80.75 230 ASP B O 1
ATOM 5150 N N . PRO B 1 231 ? -11.273 38.5 2.35 1 85.94 231 PRO B N 1
ATOM 5151 C CA . PRO B 1 231 ? -11.25 39.656 3.27 1 85.94 231 PRO B CA 1
ATOM 5152 C C . PRO B 1 231 ? -9.984 39.688 4.117 1 85.94 231 PRO B C 1
ATOM 5154 O O . PRO B 1 231 ? -9.391 38.656 4.414 1 85.94 231 PRO B O 1
ATOM 5157 N N . GLU B 1 232 ? -9.656 40.969 4.469 1 91.12 232 GLU B N 1
ATOM 5158 C CA . GLU B 1 232 ? -8.5 41.188 5.336 1 91.12 232 GLU B CA 1
ATOM 5159 C C . GLU B 1 232 ? -8.93 41.312 6.793 1 91.12 232 GLU B C 1
ATOM 5161 O O . GLU B 1 232 ? -9.992 41.875 7.086 1 91.12 232 GLU B O 1
ATOM 5166 N N . LEU B 1 233 ? -8.141 40.875 7.668 1 93 233 LEU B N 1
ATOM 5167 C CA . LEU B 1 233 ? -8.461 40.906 9.094 1 93 233 LEU B CA 1
ATOM 5168 C C . LEU B 1 233 ? -8.312 42.312 9.641 1 93 233 LEU B C 1
ATOM 5170 O O . LEU B 1 233 ? -7.328 43 9.359 1 93 233 LEU B O 1
ATOM 5174 N N . ASP B 1 234 ? -9.305 42.75 10.375 1 93.62 234 ASP B N 1
ATOM 5175 C CA . ASP B 1 234 ? -9.219 44.031 11.094 1 93.62 234 ASP B CA 1
ATOM 5176 C C . ASP B 1 234 ? -8.531 43.844 12.445 1 93.62 234 ASP B C 1
ATOM 5178 O O . ASP B 1 234 ? -9.188 43.562 13.453 1 93.62 234 ASP B O 1
ATOM 5182 N N . LEU B 1 235 ? -7.254 44.094 12.453 1 93.94 235 LEU B N 1
ATOM 5183 C CA . LEU B 1 235 ? -6.473 43.938 13.672 1 93.94 235 LEU B CA 1
ATOM 5184 C C . LEU B 1 235 ? -6.895 44.938 14.734 1 93.94 235 LEU B C 1
ATOM 5186 O O . LEU B 1 235 ? -6.754 44.688 15.93 1 93.94 235 LEU B O 1
ATOM 5190 N N . ALA B 1 236 ? -7.461 46.062 14.281 1 91.56 236 ALA B N 1
ATOM 5191 C CA . ALA B 1 236 ? -7.91 47.094 15.195 1 91.56 236 ALA B CA 1
ATOM 5192 C C . ALA B 1 236 ? -9.086 46.625 16.047 1 91.56 236 ALA B C 1
ATOM 5194 O O . ALA B 1 236 ? -9.336 47.156 17.125 1 91.56 236 ALA B O 1
ATOM 5195 N N . ALA B 1 237 ? -9.727 45.719 15.492 1 89.19 237 ALA B N 1
ATOM 5196 C CA . ALA B 1 237 ? -10.914 45.219 16.188 1 89.19 237 ALA B CA 1
ATOM 5197 C C . ALA B 1 237 ? -10.523 44.312 17.359 1 89.19 237 ALA B C 1
ATOM 5199 O O . ALA B 1 237 ? -11.344 44.031 18.234 1 89.19 237 ALA B O 1
ATOM 5200 N N . ILE B 1 238 ? -9.297 43.812 17.406 1 91.38 238 ILE B N 1
ATOM 5201 C CA . ILE B 1 238 ? -8.805 43.031 18.547 1 91.38 238 ILE B CA 1
ATOM 5202 C C . ILE B 1 238 ? -8.367 43.969 19.656 1 91.38 238 ILE B C 1
ATOM 5204 O O . ILE B 1 238 ? -7.445 44.781 19.484 1 91.38 238 ILE B O 1
ATOM 5208 N N . PRO B 1 239 ? -8.992 43.875 20.781 1 88.44 239 PRO B N 1
ATOM 5209 C CA . PRO B 1 239 ? -8.703 44.844 21.859 1 88.44 239 PRO B CA 1
ATOM 5210 C C . PRO B 1 239 ? -7.234 44.812 22.266 1 88.44 239 PRO B C 1
ATOM 5212 O O . PRO B 1 239 ? -6.605 43.75 22.312 1 88.44 239 PRO B O 1
ATOM 5215 N N . ASP B 1 240 ? -6.742 45.969 22.562 1 88 240 ASP B N 1
ATOM 5216 C CA . ASP B 1 240 ? -5.375 46.094 23.062 1 88 240 ASP B CA 1
ATOM 5217 C C . ASP B 1 240 ? -5.32 45.938 24.578 1 88 240 ASP B C 1
ATOM 5219 O O . ASP B 1 240 ? -5.195 46.906 25.328 1 88 240 ASP B O 1
ATOM 5223 N N . THR B 1 241 ? -5.496 44.781 25.047 1 90.75 241 THR B N 1
ATOM 5224 C CA . THR B 1 241 ? -5.453 44.406 26.453 1 90.75 241 THR B CA 1
ATOM 5225 C C . THR B 1 241 ? -4.355 43.375 26.719 1 90.75 241 THR B C 1
ATOM 5227 O O . THR B 1 241 ? -3.82 42.781 25.766 1 90.75 241 THR B O 1
ATOM 5230 N N . HIS B 1 242 ? -4.047 43.219 27.938 1 90.56 242 HIS B N 1
ATOM 5231 C CA . HIS B 1 242 ? -3.051 42.219 28.312 1 90.56 242 HIS B CA 1
ATOM 5232 C C . HIS B 1 242 ? -3.459 40.844 27.828 1 90.56 242 HIS B C 1
ATOM 5234 O O . HIS B 1 242 ? -2.611 40.031 27.422 1 90.56 242 HIS B O 1
ATOM 5240 N N . ALA B 1 243 ? -4.699 40.594 27.828 1 90 243 ALA B N 1
ATOM 5241 C CA . ALA B 1 243 ? -5.234 39.281 27.484 1 90 243 ALA B CA 1
ATOM 5242 C C . ALA B 1 243 ? -5.141 39 25.984 1 90 243 ALA B C 1
ATOM 5244 O O . ALA B 1 243 ? -4.961 37.875 25.562 1 90 243 ALA B O 1
ATOM 5245 N N . THR B 1 244 ? -5.172 40.062 25.125 1 92.56 244 THR B N 1
ATOM 5246 C CA . THR B 1 244 ? -5.305 39.844 23.703 1 92.56 244 THR B CA 1
ATOM 5247 C C . THR B 1 244 ? -4.105 40.406 22.938 1 92.56 244 THR B C 1
ATOM 5249 O O . THR B 1 244 ? -4.016 40.281 21.719 1 92.56 244 THR B O 1
ATOM 5252 N N . TYR B 1 245 ? -3.223 40.969 23.672 1 93.5 245 TYR B N 1
ATOM 5253 C CA . TYR B 1 245 ? -2.061 41.594 23.047 1 93.5 245 TYR B CA 1
ATOM 5254 C C . TYR B 1 245 ? -1.273 40.594 22.219 1 93.5 245 TYR B C 1
ATOM 5256 O O . TYR B 1 245 ? -0.888 40.875 21.078 1 93.5 245 TYR B O 1
ATOM 5264 N N . SER B 1 246 ? -1.028 39.438 22.812 1 95.62 246 SER B N 1
ATOM 5265 C CA . SER B 1 246 ? -0.243 38.406 22.094 1 95.62 246 SER B CA 1
ATOM 5266 C C . SER B 1 246 ? -0.95 37.969 20.828 1 95.62 246 SER B C 1
ATOM 5268 O O . SER B 1 246 ? -0.302 37.688 19.812 1 95.62 246 SER B O 1
ATOM 5270 N N . LEU B 1 247 ? -2.264 37.875 20.859 1 95.31 247 LEU B N 1
ATOM 5271 C CA . LEU B 1 247 ? -3.041 37.438 19.688 1 95.31 247 LEU B CA 1
ATOM 5272 C C . LEU B 1 247 ? -2.895 38.469 18.562 1 95.31 247 LEU B C 1
ATOM 5274 O O . LEU B 1 247 ? -2.568 38.094 17.438 1 95.31 247 LEU B O 1
ATOM 5278 N N . ARG B 1 248 ? -3.096 39.719 18.891 1 94.69 248 ARG B N 1
ATOM 5279 C CA . ARG B 1 248 ? -3.01 40.781 17.906 1 94.69 248 ARG B CA 1
ATOM 5280 C C . ARG B 1 248 ? -1.604 40.875 17.328 1 94.69 248 ARG B C 1
ATOM 5282 O O . ARG B 1 248 ? -1.437 40.969 16.109 1 94.69 248 ARG B O 1
ATOM 5289 N N . SER B 1 249 ? -0.657 40.844 18.188 1 96.69 249 SER B N 1
ATOM 5290 C CA . SER B 1 249 ? 0.731 41 17.766 1 96.69 249 SER B CA 1
ATOM 5291 C C . SER B 1 249 ? 1.197 39.812 16.938 1 96.69 249 SER B C 1
ATOM 5293 O O . SER B 1 249 ? 1.942 40 15.969 1 96.69 249 SER B O 1
ATOM 5295 N N . THR B 1 250 ? 0.79 38.594 17.328 1 97.44 250 THR B N 1
ATOM 5296 C CA . THR B 1 250 ? 1.149 37.406 16.562 1 97.44 250 THR B CA 1
ATOM 5297 C C . THR B 1 250 ? 0.558 37.469 15.164 1 97.44 250 THR B C 1
ATOM 5299 O O . THR B 1 250 ? 1.244 37.156 14.18 1 97.44 250 THR B O 1
ATOM 5302 N N . LEU B 1 251 ? -0.679 37.781 15.102 1 96.88 251 LEU B N 1
ATOM 5303 C CA . LEU B 1 251 ? -1.335 37.906 13.805 1 96.88 251 LEU B CA 1
ATOM 5304 C C . LEU B 1 251 ? -0.629 38.969 12.945 1 96.88 251 LEU B C 1
ATOM 5306 O O . LEU B 1 251 ? -0.389 38.719 11.758 1 96.88 251 LEU B O 1
ATOM 5310 N N . ALA B 1 252 ? -0.321 40.094 13.531 1 96.81 252 ALA B N 1
ATOM 5311 C CA . ALA B 1 252 ? 0.364 41.156 12.805 1 96.81 252 ALA B CA 1
ATOM 5312 C C . ALA B 1 252 ? 1.717 40.688 12.281 1 96.81 252 ALA B C 1
ATOM 5314 O O . ALA B 1 252 ? 2.07 40.938 11.125 1 96.81 252 ALA B O 1
ATOM 5315 N N . LEU B 1 253 ? 2.441 40 13.094 1 97.19 253 LEU B N 1
ATOM 5316 C CA . LEU B 1 253 ? 3.756 39.5 12.711 1 97.19 253 LEU B CA 1
ATOM 5317 C C . LEU B 1 253 ? 3.645 38.562 11.531 1 97.19 253 LEU B C 1
ATOM 5319 O O . LEU B 1 253 ? 4.371 38.688 10.547 1 97.19 253 LEU B O 1
ATOM 5323 N N . LEU B 1 254 ? 2.752 37.594 11.633 1 97.75 254 LEU B N 1
ATOM 5324 C CA . LEU B 1 254 ? 2.621 36.594 10.594 1 97.75 254 LEU B CA 1
ATOM 5325 C C . LEU B 1 254 ? 2.111 37.219 9.289 1 97.75 254 LEU B C 1
ATOM 5327 O O . LEU B 1 254 ? 2.623 36.906 8.211 1 97.75 254 LEU B O 1
ATOM 5331 N N . LEU B 1 255 ? 1.147 38.094 9.391 1 96.5 255 LEU B N 1
ATOM 5332 C CA . LEU B 1 255 ? 0.555 38.719 8.219 1 96.5 255 LEU B CA 1
ATOM 5333 C C . LEU B 1 255 ? 1.564 39.625 7.516 1 96.5 255 LEU B C 1
ATOM 5335 O O . LEU B 1 255 ? 1.388 39.969 6.348 1 96.5 255 LEU B O 1
ATOM 5339 N N . SER B 1 256 ? 2.602 40.062 8.203 1 96 256 SER B N 1
ATOM 5340 C CA . SER B 1 256 ? 3.592 40.969 7.645 1 96 256 SER B CA 1
ATOM 5341 C C . SER B 1 256 ? 4.66 40.219 6.859 1 96 256 SER B C 1
ATOM 5343 O O . SER B 1 256 ? 5.426 40.812 6.105 1 96 256 SER B O 1
ATOM 5345 N N . LEU B 1 257 ? 4.727 38.875 6.98 1 96.06 257 LEU B N 1
ATOM 5346 C CA . LEU B 1 257 ? 5.781 38.094 6.355 1 96.06 257 LEU B CA 1
ATOM 5347 C C . LEU B 1 257 ? 5.602 38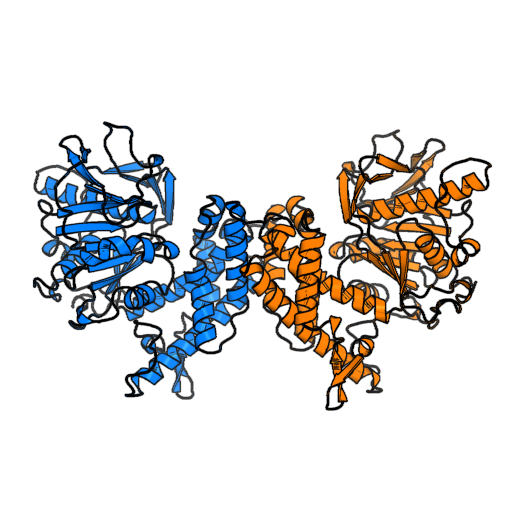.031 4.844 1 96.06 257 LEU B C 1
ATOM 5349 O O . LEU B 1 257 ? 4.473 38.031 4.348 1 96.06 257 LEU B O 1
ATOM 5353 N N . PRO B 1 258 ? 6.691 38.031 4.047 1 94.81 258 PRO B N 1
ATOM 5354 C CA . PRO B 1 258 ? 6.617 37.906 2.59 1 94.81 258 PRO B CA 1
ATOM 5355 C C . PRO B 1 258 ? 6.363 36.5 2.125 1 94.81 258 PRO B C 1
ATOM 5357 O O . PRO B 1 258 ? 7.039 36 1.217 1 94.81 258 PRO B O 1
ATOM 5360 N N . LEU B 1 259 ? 5.379 35.844 2.689 1 95.81 259 LEU B N 1
ATOM 5361 C CA . LEU B 1 259 ? 5.035 34.469 2.404 1 95.81 259 LEU B CA 1
ATOM 5362 C C . LEU B 1 259 ? 3.576 34.344 1.98 1 95.81 259 LEU B C 1
ATOM 5364 O O . LEU B 1 259 ? 2.961 33.281 2.156 1 95.81 259 LEU B O 1
ATOM 5368 N N . ASP B 1 260 ? 3.037 35.469 1.493 1 95.56 260 ASP B N 1
ATOM 5369 C CA . ASP B 1 260 ? 1.632 35.5 1.096 1 95.56 260 ASP B CA 1
ATOM 5370 C C . ASP B 1 260 ? 0.736 34.938 2.199 1 95.56 260 ASP B C 1
ATOM 5372 O O . ASP B 1 260 ? -0.03 34 1.97 1 95.56 260 ASP B O 1
ATOM 5376 N N . VAL B 1 261 ? 0.838 35.531 3.379 1 96.38 261 VAL B N 1
ATOM 5377 C CA . VAL B 1 261 ? 0.046 35.125 4.535 1 96.38 261 VAL B CA 1
ATOM 5378 C C . VAL B 1 261 ? -1.308 35.812 4.508 1 96.38 261 VAL B C 1
ATOM 5380 O O . VAL B 1 261 ? -1.375 37.062 4.375 1 96.38 261 VAL B O 1
ATOM 5383 N N . ARG B 1 262 ? -2.371 35 4.664 1 95.25 262 ARG B N 1
ATOM 5384 C CA . ARG B 1 262 ? -3.736 35.531 4.586 1 95.25 262 ARG B CA 1
ATOM 5385 C C . ARG B 1 262 ? -4.57 35.031 5.77 1 95.25 262 ARG B C 1
ATOM 5387 O O . ARG B 1 262 ? -4.254 34.031 6.383 1 95.25 262 ARG B O 1
ATOM 5394 N N . TRP B 1 263 ? -5.527 35.875 6.066 1 94.75 263 TRP B N 1
ATOM 5395 C CA . TRP B 1 263 ? -6.508 35.5 7.078 1 94.75 263 TRP B CA 1
ATOM 5396 C C . TRP B 1 263 ? -7.812 35.031 6.426 1 94.75 263 TRP B C 1
ATOM 5398 O O . TRP B 1 263 ? -8.227 35.594 5.402 1 94.75 263 TRP B O 1
ATOM 5408 N N . GLU B 1 264 ? -8.406 34 7 1 90.5 264 GLU B N 1
ATOM 5409 C CA . GLU B 1 264 ? -9.734 33.531 6.625 1 90.5 264 GLU B CA 1
ATOM 5410 C C . GLU B 1 264 ? -10.602 33.281 7.855 1 90.5 264 GLU B C 1
ATOM 5412 O O . GLU B 1 264 ? -10.094 32.938 8.922 1 90.5 264 GLU B O 1
ATOM 5417 N N . ARG B 1 265 ? -11.883 33.5 7.578 1 86.38 265 ARG B N 1
ATOM 5418 C CA . ARG B 1 265 ? -12.797 33.094 8.633 1 86.38 265 ARG B CA 1
ATOM 5419 C C . ARG B 1 265 ? -12.617 31.609 8.977 1 86.38 265 ARG B C 1
ATOM 5421 O O . ARG B 1 265 ? -12.344 30.797 8.086 1 86.38 265 ARG B O 1
ATOM 5428 N N . ILE B 1 266 ? -12.828 31.281 10.203 1 84.56 266 ILE B N 1
ATOM 5429 C CA . ILE B 1 266 ? -12.516 29.953 10.719 1 84.56 266 ILE B CA 1
ATOM 5430 C C . ILE B 1 266 ? -13.281 28.891 9.914 1 84.56 266 ILE B C 1
ATOM 5432 O O . ILE B 1 266 ? -12.773 27.797 9.68 1 84.56 266 ILE B O 1
ATOM 5436 N N . ARG B 1 267 ? -14.469 29.188 9.461 1 79.62 267 ARG B N 1
ATOM 5437 C CA . ARG B 1 267 ? -15.25 28.266 8.648 1 79.62 267 ARG B CA 1
ATOM 5438 C C . ARG B 1 267 ? -14.555 28 7.312 1 79.62 267 ARG B C 1
ATOM 5440 O O . ARG B 1 267 ? -14.469 26.859 6.871 1 79.62 267 ARG B O 1
ATOM 5447 N N . MET B 1 268 ? -14.172 29.094 6.684 1 84.06 268 MET B N 1
ATOM 5448 C CA . MET B 1 268 ? -13.5 28.953 5.391 1 84.06 268 MET B CA 1
ATOM 5449 C C . MET B 1 268 ? -12.156 28.25 5.539 1 84.06 268 MET B C 1
ATOM 5451 O O . MET B 1 268 ? -11.766 27.469 4.672 1 84.06 268 MET B O 1
ATOM 5455 N N . PHE B 1 269 ? -11.578 28.547 6.645 1 88.19 269 PHE B N 1
ATOM 5456 C CA . PHE B 1 269 ? -10.312 27.875 6.93 1 88.19 269 PHE B CA 1
ATOM 5457 C C . PHE B 1 269 ? -10.516 26.375 7.066 1 88.19 269 PHE B C 1
ATOM 5459 O O . PHE B 1 269 ? -9.727 25.594 6.535 1 88.19 269 PHE B O 1
ATOM 5466 N N . GLN B 1 270 ? -11.492 26.047 7.773 1 84.31 270 GLN B N 1
ATOM 5467 C CA . GLN B 1 270 ? -11.773 24.625 7.996 1 84.31 270 GLN B CA 1
ATOM 5468 C C . GLN B 1 270 ? -12.039 23.906 6.676 1 84.31 270 GLN B C 1
ATOM 5470 O O . GLN B 1 270 ? -11.594 22.781 6.48 1 84.31 270 GLN B O 1
ATOM 5475 N N . LEU B 1 271 ? -12.828 24.531 5.836 1 84.75 271 LEU B N 1
ATOM 5476 C CA . LEU B 1 271 ? -13.102 23.953 4.531 1 84.75 271 LEU B CA 1
ATOM 5477 C C . LEU B 1 271 ? -11.812 23.734 3.746 1 84.75 271 LEU B C 1
ATOM 5479 O O . LEU B 1 271 ? -11.625 22.672 3.135 1 84.75 271 LEU B O 1
ATOM 5483 N N . ARG B 1 272 ? -11 24.703 3.795 1 88.81 272 ARG B N 1
ATOM 5484 C CA . ARG B 1 272 ? -9.711 24.609 3.119 1 88.81 272 ARG B CA 1
ATOM 5485 C C . ARG B 1 272 ? -8.875 23.484 3.705 1 88.81 272 ARG B C 1
ATOM 5487 O O . ARG B 1 272 ? -8.266 22.703 2.965 1 88.81 272 ARG B O 1
ATOM 5494 N N . ALA B 1 273 ? -8.875 23.453 5.004 1 90 273 ALA B N 1
ATOM 5495 C CA . ALA B 1 273 ? -8.078 22.453 5.703 1 90 273 ALA B CA 1
ATOM 5496 C C . ALA B 1 273 ? -8.578 21.031 5.395 1 90 273 ALA B C 1
ATOM 5498 O O . ALA B 1 273 ? -7.781 20.109 5.242 1 90 273 ALA B O 1
ATOM 5499 N N . LEU B 1 274 ? -9.852 20.891 5.316 1 89.62 274 LEU B N 1
ATOM 5500 C CA . LEU B 1 274 ? -10.438 19.578 5.031 1 89.62 274 LEU B CA 1
ATOM 5501 C C . LEU B 1 274 ? -10.148 19.156 3.6 1 89.62 274 LEU B C 1
ATOM 5503 O O . LEU B 1 274 ? -9.867 17.984 3.344 1 89.62 274 LEU B O 1
ATOM 5507 N N . ARG B 1 275 ? -10.273 20.062 2.693 1 91.69 275 ARG B N 1
ATOM 5508 C CA . ARG B 1 275 ? -9.93 19.766 1.308 1 91.69 275 ARG B CA 1
ATOM 5509 C C . ARG B 1 275 ? -8.477 19.312 1.187 1 91.69 275 ARG B C 1
ATOM 5511 O O . ARG B 1 275 ? -8.18 18.328 0.503 1 91.69 275 ARG B O 1
ATOM 5518 N N . LYS B 1 276 ? -7.637 20.047 1.833 1 93.31 276 LYS B N 1
ATOM 5519 C CA . LYS B 1 276 ? -6.223 19.688 1.84 1 93.31 276 LYS B CA 1
ATOM 5520 C C . LYS B 1 276 ? -6.008 18.297 2.459 1 93.31 276 LYS B C 1
ATOM 5522 O O . LYS B 1 276 ? -5.168 17.531 1.992 1 93.31 276 LYS B O 1
ATOM 5527 N N . LEU B 1 277 ? -6.727 18.047 3.486 1 94.25 277 LEU B N 1
ATOM 5528 C CA . LEU B 1 277 ? -6.637 16.75 4.164 1 94.25 277 LEU B CA 1
ATOM 5529 C C . LEU B 1 277 ? -6.945 15.609 3.197 1 94.25 277 LEU B C 1
ATOM 5531 O O . LEU B 1 277 ? -6.203 14.625 3.139 1 94.25 277 LEU B O 1
ATOM 5535 N N . ILE B 1 278 ? -8.016 15.758 2.473 1 96.44 278 ILE B N 1
ATOM 5536 C CA . ILE B 1 278 ? -8.453 14.703 1.562 1 96.44 278 ILE B CA 1
ATOM 5537 C C . ILE B 1 278 ? -7.434 14.539 0.435 1 96.44 278 ILE B C 1
ATOM 5539 O O . ILE B 1 278 ? -7.102 13.414 0.05 1 96.44 278 ILE B O 1
ATOM 5543 N N . VAL B 1 279 ? -6.977 15.633 -0.074 1 96.5 279 VAL B N 1
ATOM 5544 C CA . VAL B 1 279 ? -5.961 15.594 -1.123 1 96.5 279 VAL B CA 1
ATOM 5545 C C . VAL B 1 279 ? -4.727 14.852 -0.621 1 96.5 279 VAL B C 1
ATOM 5547 O O . VAL B 1 279 ? -4.207 13.969 -1.304 1 96.5 279 VAL B O 1
ATOM 5550 N N . ASN B 1 280 ? -4.258 15.227 0.552 1 95.5 280 ASN B N 1
ATOM 5551 C CA . ASN B 1 280 ? -3.092 14.586 1.148 1 95.5 280 ASN B CA 1
ATOM 5552 C C . ASN B 1 280 ? -3.35 13.109 1.43 1 95.5 280 ASN B C 1
ATOM 5554 O O . ASN B 1 280 ? -2.443 12.281 1.314 1 95.5 280 ASN B O 1
ATOM 5558 N N . ALA B 1 281 ? -4.57 12.773 1.812 1 98 281 ALA B N 1
ATOM 5559 C CA . ALA B 1 281 ? -4.938 11.398 2.121 1 98 281 ALA B CA 1
ATOM 5560 C C . ALA B 1 281 ? -4.848 10.516 0.879 1 98 281 ALA B C 1
ATOM 5562 O O . ALA B 1 281 ? -4.676 9.297 0.985 1 98 281 ALA B O 1
ATOM 5563 N N . CYS B 1 282 ? -5.023 11.133 -0.245 1 98.31 282 CYS B N 1
ATOM 5564 C CA . CYS B 1 282 ? -4.945 10.398 -1.506 1 98.31 282 CYS B CA 1
ATOM 5565 C C . CYS B 1 282 ? -3.504 10.289 -1.986 1 98.31 282 CYS B C 1
ATOM 5567 O O . CYS B 1 282 ? -3.023 9.195 -2.283 1 98.31 282 CYS B O 1
ATOM 5569 N N . ILE B 1 283 ? -2.785 11.359 -1.984 1 97.31 283 ILE B N 1
ATOM 5570 C CA . ILE B 1 283 ? -1.508 11.461 -2.682 1 97.31 283 ILE B CA 1
ATOM 5571 C C . ILE B 1 283 ? -0.385 10.945 -1.784 1 97.31 283 ILE B C 1
ATOM 5573 O O . ILE B 1 283 ? 0.441 10.133 -2.213 1 97.31 283 ILE B O 1
ATOM 5577 N N . ASN B 1 284 ? -0.35 11.383 -0.507 1 96.56 284 ASN B N 1
ATOM 5578 C CA . ASN B 1 284 ? 0.809 11.172 0.355 1 96.56 284 ASN B CA 1
ATOM 5579 C C . ASN B 1 284 ? 1.054 9.688 0.61 1 96.56 284 ASN B C 1
ATOM 5581 O O . ASN B 1 284 ? 2.158 9.188 0.383 1 96.56 284 ASN B O 1
ATOM 5585 N N . PRO B 1 285 ? 0.042 8.938 1.097 1 98.12 285 PRO B N 1
ATOM 5586 C CA . PRO B 1 285 ? 0.307 7.516 1.342 1 98.12 285 PRO B CA 1
ATOM 5587 C C . PRO B 1 285 ? 0.579 6.734 0.057 1 98.12 285 PRO B C 1
ATOM 5589 O O . PRO B 1 285 ? 1.397 5.812 0.052 1 98.12 285 PRO B O 1
ATOM 5592 N N . THR B 1 286 ? -0.123 7.098 -1.043 1 98 286 THR B N 1
ATOM 5593 C CA . THR B 1 286 ? 0.056 6.402 -2.314 1 98 286 THR B CA 1
ATOM 5594 C C . THR B 1 286 ? 1.496 6.531 -2.803 1 98 286 THR B C 1
ATOM 5596 O O . THR B 1 286 ? 2.129 5.535 -3.16 1 98 286 THR B O 1
ATOM 5599 N N . THR B 1 287 ? 2.053 7.734 -2.799 1 96.88 287 THR B N 1
ATOM 5600 C CA . THR B 1 287 ? 3.416 7.965 -3.262 1 96.88 287 THR B CA 1
ATOM 5601 C C . THR B 1 287 ? 4.426 7.301 -2.328 1 96.88 287 THR B C 1
ATOM 5603 O O . THR B 1 287 ? 5.457 6.801 -2.775 1 96.88 287 THR B O 1
ATOM 5606 N N . ALA B 1 288 ? 4.129 7.352 -1.039 1 96.31 288 ALA B N 1
ATOM 5607 C CA . ALA B 1 288 ? 5.023 6.746 -0.054 1 96.31 288 ALA B CA 1
ATOM 5608 C C . ALA B 1 288 ? 5.098 5.234 -0.237 1 96.31 288 ALA B C 1
ATOM 5610 O O . ALA B 1 288 ? 6.168 4.637 -0.1 1 96.31 288 ALA B O 1
ATOM 5611 N N . LEU B 1 289 ? 4.004 4.613 -0.532 1 97.19 289 LEU B N 1
ATOM 5612 C CA . LEU B 1 289 ? 3.941 3.164 -0.678 1 97.19 289 LEU B CA 1
ATOM 5613 C C . LEU B 1 289 ? 4.48 2.73 -2.037 1 97.19 289 LEU B C 1
ATOM 5615 O O . LEU B 1 289 ? 5.203 1.735 -2.133 1 97.19 289 LEU B O 1
ATOM 5619 N N . VAL B 1 290 ? 4.156 3.475 -3.066 1 95.81 290 VAL B N 1
ATOM 5620 C CA . VAL B 1 290 ? 4.523 3.139 -4.438 1 95.81 290 VAL B CA 1
ATOM 5621 C C . VAL B 1 290 ? 5.957 3.59 -4.715 1 95.81 290 VAL B C 1
ATOM 5623 O O . VAL B 1 290 ? 6.602 3.096 -5.641 1 95.81 290 VAL B O 1
ATOM 5626 N N . ASP B 1 291 ? 6.477 4.52 -3.881 1 93.56 291 ASP B N 1
ATOM 5627 C CA . ASP B 1 291 ? 7.816 5.078 -4.031 1 93.56 291 ASP B CA 1
ATOM 5628 C C . ASP B 1 291 ? 7.953 5.828 -5.352 1 93.56 291 ASP B C 1
ATOM 5630 O O . ASP B 1 291 ? 8.812 5.504 -6.172 1 93.56 291 ASP B O 1
ATOM 5634 N N . CYS B 1 292 ? 7.191 6.906 -5.43 1 94.19 292 CYS B N 1
ATOM 5635 C CA . CYS B 1 292 ? 7.188 7.668 -6.672 1 94.19 292 CYS B CA 1
ATOM 5636 C C . CYS B 1 292 ? 6.906 9.141 -6.41 1 94.19 292 CYS B C 1
ATOM 5638 O O . CYS B 1 292 ? 6.516 9.516 -5.305 1 94.19 292 CYS B O 1
ATOM 5640 N N . LYS B 1 293 ? 7.164 10 -7.391 1 93.69 293 LYS B N 1
ATOM 5641 C CA . LYS B 1 293 ? 6.801 11.414 -7.344 1 93.69 293 LYS B CA 1
ATOM 5642 C C . LYS B 1 293 ? 5.301 11.602 -7.57 1 93.69 293 LYS B C 1
ATOM 5644 O O . LYS B 1 293 ? 4.625 10.703 -8.07 1 93.69 293 LYS B O 1
ATOM 5649 N N . ASN B 1 294 ? 4.758 12.805 -7.258 1 93.62 294 ASN B N 1
ATOM 5650 C CA . ASN B 1 294 ? 3.328 13.07 -7.395 1 93.62 294 ASN B CA 1
ATOM 5651 C C . ASN B 1 294 ? 2.865 12.914 -8.836 1 93.62 294 ASN B C 1
ATOM 5653 O O . ASN B 1 294 ? 1.811 12.336 -9.102 1 93.62 294 ASN B O 1
ATOM 5657 N N . GLY B 1 295 ? 3.693 13.328 -9.766 1 93.81 295 GLY B N 1
ATOM 5658 C CA . GLY B 1 295 ? 3.295 13.367 -11.164 1 93.81 295 GLY B CA 1
ATOM 5659 C C . GLY B 1 295 ? 3.145 11.984 -11.781 1 93.81 295 GLY B C 1
ATOM 5660 O O . GLY B 1 295 ? 2.467 11.82 -12.797 1 93.81 295 GLY B O 1
ATOM 5661 N N . GLU B 1 296 ? 3.766 11.008 -11.203 1 93.38 296 GLU B N 1
ATOM 5662 C CA . GLU B 1 296 ? 3.725 9.641 -11.727 1 93.38 296 GLU B CA 1
ATOM 5663 C C . GLU B 1 296 ? 2.357 9.008 -11.492 1 93.38 296 GLU B C 1
ATOM 5665 O O . GLU B 1 296 ? 2.041 7.973 -12.086 1 93.38 296 GLU B O 1
ATOM 5670 N N . LEU B 1 297 ? 1.569 9.609 -10.672 1 95.06 297 LEU B N 1
ATOM 5671 C CA . LEU B 1 297 ? 0.217 9.125 -10.414 1 95.06 297 LEU B CA 1
ATOM 5672 C C . LEU B 1 297 ? -0.756 9.648 -11.461 1 95.06 297 LEU B C 1
ATOM 5674 O O . LEU B 1 297 ? -1.878 9.148 -11.578 1 95.06 297 LEU B O 1
ATOM 5678 N N . PHE B 1 298 ? -0.356 10.664 -12.18 1 90.69 298 PHE B N 1
ATOM 5679 C CA . PHE B 1 298 ? -1.25 11.312 -13.133 1 90.69 298 PHE B CA 1
ATOM 5680 C C . PHE B 1 298 ? -1.545 10.391 -14.305 1 90.69 298 PHE B C 1
ATOM 5682 O O . PHE B 1 298 ? -0.627 9.828 -14.906 1 90.69 298 PHE B O 1
ATOM 5689 N N . GLY B 1 299 ? -2.816 10.234 -14.617 1 87.69 299 GLY B N 1
ATOM 5690 C CA . GLY B 1 299 ? -3.225 9.469 -15.781 1 87.69 299 GLY B CA 1
ATOM 5691 C C . GLY B 1 299 ? -3.254 7.973 -15.531 1 87.69 299 GLY B C 1
ATOM 5692 O O . GLY B 1 299 ? -3.668 7.199 -16.391 1 87.69 299 GLY B O 1
ATOM 5693 N N . ALA B 1 300 ? -2.717 7.469 -14.484 1 91.25 300 ALA B N 1
ATOM 5694 C CA . ALA B 1 300 ? -2.771 6.047 -14.156 1 91.25 300 ALA B CA 1
ATOM 5695 C C . ALA B 1 300 ? -4.176 5.641 -13.711 1 91.25 300 ALA B C 1
ATOM 5697 O O . ALA B 1 300 ? -4.695 6.164 -12.727 1 91.25 300 ALA B O 1
ATOM 5698 N N . SER B 1 301 ? -4.738 4.715 -14.406 1 93.62 301 SER B N 1
ATOM 5699 C CA . SER B 1 301 ? -6.102 4.285 -14.109 1 93.62 301 SER B CA 1
ATOM 5700 C C . SER B 1 301 ? -6.219 3.758 -12.688 1 93.62 301 SER B C 1
ATOM 5702 O O . SER B 1 301 ? -7.219 4.008 -12.008 1 93.62 301 SER B O 1
ATOM 5704 N N . SER B 1 302 ? -5.223 3.014 -12.258 1 94.88 302 SER B N 1
ATOM 5705 C CA . SER B 1 302 ? -5.242 2.461 -10.906 1 94.88 302 SER B CA 1
ATOM 5706 C C . SER B 1 302 ? -5.234 3.564 -9.859 1 94.88 302 SER B C 1
ATOM 5708 O O . SER B 1 302 ? -5.879 3.441 -8.812 1 94.88 302 SER B O 1
ATOM 5710 N N . ALA B 1 303 ? -4.508 4.648 -10.086 1 96.19 303 ALA B N 1
ATOM 5711 C CA . ALA B 1 303 ? -4.488 5.777 -9.156 1 96.19 303 ALA B CA 1
ATOM 5712 C C . ALA B 1 303 ? -5.855 6.457 -9.094 1 96.19 303 ALA B C 1
ATOM 5714 O O . ALA B 1 303 ? -6.324 6.812 -8.008 1 96.19 303 ALA B O 1
ATOM 5715 N N . LEU B 1 304 ? -6.441 6.602 -10.242 1 95.88 304 LEU B N 1
ATOM 5716 C CA . LEU B 1 304 ? -7.746 7.25 -10.312 1 95.88 304 LEU B CA 1
ATOM 5717 C C . LEU B 1 304 ? -8.781 6.477 -9.5 1 95.88 304 LEU B C 1
ATOM 5719 O O . LEU B 1 304 ? -9.578 7.074 -8.766 1 95.88 304 LEU B O 1
ATOM 5723 N N . GLU B 1 305 ? -8.766 5.195 -9.68 1 95.81 305 GLU B N 1
ATOM 5724 C CA . GLU B 1 305 ? -9.711 4.367 -8.945 1 95.81 305 GLU B CA 1
ATOM 5725 C C . GLU B 1 305 ? -9.453 4.43 -7.441 1 95.81 305 GLU B C 1
ATOM 5727 O O . GLU B 1 305 ? -10.398 4.445 -6.645 1 95.81 305 GLU B O 1
ATOM 5732 N N . LEU B 1 306 ? -8.242 4.441 -7.094 1 96.44 306 LEU B N 1
ATOM 5733 C CA . LEU B 1 306 ? -7.855 4.574 -5.695 1 96.44 306 LEU B CA 1
ATOM 5734 C C . LEU B 1 306 ? -8.352 5.895 -5.117 1 96.44 306 LEU B C 1
ATOM 5736 O O . LEU B 1 306 ? -8.945 5.918 -4.035 1 96.44 306 LEU B O 1
ATOM 5740 N N . PHE B 1 307 ? -8.141 6.977 -5.832 1 97.94 307 PHE B N 1
ATOM 5741 C CA . PHE B 1 307 ? -8.547 8.305 -5.383 1 97.94 307 PHE B CA 1
ATOM 5742 C C . PHE B 1 307 ? -10.07 8.391 -5.258 1 97.94 307 PHE B C 1
ATOM 5744 O O . PHE B 1 307 ? -10.586 9 -4.32 1 97.94 307 PHE B O 1
ATOM 5751 N N . ARG B 1 308 ? -10.734 7.766 -6.219 1 97.19 308 ARG B N 1
ATOM 5752 C CA . ARG B 1 308 ? -12.195 7.77 -6.176 1 97.19 308 ARG B CA 1
ATOM 5753 C C . ARG B 1 308 ? -12.711 7.125 -4.895 1 97.19 308 ARG B C 1
ATOM 5755 O O . ARG B 1 308 ? -13.648 7.629 -4.27 1 97.19 308 ARG B O 1
ATOM 5762 N N . ALA B 1 309 ? -12.141 6.008 -4.57 1 96.75 309 ALA B N 1
ATOM 5763 C CA . ALA B 1 309 ? -12.547 5.301 -3.357 1 96.75 309 ALA B CA 1
ATOM 5764 C C . ALA B 1 309 ? -12.281 6.145 -2.115 1 96.75 309 ALA B C 1
ATOM 5766 O O . ALA B 1 309 ? -13.141 6.238 -1.229 1 96.75 309 ALA B O 1
ATOM 5767 N N . LEU B 1 310 ? -11.125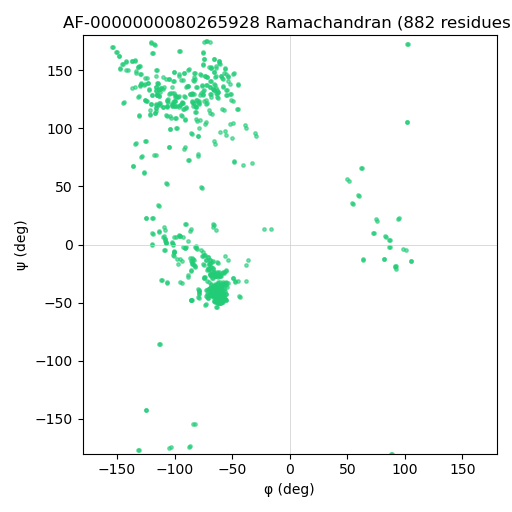 6.766 -2.027 1 98.06 310 LEU B N 1
ATOM 5768 C CA . LEU B 1 310 ? -10.734 7.566 -0.871 1 98.06 310 LEU B CA 1
ATOM 5769 C C . LEU B 1 310 ? -11.609 8.812 -0.751 1 98.06 310 LEU B C 1
ATOM 5771 O O . LEU B 1 310 ? -12.062 9.156 0.344 1 98.06 310 LEU B O 1
ATOM 5775 N N . CYS B 1 311 ? -11.859 9.492 -1.878 1 97.88 311 CYS B N 1
ATOM 5776 C CA . CYS B 1 311 ? -12.703 10.688 -1.885 1 97.88 311 CYS B CA 1
ATOM 5777 C C . CYS B 1 311 ? -14.125 10.344 -1.463 1 97.88 311 CYS B C 1
ATOM 5779 O O . CYS B 1 311 ? -14.758 11.109 -0.73 1 97.88 311 CYS B O 1
ATOM 5781 N N . THR B 1 312 ? -14.594 9.18 -1.907 1 97.19 312 THR B N 1
ATOM 5782 C CA . THR B 1 312 ? -15.945 8.758 -1.561 1 97.19 312 THR B CA 1
ATOM 5783 C C . THR B 1 312 ? -16.062 8.508 -0.06 1 97.19 312 THR B C 1
ATOM 5785 O O . THR B 1 312 ? -17 8.977 0.581 1 97.19 312 THR B O 1
ATOM 5788 N N . GLU B 1 313 ? -15.102 7.75 0.501 1 97.25 313 GLU B N 1
ATOM 5789 C CA . GLU B 1 313 ? -15.102 7.504 1.939 1 97.25 313 GLU B CA 1
ATOM 5790 C C . GLU B 1 313 ? -15.047 8.812 2.725 1 97.25 313 GLU B C 1
ATOM 5792 O O . GLU B 1 313 ? -15.797 9 3.686 1 97.25 313 GLU B O 1
ATOM 5797 N N . ALA B 1 314 ? -14.188 9.711 2.303 1 96.06 314 ALA B N 1
ATOM 5798 C CA . ALA B 1 314 ? -13.992 10.977 3.018 1 96.06 314 ALA B CA 1
ATOM 5799 C C . ALA B 1 314 ? -15.266 11.812 2.996 1 96.06 314 ALA B C 1
ATOM 5801 O O . ALA B 1 314 ? -15.664 12.375 4.02 1 96.06 314 ALA B O 1
ATOM 5802 N N . SER B 1 315 ? -15.875 11.906 1.84 1 94.06 315 SER B N 1
ATOM 5803 C CA . SER B 1 315 ? -17.094 12.688 1.696 1 94.06 315 SER B CA 1
ATOM 5804 C C . SER B 1 315 ? -18.219 12.141 2.584 1 94.06 315 SER B C 1
ATOM 5806 O O . SER B 1 315 ? -18.953 12.914 3.201 1 94.06 315 SER B O 1
ATOM 5808 N N . GLN B 1 316 ? -18.344 10.812 2.641 1 93.44 316 GLN B N 1
ATOM 5809 C CA . GLN B 1 316 ? -19.375 10.195 3.469 1 93.44 316 GLN B CA 1
ATOM 5810 C C . GLN B 1 316 ? -19.141 10.492 4.949 1 93.44 316 GLN B C 1
ATOM 5812 O O . GLN B 1 316 ? -20.094 10.797 5.68 1 93.44 316 GLN B O 1
ATOM 5817 N N . VAL B 1 317 ? -17.906 10.398 5.355 1 92.56 317 VAL B N 1
ATOM 5818 C CA . VAL B 1 317 ? -17.562 10.641 6.75 1 92.56 317 VAL B CA 1
ATOM 5819 C C . VAL B 1 317 ? -17.828 12.102 7.102 1 92.56 317 VAL B C 1
ATOM 5821 O O . VAL B 1 317 ? -18.391 12.398 8.156 1 92.56 317 VAL B O 1
ATOM 5824 N N . LEU B 1 318 ? -17.422 13.031 6.227 1 88.31 318 LEU B N 1
ATOM 5825 C CA . LEU B 1 318 ? -17.562 14.453 6.492 1 88.31 318 LEU B CA 1
ATOM 5826 C C . LEU B 1 318 ? -19.031 14.867 6.48 1 88.31 318 LEU B C 1
ATOM 5828 O O . LEU B 1 318 ? -19.438 15.758 7.227 1 88.31 318 LEU B O 1
ATOM 5832 N N . GLU B 1 319 ? -19.781 14.203 5.621 1 86.62 319 GLU B N 1
ATOM 5833 C CA . GLU B 1 319 ? -21.234 14.445 5.613 1 86.62 319 GLU B CA 1
ATOM 5834 C C . GLU B 1 319 ? -21.859 14.047 6.941 1 86.62 319 GLU B C 1
ATOM 5836 O O . GLU B 1 319 ? -22.688 14.789 7.484 1 86.62 319 GLU B O 1
ATOM 5841 N N . ALA B 1 320 ? -21.484 12.906 7.414 1 85.06 320 ALA B N 1
ATOM 5842 C CA . ALA B 1 320 ? -22 12.445 8.703 1 85.06 320 ALA B CA 1
ATOM 5843 C C . ALA B 1 320 ? -21.562 13.383 9.828 1 85.06 320 ALA B C 1
ATOM 5845 O O . ALA B 1 320 ? -22.344 13.672 10.742 1 85.06 320 ALA B O 1
ATOM 5846 N N . HIS B 1 321 ? -20.328 13.805 9.734 1 79.19 321 HIS B N 1
ATOM 5847 C CA . HIS B 1 321 ? -19.781 14.734 10.719 1 79.19 321 HIS B CA 1
ATOM 5848 C C . HIS B 1 321 ? -20.547 16.047 10.719 1 79.19 321 HIS B C 1
ATOM 5850 O O . HIS B 1 321 ? -20.875 16.578 11.781 1 79.19 321 HIS B O 1
ATOM 5856 N N . ALA B 1 322 ? -20.797 16.562 9.602 1 76.75 322 ALA B N 1
ATOM 5857 C CA . ALA B 1 322 ? -21.516 17.828 9.453 1 76.75 322 ALA B CA 1
ATOM 5858 C C . ALA B 1 322 ? -22.953 17.703 9.961 1 76.75 322 ALA B C 1
ATOM 5860 O O . ALA B 1 322 ? -23.469 18.625 10.586 1 76.75 322 ALA B O 1
ATOM 5861 N N . ARG B 1 323 ? -23.547 16.609 9.719 1 76.75 323 ARG B N 1
ATOM 5862 C CA . ARG B 1 323 ? -24.922 16.375 10.164 1 76.75 323 ARG B CA 1
ATOM 5863 C C . ARG B 1 323 ? -25 16.297 11.688 1 76.75 323 ARG B C 1
ATOM 5865 O O . ARG B 1 323 ? -25.953 16.797 12.289 1 76.75 323 ARG B O 1
ATOM 5872 N N . ASP B 1 324 ? -24.078 15.695 12.203 1 75.38 324 ASP B N 1
ATOM 5873 C CA . ASP B 1 324 ? -24.016 15.586 13.656 1 75.38 324 ASP B CA 1
ATOM 5874 C C . ASP B 1 324 ? -23.828 16.953 14.305 1 75.38 324 ASP B C 1
ATOM 5876 O O . ASP B 1 324 ? -24.469 17.266 15.312 1 75.38 324 ASP B O 1
ATOM 5880 N N . ALA B 1 325 ? -22.969 17.766 13.773 1 69.06 325 ALA B N 1
ATOM 5881 C CA . ALA B 1 325 ? -22.703 19.094 14.289 1 69.06 325 ALA B CA 1
ATOM 5882 C C . ALA B 1 325 ? -23.953 19.969 14.211 1 69.06 325 ALA B C 1
ATOM 5884 O O . ALA B 1 325 ? -24.25 20.75 15.125 1 69.06 325 ALA B O 1
A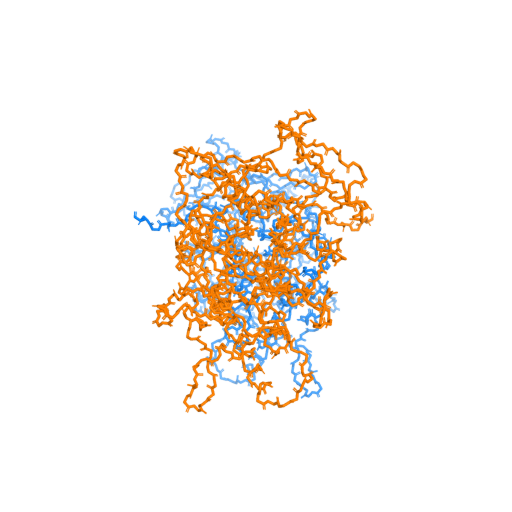TOM 5885 N N . LYS B 1 326 ? -24.641 19.812 13.203 1 69.44 326 LYS B N 1
ATOM 5886 C CA . LYS B 1 326 ? -25.875 20.562 13.047 1 69.44 326 LYS B CA 1
ATOM 5887 C C . LYS B 1 326 ? -26.922 20.141 14.07 1 69.44 326 LYS B C 1
ATOM 5889 O O . LYS B 1 326 ? -27.625 20.969 14.641 1 69.44 326 LYS B O 1
ATOM 5894 N N . ALA B 1 327 ? -27.016 18.875 14.18 1 69.5 327 ALA B N 1
ATOM 5895 C CA . ALA B 1 327 ? -27.969 18.344 15.156 1 69.5 327 ALA B CA 1
ATOM 5896 C C . ALA B 1 327 ? -27.641 18.828 16.562 1 69.5 327 ALA B C 1
ATOM 5898 O O . ALA B 1 327 ? -28.531 19.125 17.359 1 69.5 327 ALA B O 1
ATOM 5899 N N . ALA B 1 328 ? -26.422 18.875 16.828 1 64.94 328 ALA B N 1
ATOM 5900 C CA . ALA B 1 328 ? -25.984 19.312 18.156 1 64.94 328 ALA B CA 1
ATOM 5901 C C . ALA B 1 328 ? -26.312 20.781 18.375 1 64.94 328 ALA B C 1
ATOM 5903 O O . ALA B 1 328 ? -26.594 21.203 19.5 1 64.94 328 ALA B O 1
ATOM 5904 N N . GLN B 1 329 ? -26.141 21.594 17.375 1 61.69 329 GLN B N 1
ATOM 5905 C CA . GLN B 1 329 ? -26.453 23.016 17.484 1 61.69 329 GLN B CA 1
ATOM 5906 C C . GLN B 1 329 ? -27.953 23.234 17.75 1 61.69 329 GLN B C 1
ATOM 5908 O O . GLN B 1 329 ? -28.328 24.188 18.422 1 61.69 329 GLN B O 1
ATOM 5913 N N . THR B 1 330 ? -28.641 22.328 17.109 1 57.69 330 THR B N 1
ATOM 5914 C CA . THR B 1 330 ? -30.094 22.469 17.281 1 57.69 330 THR B CA 1
ATOM 5915 C C . THR B 1 330 ? -30.531 21.906 18.625 1 57.69 330 THR B C 1
ATOM 5917 O O . THR B 1 330 ? -31.531 22.344 19.188 1 57.69 330 THR B O 1
ATOM 5920 N N . SER B 1 331 ? -29.859 20.75 18.953 1 54.25 331 SER B N 1
ATOM 5921 C CA . SER B 1 331 ? -30.266 20.141 20.219 1 54.25 331 SER B CA 1
ATOM 5922 C C . SER B 1 331 ? -29.594 20.844 21.391 1 54.25 331 SER B C 1
ATOM 5924 O O . SER B 1 331 ? -28.469 21.344 21.266 1 54.25 331 SER B O 1
ATOM 5926 N N . SER B 1 332 ? -30.281 21.703 22.234 1 42.34 332 SER B N 1
ATOM 5927 C CA . SER B 1 332 ? -29.844 22.344 23.469 1 42.34 332 SER B CA 1
ATOM 5928 C C . SER B 1 332 ? -28.922 21.406 24.266 1 42.34 332 SER B C 1
ATOM 5930 O O . SER B 1 332 ? -28.531 21.734 25.391 1 42.34 332 SER B O 1
ATOM 5932 N N . GLU B 1 333 ? -28.812 20.234 24.016 1 40.31 333 GLU B N 1
ATOM 5933 C CA . GLU B 1 333 ? -28.156 19.328 24.953 1 40.31 333 GLU B CA 1
ATOM 5934 C C . GLU B 1 333 ? -26.641 19.438 24.859 1 40.31 333 GLU B C 1
ATOM 5936 O O . GLU B 1 333 ? -26.078 19.281 23.766 1 40.31 333 GLU B O 1
ATOM 5941 N N . ALA B 1 334 ? -26.031 20.188 25.797 1 36.84 334 ALA B N 1
ATOM 5942 C CA . ALA B 1 334 ? -24.688 20.594 26.219 1 36.84 334 ALA B CA 1
ATOM 5943 C C . ALA B 1 334 ? -23.703 19.438 26.062 1 36.84 334 ALA B C 1
ATOM 5945 O O . ALA B 1 334 ? -22.484 19.641 26.078 1 36.84 334 ALA B O 1
ATOM 5946 N N . ASP B 1 335 ? -24.125 18.125 26.219 1 35.44 335 ASP B N 1
ATOM 5947 C CA . ASP B 1 335 ? -23.266 17.047 26.688 1 35.44 335 ASP B CA 1
ATOM 5948 C C . ASP B 1 335 ? -22.641 16.297 25.5 1 35.44 335 ASP B C 1
ATOM 5950 O O . ASP B 1 335 ? -22.031 15.25 25.688 1 35.44 335 ASP B O 1
ATOM 5954 N N . VAL B 1 336 ? -23.125 16.484 24.359 1 37.31 336 VAL B N 1
ATOM 5955 C CA . VAL B 1 336 ? -22.594 15.477 23.453 1 37.31 336 VAL B CA 1
ATOM 5956 C C . VAL B 1 336 ? -21.109 15.75 23.203 1 37.31 336 VAL B C 1
ATOM 5958 O O . VAL B 1 336 ? -20.719 16.891 22.953 1 37.31 336 VAL B O 1
ATOM 5961 N N . ALA B 1 337 ? -20.203 14.891 23.594 1 39.06 337 ALA B N 1
ATOM 5962 C CA . ALA B 1 337 ? -18.766 14.758 23.438 1 39.06 337 ALA B CA 1
ATOM 5963 C C . ALA B 1 337 ? -18.312 15.32 22.094 1 39.06 337 ALA B C 1
ATOM 5965 O O . ALA B 1 337 ? -18.578 14.727 21.031 1 39.06 337 ALA B O 1
ATOM 5966 N N . HIS B 1 338 ? -18.359 16.641 21.891 1 45.94 338 HIS B N 1
ATOM 5967 C CA . HIS B 1 338 ? -18 17.359 20.672 1 45.94 338 HIS B CA 1
ATOM 5968 C C . HIS B 1 338 ? -16.625 16.938 20.172 1 45.94 338 HIS B C 1
ATOM 5970 O O . HIS B 1 338 ? -15.625 17.078 20.891 1 45.94 338 HIS B O 1
ATOM 5976 N N . LEU B 1 339 ? -16.625 15.906 19.266 1 44.06 339 LEU B N 1
ATOM 5977 C CA . LEU B 1 339 ? -15.359 15.414 18.719 1 44.06 339 LEU B CA 1
ATOM 5978 C C . LEU B 1 339 ? -14.547 16.562 18.109 1 44.06 339 LEU B C 1
ATOM 5980 O O . LEU B 1 339 ? -13.344 16.422 17.891 1 44.06 339 LEU B O 1
ATOM 5984 N N . SER B 1 340 ? -15.297 17.594 17.516 1 53.22 340 SER B N 1
ATOM 5985 C CA . SER B 1 340 ? -14.492 18.641 16.922 1 53.22 340 SER B CA 1
ATOM 5986 C C . SER B 1 340 ? -14.711 19.984 17.625 1 53.22 340 SER B C 1
ATOM 5988 O O . SER B 1 340 ? -15.844 20.375 17.891 1 53.22 340 SER B O 1
ATOM 5990 N N . SER B 1 341 ? -13.711 20.547 18.297 1 53 341 SER B N 1
ATOM 5991 C CA . SER B 1 341 ? -13.727 21.875 18.906 1 53 341 SER B CA 1
ATOM 5992 C C . SER B 1 341 ? -14.125 22.938 17.891 1 53 341 SER B C 1
ATOM 5994 O O . SER B 1 341 ? -14.492 24.062 18.266 1 53 341 SER B O 1
ATOM 5996 N N . LEU B 1 342 ? -14.117 22.531 16.578 1 57.5 342 LEU B N 1
ATOM 5997 C CA . LEU B 1 342 ? -14.453 23.516 15.555 1 57.5 342 LEU B CA 1
ATOM 5998 C C . LEU B 1 342 ? -15.898 23.344 15.102 1 57.5 342 LEU B C 1
ATOM 6000 O O . LEU B 1 342 ? -16.422 22.234 15.039 1 57.5 342 LEU B O 1
ATOM 6004 N N . PRO B 1 343 ? -16.641 24.453 15.078 1 55.34 343 PRO B N 1
ATOM 6005 C CA . PRO B 1 343 ? -18.031 24.375 14.617 1 55.34 343 PRO B CA 1
ATOM 6006 C C . PRO B 1 343 ? -18.156 23.781 13.219 1 55.34 343 PRO B C 1
ATOM 6008 O O . PRO B 1 343 ? -17.906 24.469 12.227 1 55.34 343 PRO B O 1
ATOM 6011 N N . LEU B 1 344 ? -18.438 22.562 13.078 1 58.31 344 LEU B N 1
ATOM 6012 C CA . LEU B 1 344 ? -18.5 21.859 11.805 1 58.31 344 LEU B CA 1
ATOM 6013 C C . LEU B 1 344 ? -19.875 22.047 11.156 1 58.31 344 LEU B C 1
ATOM 6015 O O . LEU B 1 344 ? -20.047 21.797 9.969 1 58.31 344 LEU B O 1
ATOM 6019 N N . ALA B 1 345 ? -20.734 22.562 11.938 1 53.81 345 ALA B N 1
ATOM 6020 C CA . ALA B 1 345 ? -22.078 22.812 11.414 1 53.81 345 ALA B CA 1
ATOM 6021 C C . ALA B 1 345 ? -22.031 23.703 10.188 1 53.81 345 ALA B C 1
ATOM 6023 O O . ALA B 1 345 ? -22.891 23.609 9.305 1 53.81 345 ALA B O 1
ATOM 6024 N N . ASP B 1 346 ? -21.016 24.391 10.164 1 57.06 346 ASP B N 1
ATOM 6025 C CA . ASP B 1 346 ? -20.922 25.375 9.094 1 57.06 346 ASP B CA 1
ATOM 6026 C C . ASP B 1 346 ? -20.422 24.734 7.801 1 57.06 346 ASP B C 1
ATOM 6028 O O . ASP B 1 346 ? -20.406 25.375 6.75 1 57.06 346 ASP B O 1
ATOM 6032 N N . LEU B 1 347 ? -20.156 23.562 7.891 1 59.12 347 LEU B N 1
ATOM 6033 C CA . LEU B 1 347 ? -19.719 22.859 6.684 1 59.12 347 LEU B CA 1
ATOM 6034 C C . LEU B 1 347 ? -20.922 22.406 5.855 1 59.12 347 LEU B C 1
ATOM 6036 O O . LEU B 1 347 ? -20.766 22.016 4.695 1 59.12 347 LEU B O 1
ATOM 6040 N N . LEU B 1 348 ? -22.094 22.453 6.449 1 54.91 348 LEU B N 1
ATOM 6041 C CA . LEU B 1 348 ? -23.328 22.062 5.785 1 54.91 348 LEU B CA 1
ATOM 6042 C C . LEU B 1 348 ? -23.984 23.266 5.125 1 54.91 348 LEU B C 1
ATOM 6044 O O . LEU B 1 348 ? -24.766 23.969 5.762 1 54.91 348 LEU B O 1
ATOM 6048 N N . THR B 1 349 ? -23.562 23.625 3.979 1 52.91 349 THR B N 1
ATOM 6049 C CA . THR B 1 349 ? -23.984 24.906 3.406 1 52.91 349 THR B CA 1
ATOM 6050 C C . THR B 1 349 ? -25.156 24.703 2.451 1 52.91 349 THR B C 1
ATOM 6052 O O . THR B 1 349 ? -25.734 25.672 1.966 1 52.91 349 THR B O 1
ATOM 6055 N N . GLN B 1 350 ? -25.328 23.422 2.047 1 54.03 350 GLN B N 1
ATOM 6056 C CA . GLN B 1 350 ? -26.391 23.188 1.083 1 54.03 350 GLN B CA 1
ATOM 6057 C C . GLN B 1 350 ? -27.5 22.328 1.684 1 54.03 350 GLN B C 1
ATOM 6059 O O . GLN B 1 350 ? -27.344 21.781 2.773 1 54.03 350 GLN B O 1
ATOM 6064 N N . THR B 1 351 ? -28.656 22.672 1.421 1 54.19 351 THR B N 1
ATOM 6065 C CA . THR B 1 351 ? -29.797 21.828 1.812 1 54.19 351 THR B CA 1
ATOM 6066 C C . THR B 1 351 ? -30.359 21.094 0.604 1 54.19 351 THR B C 1
ATOM 6068 O O . THR B 1 351 ? -30.312 21.609 -0.519 1 54.19 351 THR B O 1
ATOM 6071 N N . ASP B 1 352 ? -30.516 19.797 0.756 1 52.78 352 ASP B N 1
ATOM 6072 C CA . ASP B 1 352 ? -31.141 19.047 -0.336 1 52.78 352 ASP B CA 1
ATOM 6073 C C . ASP B 1 352 ? -32.625 19.406 -0.479 1 52.78 352 ASP B C 1
ATOM 6075 O O . ASP B 1 352 ? -33.094 20.375 0.13 1 52.78 352 ASP B O 1
ATOM 6079 N N . ALA B 1 353 ? -33.156 18.828 -1.523 1 53.16 353 ALA B N 1
ATOM 6080 C CA . ALA B 1 353 ? -34.562 19.109 -1.858 1 53.16 353 ALA B CA 1
ATOM 6081 C C . ALA B 1 353 ? -35.438 18.953 -0.632 1 53.16 353 ALA B C 1
ATOM 6083 O O . ALA B 1 353 ? -36.469 19.656 -0.512 1 53.16 353 ALA B O 1
ATOM 6084 N N . ASP B 1 354 ? -35 18.109 0.222 1 54.44 354 ASP B N 1
ATOM 6085 C CA . ASP B 1 354 ? -35.844 17.844 1.394 1 54.44 354 ASP B CA 1
ATOM 6086 C C . ASP B 1 354 ? -35.406 18.703 2.576 1 54.44 354 ASP B C 1
ATOM 6088 O O . ASP B 1 354 ? -35.906 18.531 3.689 1 54.44 354 ASP B O 1
ATOM 6092 N N . GLY B 1 355 ? -34.5 19.625 2.283 1 55.12 355 GLY B N 1
ATOM 6093 C CA . GLY B 1 355 ? -34.062 20.578 3.305 1 55.12 355 GLY B CA 1
ATOM 6094 C C . GLY B 1 355 ? -32.906 20.047 4.145 1 55.12 355 GLY B C 1
ATOM 6095 O O . GLY B 1 355 ? -32.562 20.656 5.164 1 55.12 355 GLY B O 1
ATOM 6096 N N . LEU B 1 356 ? -32.5 18.875 3.713 1 56.16 356 LEU B N 1
ATOM 6097 C CA . LEU B 1 356 ? -31.453 18.281 4.512 1 56.16 356 LEU B CA 1
ATOM 6098 C C . LEU B 1 356 ? -30.094 18.859 4.152 1 56.16 356 LEU B C 1
ATOM 6100 O O . LEU B 1 356 ? -29.797 19.078 2.975 1 56.16 356 LEU B O 1
ATOM 6104 N N . PRO B 1 357 ? -29.406 19.391 5.172 1 59.81 357 PRO B N 1
ATOM 6105 C CA . PRO B 1 357 ? -28.109 20 4.918 1 59.81 357 PRO B CA 1
ATOM 6106 C C . PRO B 1 357 ? -27.172 19.078 4.141 1 59.81 357 PRO B C 1
ATOM 6108 O O . PRO B 1 357 ? -27.141 17.859 4.375 1 59.81 357 PRO B O 1
ATOM 6111 N N . LEU B 1 358 ? -26.656 19.75 3.072 1 67.25 358 LEU B N 1
ATOM 6112 C CA . LEU B 1 358 ? -25.75 19.016 2.201 1 67.25 358 LEU B CA 1
ATOM 6113 C C . LEU B 1 358 ? -24.312 19.5 2.396 1 67.25 358 LEU B C 1
ATOM 6115 O O . LEU B 1 358 ? -24.078 20.656 2.748 1 67.25 358 LEU B O 1
ATOM 6119 N N . LEU B 1 359 ? -23.469 18.547 2.336 1 78.38 359 LEU B N 1
ATOM 6120 C CA . LEU B 1 359 ? -22.031 18.844 2.344 1 78.38 359 LEU B CA 1
ATOM 6121 C C . LEU B 1 359 ? -21.688 19.875 1.272 1 78.38 359 LEU B C 1
ATOM 6123 O O . LEU B 1 359 ? -22.281 19.875 0.191 1 78.38 359 LEU B O 1
ATOM 6127 N N . ASP B 1 360 ? -20.828 20.812 1.625 1 82.69 360 ASP B N 1
ATOM 6128 C CA . ASP B 1 360 ? -20.328 21.781 0.648 1 82.69 360 ASP B CA 1
ATOM 6129 C C . ASP B 1 360 ? -19.938 21.078 -0.654 1 82.69 360 ASP B C 1
ATOM 6131 O O . ASP B 1 360 ? -19.344 20 -0.632 1 82.69 360 ASP B O 1
ATOM 6135 N N . ALA B 1 361 ? -20.266 21.625 -1.767 1 84.12 361 ALA B N 1
ATOM 6136 C CA . ALA B 1 361 ? -20.016 21.031 -3.084 1 84.12 361 ALA B CA 1
ATOM 6137 C C . ALA B 1 361 ? -18.547 20.703 -3.273 1 84.12 361 ALA B C 1
ATOM 6139 O O . ALA B 1 361 ? -18.203 19.719 -3.936 1 84.12 361 ALA B O 1
ATOM 6140 N N . SER B 1 362 ? -17.719 21.531 -2.658 1 88 362 SER B N 1
ATOM 6141 C CA . SER B 1 362 ? -16.281 21.375 -2.83 1 88 362 SER B CA 1
ATOM 6142 C C . SER B 1 362 ? -15.773 20.125 -2.104 1 88 362 SER B C 1
ATOM 6144 O O . SER B 1 362 ? -14.656 19.672 -2.355 1 88 362 SER B O 1
ATOM 6146 N N . LEU B 1 363 ? -16.641 19.516 -1.273 1 91.31 363 LEU B N 1
ATOM 6147 C CA . LEU B 1 363 ? -16.219 18.359 -0.5 1 91.31 363 LEU B CA 1
ATOM 6148 C C . LEU B 1 363 ? -16.891 17.094 -1.013 1 91.31 363 LEU B C 1
ATOM 6150 O O . LEU B 1 363 ? -16.734 16.016 -0.424 1 91.31 363 LEU B O 1
ATOM 6154 N N . GLN B 1 364 ? -17.594 17.25 -2.105 1 92.44 364 GLN B N 1
ATOM 6155 C CA . GLN B 1 364 ? -18.203 16.078 -2.732 1 92.44 364 GLN B CA 1
ATOM 6156 C C . GLN B 1 364 ? -17.172 15.234 -3.461 1 92.44 364 GLN B C 1
ATOM 6158 O O . GLN B 1 364 ? -16.141 15.758 -3.91 1 92.44 364 GLN B O 1
ATOM 6163 N N . PRO B 1 365 ? -17.469 13.961 -3.609 1 95.06 365 PRO B N 1
ATOM 6164 C CA . PRO B 1 365 ? -16.469 13.047 -4.156 1 95.06 365 PRO B CA 1
ATOM 6165 C C . PRO B 1 365 ? -15.945 13.492 -5.52 1 95.06 365 PRO B C 1
ATOM 6167 O O . PRO B 1 365 ? -14.734 13.492 -5.75 1 95.06 365 PRO B O 1
ATOM 6170 N N . ALA B 1 366 ? -16.781 13.859 -6.402 1 95.38 366 ALA B N 1
ATOM 6171 C CA . ALA B 1 366 ? -16.375 14.242 -7.75 1 95.38 366 ALA B CA 1
ATOM 6172 C C . ALA B 1 366 ? -15.484 15.477 -7.719 1 95.38 366 ALA B C 1
ATOM 6174 O O . ALA B 1 366 ? -14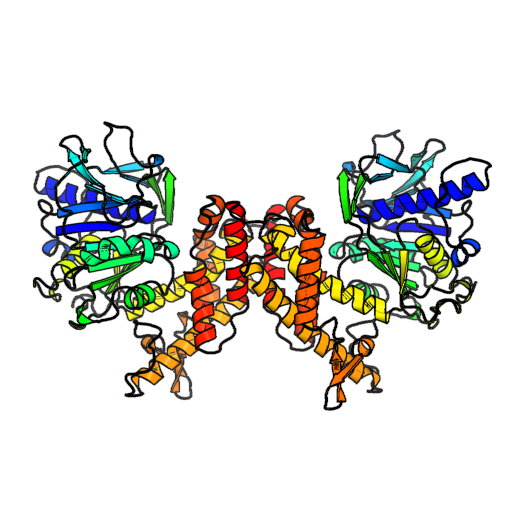.492 15.555 -8.438 1 95.38 366 ALA B O 1
ATOM 6175 N N . SER B 1 367 ? -15.906 16.469 -6.949 1 95.31 367 SER B N 1
ATOM 6176 C CA . SER B 1 367 ? -15.125 17.703 -6.809 1 95.31 367 SER B CA 1
ATOM 6177 C C . SER B 1 367 ? -13.758 17.422 -6.188 1 95.31 367 SER B C 1
ATOM 6179 O O . SER B 1 367 ? -12.75 17.969 -6.621 1 95.31 367 SER B O 1
ATOM 6181 N N . MET B 1 368 ? -13.766 16.594 -5.207 1 96 368 MET B N 1
ATOM 6182 C CA . MET B 1 368 ? -12.516 16.25 -4.535 1 96 368 MET B CA 1
ATOM 6183 C C . MET B 1 368 ? -11.586 15.492 -5.469 1 96 368 MET B C 1
ATOM 6185 O O . MET B 1 368 ? -10.375 15.719 -5.461 1 96 368 MET B O 1
ATOM 6189 N N . LEU B 1 369 ? -12.18 14.562 -6.234 1 96.94 369 LEU B N 1
ATOM 6190 C CA . LEU B 1 369 ? -11.375 13.812 -7.199 1 96.94 369 LEU B CA 1
ATOM 6191 C C . LEU B 1 369 ? -10.688 14.758 -8.18 1 96.94 369 LEU B C 1
ATOM 6193 O O . LEU B 1 369 ? -9.508 14.594 -8.492 1 96.94 369 LEU B O 1
ATOM 6197 N N . HIS B 1 370 ? -11.422 15.703 -8.633 1 96.44 370 HIS B N 1
ATOM 6198 C CA . HIS B 1 370 ? -10.875 16.703 -9.539 1 96.44 370 HIS B CA 1
ATOM 6199 C C . HIS B 1 370 ? -9.75 17.5 -8.875 1 96.44 370 HIS B C 1
ATOM 6201 O O . HIS B 1 370 ? -8.719 17.766 -9.492 1 96.44 370 HIS B O 1
ATOM 6207 N N . GLU B 1 371 ? -9.953 17.875 -7.668 1 95.62 371 GLU B N 1
ATOM 6208 C CA . GLU B 1 371 ? -8.945 18.625 -6.926 1 95.62 371 GLU B CA 1
ATOM 6209 C C . GLU B 1 371 ? -7.672 17.797 -6.734 1 95.62 371 GLU B C 1
ATOM 6211 O O . GLU B 1 371 ? -6.562 18.312 -6.848 1 95.62 371 GLU B O 1
ATOM 6216 N N . VAL B 1 372 ? -7.82 16.5 -6.391 1 97.38 372 VAL B N 1
ATOM 6217 C CA . VAL B 1 372 ? -6.672 15.617 -6.227 1 97.38 372 VAL B CA 1
ATOM 6218 C C . VAL B 1 372 ? -5.859 15.578 -7.52 1 97.38 372 VAL B C 1
ATOM 6220 O O . VAL B 1 372 ? -4.633 15.711 -7.492 1 97.38 372 VAL B O 1
ATOM 6223 N N . GLU B 1 373 ? -6.52 15.438 -8.609 1 96.25 373 GLU B N 1
ATOM 6224 C CA . GLU B 1 373 ? -5.844 15.391 -9.898 1 96.25 373 GLU B CA 1
ATOM 6225 C C . GLU B 1 373 ? -5.117 16.703 -10.195 1 96.25 373 GLU B C 1
ATOM 6227 O O . GLU B 1 373 ? -4.008 16.688 -10.727 1 96.25 373 GLU B O 1
ATOM 6232 N N . ASN B 1 374 ? -5.766 17.781 -9.867 1 94.5 374 ASN B N 1
ATOM 6233 C CA . ASN B 1 374 ? -5.145 19.078 -10.055 1 94.5 374 ASN B CA 1
ATOM 6234 C C . ASN B 1 374 ? -3.865 19.219 -9.242 1 94.5 374 ASN B C 1
ATOM 6236 O O . ASN B 1 374 ? -2.861 19.734 -9.734 1 94.5 374 ASN B O 1
ATOM 6240 N N . VAL B 1 375 ? -3.896 18.797 -8.039 1 92.94 375 VAL B N 1
ATOM 6241 C CA . VAL B 1 375 ? -2.74 18.922 -7.16 1 92.94 375 VAL B CA 1
ATOM 6242 C C . VAL B 1 375 ? -1.624 18 -7.641 1 92.94 375 VAL B C 1
ATOM 6244 O O . VAL B 1 375 ? -0.448 18.375 -7.609 1 92.94 375 VAL B O 1
ATOM 6247 N N . VAL B 1 376 ? -1.99 16.766 -8.07 1 94.75 376 VAL B N 1
ATOM 6248 C CA . VAL B 1 376 ? -1.014 15.836 -8.625 1 94.75 376 VAL B CA 1
ATOM 6249 C C . VAL B 1 376 ? -0.281 16.5 -9.797 1 94.75 376 VAL B C 1
ATOM 6251 O O . VAL B 1 376 ? 0.948 16.422 -9.883 1 94.75 376 VAL B O 1
ATOM 6254 N N . ARG B 1 377 ? -1.01 17.172 -10.609 1 92.75 377 ARG B N 1
ATOM 6255 C CA . ARG B 1 377 ? -0.438 17.828 -11.781 1 92.75 377 ARG B CA 1
ATOM 6256 C C . ARG B 1 377 ? 0.422 19.031 -11.367 1 92.75 377 ARG B C 1
ATOM 6258 O O . ARG B 1 377 ? 1.542 19.188 -11.852 1 92.75 377 ARG B O 1
ATOM 6265 N N . ALA B 1 378 ? -0.071 19.828 -10.492 1 87.44 378 ALA B N 1
ATOM 6266 C CA . ALA B 1 378 ? 0.596 21.047 -10.07 1 87.44 378 ALA B CA 1
ATOM 6267 C C . ALA B 1 378 ? 1.882 20.75 -9.312 1 87.44 378 ALA B C 1
ATOM 6269 O O . ALA B 1 378 ? 2.826 21.531 -9.328 1 87.44 378 ALA B O 1
ATOM 6270 N N . THR B 1 379 ? 1.916 19.609 -8.648 1 88.06 379 THR B N 1
ATOM 6271 C CA . THR B 1 379 ? 3.074 19.234 -7.844 1 88.06 379 THR B CA 1
ATOM 6272 C C . THR B 1 379 ? 3.773 18.016 -8.438 1 88.06 379 THR B C 1
ATOM 6274 O O . THR B 1 379 ? 4.316 17.188 -7.699 1 88.06 379 THR B O 1
ATOM 6277 N N . ALA B 1 380 ? 3.775 17.859 -9.719 1 91.25 380 ALA B N 1
ATOM 6278 C CA . ALA B 1 380 ? 4.207 16.672 -10.438 1 91.25 380 ALA B CA 1
ATOM 6279 C C . ALA B 1 380 ? 5.668 16.344 -10.125 1 91.25 380 ALA B C 1
ATOM 6281 O O . ALA B 1 380 ? 6.039 15.172 -10.023 1 91.25 380 ALA B O 1
ATOM 6282 N N . THR B 1 381 ? 6.473 17.328 -9.93 1 87.94 381 THR B N 1
ATOM 6283 C CA . THR B 1 381 ? 7.906 17.109 -9.773 1 87.94 381 THR B CA 1
ATOM 6284 C C . THR B 1 381 ? 8.258 16.906 -8.305 1 87.94 381 THR B C 1
ATOM 6286 O O . THR B 1 381 ? 9.406 16.578 -7.98 1 87.94 381 THR B O 1
ATOM 6289 N N . ASN B 1 382 ? 7.281 17 -7.426 1 84.25 382 ASN B N 1
ATOM 6290 C CA . ASN B 1 382 ? 7.547 16.953 -5.992 1 84.25 382 ASN B CA 1
ATOM 6291 C C . ASN B 1 382 ? 7.453 15.539 -5.445 1 84.25 382 ASN B C 1
ATOM 6293 O O . ASN B 1 382 ? 6.742 14.703 -6.004 1 84.25 382 ASN B O 1
ATOM 6297 N N . TRP B 1 383 ? 8.289 15.32 -4.43 1 89.56 383 TRP B N 1
ATOM 6298 C CA . TRP B 1 383 ? 8.07 14.203 -3.514 1 89.56 383 TRP B CA 1
ATOM 6299 C C . TRP B 1 383 ? 7.133 14.609 -2.379 1 89.56 383 TRP B C 1
ATOM 6301 O O . TRP B 1 383 ? 7.27 15.695 -1.813 1 89.56 383 TRP B O 1
ATOM 6311 N N . SER B 1 384 ? 6.125 13.773 -2.193 1 91.75 384 SER B N 1
ATOM 6312 C CA . SER B 1 384 ? 5.234 14.125 -1.093 1 91.75 384 SER B CA 1
ATOM 6313 C C . SER B 1 384 ? 5.977 14.133 0.239 1 91.75 384 SER B C 1
ATOM 6315 O O . SER B 1 384 ? 7.059 13.555 0.357 1 91.75 384 SER B O 1
ATOM 6317 N N . SER B 1 385 ? 5.426 14.867 1.218 1 88.12 385 SER B N 1
ATOM 6318 C CA . SER B 1 385 ? 6.043 14.961 2.537 1 88.12 385 SER B CA 1
ATOM 6319 C C . SER B 1 385 ? 6.105 13.594 3.217 1 88.12 385 SER B C 1
ATOM 6321 O O . SER B 1 385 ? 7.078 13.289 3.91 1 88.12 385 SER B O 1
ATOM 6323 N N . MET B 1 386 ? 5.148 12.758 3.01 1 92.69 386 MET B N 1
ATOM 6324 C CA . MET B 1 386 ? 5.129 11.43 3.621 1 92.69 386 MET B CA 1
ATOM 6325 C C . MET B 1 386 ? 6.168 10.516 2.98 1 92.69 386 MET B C 1
ATOM 6327 O O . MET B 1 386 ? 6.809 9.719 3.668 1 92.69 386 MET B O 1
ATOM 6331 N N . HIS B 1 387 ? 6.316 10.617 1.652 1 93.62 387 HIS B N 1
ATOM 6332 C CA . HIS B 1 387 ? 7.391 9.906 0.972 1 93.62 387 HIS B CA 1
ATOM 6333 C C . HIS B 1 387 ? 8.75 10.273 1.555 1 93.62 387 HIS B C 1
ATOM 6335 O O . HIS B 1 387 ? 9.594 9.398 1.77 1 93.62 387 HIS B O 1
ATOM 6341 N N . GLN B 1 388 ? 8.906 11.562 1.862 1 87.69 388 GLN B N 1
ATOM 6342 C CA . GLN B 1 388 ? 10.164 12.039 2.422 1 87.69 388 GLN B CA 1
ATOM 6343 C C . GLN B 1 388 ? 10.391 11.484 3.822 1 87.69 388 GLN B C 1
ATOM 6345 O O . GLN B 1 388 ? 11.523 11.172 4.195 1 87.69 388 GLN B O 1
ATOM 6350 N N . ASP B 1 389 ? 9.328 11.406 4.562 1 88.69 389 ASP B N 1
ATOM 6351 C CA . ASP B 1 389 ? 9.43 10.82 5.895 1 88.69 389 ASP B CA 1
ATOM 6352 C C . ASP B 1 389 ? 9.922 9.383 5.824 1 88.69 389 ASP B C 1
ATOM 6354 O O . ASP B 1 389 ? 10.758 8.961 6.629 1 88.69 389 ASP B O 1
ATOM 6358 N N . ILE B 1 390 ? 9.406 8.594 4.887 1 92.12 390 ILE B N 1
ATOM 6359 C CA . ILE B 1 390 ? 9.766 7.191 4.727 1 92.12 390 ILE B CA 1
ATOM 6360 C C . ILE B 1 390 ? 11.203 7.082 4.223 1 92.12 390 ILE B C 1
ATOM 6362 O O . ILE B 1 390 ? 11.992 6.281 4.738 1 92.12 390 ILE B O 1
ATOM 6366 N N . ARG B 1 391 ? 11.57 7.887 3.283 1 88.44 391 ARG B N 1
ATOM 6367 C CA . ARG B 1 391 ? 12.898 7.852 2.672 1 88.44 391 ARG B CA 1
ATOM 6368 C C . ARG B 1 391 ? 13.977 8.25 3.674 1 88.44 391 ARG B C 1
ATOM 6370 O O . ARG B 1 391 ? 15.086 7.719 3.648 1 88.44 391 ARG B O 1
ATOM 6377 N N . SER B 1 392 ? 13.594 9.211 4.52 1 84 392 SER B N 1
ATOM 6378 C CA . SER B 1 392 ? 14.555 9.695 5.504 1 84 392 SER B CA 1
ATOM 6379 C C . SER B 1 392 ? 14.641 8.766 6.707 1 84 392 SER B C 1
ATOM 6381 O O . SER B 1 392 ? 15.406 9.008 7.637 1 84 392 SER B O 1
ATOM 6383 N N . ARG B 1 393 ? 13.781 7.676 6.762 1 85.31 393 ARG B N 1
ATOM 6384 C CA . ARG B 1 393 ? 13.758 6.664 7.812 1 85.31 393 ARG B CA 1
ATOM 6385 C C . ARG B 1 393 ? 13.461 7.289 9.172 1 85.31 393 ARG B C 1
ATOM 6387 O O . ARG B 1 393 ? 14.133 6.984 10.156 1 85.31 393 ARG B O 1
ATOM 6394 N N . ARG B 1 394 ? 12.523 8.227 9.195 1 78.75 394 ARG B N 1
ATOM 6395 C CA . ARG B 1 394 ? 12.109 8.898 10.422 1 78.75 394 ARG B CA 1
ATOM 6396 C C . ARG B 1 394 ? 11.469 7.918 11.398 1 78.75 394 ARG B C 1
ATOM 6398 O O . ARG B 1 394 ? 11.43 8.164 12.602 1 78.75 394 ARG B O 1
ATOM 6405 N N . GLY B 1 395 ? 10.875 6.828 10.867 1 84.88 395 GLY B N 1
ATOM 6406 C CA . GLY B 1 395 ? 10.242 5.797 11.672 1 84.88 395 GLY B CA 1
ATOM 6407 C C . GLY B 1 395 ? 8.766 6.039 11.891 1 84.88 395 GLY B C 1
ATOM 6408 O O . GLY B 1 395 ? 8.039 5.133 12.305 1 84.88 395 GLY B O 1
ATOM 6409 N N . ARG B 1 396 ? 8.312 7.309 11.68 1 89.5 396 ARG B N 1
ATOM 6410 C CA . ARG B 1 396 ? 6.902 7.66 11.797 1 89.5 396 ARG B CA 1
ATOM 6411 C C . ARG B 1 396 ? 6.5 8.68 10.734 1 89.5 396 ARG B C 1
ATOM 6413 O O . ARG B 1 396 ? 7.359 9.305 10.117 1 89.5 396 ARG B O 1
ATOM 6420 N N . THR B 1 397 ? 5.207 8.719 10.461 1 92.25 397 THR B N 1
ATOM 6421 C CA . THR B 1 397 ? 4.656 9.711 9.547 1 92.25 397 THR B CA 1
ATOM 6422 C C . THR B 1 397 ? 3.426 10.383 10.156 1 92.25 397 THR B C 1
ATOM 6424 O O . THR B 1 397 ? 3.084 10.133 11.312 1 92.25 397 THR B O 1
ATOM 6427 N N . GLU B 1 398 ? 2.818 11.234 9.414 1 92.25 398 GLU B N 1
ATOM 6428 C CA . GLU B 1 398 ? 1.615 11.938 9.859 1 92.25 398 GLU B CA 1
ATOM 6429 C C . GLU B 1 398 ? 0.355 11.172 9.461 1 92.25 398 GLU B C 1
ATOM 6431 O O . GLU B 1 398 ? -0.75 11.711 9.523 1 92.25 398 GLU B O 1
ATOM 6436 N N . ILE B 1 399 ? 0.46 9.891 9.125 1 96.12 399 ILE B N 1
ATOM 6437 C CA . ILE B 1 399 ? -0.617 9.094 8.547 1 96.12 399 ILE B CA 1
ATOM 6438 C C . ILE B 1 399 ? -1.796 9.039 9.516 1 96.12 399 ILE B C 1
ATOM 6440 O O . ILE B 1 399 ? -2.955 9.016 9.094 1 96.12 399 ILE B O 1
ATOM 6444 N N . ASP B 1 400 ? -1.562 9.016 10.859 1 93.75 400 ASP B N 1
ATOM 6445 C CA . ASP B 1 400 ? -2.621 8.93 11.859 1 93.75 400 ASP B CA 1
ATOM 6446 C C . ASP B 1 400 ? -3.473 10.203 11.867 1 93.75 400 ASP B C 1
ATOM 6448 O O . ASP B 1 400 ? -4.648 10.164 12.234 1 93.75 400 ASP B O 1
ATOM 6452 N N . TYR B 1 401 ? -2.859 11.281 11.398 1 93.44 401 TYR B N 1
ATOM 6453 C CA . TYR B 1 401 ? -3.533 12.578 11.43 1 93.44 401 TYR B CA 1
ATOM 6454 C C . TYR B 1 401 ? -4.094 12.938 10.062 1 93.44 401 TYR B C 1
ATOM 6456 O O . TYR B 1 401 ? -4.633 14.031 9.867 1 93.44 401 TYR B O 1
ATOM 6464 N N . ILE B 1 402 ? -3.898 12.078 9.133 1 95.25 402 ILE B N 1
ATOM 6465 C CA . ILE B 1 402 ? -4.441 12.25 7.785 1 95.25 402 ILE B CA 1
ATOM 6466 C C . ILE B 1 402 ? -5.488 11.172 7.516 1 95.25 402 ILE B C 1
ATOM 6468 O O . ILE B 1 402 ? -6.664 11.336 7.844 1 95.25 402 ILE B O 1
ATOM 6472 N N . ASN B 1 403 ? -5.031 9.992 7.051 1 97.5 403 ASN B N 1
ATOM 6473 C CA . ASN B 1 403 ? -5.969 8.898 6.816 1 97.5 403 ASN B CA 1
ATOM 6474 C C . ASN B 1 403 ? -6.543 8.359 8.125 1 97.5 403 ASN B C 1
ATOM 6476 O O . ASN B 1 403 ? -7.715 7.98 8.188 1 97.5 403 ASN B O 1
ATOM 6480 N N . GLY B 1 404 ? -5.707 8.297 9.125 1 95.25 404 GLY B N 1
ATOM 6481 C CA . GLY B 1 404 ? -6.172 7.844 10.422 1 95.25 404 GLY B CA 1
ATOM 6482 C C . GLY B 1 404 ? -7.262 8.719 11.008 1 95.25 404 GLY B C 1
ATOM 6483 O O . GLY B 1 404 ? -8.188 8.227 11.656 1 95.25 404 GLY B O 1
ATOM 6484 N N . TYR B 1 405 ? -7.137 10.031 10.797 1 93.12 405 TYR B N 1
ATOM 6485 C CA . TYR B 1 405 ? -8.156 10.961 11.258 1 93.12 405 TYR B CA 1
ATOM 6486 C C . TYR B 1 405 ? -9.508 10.664 10.617 1 93.12 405 TYR B C 1
ATOM 6488 O O . TYR B 1 405 ? -10.531 10.617 11.305 1 93.12 405 TYR B O 1
ATOM 6496 N N . LEU B 1 406 ? -9.523 10.438 9.336 1 94.38 406 LEU B N 1
ATOM 6497 C CA . LEU B 1 406 ? -10.742 10.094 8.617 1 94.38 406 LEU B CA 1
ATOM 6498 C C . LEU B 1 406 ? -11.312 8.766 9.102 1 94.38 406 LEU B C 1
ATOM 6500 O O . LEU B 1 406 ? -12.531 8.625 9.25 1 94.38 406 LEU B O 1
ATOM 6504 N N . GLY B 1 407 ? -10.406 7.777 9.328 1 94.75 407 GLY B N 1
ATOM 6505 C CA . GLY B 1 407 ? -10.844 6.504 9.875 1 94.75 407 GLY B CA 1
ATOM 6506 C C . GLY B 1 407 ? -11.484 6.633 11.242 1 94.75 407 GLY B C 1
ATOM 6507 O O . GLY B 1 407 ? -12.5 5.988 11.523 1 94.75 407 GLY B O 1
ATOM 6508 N N . GLU B 1 408 ? -10.891 7.457 12.102 1 91.81 408 GLU B N 1
ATOM 6509 C CA . GLU B 1 408 ? -11.43 7.68 13.438 1 91.81 408 GLU B CA 1
ATOM 6510 C C . GLU B 1 408 ? -12.805 8.336 13.375 1 91.81 408 GLU B C 1
ATOM 6512 O O . GLU B 1 408 ? -13.711 7.961 14.117 1 91.81 408 GLU B O 1
ATOM 6517 N N . LEU B 1 409 ? -12.938 9.344 12.57 1 89.06 409 LEU B N 1
ATOM 6518 C CA . LEU B 1 409 ? -14.234 9.977 12.375 1 89.06 409 LEU B CA 1
ATOM 6519 C C . LEU B 1 409 ? -15.258 8.977 11.859 1 89.06 409 LEU B C 1
ATOM 6521 O O . LEU B 1 409 ? -16.422 8.992 12.281 1 89.06 409 LEU B O 1
ATOM 6525 N N . GLY B 1 410 ? -14.836 8.156 10.875 1 93.06 410 GLY B N 1
ATOM 6526 C CA . GLY B 1 410 ? -15.711 7.117 10.367 1 93.06 410 GLY B CA 1
ATOM 6527 C C . GLY B 1 410 ? -16.234 6.191 11.453 1 93.06 410 GLY B C 1
ATOM 6528 O O . GLY B 1 410 ? -17.438 5.91 11.516 1 93.06 410 GLY B O 1
ATOM 6529 N N . ARG B 1 411 ? -15.406 5.715 12.297 1 92.25 411 ARG B N 1
ATOM 6530 C CA . ARG B 1 411 ? -15.797 4.836 13.391 1 92.25 411 ARG B CA 1
ATOM 6531 C C . ARG B 1 411 ? -16.766 5.531 14.336 1 92.25 411 ARG B C 1
ATOM 6533 O O . ARG B 1 411 ? -17.734 4.926 14.805 1 92.25 411 ARG B O 1
ATOM 6540 N N . ALA B 1 412 ? -16.5 6.793 14.586 1 86 412 ALA B N 1
ATOM 6541 C CA . ALA B 1 412 ? -17.359 7.562 15.484 1 86 412 ALA B CA 1
ATOM 6542 C C . ALA B 1 412 ? -18.781 7.672 14.938 1 86 412 ALA B C 1
ATOM 6544 O O . ALA B 1 412 ? -19.75 7.672 15.703 1 86 412 ALA B O 1
ATOM 6545 N N . TYR B 1 413 ? -18.938 7.707 13.672 1 88.25 413 TYR B N 1
ATOM 6546 C CA . TYR B 1 413 ? -20.234 7.93 13.062 1 88.25 413 TYR B CA 1
ATOM 6547 C C . TYR B 1 413 ? -20.766 6.648 12.43 1 88.25 413 TYR B C 1
ATOM 6549 O O . TYR B 1 413 ? -21.797 6.668 11.75 1 88.25 413 TYR B O 1
ATOM 6557 N N . GLY B 1 414 ? -19.984 5.621 12.586 1 92.31 414 GLY B N 1
ATOM 6558 C CA . GLY B 1 414 ? -20.422 4.336 12.062 1 92.31 414 GLY B CA 1
ATOM 6559 C C . GLY B 1 414 ? -20.297 4.238 10.555 1 92.31 414 GLY B C 1
ATOM 6560 O O . GLY B 1 414 ? -21.094 3.543 9.906 1 92.31 414 GLY B O 1
ATOM 6561 N N . ILE B 1 415 ? -19.531 4.996 9.922 1 94 415 ILE B N 1
ATOM 6562 C CA . ILE B 1 415 ? -19.266 4.969 8.484 1 94 415 ILE B CA 1
ATOM 6563 C C . ILE B 1 415 ? -18 4.18 8.203 1 94 415 ILE B C 1
ATOM 6565 O O . ILE B 1 415 ? -16.906 4.559 8.648 1 94 415 ILE B O 1
ATOM 6569 N N . PRO B 1 416 ? -18.047 3.031 7.422 1 95 416 PRO B N 1
ATOM 6570 C CA . PRO B 1 416 ? -16.844 2.264 7.121 1 95 416 PRO B CA 1
ATOM 6571 C C . PRO B 1 416 ? -15.852 3.033 6.242 1 95 416 PRO B C 1
ATOM 6573 O O . PRO B 1 416 ? -16.266 3.721 5.305 1 95 416 PRO B O 1
ATOM 6576 N N . THR B 1 417 ? -14.602 3.02 6.625 1 97.31 417 THR B N 1
ATOM 6577 C CA . THR B 1 417 ? -13.539 3.639 5.84 1 97.31 417 THR B CA 1
ATOM 6578 C C . THR B 1 417 ? -12.414 2.643 5.566 1 97.31 417 THR B C 1
ATOM 6580 O O . THR B 1 417 ? -11.258 2.904 5.891 1 97.31 417 THR B O 1
ATOM 6583 N N . PRO B 1 418 ? -12.719 1.572 4.867 1 96.69 418 PRO B N 1
ATOM 6584 C CA . PRO B 1 418 ? -11.727 0.504 4.711 1 96.69 418 PRO B CA 1
ATOM 6585 C C . PRO B 1 418 ? -10.484 0.959 3.943 1 96.69 418 PRO B C 1
ATOM 6587 O O . PRO B 1 418 ? -9.375 0.525 4.25 1 96.69 418 PRO B O 1
ATOM 6590 N N . ALA B 1 419 ? -10.648 1.771 2.932 1 96.94 419 ALA B N 1
ATOM 6591 C CA . ALA B 1 419 ? -9.5 2.225 2.154 1 96.94 419 ALA B CA 1
ATOM 6592 C C . ALA B 1 419 ? -8.555 3.066 3.008 1 96.94 419 ALA B C 1
ATOM 6594 O O . ALA B 1 419 ? -7.344 2.865 2.986 1 96.94 419 ALA B O 1
ATOM 6595 N N . ASN B 1 420 ? -9.117 4.016 3.76 1 98 420 ASN B N 1
ATOM 6596 C CA . ASN B 1 420 ? -8.305 4.848 4.645 1 98 420 ASN B CA 1
ATOM 6597 C C . ASN B 1 420 ? -7.625 4.016 5.727 1 98 420 ASN B C 1
ATOM 6599 O O . ASN B 1 420 ? -6.465 4.254 6.062 1 98 420 ASN B O 1
ATOM 6603 N N . ASP B 1 421 ? -8.344 3.082 6.266 1 97.44 421 ASP B N 1
ATOM 6604 C CA . ASP B 1 421 ? -7.781 2.221 7.301 1 97.44 421 ASP B CA 1
ATOM 6605 C C . ASP B 1 421 ? -6.621 1.39 6.758 1 97.44 421 ASP B C 1
ATOM 6607 O O . ASP B 1 421 ? -5.586 1.257 7.41 1 97.44 421 ASP B O 1
ATOM 6611 N N . LEU B 1 422 ? -6.844 0.834 5.621 1 97.06 422 LEU B N 1
ATOM 6612 C CA . LEU B 1 422 ? -5.809 0.001 5.016 1 97.06 422 LEU B CA 1
ATOM 6613 C C . LEU B 1 422 ? -4.543 0.811 4.75 1 97.06 422 LEU B C 1
ATOM 6615 O O . LEU B 1 422 ? -3.436 0.352 5.039 1 97.06 422 LEU B O 1
ATOM 6619 N N . LEU B 1 423 ? -4.668 1.978 4.172 1 98.25 423 LEU B N 1
ATOM 6620 C CA . LEU B 1 423 ? -3.516 2.834 3.91 1 98.25 423 LEU B CA 1
ATOM 6621 C C . LEU B 1 423 ? -2.787 3.176 5.203 1 98.25 423 LEU B C 1
ATOM 6623 O O . LEU B 1 423 ? -1.557 3.225 5.238 1 98.25 423 LEU B O 1
ATOM 6627 N N . THR B 1 424 ? -3.574 3.467 6.246 1 97.75 424 THR B N 1
ATOM 6628 C CA . THR B 1 424 ? -2.986 3.789 7.543 1 97.75 424 THR B CA 1
ATOM 6629 C C . THR B 1 424 ? -2.102 2.646 8.031 1 97.75 424 THR B C 1
ATOM 6631 O O . THR B 1 424 ? -0.952 2.869 8.422 1 97.75 424 THR B O 1
ATOM 6634 N N . HIS B 1 425 ? -2.582 1.445 7.93 1 96.81 425 HIS B N 1
ATOM 6635 C CA . HIS B 1 425 ? -1.836 0.287 8.406 1 96.81 425 HIS B CA 1
ATOM 6636 C C . HIS B 1 425 ? -0.609 0.025 7.539 1 96.81 425 HIS B 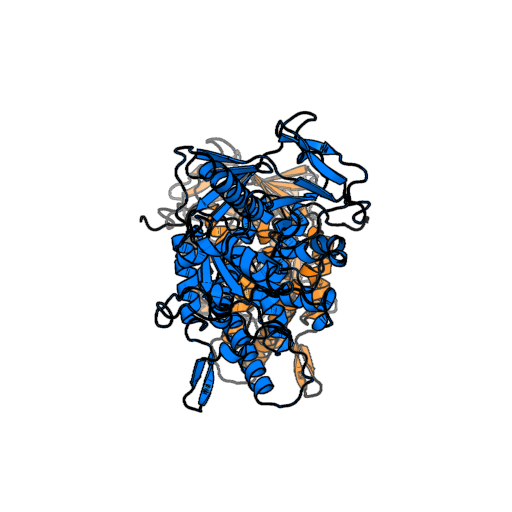C 1
ATOM 6638 O O . HIS B 1 425 ? 0.466 -0.289 8.055 1 96.81 425 HIS B O 1
ATOM 6644 N N . LEU B 1 426 ? -0.749 0.109 6.227 1 97.62 426 LEU B N 1
ATOM 6645 C CA . LEU B 1 426 ? 0.359 -0.15 5.316 1 97.62 426 LEU B CA 1
ATOM 6646 C C . LEU B 1 426 ? 1.497 0.839 5.547 1 97.62 426 LEU B C 1
ATOM 6648 O O . LEU B 1 426 ? 2.664 0.448 5.598 1 97.62 426 LEU B O 1
ATOM 6652 N N . VAL B 1 427 ? 1.146 2.133 5.676 1 97.38 427 VAL B N 1
ATOM 6653 C CA . VAL B 1 427 ? 2.164 3.162 5.855 1 97.38 427 VAL B CA 1
ATOM 6654 C C . VAL B 1 427 ? 2.85 2.982 7.207 1 97.38 427 VAL B C 1
ATOM 6656 O O . VAL B 1 427 ? 4.062 3.172 7.328 1 97.38 427 VAL B O 1
ATOM 6659 N N . LYS B 1 428 ? 2.088 2.66 8.242 1 95.56 428 LYS B N 1
ATOM 6660 C CA . LYS B 1 428 ? 2.684 2.41 9.555 1 95.56 428 LYS B CA 1
ATOM 6661 C C . LYS B 1 428 ? 3.674 1.25 9.492 1 95.56 428 LYS B C 1
ATOM 6663 O O . LYS B 1 428 ? 4.758 1.321 10.07 1 95.56 428 LYS B O 1
ATOM 6668 N N . LEU B 1 429 ? 3.32 0.188 8.781 1 94.38 429 LEU B N 1
ATOM 6669 C CA . LEU B 1 429 ? 4.215 -0.954 8.617 1 94.38 429 LEU B CA 1
ATOM 6670 C C . LEU B 1 429 ? 5.492 -0.545 7.895 1 94.38 429 LEU B C 1
ATOM 6672 O O . LEU B 1 429 ? 6.594 -0.913 8.312 1 94.38 429 LEU B O 1
ATOM 6676 N N . LYS B 1 430 ? 5.324 0.167 6.836 1 94.75 430 LYS B N 1
ATOM 6677 C CA . LYS B 1 430 ? 6.48 0.577 6.039 1 94.75 430 LYS B CA 1
ATOM 6678 C C . LYS B 1 430 ? 7.395 1.502 6.836 1 94.75 430 LYS B C 1
ATOM 6680 O O . LYS B 1 430 ? 8.617 1.404 6.738 1 94.75 430 LYS B O 1
ATOM 6685 N N . ALA B 1 431 ? 6.773 2.445 7.621 1 92.19 431 ALA B N 1
ATOM 6686 C CA . ALA B 1 431 ? 7.547 3.393 8.422 1 92.19 431 ALA B CA 1
ATOM 6687 C C . ALA B 1 431 ? 8.344 2.672 9.5 1 92.19 431 ALA B C 1
ATOM 6689 O O . ALA B 1 431 ? 9.477 3.049 9.805 1 92.19 431 ALA B O 1
ATOM 6690 N N . GLN B 1 432 ? 7.793 1.672 10.086 1 84.88 432 GLN B N 1
ATOM 6691 C CA . GLN B 1 432 ? 8.445 0.917 11.148 1 84.88 432 GLN B CA 1
ATOM 6692 C C . GLN B 1 432 ? 9.602 0.083 10.609 1 84.88 432 GLN B C 1
ATOM 6694 O O . GLN B 1 432 ? 10.617 -0.089 11.281 1 84.88 432 GLN B O 1
ATOM 6699 N N . ARG B 1 433 ? 9.484 -0.479 9.484 1 76.75 433 ARG B N 1
ATOM 6700 C CA . ARG B 1 433 ? 10.5 -1.322 8.859 1 76.75 433 ARG B CA 1
ATOM 6701 C C . ARG B 1 433 ? 11.766 -0.526 8.57 1 76.75 433 ARG B C 1
ATOM 6703 O O . ARG B 1 433 ? 12.875 -1.014 8.797 1 76.75 433 ARG B O 1
ATOM 6710 N N . THR B 1 434 ? 11.586 0.568 8.133 1 65.62 434 THR B N 1
ATOM 6711 C CA . THR B 1 434 ? 12.727 1.361 7.691 1 65.62 434 THR B CA 1
ATOM 6712 C C . THR B 1 434 ? 13.625 1.724 8.875 1 65.62 434 THR B C 1
ATOM 6714 O O . THR B 1 434 ? 14.805 2.031 8.688 1 65.62 434 THR B O 1
ATOM 6717 N N . THR B 1 435 ? 13.086 1.741 10.125 1 59.53 435 THR B N 1
ATOM 6718 C CA . THR B 1 435 ? 13.914 2.111 11.266 1 59.53 435 THR B CA 1
ATOM 6719 C C . THR B 1 435 ? 14.477 0.87 11.961 1 59.53 435 THR B C 1
ATOM 6721 O O . THR B 1 435 ? 15.375 0.969 12.789 1 59.53 435 THR B O 1
ATOM 6724 N N . GLY B 1 436 ? 14.312 -0.446 11.398 1 55.56 436 GLY B N 1
ATOM 6725 C CA . GLY B 1 436 ? 14.781 -1.653 12.062 1 55.56 436 GLY B CA 1
ATOM 6726 C C . GLY B 1 436 ? 14.086 -1.92 13.383 1 55.56 436 GLY B C 1
ATOM 6727 O O . GLY B 1 436 ? 14.5 -2.801 14.141 1 55.56 436 GLY B O 1
ATOM 6728 N N . SER B 1 437 ? 13.383 -1.093 13.984 1 44 437 SER B N 1
ATOM 6729 C CA . SER B 1 437 ? 12.82 -1.216 15.328 1 44 437 SER B CA 1
ATOM 6730 C C . SER B 1 437 ? 11.781 -2.328 15.391 1 44 437 SER B C 1
ATOM 6732 O O . SER B 1 437 ? 10.789 -2.221 16.109 1 44 437 SER B O 1
ATOM 6734 N N . TRP B 1 438 ? 11.812 -3.18 14.406 1 43.12 438 TRP B N 1
ATOM 6735 C CA . TRP B 1 438 ? 10.945 -4.348 14.547 1 43.12 438 TRP B CA 1
ATOM 6736 C C . TRP B 1 438 ? 11.391 -5.215 15.719 1 43.12 438 TRP B C 1
ATOM 6738 O O . TRP B 1 438 ? 12.562 -5.598 15.812 1 43.12 438 TRP B O 1
ATOM 6748 N N . GLN B 1 439 ? 11.016 -5.023 16.859 1 36.03 439 GLN B N 1
ATOM 6749 C CA . GLN B 1 439 ? 11.32 -6.008 17.906 1 36.03 439 GLN B CA 1
ATOM 6750 C C . GLN B 1 439 ? 10.969 -7.418 17.438 1 36.03 439 GLN B C 1
ATOM 6752 O O . GLN B 1 439 ? 9.789 -7.758 17.312 1 36.03 439 GLN B O 1
ATOM 6757 N N . VAL B 1 440 ? 11.672 -8.016 16.531 1 35.38 440 VAL B N 1
ATOM 6758 C CA . VAL B 1 440 ? 11.469 -9.453 16.422 1 35.38 440 VAL B CA 1
ATOM 6759 C C . VAL B 1 440 ? 11.57 -10.109 17.797 1 35.38 440 VAL B C 1
ATOM 6761 O O . VAL B 1 440 ? 12.562 -9.938 18.5 1 35.38 440 VAL B O 1
ATOM 6764 N N . PRO B 1 441 ? 10.477 -10.477 18.375 1 27.64 441 PRO B N 1
ATOM 6765 C CA . PRO B 1 441 ? 10.805 -11.18 19.609 1 27.64 441 PRO B CA 1
ATOM 6766 C C . PRO B 1 441 ? 11.93 -12.203 19.438 1 27.64 441 PRO B C 1
ATOM 6768 O O . PRO B 1 441 ? 12.07 -12.781 18.359 1 27.64 441 PRO B O 1
ATOM 6771 N N . SER B 1 442 ? 13.086 -11.969 20.156 1 26.41 442 SER B N 1
ATOM 6772 C CA . SER B 1 442 ? 14.031 -13.07 20.297 1 26.41 442 SER B CA 1
ATOM 6773 C C . SER B 1 442 ? 13.312 -14.414 20.281 1 26.41 442 SER B C 1
ATOM 6775 O O . SER B 1 442 ? 12.398 -14.648 21.062 1 26.41 442 SER B O 1
ATOM 6777 N N . MET B 1 443 ? 13.273 -14.992 19.141 1 23.09 443 MET B N 1
ATOM 6778 C CA . MET B 1 443 ? 13.016 -16.406 19.359 1 23.09 443 MET B CA 1
ATOM 6779 C C . MET B 1 443 ? 14.016 -17 20.344 1 23.09 443 MET B C 1
ATOM 6781 O O . MET B 1 443 ? 15.219 -16.719 20.25 1 23.09 443 MET B O 1
#

Radius of gyration: 34.3 Å; Cα contacts (8 Å, |Δi|>4): 1671; chains: 2; bounding box: 68×106×78 Å

Sequence (886 aa):
MHVHVLGVGALGTLVATHLRASVRQRLMQVSRSRVSRWLVPQHVAPYLPDPARTSLTLHMRDRPMMMPAQGTSFHLSVERDGVPMTEHGFQLELVSPVDPAQPRLLVPDADGVPREAPGVPPAPIDSLIVATKADATLAALRPLITRITPATTVVVLQNGMGVLDQLIERLWPRPEHRPHFILASTTHGCYLKRPLHTVHAGFGSVYLGVVPGTHGAVERPLPSSSNTMDPELDLAAIPDTHATYSLRSTLALLLSLPLDVRWERIRMFQLRALRKLIVNACINPTTALVDCKNGELFGASSALELFRALCTEASQVLEAHARDAKAAQTSSEADVAHLSSLPLADLLTQTDADGLPLLDASLQPASMLHEVENVVRATATNWSSMHQDIRSRRGRTEIDYINGYLGELGRAYGIPTPANDLLTHLVKLKAQRTTGSWQVPSMMHVHVLGVGALGTLVATHLRASVRQRLMQVSRSRVSRWLVPQHVAPYLPDPARTSLTLHMRDRPMMMPAQGTSFHLSVERDGVPMTEHGFQLELVSPVDPAQPRLLVPDADGVPREAPGVPPAPIDSLIVATKADATLAALRPLITRITPATTVVVLQNGMGVLDQLIERLWPRPEHRPHFILASTTHGCYLKRPLHTVHAGFGSVYLGVVPGTHGAVERPLPSSSNTMDPELDLAAIPDTHATYSLRSTLALLLSLPLDVRWERIRMFQLRALRKLIVNACINPTTALVDCKNGELFGASSALELFRALCTEASQVLEAHARDAKAAQTSSEADVAHLSSLPLADLLTQTDADGLPLLDASLQPASMLHEVENVVRATATNWSSMHQDIRSRRGRTEIDYINGYLGELGRAYGIPTPANDLLTHLVKLKAQRTTGSWQVPSM

Nearest PDB structures (foldseek):
  5x20-assembly1_A  TM=8.308E-01  e=3.236E-17  Enterococcus faecium DO
  5x20-assembly1_B  TM=8.041E-01  e=5.949E-17  Enterococcus faecium DO
  3ego-assembly1_B-2  TM=8.207E-01  e=2.429E-15  Bacillus subtilis
  3i83-assembly1_A  TM=6.964E-01  e=3.746E-13  Methylococcus capsulatus
  5x20-assembly3_F  TM=7.391E-01  e=4.689E-08  Enterococcus faecium DO

Secondary structure (DSSP, 8-state):
-EEEEE--SHHHHHHHHHHHHHHHHHHHHTTT---------TTTGGGPPPGGG-EEEEEEE--GGGSPPTTPPPEEEEEETTEEEEEE--EEEEEPSS-TTSPEEEEE-TTS-EEE-TTPPPPP-SEEEE-S-GGGHHHHHGGGGGG--TT-EEEEE-SSSSHHHHHHHHH--SGGG--EEEEEEE--EEEEEETTEEEEEE---EEEEEPPBTTB----B-GGGTTSSSPPB-GGGS--STTTHHHHHHHHHHHHSTTTEEE--HHHHHHHHHHHHHHHHHHHHHHHHHT--GGGGTT-HHHHHHHHHHHHHHHHHHHHHHHHHHHHHHS--TTS--S-SS-GGGGEEEE-TTS-EEE-GGGSHHHHHHHHHHHHHHTTTPPPHHHHHHHTT-S--SGGGTHHHHHHHHHHHT---HHHHHHHHHHHHHHHHHHT-------/-EEEEE--SHHHHHHHHHHHHHHHHHHHHTTT---------TTTGGG---GGG-EEEEEEE--GGGSPPTTPPPEEEEEETTEEEEEE--EEEEEPSS-TTSPEEEEE-TTS-EEE-TTPPPPP-SEEEE-S-GGGHHHHHGGGGGG--TT-EEEEE-SSSSHHHHHHHHH--SGGG--EEEEEEE--EEEEEETTEEEEEE---EEEEEPPBTTB----B-GGGTTSSSPPB-GGGS--STTTHHHHHHHHHHHHSTTTEEE--HHHHHHHHHHHHHHHHHHHHHHHHHT--GGGGTT-HHHHHHHHHHHHHHHHHHHHHHHHHHHHHHS--TTS--S-SS-GGGGEEEE-TTS-EEE-GGGSHHHHHHHHHHHHHHTTTPPPHHHHHHHTT-S--SGGGTHHHHHHHHHHHT---HHHHHHHHHHHHHHHHHHT-------

Solvent-accessible surface area (backbone atoms only — not comparable to full-atom values): 46607 Å² total; per-residue (Å²): 84,34,37,32,38,37,28,65,47,30,65,21,34,48,52,51,35,50,51,49,45,52,37,50,51,54,52,35,54,78,36,91,62,90,67,90,68,75,79,54,51,77,82,36,58,86,47,45,66,58,44,89,54,44,47,48,34,39,37,41,71,64,41,74,89,74,50,66,63,90,88,39,59,50,61,34,29,39,26,44,94,85,45,70,48,73,37,66,60,53,28,39,36,28,30,35,93,88,46,51,83,63,53,48,44,26,41,42,45,97,78,22,27,64,35,77,42,84,88,60,74,79,77,68,46,29,26,38,37,38,30,34,55,58,79,48,42,67,73,68,43,57,68,47,49,89,56,53,38,46,38,15,21,38,32,45,43,43,72,58,52,61,59,67,45,49,46,36,63,74,75,33,72,52,69,85,57,35,46,42,42,32,41,30,46,68,61,55,36,58,41,61,81,46,89,51,29,18,34,49,78,35,93,46,38,28,41,34,18,62,52,75,49,90,87,42,84,60,79,44,53,24,80,94,28,56,86,47,97,71,32,42,67,28,55,81,67,38,60,89,40,80,62,35,37,28,47,44,28,46,51,23,51,52,50,40,41,93,51,58,38,41,50,38,58,47,64,59,36,48,52,52,50,49,52,50,35,54,37,45,47,46,49,25,58,50,27,40,48,43,66,48,41,35,34,72,46,58,89,36,66,43,47,52,54,48,35,48,54,46,29,43,39,48,28,55,34,50,38,52,50,22,50,51,35,41,48,46,73,68,40,83,66,83,72,66,84,68,82,56,90,56,78,39,34,69,47,38,71,33,58,44,97,87,62,45,71,24,57,35,68,71,55,32,35,69,46,36,40,52,49,37,52,48,49,27,60,76,38,27,88,35,70,39,72,45,29,48,27,49,74,68,38,65,40,56,63,53,44,62,31,32,27,32,37,53,30,52,52,8,60,75,70,70,39,82,35,53,52,34,44,45,52,33,27,49,50,53,50,30,20,34,56,60,52,62,71,61,74,65,74,81,123,83,34,38,33,37,38,26,64,46,30,65,21,34,49,52,52,36,49,51,49,46,51,37,50,50,55,51,35,55,79,36,91,63,89,69,91,67,76,80,53,51,77,82,36,57,84,49,44,67,60,44,89,54,46,47,48,34,40,38,42,70,63,43,73,88,74,50,65,61,90,87,41,56,49,59,34,31,39,26,43,94,85,46,70,48,74,38,66,61,54,27,37,35,29,30,34,91,90,46,52,83,62,52,50,42,25,42,41,44,98,78,22,29,63,34,77,42,84,88,61,75,78,77,68,46,30,25,37,38,37,28,36,57,60,78,47,40,66,74,67,43,56,68,46,50,89,56,53,40,47,38,14,19,37,32,45,44,45,71,59,51,61,59,66,45,49,45,37,63,73,74,33,71,51,69,86,57,35,47,40,42,31,42,32,46,69,61,54,35,59,40,60,80,46,91,49,28,16,34,48,77,37,94,48,38,30,40,34,18,62,52,73,49,89,87,42,82,59,80,43,54,25,80,92,27,56,86,48,96,72,30,42,68,28,55,82,67,38,60,89,39,80,61,34,38,26,48,45,29,48,52,23,50,52,50,37,41,92,50,58,39,43,52,40,58,47,63,60,36,48,53,52,52,50,50,50,35,54,38,44,47,46,50,23,58,48,26,41,48,42,66,48,41,36,33,73,47,57,89,36,66,44,46,51,53,46,35,48,53,46,28,41,40,48,27,54,33,50,39,52,48,21,52,50,36,39,48,45,71,68,40,84,64,86,72,66,81,68,82,55,88,58,80,41,34,69,46,36,72,32,56,42,99,85,62,44,68,24,58,37,68,73,54,31,37,69,47,37,40,51,50,38,52,50,49,28,60,76,38,25,90,36,68,38,72,46,27,49,30,49,74,68,37,67,39,55,63,53,44,62,28,32,27,32,35,54,30,52,52,7,62,74,71,71,38,84,34,53,51,35,44,44,51,33,26,50,51,52,51,30,20,35,55,60,52,63,71,61,75,64,72,82,122

pLDDT: mean 85.0, std 15.14, range [22.77, 98.31]

InterPro domains:
  IPR003710 Ketopantoate reductase ApbA/PanE [TIGR00745] (122-432)
  IPR008927 6-phosphogluconate dehydrogenase-like, C-terminal domain superfamily [SSF48179] (270-430)
  IPR013328 6-phosphogluconate dehydrogenase, domain 2 [G3DSA:1.10.1040.10] (269-438)
  IPR013332 Ketopantoate reductase, N-terminal domain [PF02558] (114-212)
  IPR013752 Ketopantoate reductase, C-terminal domain [PF08546] (269-430)
  IPR036291 NAD(P)-binding domain superfamily [SSF51735] (123-215)
  IPR050838 2-dehydropantoate 2-reductase-like [PTHR43765] (1-435)

Foldseek 3Di:
DEAEEQDLFQVSLVLLLLLQVLLVVVVCVVPVDPPDDQDFDPLLVVLADNSVPYAYEYEEEPDPVQDDDQPDADWFWEAEPRRIDIGAFHWYWYAYPVHRQDTFTWGQDPVRGTDTDPPDDDDAAQEYEYPDELVCRVVRCVNCLVRQFQLHEYEDEYAFDLSVVVCCVPRNVDQRGDHWYKYKYWPFDWHAPDRSYIYRYGQTEMEIETQAGPVGDQWDFDPVCRPPPFTATNLVSQDCDSSCSSVSNVVSSQSRGPRHYGYDYNLVVVVVSLLVLLLCLLQQLVCLLVVHFLLVLAPDPVSLVLSLLSLQLLQVLLFLLLQVLLVVVVDPDPDDPNSDSDRSVSQQPDAPPVGRGHGDPCSHSVNSSVVSNVVSVVRVVDRHPNNVLLVVLVLDDSLCRRLVVSCVSCVVSVHDDVSSVVSSVSSNVSSNVSNVPPCPPPD/DEAEEQDLFQVSLVLLLLLQVLLVVVVCVVPVDPPDDQDFDPLLVVLADNSVPYAYEYEEEPDPVQDDDQPDADWFWEAEPRRIDIGAFHWYWYAYPVHRLDTFTWGQDPVRGTDTDPPDDDDAAQEYEYPDELVCRVVRCVNCLVRQFQLHEYEDEYAFDLSVVVCCVPRNVDQNGDHWYKYKYWPFDWHAPDRSYIYRYGQTEMEIETQAGPVGDQWDFDPVCRPPPFTATNLVSQDPDSSCSSVSNVVSSQSRGPRHYGYDYNLVVVVVSLLVLLLCLLQQLVCQLVVHFLLVLAPDPVSLVLSLLSLQLLQVLLFLLLQVLLVVVVPPDPDDPNSDSDSSVSQQPDAPPVGRGHGDPCSHSVNSSVVSNVVSVVRVVDRHPNNVLLVVLVLDDSLCRRLVVSCVSCVVSVHDNVSSVVSSVSSNVSSNVSNVPPCPPPD

Organism: Malassezia sympodialis (strain ATCC 42132) (NCBI:txid1230383)